Protein 8C7M (pdb70)

Secondary structure (DSSP, 8-state):
---EEEEEPPP-TTS-EEEEEEE---EEEEEEE-S-TT-S--EEEE-TT---EE-SS-EEEEEEE---EEEEEPP---B-SSPP--EEETTEEEEEEE--SSSBEEEEEEEE----EEEEPPPBPPPTTSEEEEEEEGGGTTT-SSSEEEEEEEEES-TTSGGG-EEEEEEEEE-SSHHHHT-----EEEEEETTEEEEE-PPPGGGGSTTTEEEEEEEEEETTT--EEEEEE-TT--EEEE----TT-EEEEEEEEEESS-PPPPPPPEEEE--/---EEEEEPPP-TTS-EEEEEEE---EEEEEEE-SSTTSS--EEEE-TT---EE-SS-EEEEEEE-------EEEEEPP---B-SSPP--EEETTEEEEEEE--SSSBEEEEEEEE------EEEEPPPBPPPTTSEEEEEEEGGGTTT-SSSEEEEEEEEES-TTSGGG-EEEEEEEEE-SSHHHHT---S-EEEEEETTEEEEE-PPPGGGGSTTTEEEEEEEEEETTT--EEEEEE-TT--EEEEESPPTT-EEEEEEEEEESS-PPPPPPPEEEE-/-EEEEE--EEE-TT--EEEEEEEESS-GGGS-EEEEEE-TTS-EEEEEEE-TTS--EEE-GGGTTTEEEEEETTTTEEEEEE-S--GGG-EEEEEEE-SSSSS-S---EE---EEEEE-----BPPEEEEEPPS----EEEEEEEEEEEBSS--EEEEGGGT--TTEEEPPPEE-TTS-EEEEEEEEEEGGGTTT---EEEEEETTTTEEEEEE---/--EEEE-SEEEE-TT--EEEEEEESS--TT-EEEEEE-TTS--EEEEETTTEEPTTS-TTEEEEEETTEEEEEESS--GGG-SEEEEEE-SSSSPEE---EEEEEP---BPPEEEEEPPPHHHHHTTEEEEEEEEEEEBSS--EEEEEETTEEP-SSEEEEEPPPPTTT--EEEEEEEEEEHHHHHH--EEEEEEE--EEEEEEES--/--EEEEE--EEE-TT--EEEEEEEESS-GGGS-EEEEEE-TTS-EEEEEEE-TTS--EEE-GGGTTTEEEEEETTTTEEEEEE-S--GGG-EEEEEEE-SSSSS-S---EE---EEEEE-S---BPPEEEEEPPPSS-SSTTEEEEEEEEEEEBSS--EEEEGGGT--TTEEEPPPEE-TTS-EEEEEEEEEEGGGTTT--EEEEEEEGGGTEEEEEEE---/---EEEE-SEEEE-TT--EEEEEEESS--TT-EEEEEE-TTS--EEEEETTTEEPTT--TTEEEEEETTEEEEEESS--GGG-SEEEEEE-SSSSPEE---EEEEEP---BPPEEEEEPPPHHHHHTTEEEEEEEEEEEBSS--EEEEEETTEEP-SSEEEEEPPPPTTT--EEEEEEEEEEHHHHHT--EEEEEEEETTEEEEEEEETT-

Sequence (1413 aa):
QPQVRFSVEQLGQDGRRRLTLKEQPTYRLQLHMLSCPCKAKATRTLHLGKMPYLSGAAYNVAVISSNNQTWHIPADTHTEPVALNISVGTNGTTMYWPARAQSMTYCIEWQPVGLATCSLTAPQDPDPAGMATYSWSRESGAMGQEKCYYITIFASAHPEKLTLWSTVLSTYHFGGNASAAGTPHHVSVKNHSLDSVSVDWAPSLLSTCPGVLKEYVVRCRDEDSKQVSEHPVQPTETQVTLSGLRAGVAYTVQVRADTAWLRGVWSQPQRFSIEQPQVRFSVEQLGQDGRRRLTLKEQPTYRLQLHMLSCPCKAKATRTLHLGKMPYLSGAAYNVAVISSNGPGLNQTWHIPADTHTEPVALNISVGTNGTTMYWPARAQSMTYCIEWQPVGGGLATCSLTAPQDPDPAGMATYSWSRESGAMGQEKCYYITIFASAHPEKLTLWSTVLSTYHFGGNASAAGTPHHVSVKNHSLDSVSVDWAPSLLSTCPGVLKEYVVRCRDEDSKQVSEHPVQPTETQVTLSGLRAGVAYTVQVRADTAWLRGVWSQPQRFSIVQLVESGGGVVQPGRSLRLSCAASGFTFTSYGMSWVRQAPGKGLEWVAGISYDASDTEYADSVKGRFTISRDNSKNTLYLQMNSLRAEDTAVYYCARSPDYIIDYGFDYWGRGTLVTVSSASTKGPSVFPLAPSSKGGTAALGCLVKDYFPEPVTVSWNSGALTSGVHTFPAVLQSSGLYSLSSVVTVPSSSLGTQTYICNVNHKPSNTKVDKRVEPIQMTQSPSSLSASVGDRVTITCRASQGISSDLAWYQQKPGKAPKLLIYDASSLQSGVPSRFSGSGSGTDFTLTISSLQPEDFATYYCQQYWWYPFTFGQGTKVEIKRTVAAPSVFIFPPSDEQLKSGTASVVCLLNNFYPREAKVQWKVDNALQSGNSQESVTEQDSKDSTYSLSSTLTLSKADYEKHKVYACEVTQTSVTKSFNRGEQVQLVESGGGVVQPGRSLRLSCAASGFTFTSYGMSWVRQAPGKGLEWVAGISYDASDTEYADSVKGRFTISRDNSKNTLYLQMNSLRAEDTAVYYCARSPDYIIDYGFDYWGRGTLVTVSSASTKGPSVFPLAPSSKSTSGGTAALGCLVKDYFPEPVTVSWNSGALTSGVHTFPAVLQSSGLYSLSSVVTVPSSSLGTQTYICNVNHKPSNTKVDKRVEPKAIQMTQSPSSLSASVGDRVTITCRASQGISSDLAWYQQKPGKAPKLLIYDASSLQSGVPSRFSGSGSGTDFTLTISSLQPEDFATYYCQQYWWYPFTFGQGTKVEIKRTVAAPSVFIFPPSDEQLKSGTASVVCLLNNFYPREAKVQWKVDNALQSGNSQESVTEQDSKDSTYSLSSTLTLSKADYEKHKVYACEVTQGTTSVTKSFNRGE

Organism: Homo sapiens (NCBI:txid9606)

Nearest PDB structures (foldseek):
  8c7m-assembly2_B  TM=1.004E+00  e=5.576E-55  Homo sapiens
  8c7m-assembly1_A  TM=9.941E-01  e=1.944E-50  Homo sapiens
  8odx-assembly1_A  TM=9.757E-01  e=2.184E-48  Homo sapiens
  8oe4-assembly1_D  TM=9.159E-01  e=4.570E-41  Homo sapiens
  8oe0-assembly1_C  TM=7.583E-01  e=8.417E-24  Mus musculus

B-factor: mean 104.16, std 42.78, range [29.96, 255.91]

GO terms:
  GO:0035722 interleukin-12-mediated signaling pathway (P, IDA)
  GO:0038155 interleukin-23-mediated signaling pathway (P, IDA)
  GO:0015026 coreceptor activity (F, IDA)
  GO:0005886 plasma membrane (C, IC)
  GO:0005886 plasma membrane (C, TAS)
  GO:0002230 positive regulation of defense response to virus by host (P, IDA)
  GO:0002827 positive regulation of T-helper 1 type immune response (P, IDA)
  GO:0042104 positive regulation of activated T cell proliferation (P, IDA)
  GO:0016517 interleukin-12 receptor activity (F, IDA)
  GO:0042020 interleukin-23 receptor activity (F, IDA)
  GO:0042022 interleukin-12 receptor complex (C, IDA)
  GO:0072536 interleukin-23 receptor complex (C, IDA)
  GO:0032729 positive regulation of type II interferon production (P, IDA)
  GO:0071346 cellular response to typ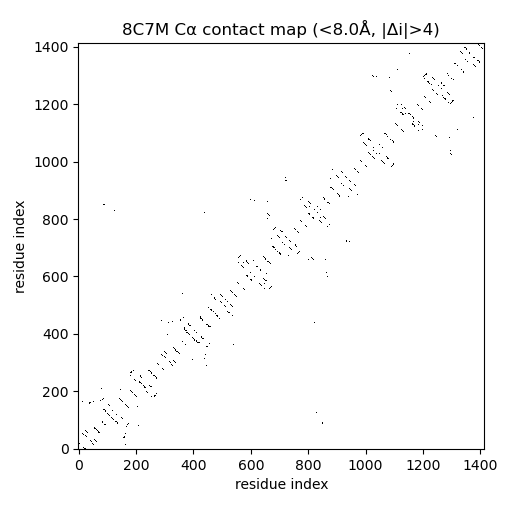e II interferon (P, IDA)
  GO:0019221 cytokine-mediated signaling pathway (P, TAS)
  GO:0007165 signal transduction (P, IC)
  GO:0032729 positive regulation of type II interferon production (P, IMP)
  GO:0005143 interleukin-12 receptor binding (F, IPI)
  GO:0042019 interleukin-23 binding (F, IPI)
  GO:0042102 positive regulation of T cell proliferation (P, IDA)

Solvent-accessible surface area: 64567 Å² total; per-residue (Å²): 138,17,124,12,183,27,66,51,90,153,23,32,202,55,4,19,4,38,2,46,29,156,120,130,126,132,87,88,3,67,0,59,4,58,16,2,86,57,16,107,76,31,66,16,25,0,44,29,32,6,45,0,16,2,0,0,1,17,1,46,0,15,1,43,61,60,188,131,40,90,78,103,0,76,62,47,41,82,84,57,124,106,21,19,45,7,52,40,44,79,47,4,3,5,0,52,0,58,20,94,60,120,54,15,6,0,0,0,37,8,97,24,79,121,151,74,51,28,15,69,6,72,90,39,78,49,41,128,77,32,70,0,40,75,16,19,33,63,168,68,46,5,1,36,98,92,79,21,12,71,0,10,0,5,0,3,54,52,33,79,8,2,2,16,3,9,2,16,2,0,11,67,23,6,0,11,90,5,21,43,19,0,21,3,116,158,17,38,40,129,95,112,52,170,67,7,14,15,0,46,10,30,90,2,89,0,50,99,2,74,65,10,20,102,45,0,7,0,67,11,90,14,33,91,66,115,126,74,45,82,64,97,10,117,43,129,92,42,76,27,54,5,79,60,20,119,86,72,10,23,10,15,0,29,0,17,1,8,15,48,127,76,142,4,74,43,7,148,72,61,163,32,58,48,178,93,18,126,6,189,28,65,52,88,154,25,31,198,60,4,20,4,37,3,44,27,153,107,130,130,134,88,90,4,66,0,60,4,60,16,2,89,59,15,107,75,31,66,18,21,0,43,26,33,6,47,1,14,2,0,0,1,16,2,45,0,15,0,41,12,58,128,58,116,44,136,93,41,89,78,102,0,76,62,51,40,82,85,58,124,106,22,18,44,6,56,45,47,110,126,16,5,37,0,80,0,62,21,94,62,114,55,15,6,0,0,0,39,8,89,12,78,88,98,27,170,71,49,31,14,70,6,70,95,40,79,49,52,154,77,32,70,0,55,70,69,30,66,154,168,69,46,7,2,36,108,95,80,20,11,71,0,7,0,4,0,3,52,53,32,77,7,3,2,17,3,8,2,17,2,0,10,66,24,6,0,14,88,4,22,44,23,0,21,2,116,155,13,40,38,125,103,114,40,148,75,5,1,13,0,36,10,32,91,3,91,0,49,94,1,74,65,9,17,108,49,0,6,0,67,11,91,12,31,89,62,122,127,76,40,79,67,95,10,117,37,128,89,39,73,33,58,13,82,68,21,109,76,72,14,25,6,17,0,33,0,17,1,11,16,36,132,68,140,4,69,46,6,148,71,61,164,28,64,30,77,118,11,84,17,58,36,32,33,80,13,103,62,45,150,60,39,132,0,32,0,56,12,58,62,36,83,2,58,37,51,0,0,0,0,0,11,28,34,83,87,138,28,14,66,4,0,0,0,1,1,40,68,44,76,38,55,56,41,8,114,61,0,146,80,28,6,65,5,45,32,35,52,105,132,49,17,0,24,0,56,0,56,61,3,126,60,121,1,20,1,41,0,13,0,0,13,0,10,3,26,4,2,1,2,2,0,26,88,35,5,146,20,17,84,0,12,6,21,80,25,84,79,87,22,13,44,9,11,29,4,33,7,75,120,101,113,58,89,12,4,1,0,0,6,0,24,32,0,3,21,65,86,15,78,31,40,1,34,103,36,95,38,94,97,37,34,21,64,4,69,27,28,91,25,128,82,19,25,23,16,22,5,0,2,0,36,6,74,29,93,28,26,76,116,88,85,14,44,0,24,2,23,0,136,55,34,130,42,146,48,91,60,125,7,116,100,37,128,14,87,6,61,56,77,51,37,41,5,39,21,41,52,173,6,63,1,50,2,154,6,69,101,42,0,20,31,1,0,0,0,0,19,14,75,101,69,94,18,3,130,15,9,0,11,20,2,64,16,69,34,108,82,22,57,61,30,5,56,11,60,35,78,27,50,83,1,40,1,18,1,53,47,0,6,10,83,1,28,7,27,0,11,0,0,0,0,21,70,35,35,4,32,20,2,87,4,0,67,2,14,20,100,74,105,114,23,80,21,52,9,38,20,4,43,11,13,123,95,2,29,178,75,29,58,1,1,0,0,0,0,0,5,53,1,16,51,118,117,30,149,19,48,6,44,7,65,114,61,108,61,107,80,39,46,80,90,15,30,19,95,40,33,46,166,55,2,5,6,0,7,7,1,27,0,61,22,48,74,69,64,7,73,138,47,105,55,0,9,0,41,5,42,85,117,66,73,68,97,64,26,75,61,77,200,123,40,100,10,80,16,63,39,32,31,58,12,99,70,53,140,40,35,129,0,26,0,56,9,56,51,37,84,3,58,38,50,0,1,0,0,0,11,27,32,91,84,143,23,11,66,2,0,0,0,2,1,38,70,46,76,36,57,49,35,10,98,58,0,139,80,29,6,70,4,48,26,46,45,105,140,52,17,0,31,0,58,0,56,59,2,129,61,126,2,22,1,42,0,12,0,0,14,1,12,4,28,3,3,1,4,2,1,30,89,34,5,205,23,21,52,0,4,5,24,84,23,88,68,86,18,12,44,9,19,26,5,28,8,68,90,79,61,111,35,58,59,60,10,4,0,0,0,4,0,21,32,0,1,9,47,79,15,85,27,42,1,38,104,38,92,33,102,71,33,41,18,58,2,71,26,34,102,22,130,80,21,34,23,9,17,4,0,2,0,34,9,80,24,104,26,19,78,120,89,76,14,45,0,14,1,30,0,156,55,31,144,43,108,38,91,51,128,5,108,50,170,68,12,109,14,81,5,59,56,75,61,38,47,6,44,83,44,54,171,5,67,1,53,2,160,7,64,100,43,0,16,36,1,0,0,0,0,20,15,76,97,76,118,23,3,135,16,10,0,10,22,2,66,14,71,38,108,82,23,58,106,47,6,57,12,58,36,79,26,49,83,1,42,1,19,1,50,46,0,59,85,95,2,37,8,27,0,10,0,0,0,0,21,74,35,18,3,26,20,2,88,5,0,59,2,25,52,104,76,104,111,22,81,22,56,10,18,24,6,56,13,16,86,68,1,17,159,80,30,59,0,3,0,0,0,0,0,5,54,0,18,45,85,127,26,142,23,49,6,51,6,60,121,53,126,41,102,89,38,49,71,87,13,33,14,79,38,44,115,171,56,14,5,6,1,6,7,1,26,0,57,26,47,79,65,64,7,70,150,68,87,56,0,8,0,38,3,40,33,71,152,73,67,60,73,70,60,32,58,58,74,170

Foldseek 3Di:
DFPKDWDWAAQDPFQWIKIAIDGDPVKKKKKAFDPQVPFDDGIDIGHNHDIFIAGQTWMWMFIDDDCTDIDTRHGHFAADLDDWPWDQDDFWIKTKDAADAFQKKKKKWKDFVVPIDIDIDGTGGADPVRIDMDIDGVVVCVLQDQGKMKMWMKIANCSNDNRGIGTRHIAIDGGHPLQAQFFWADWDWADDDQFKIKIFTDQGPLLVHPSFWQWKKKWKAFPPVRDIDIDTGGSVDGMDMDGDHDAPIKMKMWMGTDGPHDTHDIDDIDIDGRD/DFPKDWDWAAQDPFQWIKIAIDTDPVKKKKKAFDPQVPFDDGIDIGHNHDIFIAGLGWMKMWIFDPVPGDDIDIDTRHGHFAADLQAWPWDQDDWWIKTKAAADAFQKKKKKKKFFPPDTDIDIDIDGTGGADPVRIDMDIDGVVVCPLQDQGKMKMWMKMANCSNDNRGIGTRHIAIDGHHPLQEQQEWPPWDWACDDQFKIKIFTDQGPLVVHPSFWQWKKKWKAFPPVRDIDIDTGGNVDRMDMDGRFHAPTKMKMWMGIDGSHDTHDIDDIDIDGD/DAKAKDFADEDEAQAKTKIKIQDDDDQLLFWKKFKWWAAVVGDIDTAKIAFSNRPDIDGDPVCPPFKDWGDDNVRSMTMIIGGRHDQVPFTFMKMFIGPGRDPDDDTPDIHPTHTHGYHPDDFDAWDKDWFAWPPLQFKTKIWIKTDFGDDDDKDKDKPVNPDDVQKDWDDWDQDPVRGIITMIMGMGTSVCLVPDWMWMWIADVVVRDIDIDTHHD/DAKAKPDQEDADAFFDKDKIKIFDPFWLFQQKWKWWDAPPDDIDTADGSQFHGDPPHDPQWGKDDTTTMIMIIRRGHHPVRQGKMKMWGPSDPPIDIYPIYGYAHDDDFDFWDKDKDWADPVVLVVFKTKIKIKTPFGDDPDKDKWKAFVHDTDDDQKDKDKDAQDPPRRGIMMMMIGMDTSVVVVVTFKMKMWMVVPIDIDIGTPPD/DWAKAKDFADEDEAQAKTKIKIAIDDDQQLFWKKFKWWAAVPGDIDTAKIAFSNRPDIDGDPVCPPFKDWDDDNVRRMTMIIGGRDDQVPFTWMKIFIGPGRGPDDDTPDIHPTHTHGHHPDDADAWDKDKQAWALDDPPPFKTKIWIKTDFGDDDDKDKDKPVNPDDPQKDWDDWDQDPVRGIITMIMGMDTSVCLVPDWIWMWIADVVVRDIDIDIHHHD/DKAKAKPDQEDADAFFDKDKIKIFIPWFLFQQKWKWWDAPPDDIDTADGSQFHGPPPHDPLWGKDDGTTMIMIIRRGDDPVRFTKMKMWGPSDPPIDIYPIYGYAYDDDFDFWDKDKDWADPVVLVVFKTKIKIKTHFGDDPDKDKWKAFLHRTDDDQKDKDKDAQDPPRRGIMMMMIGMDTSVVVVVTFKIWMWMDDPPDIDIDIGTPPD

InterPro domains:
  IPR003529 Long hematopoietin receptor, Gp130 family 2, conserved site [PS01353] (315-371)
  IPR003961 Fibronectin type III [PF00041] (448-534)
  IPR003961 Fibronectin type III [PS50853] (448-542)
  IPR003961 Fibronectin type III [SM00060] (446-529)
  IPR003961 Fibronectin type III [cd00063] (447-537)
  IPR013783 Immunoglobulin-like fold [G3DSA:2.60.40.10] (140-235)
  IPR013783 Immunoglobulin-like fold [G3DSA:2.60.40.10] (444-545)
  IPR036116 Fibronectin type III superfamily [SSF49265] (446-537)

Structure (mmCIF, N/CA/C/O backbone):
data_8C7M
#
_entry.id   8C7M
#
_cell.length_a   73.663
_cell.length_b   140.178
_cell.length_c   219.363
_cell.angle_alpha   90.00
_cell.angle_beta   90.00
_cell.angle_gamma   90.00
#
_symmetry.space_group_name_H-M   'P 21 21 21'
#
loop_
_entity.id
_entity.type
_entity.pdbx_description
1 polymer 'Interleukin-12 receptor subunit beta-1'
2 polymer 'FAb4 Heavy chain'
3 polymer 'FAb4 Crystal Kappa Light chain'
4 non-polymer 2-acetamido-2-deoxy-beta-D-glucopyranose
5 non-polymer 'CHLORIDE ION'
6 water water
#
loop_
_atom_site.group_PDB
_atom_site.id
_atom_site.type_symbol
_atom_site.label_atom_id
_atom_site.label_alt_id
_atom_site.label_comp_id
_atom_site.label_asym_id
_atom_site.label_entity_id
_atom_site.label_seq_id
_atom_site.pdbx_PDB_ins_code
_atom_site.Cartn_x
_atom_site.Cartn_y
_atom_site.Cartn_z
_atom_site.occupancy
_atom_site.B_iso_or_equiv
_atom_site.auth_seq_id
_atom_site.auth_comp_id
_atom_site.auth_asym_id
_atom_site.auth_atom_id
_atom_site.pdbx_PDB_model_num
ATOM 1 N N . GLN A 1 7 ? 26.720 98.340 25.320 1.00 156.92 238 GLN A N 1
ATOM 2 C CA . GLN A 1 7 ? 25.724 98.002 26.330 1.00 168.50 238 GLN A CA 1
ATOM 3 C C . GLN A 1 7 ? 24.321 98.125 25.740 1.00 177.49 238 GLN A C 1
ATOM 4 O O . GLN A 1 7 ? 23.964 99.172 25.203 1.00 174.76 238 GLN A O 1
ATOM 10 N N . PRO A 1 8 ? 23.521 97.063 25.852 1.00 198.07 239 PRO A N 1
ATOM 11 C CA . PRO A 1 8 ? 22.154 97.099 25.322 1.00 190.19 239 PRO A CA 1
ATOM 12 C C . PRO A 1 8 ? 21.166 97.604 26.363 1.00 187.09 239 PRO A C 1
ATOM 13 O O . PRO A 1 8 ? 21.231 97.251 27.541 1.00 183.21 239 PRO A O 1
ATOM 17 N N . GLN A 1 9 ? 20.234 98.454 25.925 1.00 169.86 240 GLN A N 1
ATOM 18 C CA . GLN A 1 9 ? 19.209 98.976 26.833 1.00 157.75 240 GLN A CA 1
ATOM 19 C C . GLN A 1 9 ? 18.079 97.954 26.958 1.00 148.25 240 GLN A C 1
ATOM 20 O O . GLN A 1 9 ? 16.961 98.140 26.476 1.00 157.22 240 GLN A O 1
ATOM 26 N N . VAL A 1 10 ? 18.396 96.854 27.613 1.00 133.11 241 VAL A N 1
ATOM 27 C CA . VAL A 1 10 ? 17.410 95.841 27.961 1.00 118.34 241 VAL A CA 1
ATOM 28 C C . VAL A 1 10 ? 17.041 96.023 29.424 1.00 117.27 241 VAL A C 1
ATOM 29 O O . VAL A 1 10 ? 17.885 96.406 30.245 1.00 119.51 241 VAL A O 1
ATOM 33 N N . ARG A 1 11 ? 15.774 95.796 29.754 1.00 104.97 242 ARG A N 1
ATOM 34 C CA . ARG A 1 11 ? 15.331 95.867 31.139 1.00 93.05 242 ARG A CA 1
ATOM 35 C C . ARG A 1 11 ? 14.631 94.577 31.541 1.00 91.67 242 ARG A C 1
ATOM 36 O O . ARG A 1 11 ? 13.869 93.997 30.759 1.00 86.81 242 ARG A O 1
ATOM 44 N N . PHE A 1 12 ? 14.909 94.128 32.760 1.00 92.64 243 PHE A N 1
ATOM 45 C CA . PHE A 1 12 ? 14.403 92.863 33.266 1.00 83.49 243 PHE A CA 1
ATOM 46 C C . PHE A 1 12 ? 13.051 93.042 33.947 1.00 85.37 243 PHE A C 1
ATOM 47 O O . PHE A 1 12 ? 12.684 94.132 34.392 1.00 83.91 243 PHE A O 1
ATOM 55 N N . SER A 1 13 ? 12.314 91.938 34.029 1.00 78.37 244 SER A N 1
ATOM 56 C CA . SER A 1 13 ? 11.135 91.834 34.873 1.00 78.27 244 SER A CA 1
ATOM 57 C C . SER A 1 13 ? 11.187 90.497 35.594 1.00 78.90 244 SER A C 1
ATOM 58 O O . SER A 1 13 ? 11.859 89.561 35.155 1.00 88.03 244 SER A O 1
ATOM 61 N N . VAL A 1 14 ? 10.473 90.412 36.711 1.00 82.51 245 VAL A N 1
ATOM 62 C CA . VAL A 1 14 ? 10.433 89.190 37.504 1.00 85.16 245 VAL A CA 1
ATOM 63 C C . VAL A 1 14 ? 8.996 88.931 37.941 1.00 84.59 245 VAL A C 1
ATOM 64 O O . VAL A 1 14 ? 8.255 89.862 38.274 1.00 77.44 245 VAL A O 1
ATOM 68 N N . GLU A 1 15 ? 8.591 87.665 37.895 1.00 73.67 246 GLU A N 1
ATOM 69 C CA . GLU A 1 15 ? 7.295 87.278 38.426 1.00 83.66 246 GLU A CA 1
ATOM 70 C C . GLU A 1 15 ? 7.337 87.271 39.950 1.00 77.44 246 GLU A C 1
ATOM 71 O O . GLU A 1 15 ? 8.403 87.205 40.568 1.00 84.03 246 GLU A O 1
ATOM 77 N N . GLN A 1 16 ? 6.157 87.346 40.559 1.00 77.72 247 GLN A N 1
ATOM 78 C CA . GLN A 1 16 ? 6.068 87.059 41.980 1.00 81.15 247 GLN A CA 1
ATOM 79 C C . GLN A 1 16 ? 6.292 85.570 42.215 1.00 80.71 247 GLN A C 1
ATOM 80 O O . GLN A 1 16 ? 6.084 84.739 41.327 1.00 82.57 247 GLN A O 1
ATOM 86 N N . LEU A 1 17 ? 6.734 85.237 43.425 1.00 72.94 248 LEU A N 1
ATOM 87 C CA . LEU A 1 17 ? 7.000 83.844 43.760 1.00 74.33 248 LEU A CA 1
ATOM 88 C C . LEU A 1 17 ? 5.725 83.018 43.649 1.00 71.18 248 LEU A C 1
ATOM 89 O O . LEU A 1 17 ? 4.717 83.321 44.294 1.00 80.31 248 LEU A O 1
ATOM 94 N N . GLY A 1 18 ? 5.771 81.973 42.822 1.00 72.30 249 GLY A N 1
ATOM 95 C CA . GLY A 1 18 ? 4.625 81.119 42.609 1.00 74.28 249 GLY A CA 1
ATOM 96 C C . GLY A 1 18 ? 4.529 80.015 43.645 1.00 80.57 249 GLY A C 1
ATOM 97 O O . GLY A 1 18 ? 5.361 79.883 44.541 1.00 84.08 249 GLY A O 1
ATOM 98 N N . GLN A 1 19 ? 3.472 79.207 43.507 1.00 81.34 250 GLN A N 1
ATOM 99 C CA . GLN A 1 19 ? 3.246 78.105 44.436 1.00 86.23 250 GLN A CA 1
ATOM 100 C C . GLN A 1 19 ? 4.374 77.084 44.407 1.00 80.26 250 GLN A C 1
ATOM 101 O O . GLN A 1 19 ? 4.574 76.371 45.396 1.00 94.04 250 GLN A O 1
ATOM 107 N N . ASP A 1 20 ? 5.111 76.995 43.303 1.00 84.27 251 ASP A N 1
ATOM 108 C CA . ASP A 1 20 ? 6.249 76.091 43.208 1.00 85.13 251 ASP A CA 1
ATOM 109 C C . ASP A 1 20 ? 7.517 76.674 43.817 1.00 79.86 251 ASP A C 1
ATOM 110 O O . ASP A 1 20 ? 8.557 76.007 43.802 1.00 80.06 251 ASP A O 1
ATOM 115 N N . GLY A 1 21 ? 7.460 77.893 44.347 1.00 71.39 252 GLY A N 1
ATOM 116 C CA . GLY A 1 21 ? 8.666 78.540 44.817 1.00 76.25 252 GLY A CA 1
ATOM 117 C C . GLY A 1 21 ? 9.573 79.018 43.711 1.00 79.63 252 GLY A C 1
ATOM 118 O O . GLY A 1 21 ? 10.778 79.163 43.929 1.00 87.43 252 GLY A O 1
ATOM 119 N N . ARG A 1 22 ? 9.026 79.265 42.525 1.00 71.32 253 ARG A N 1
ATOM 120 C CA . ARG A 1 22 ? 9.788 79.735 41.381 1.00 69.79 253 ARG A CA 1
ATOM 121 C C . ARG A 1 22 ? 9.210 81.048 40.868 1.00 71.41 253 ARG A C 1
ATOM 122 O O . ARG A 1 22 ? 8.061 81.400 41.149 1.00 80.38 253 ARG A O 1
ATOM 130 N N . ARG A 1 23 ? 10.029 81.768 40.106 1.00 71.68 254 ARG A N 1
ATOM 131 C CA . ARG A 1 23 ? 9.611 82.994 39.440 1.00 71.35 254 ARG A CA 1
ATOM 132 C C . ARG A 1 23 ? 10.499 83.201 38.222 1.00 75.26 254 ARG A C 1
ATOM 133 O O . ARG A 1 23 ? 11.715 83.009 38.297 1.00 70.27 254 ARG A O 1
ATOM 141 N N . ARG A 1 24 ? 9.890 83.581 37.102 1.00 76.06 255 ARG A N 1
ATOM 142 C CA . ARG A 1 24 ? 10.618 83.703 35.845 1.00 80.08 255 ARG A CA 1
ATOM 143 C C . ARG A 1 24 ? 11.197 85.104 35.699 1.00 82.47 255 ARG A C 1
ATOM 144 O O . ARG A 1 24 ? 10.461 86.096 35.736 1.00 80.81 255 ARG A O 1
ATOM 152 N N . LEU A 1 25 ? 12.514 85.175 35.527 1.00 83.52 256 LEU A N 1
ATOM 153 C CA . LEU A 1 25 ? 13.190 86.406 35.131 1.00 75.94 256 LEU A CA 1
ATOM 154 C C . LEU A 1 25 ? 13.072 86.564 33.620 1.00 80.30 256 LEU A C 1
ATOM 155 O O . LEU A 1 25 ? 13.665 85.791 32.863 1.00 80.13 256 LEU A O 1
ATOM 160 N N . THR A 1 26 ? 12.319 87.565 33.178 1.00 81.41 257 THR A N 1
ATOM 161 C CA . THR A 1 26 ? 12.123 87.837 31.762 1.00 73.51 257 THR A CA 1
ATOM 162 C C . THR A 1 26 ? 12.920 89.070 31.351 1.00 84.04 257 THR A C 1
ATOM 163 O O . THR A 1 26 ? 13.460 89.803 32.184 1.00 88.34 257 THR A O 1
ATOM 167 N N . LEU A 1 27 ? 12.992 89.289 30.041 1.00 84.73 258 LEU A N 1
ATOM 168 C CA . LEU A 1 27 ? 13.860 90.311 29.479 1.00 80.71 258 LEU A CA 1
ATOM 169 C C . LEU A 1 27 ? 13.179 90.958 28.283 1.00 89.35 258 LEU A C 1
ATOM 170 O O . LEU A 1 27 ? 12.484 90.285 27.515 1.00 93.02 258 LEU A O 1
ATOM 175 N N . LYS A 1 28 ? 13.384 92.265 28.131 1.00 84.61 259 LYS A N 1
ATOM 176 C CA . LYS A 1 28 ? 12.788 93.033 27.046 1.00 96.82 259 LYS A CA 1
ATOM 177 C C . LYS A 1 28 ? 13.768 94.106 26.593 1.00 111.81 259 LYS A C 1
ATOM 178 O O . LYS A 1 28 ? 14.475 94.697 27.414 1.00 107.79 259 LYS A O 1
ATOM 184 N N . GLU A 1 29 ? 13.805 94.350 25.284 1.00 124.92 260 GLU A N 1
ATOM 185 C CA . GLU A 1 29 ? 14.762 95.257 24.657 1.00 138.33 260 GLU A CA 1
ATOM 186 C C . GLU A 1 29 ? 14.069 96.540 24.216 1.00 151.25 260 GLU A C 1
ATOM 187 O O . GLU A 1 29 ? 13.204 96.509 23.333 1.00 154.61 260 GLU A O 1
ATOM 193 N N . GLN A 1 30 ? 14.450 97.660 24.830 1.00 156.94 261 GLN A N 1
ATOM 194 C CA . GLN A 1 30 ? 13.945 98.979 24.449 1.00 167.73 261 GLN A CA 1
ATOM 195 C C . GLN A 1 30 ? 15.078 99.992 24.535 1.00 175.83 261 GLN A C 1
ATOM 196 O O . GLN A 1 30 ? 15.261 100.660 25.560 1.00 174.66 261 GLN A O 1
ATOM 202 N N . PRO A 1 31 ? 15.862 100.144 23.454 1.00 190.93 262 PRO A N 1
ATOM 203 C CA . PRO A 1 31 ? 16.938 101.137 23.372 1.00 186.17 262 PRO A CA 1
ATOM 204 C C . PRO A 1 31 ? 16.446 102.521 22.957 1.00 180.88 262 PRO A C 1
ATOM 205 O O . PRO A 1 31 ? 17.239 103.463 22.971 1.00 178.58 262 PRO A O 1
ATOM 209 N N . THR A 1 50 ? 28.566 91.023 20.730 1.00 101.05 281 THR A N 1
ATOM 210 C CA . THR A 1 50 ? 27.436 90.258 21.242 1.00 110.08 281 THR A CA 1
ATOM 211 C C . THR A 1 50 ? 27.305 90.418 22.754 1.00 108.56 281 THR A C 1
ATOM 212 O O . THR A 1 50 ? 28.259 90.799 23.431 1.00 113.40 281 THR A O 1
ATOM 216 N N . TYR A 1 51 ? 26.119 90.121 23.279 1.00 102.85 282 TYR A N 1
ATOM 217 C CA . TYR A 1 51 ? 25.818 90.299 24.691 1.00 101.35 282 TYR A CA 1
ATOM 218 C C . TYR A 1 51 ? 25.379 88.980 25.313 1.00 95.48 282 TYR A C 1
ATOM 219 O O . TYR A 1 51 ? 24.729 88.153 24.667 1.00 104.43 282 TYR A O 1
ATOM 228 N N . ARG A 1 52 ? 25.744 88.796 26.579 1.00 94.38 283 ARG A N 1
ATOM 229 C CA . ARG A 1 52 ? 25.406 87.593 27.324 1.00 81.27 283 ARG A CA 1
ATOM 230 C C . ARG A 1 52 ? 24.970 87.994 28.726 1.00 83.74 283 ARG A C 1
ATOM 231 O O . ARG A 1 52 ? 25.207 89.117 29.176 1.00 92.34 283 ARG A O 1
ATOM 239 N N . LEU A 1 53 ? 24.326 87.058 29.413 1.00 81.31 284 LEU A N 1
ATOM 240 C CA . LEU A 1 53 ? 23.761 87.297 30.732 1.00 81.06 284 LEU A CA 1
ATOM 241 C C . LEU A 1 53 ? 24.545 86.502 31.765 1.00 80.04 284 LEU A C 1
ATOM 242 O O . LEU A 1 53 ? 24.753 85.297 31.598 1.00 88.95 284 LEU A O 1
ATOM 247 N N . GLN A 1 54 ? 24.980 87.178 32.823 1.00 82.86 285 GLN A N 1
ATOM 248 C CA . GLN A 1 54 ? 25.648 86.534 33.944 1.00 78.90 285 GLN A CA 1
ATOM 249 C C . GLN A 1 54 ? 24.733 86.588 35.158 1.00 75.82 285 GLN A C 1
ATOM 250 O O . GLN A 1 54 ? 24.272 87.666 35.547 1.00 84.93 285 GLN A O 1
ATOM 256 N N . LEU A 1 55 ? 24.478 85.426 35.752 1.00 79.22 286 LEU A N 1
ATOM 257 C CA . LEU A 1 55 ? 23.506 85.275 36.827 1.00 80.57 286 LEU A CA 1
ATOM 258 C C . LEU A 1 55 ? 24.216 84.749 38.064 1.00 72.06 286 LEU A C 1
ATOM 259 O O . LEU A 1 55 ? 24.846 83.689 38.017 1.00 72.81 286 LEU A O 1
ATOM 264 N N . HIS A 1 56 ? 24.109 85.485 39.168 1.00 76.10 287 HIS A N 1
ATOM 265 C CA . HIS A 1 56 ? 24.781 85.143 40.416 1.00 78.26 287 HIS A CA 1
ATOM 266 C C . HIS A 1 56 ? 23.743 85.053 41.525 1.00 77.00 287 HIS A C 1
ATOM 267 O O . HIS A 1 56 ? 23.097 86.053 41.855 1.00 75.77 287 HIS A O 1
ATOM 274 N N . MET A 1 57 ? 23.587 83.863 42.099 1.00 77.16 288 MET A N 1
ATOM 275 C CA . MET A 1 57 ? 22.659 83.654 43.204 1.00 76.33 288 MET A CA 1
ATOM 276 C C . MET A 1 57 ? 23.378 83.949 44.514 1.00 78.81 288 MET A C 1
ATOM 277 O O . MET A 1 57 ? 24.351 83.270 44.861 1.00 76.68 288 MET A O 1
ATOM 282 N N . LEU A 1 58 ? 22.894 84.958 45.242 1.00 74.73 289 LEU A N 1
ATOM 283 C CA . LEU A 1 58 ? 23.574 85.400 46.455 1.00 81.94 289 LEU A CA 1
ATOM 284 C C . LEU A 1 58 ? 23.213 84.539 47.660 1.00 81.07 289 LEU A C 1
ATOM 285 O O . LEU A 1 58 ? 24.086 84.216 48.474 1.00 86.18 289 LEU A O 1
ATOM 290 N N . SER A 1 59 ? 21.943 84.168 47.797 1.00 79.08 290 SER A N 1
ATOM 291 C CA . SER A 1 59 ? 21.516 83.378 48.942 1.00 87.90 290 SER A CA 1
ATOM 292 C C . SER A 1 59 ? 22.134 81.983 48.900 1.00 87.86 290 SER A C 1
ATOM 293 O O . SER A 1 59 ? 22.517 81.474 47.842 1.00 88.90 290 SER A O 1
ATOM 296 N N . CYS A 1 60 ? 22.224 81.364 50.082 1.00 87.10 291 CYS A N 1
ATOM 297 C CA . CYS A 1 60 ? 22.847 80.057 50.272 1.00 93.23 291 CYS A CA 1
ATOM 298 C C . CYS A 1 60 ? 24.288 80.102 49.777 1.00 92.53 291 CYS A C 1
ATOM 299 O O . CYS A 1 60 ? 24.608 79.519 48.733 1.00 88.31 291 CYS A O 1
ATOM 302 N N . PRO A 1 61 ? 25.183 80.796 50.487 1.00 96.20 292 PRO A N 1
ATOM 303 C CA . PRO A 1 61 ? 26.555 80.951 49.981 1.00 92.27 292 PRO A CA 1
ATOM 304 C C . PRO A 1 61 ? 27.380 79.679 50.036 1.00 97.17 292 PRO A C 1
ATOM 305 O O . PRO A 1 61 ? 28.426 79.620 49.378 1.00 111.75 292 PRO A O 1
ATOM 309 N N . CYS A 1 62 ? 26.955 78.664 50.787 1.00 97.60 293 CYS A N 1
ATOM 310 C CA . CYS A 1 62 ? 27.746 77.448 50.933 1.00 98.37 293 CYS A CA 1
ATOM 311 C C . CYS A 1 62 ? 27.527 76.451 49.800 1.00 98.17 293 CYS A C 1
ATOM 312 O O . CYS A 1 62 ? 28.010 75.318 49.896 1.00 101.87 293 CYS A O 1
ATOM 315 N N . LYS A 1 63 ? 26.816 76.832 48.742 1.00 90.06 294 LYS A N 1
ATOM 316 C CA . LYS A 1 63 ? 26.656 75.956 47.593 1.00 95.45 294 LYS A CA 1
ATOM 317 C C . LYS A 1 63 ? 27.899 76.001 46.705 1.00 88.37 294 LYS A C 1
ATOM 318 O O . LYS A 1 63 ? 28.655 76.976 46.696 1.00 94.91 294 LYS A O 1
ATOM 324 N N . ALA A 1 64 ? 28.102 74.921 45.947 1.00 88.14 295 ALA A N 1
ATOM 325 C CA . ALA A 1 64 ? 29.322 74.786 45.159 1.00 92.25 295 ALA A CA 1
ATOM 326 C C . ALA A 1 64 ? 29.279 75.625 43.885 1.00 88.97 295 ALA A C 1
ATOM 327 O O . ALA A 1 64 ? 30.280 76.252 43.521 1.00 90.49 295 ALA A O 1
ATOM 329 N N . LYS A 1 65 ? 28.138 75.655 43.201 1.00 76.34 296 LYS A N 1
ATOM 330 C CA . LYS A 1 65 ? 27.975 76.411 41.965 1.00 80.04 296 LYS A CA 1
ATOM 331 C C . LYS A 1 65 ? 27.069 77.603 42.244 1.00 84.87 296 LYS A C 1
ATOM 332 O O . LYS A 1 65 ? 25.920 77.427 42.666 1.00 91.56 296 LYS A O 1
ATOM 338 N N . ALA A 1 66 ? 27.583 78.812 42.009 1.00 80.07 297 ALA A N 1
ATOM 339 C CA . ALA A 1 66 ? 26.863 80.029 42.349 1.00 76.51 297 ALA A CA 1
ATOM 340 C C . ALA A 1 66 ? 26.553 80.933 41.165 1.00 79.46 297 ALA A C 1
ATOM 341 O O . ALA A 1 66 ? 25.668 81.788 41.286 1.00 75.22 297 ALA A O 1
ATOM 343 N N . THR A 1 67 ? 27.243 80.781 40.036 1.00 75.67 298 THR A N 1
ATOM 344 C CA . THR A 1 67 ? 27.026 81.635 38.879 1.00 70.93 298 THR A CA 1
ATOM 345 C C . THR A 1 67 ? 26.867 80.792 37.624 1.00 76.01 298 THR A C 1
ATOM 346 O O . THR A 1 67 ? 27.375 79.670 37.535 1.00 75.85 298 THR A O 1
ATOM 350 N N . ARG A 1 68 ? 26.145 81.349 36.654 1.00 72.07 299 ARG A N 1
ATOM 351 C CA . ARG A 1 68 ? 26.014 80.753 35.334 1.00 72.70 299 ARG A CA 1
ATOM 352 C C . ARG A 1 68 ? 25.896 81.867 34.306 1.00 77.94 299 ARG A C 1
ATOM 353 O O . ARG A 1 68 ? 25.229 82.877 34.548 1.00 74.85 299 ARG A O 1
ATOM 361 N N . THR A 1 69 ? 26.550 81.682 33.165 1.00 77.88 300 THR A N 1
ATOM 362 C CA . THR A 1 69 ? 26.428 82.598 32.042 1.00 78.87 300 THR A CA 1
ATOM 363 C C . THR A 1 69 ? 25.436 82.018 31.044 1.00 74.32 300 THR A C 1
ATOM 364 O O . THR A 1 69 ? 25.574 80.865 30.623 1.00 79.27 300 THR A O 1
ATOM 368 N N . LEU A 1 70 ? 24.443 82.819 30.666 1.00 73.86 301 LEU A N 1
ATOM 369 C CA . LEU A 1 70 ? 23.350 82.356 29.828 1.00 71.41 301 LEU A CA 1
ATOM 370 C C . LEU A 1 70 ? 23.195 83.267 28.621 1.00 77.26 301 LEU A C 1
ATOM 371 O O . LEU A 1 70 ? 23.627 84.422 28.624 1.00 82.62 301 LEU A O 1
ATOM 376 N N . HIS A 1 71 ? 22.563 82.726 27.585 1.00 74.24 302 HIS A N 1
ATOM 377 C CA . HIS A 1 71 ? 22.109 83.549 26.477 1.00 79.48 302 HIS A CA 1
ATOM 378 C C . HIS A 1 71 ? 20.974 84.449 26.950 1.00 83.53 302 HIS A C 1
ATOM 379 O O . HIS A 1 71 ? 20.167 84.059 27.798 1.00 78.88 302 HIS A O 1
ATOM 386 N N . LEU A 1 72 ? 20.931 85.673 26.413 1.00 83.01 303 LEU A N 1
ATOM 387 C CA . LEU A 1 72 ? 19.924 86.640 26.843 1.00 89.58 303 LEU A CA 1
ATOM 388 C C . LEU A 1 72 ? 18.509 86.137 26.592 1.00 92.39 303 LEU A C 1
ATOM 389 O O . LEU A 1 72 ? 17.596 86.431 27.375 1.00 92.28 303 LEU A O 1
ATOM 394 N N . GLY A 1 73 ? 18.309 85.373 25.516 1.00 93.36 304 GLY A N 1
ATOM 395 C CA . GLY A 1 73 ? 16.961 85.041 25.094 1.00 99.30 304 GLY A CA 1
ATOM 396 C C . GLY A 1 73 ? 16.274 83.995 25.945 1.00 87.61 304 GLY A C 1
ATOM 397 O O . GLY A 1 73 ? 15.041 83.970 26.016 1.00 101.71 304 GLY A O 1
ATOM 398 N N . LYS A 1 74 ? 17.036 83.123 26.602 1.00 76.46 305 LYS A N 1
ATOM 399 C CA . LYS A 1 74 ? 16.441 82.133 27.489 1.00 82.54 305 LYS A CA 1
ATOM 400 C C . LYS A 1 74 ? 16.270 82.745 28.872 1.00 93.03 305 LYS A C 1
ATOM 401 O O . LYS A 1 74 ? 17.196 83.358 29.414 1.00 104.53 305 LYS A O 1
ATOM 407 N N . MET A 1 75 ? 15.072 82.593 29.425 1.00 85.30 306 MET A N 1
ATOM 408 C CA . MET A 1 75 ? 14.646 83.344 30.604 1.00 73.62 306 MET A CA 1
ATOM 409 C C . MET A 1 75 ? 14.343 82.383 31.743 1.00 77.09 306 MET A C 1
ATOM 410 O O . MET A 1 75 ? 13.237 81.816 31.809 1.00 71.42 306 MET A O 1
ATOM 415 N N . PRO A 1 76 ? 15.283 82.178 32.662 1.00 69.50 307 PRO A N 1
ATOM 416 C CA . PRO A 1 76 ? 15.158 81.081 33.624 1.00 70.95 307 PRO A CA 1
ATOM 417 C C . PRO A 1 76 ? 14.130 81.368 34.706 1.00 77.15 307 PRO A C 1
ATOM 418 O O . PRO A 1 76 ? 13.719 82.506 34.939 1.00 71.95 307 PRO A O 1
ATOM 422 N N . TYR A 1 77 ? 13.722 80.294 35.376 1.00 71.63 308 TYR A N 1
ATOM 423 C CA . TYR A 1 77 ? 12.841 80.378 36.538 1.00 73.28 308 TYR A CA 1
ATOM 424 C C . TYR A 1 77 ? 13.711 80.387 37.790 1.00 69.96 308 TYR A C 1
ATOM 425 O O . TYR A 1 77 ? 14.197 79.343 38.232 1.00 71.45 308 TYR A O 1
ATOM 434 N N . LEU A 1 78 ? 13.911 81.571 38.360 1.00 74.37 309 LEU A N 1
ATOM 435 C CA . LEU A 1 78 ? 14.702 81.706 39.571 1.00 71.09 309 LEU A CA 1
ATOM 436 C C . LEU A 1 78 ? 13.895 81.260 40.787 1.00 72.93 309 LEU A C 1
ATOM 437 O O . LEU A 1 78 ? 12.705 80.948 40.703 1.00 77.99 309 LEU A O 1
ATOM 442 N N . SER A 1 79 ? 14.567 81.223 41.932 1.00 79.08 310 SER A N 1
ATOM 443 C CA . SER A 1 79 ? 13.906 80.998 43.206 1.00 71.47 310 SER A CA 1
ATOM 444 C C . SER A 1 79 ? 13.606 82.351 43.849 1.00 67.10 310 SER A C 1
ATOM 445 O O . SER A 1 79 ? 13.788 83.407 43.238 1.00 73.19 310 SER A O 1
ATOM 448 N N . GLY A 1 80 ? 13.146 82.334 45.094 1.00 73.90 311 GLY A N 1
ATOM 449 C CA . GLY A 1 80 ? 12.965 83.566 45.828 1.00 76.26 311 GLY A CA 1
ATOM 450 C C . GLY A 1 80 ? 14.230 84.137 46.421 1.00 75.25 311 GLY A C 1
ATOM 451 O O . GLY A 1 80 ? 14.171 85.113 47.174 1.00 78.74 311 GLY A O 1
ATOM 452 N N . ALA A 1 81 ? 15.379 83.544 46.108 1.00 70.32 312 ALA A N 1
ATOM 453 C CA . ALA A 1 81 ? 16.657 84.012 46.616 1.00 74.85 312 ALA A CA 1
ATOM 454 C C . ALA A 1 81 ? 17.013 85.370 46.016 1.00 75.70 312 ALA A C 1
ATOM 455 O O . ALA A 1 81 ? 16.393 85.846 45.062 1.00 76.36 312 ALA A O 1
ATOM 457 N N . ALA A 1 82 ? 18.023 86.005 46.606 1.00 82.84 313 ALA A N 1
ATOM 458 C CA . ALA A 1 82 ? 18.574 87.231 46.050 1.00 77.24 313 ALA A CA 1
ATOM 459 C C . ALA A 1 82 ? 19.558 86.903 44.937 1.00 76.22 313 ALA A C 1
ATOM 460 O O . ALA A 1 82 ? 20.371 85.984 45.060 1.00 76.08 313 ALA A O 1
ATOM 462 N N . TYR A 1 83 ? 19.486 87.665 43.848 1.00 84.76 314 TYR A N 1
ATOM 463 C CA . TYR A 1 83 ? 20.340 87.443 42.692 1.00 77.60 314 TYR A CA 1
ATOM 464 C C . TYR A 1 83 ? 20.992 88.744 42.252 1.00 80.22 314 TYR A C 1
ATOM 465 O O . TYR A 1 83 ? 20.434 89.831 42.422 1.00 86.09 314 TYR A O 1
ATOM 474 N N . ASN A 1 84 ? 22.184 88.613 41.678 1.00 80.74 315 ASN A N 1
ATOM 475 C CA . ASN A 1 84 ? 22.793 89.651 40.859 1.00 71.98 315 ASN A CA 1
ATOM 476 C C . ASN A 1 84 ? 22.746 89.186 39.411 1.00 85.03 315 ASN A C 1
ATOM 477 O O . ASN A 1 84 ? 23.308 88.138 39.075 1.00 81.38 315 ASN A O 1
ATOM 482 N N . VAL A 1 85 ? 22.077 89.956 38.560 1.00 85.10 316 VAL A N 1
ATOM 483 C CA . VAL A 1 85 ? 22.006 89.674 37.133 1.00 84.06 316 VAL A CA 1
ATOM 484 C C . VAL A 1 85 ? 22.676 90.825 36.395 1.00 78.61 316 VAL A C 1
ATOM 485 O O . VAL A 1 85 ? 22.458 91.996 36.728 1.00 82.69 316 VAL A O 1
ATOM 489 N N . ALA A 1 86 ? 23.524 90.491 35.425 1.00 80.08 317 ALA A N 1
ATOM 490 C CA . ALA A 1 86 ? 24.263 91.492 34.674 1.00 84.52 317 ALA A CA 1
ATOM 491 C C . ALA A 1 86 ? 24.326 91.100 33.207 1.00 92.58 317 ALA A C 1
ATOM 492 O O . ALA A 1 86 ? 24.514 89.925 32.875 1.00 85.72 317 ALA A O 1
ATOM 494 N N . VAL A 1 87 ? 24.171 92.090 32.335 1.00 93.87 318 VAL A N 1
ATOM 495 C CA . VAL A 1 87 ? 24.366 91.906 30.902 1.00 94.75 318 VAL A CA 1
ATOM 496 C C . VAL A 1 87 ? 25.806 92.276 30.571 1.00 98.91 318 VAL A C 1
ATOM 497 O O . VAL A 1 87 ? 26.207 93.435 30.715 1.00 97.98 318 VAL A O 1
ATOM 501 N N . ILE A 1 88 ? 26.583 91.294 30.121 1.00 90.42 319 ILE A N 1
ATOM 502 C CA . ILE A 1 88 ? 28.001 91.468 29.831 1.00 96.91 319 ILE A CA 1
ATOM 503 C C . ILE A 1 88 ? 28.185 91.491 28.320 1.00 104.20 319 ILE A C 1
ATOM 504 O O . ILE A 1 88 ? 27.560 90.708 27.594 1.00 100.15 319 ILE A O 1
ATOM 509 N N . SER A 1 89 ? 29.034 92.399 27.848 1.00 103.58 320 SER A N 1
ATOM 510 C CA . SER A 1 89 ? 29.253 92.599 26.424 1.00 109.59 320 SER A CA 1
ATOM 511 C C . SER A 1 89 ? 30.497 91.861 25.941 1.00 119.31 320 SER A C 1
ATOM 512 O O . SER A 1 89 ? 31.502 91.750 26.650 1.00 129.22 320 SER A O 1
ATOM 515 N N . SER A 1 90 ? 30.416 91.363 24.708 1.00 130.22 321 SER A N 1
ATOM 516 C CA . SER A 1 90 ? 31.528 90.710 24.024 1.00 137.79 321 SER A CA 1
ATOM 517 C C . SER A 1 90 ? 31.798 91.472 22.732 1.00 145.37 321 SER A C 1
ATOM 518 O O . SER A 1 90 ? 30.997 91.413 21.791 1.00 132.34 321 SER A O 1
ATOM 521 N N . ASN A 1 91 ? 32.911 92.199 22.693 1.00 162.95 322 ASN A N 1
ATOM 522 C CA . ASN A 1 91 ? 33.256 92.993 21.518 1.00 179.28 322 ASN A CA 1
ATOM 523 C C . ASN A 1 91 ? 34.402 92.354 20.735 1.00 187.15 322 ASN A C 1
ATOM 524 O O . ASN A 1 91 ? 34.656 91.156 20.849 1.00 189.96 322 ASN A O 1
ATOM 529 N N . ASN A 1 98 ? 28.692 97.075 31.607 1.00 143.12 329 ASN A N 1
ATOM 530 C CA . ASN A 1 98 ? 27.762 96.081 32.133 1.00 137.76 329 ASN A CA 1
ATOM 531 C C . ASN A 1 98 ? 26.652 96.702 32.982 1.00 138.72 329 ASN A C 1
ATOM 532 O O . ASN A 1 98 ? 26.919 97.375 33.977 1.00 144.47 329 ASN A O 1
ATOM 537 N N . GLN A 1 99 ? 25.404 96.468 32.584 1.00 134.12 330 GLN A N 1
ATOM 538 C CA . GLN A 1 99 ? 24.253 96.865 33.384 1.00 130.82 330 GLN A CA 1
ATOM 539 C C . GLN A 1 99 ? 23.918 95.753 34.367 1.00 112.33 330 GLN A C 1
ATOM 540 O O . GLN A 1 99 ? 23.872 94.577 33.994 1.00 107.08 330 GLN A O 1
ATOM 546 N N . THR A 1 100 ? 23.681 96.127 35.620 1.00 104.91 331 THR A N 1
ATOM 547 C CA . THR A 1 100 ? 23.465 95.164 36.686 1.00 107.91 331 THR A CA 1
ATOM 548 C C . THR A 1 100 ? 22.159 95.473 37.399 1.00 94.32 331 THR A C 1
ATOM 549 O O . THR A 1 100 ? 21.811 96.641 37.599 1.00 95.26 331 THR A O 1
ATOM 553 N N . TRP A 1 101 ? 21.440 94.421 37.776 1.00 87.13 332 TRP A N 1
ATOM 554 C CA . TRP A 1 101 ? 20.234 94.540 38.581 1.00 86.75 332 TRP A CA 1
ATOM 555 C C . TRP A 1 101 ? 20.357 93.608 39.774 1.00 81.18 332 TRP A C 1
ATOM 556 O O . TRP A 1 101 ? 20.647 92.419 39.610 1.00 85.85 332 TRP A O 1
ATOM 567 N N . HIS A 1 102 ? 20.147 94.152 40.968 1.00 81.24 333 HIS A N 1
ATOM 568 C CA . HIS A 1 102 ? 20.097 93.350 42.185 1.00 87.41 333 HIS A CA 1
ATOM 569 C C . HIS A 1 102 ? 18.657 92.889 42.364 1.00 81.72 333 HIS A C 1
ATOM 570 O O . HIS A 1 102 ? 17.792 93.663 42.780 1.00 87.29 333 HIS A O 1
ATOM 577 N N . ILE A 1 103 ? 18.400 91.623 42.053 1.00 86.32 334 ILE A N 1
ATOM 578 C CA . ILE A 1 103 ? 17.052 91.069 42.135 1.00 81.16 334 ILE A CA 1
ATOM 579 C C . ILE A 1 103 ? 16.694 90.869 43.602 1.00 79.25 334 ILE A C 1
ATOM 580 O O . ILE A 1 103 ? 17.364 90.097 44.303 1.00 78.44 334 ILE A O 1
ATOM 585 N N . PRO A 1 104 ? 15.665 91.545 44.109 1.00 84.42 335 PRO A N 1
ATOM 586 C CA . PRO A 1 104 ? 15.313 91.399 45.525 1.00 80.81 335 PRO A CA 1
ATOM 587 C C . PRO A 1 104 ? 14.780 90.010 45.832 1.00 73.09 335 PRO A C 1
ATOM 588 O O . PRO A 1 104 ? 14.187 89.341 44.982 1.00 78.76 335 PRO A O 1
ATOM 592 N N . ALA A 1 105 ? 15.012 89.575 47.068 1.00 82.44 336 ALA A N 1
ATOM 593 C CA . ALA A 1 105 ? 14.433 88.326 47.542 1.00 78.28 336 ALA A CA 1
ATOM 594 C C . ALA A 1 105 ? 12.912 88.420 47.576 1.00 78.25 336 ALA A C 1
ATOM 595 O O . ALA A 1 105 ? 12.337 89.481 47.827 1.00 73.68 336 ALA A O 1
ATOM 597 N N . ASP A 1 106 ? 12.257 87.287 47.315 1.00 72.81 337 ASP A N 1
ATOM 598 C CA . ASP A 1 106 ? 10.793 87.212 47.321 1.00 79.21 337 ASP A CA 1
ATOM 599 C C . ASP A 1 106 ? 10.423 85.817 47.830 1.00 76.52 337 ASP A C 1
ATOM 600 O O . ASP A 1 106 ? 10.271 84.878 47.048 1.00 92.13 337 ASP A O 1
ATOM 605 N N . THR A 1 107 ? 10.279 85.702 49.146 1.00 72.22 338 THR A N 1
ATOM 606 C CA . THR A 1 107 ? 10.118 84.410 49.793 1.00 84.11 338 THR A CA 1
ATOM 607 C C . THR A 1 107 ? 8.645 84.067 50.004 1.00 85.97 338 THR A C 1
ATOM 608 O O . THR A 1 107 ? 7.742 84.879 49.785 1.00 78.53 338 THR A O 1
ATOM 612 N N . HIS A 1 108 ? 8.416 82.828 50.426 1.00 92.46 339 HIS A N 1
ATOM 613 C CA . HIS A 1 108 ? 7.112 82.351 50.864 1.00 90.85 339 HIS A CA 1
ATOM 614 C C . HIS A 1 108 ? 7.172 82.087 52.363 1.00 101.11 339 HIS A C 1
ATOM 615 O O . HIS A 1 108 ? 8.035 81.335 52.828 1.00 100.53 339 HIS A O 1
ATOM 622 N N . THR A 1 109 ? 6.265 82.705 53.115 1.00 102.59 340 THR A N 1
ATOM 623 C CA . THR A 1 109 ? 6.267 82.608 54.569 1.00 104.21 340 THR A CA 1
ATOM 624 C C . THR A 1 109 ? 5.222 81.601 55.032 1.00 112.54 340 THR A C 1
ATOM 625 O O . THR A 1 109 ? 4.073 81.635 54.578 1.00 118.14 340 THR A O 1
ATOM 629 N N . GLU A 1 110 ? 5.629 80.705 55.935 1.00 121.40 341 GLU A N 1
ATOM 630 C CA . GLU A 1 110 ? 4.746 79.683 56.488 1.00 121.78 341 GLU A CA 1
ATOM 631 C C . GLU A 1 110 ? 4.103 80.183 57.774 1.00 123.83 341 GLU A C 1
ATOM 632 O O . GLU A 1 110 ? 4.815 80.631 58.680 1.00 125.34 341 GLU A O 1
ATOM 638 N N . PRO A 1 111 ? 2.774 80.123 57.890 1.00 118.94 342 PRO A N 1
ATOM 639 C CA . PRO A 1 111 ? 2.141 80.468 59.172 1.00 108.95 342 PRO A CA 1
ATOM 640 C C . PRO A 1 111 ? 2.401 79.443 60.262 1.00 109.56 342 PRO A C 1
ATOM 641 O O . PRO A 1 111 ? 2.409 79.802 61.446 1.00 105.52 342 PRO A O 1
ATOM 645 N N . VAL A 1 112 ? 2.613 78.181 59.901 1.00 101.46 343 VAL A N 1
ATOM 646 C CA . VAL A 1 112 ? 2.871 77.128 60.878 1.00 99.90 343 VAL A CA 1
ATOM 647 C C . VAL A 1 112 ? 4.353 77.128 61.229 1.00 96.81 343 VAL A C 1
ATOM 648 O O . VAL A 1 112 ? 5.212 77.033 60.346 1.00 102.33 343 VAL A O 1
ATOM 652 N N . ALA A 1 113 ? 4.655 77.236 62.521 1.00 89.08 344 ALA A N 1
ATOM 653 C CA . ALA A 1 113 ? 6.039 77.232 62.970 1.00 86.30 344 ALA A CA 1
ATOM 654 C C . ALA A 1 113 ? 6.647 75.839 62.855 1.00 87.72 344 ALA A C 1
ATOM 655 O O . ALA A 1 113 ? 5.968 74.820 63.015 1.00 82.49 344 ALA A O 1
ATOM 657 N N . LEU A 1 114 ? 7.945 75.805 62.572 1.00 80.29 345 LEU A N 1
ATOM 658 C CA . LEU A 1 114 ? 8.667 74.552 62.421 1.00 74.58 345 LEU A CA 1
ATOM 659 C C . LEU A 1 114 ? 9.085 73.997 63.778 1.00 75.28 345 LEU A C 1
ATOM 660 O O . LEU A 1 114 ? 9.347 74.745 64.725 1.00 81.10 345 LEU A O 1
ATOM 665 N N . ASN A 1 115 ? 9.155 72.670 63.865 1.00 73.92 346 ASN A N 1
ATOM 666 C CA . ASN A 1 115 ? 9.659 72.012 65.070 1.00 78.40 346 ASN A CA 1
ATOM 667 C C . ASN A 1 115 ? 11.177 72.119 65.071 1.00 78.79 346 ASN A C 1
ATOM 668 O O . ASN A 1 115 ? 11.889 71.232 64.596 1.00 81.52 346 ASN A O 1
ATOM 673 N N . ILE A 1 116 ? 11.679 73.223 65.612 1.00 75.92 347 ILE A N 1
ATOM 674 C CA . ILE A 1 116 ? 13.109 73.442 65.791 1.00 78.33 347 ILE A CA 1
ATOM 675 C C . ILE A 1 116 ? 13.404 73.318 67.278 1.00 72.42 347 ILE A C 1
ATOM 676 O O . ILE A 1 116 ? 12.871 74.086 68.089 1.00 79.69 347 ILE A O 1
ATOM 681 N N . SER A 1 117 ? 14.256 72.360 67.637 1.00 72.81 348 SER A N 1
ATOM 682 C CA . SER A 1 117 ? 14.582 72.077 69.031 1.00 80.15 348 SER A CA 1
ATOM 683 C C . SER A 1 117 ? 16.075 72.297 69.240 1.00 89.15 348 SER A C 1
ATOM 684 O O . SER A 1 117 ? 16.903 71.576 68.671 1.00 70.33 348 SER A O 1
ATOM 687 N N . VAL A 1 118 ? 16.412 73.293 70.056 1.00 87.86 349 VAL A N 1
ATOM 688 C CA . VAL A 1 118 ? 17.790 73.584 70.431 1.00 79.36 349 VAL A CA 1
ATOM 689 C C . VAL A 1 118 ? 18.018 73.042 71.833 1.00 83.07 349 VAL A C 1
ATOM 690 O O . VAL A 1 118 ? 17.269 73.369 72.763 1.00 88.94 349 VAL A O 1
ATOM 694 N N . GLY A 1 119 ? 19.052 72.221 71.992 1.00 75.42 350 GLY A N 1
ATOM 695 C CA . GLY A 1 119 ? 19.266 71.556 73.261 1.00 93.10 350 GLY A CA 1
ATOM 696 C C . GLY A 1 119 ? 20.719 71.384 73.645 1.00 91.07 350 GLY A C 1
ATOM 697 O O . GLY A 1 119 ? 21.617 71.919 72.988 1.00 95.59 350 GLY A O 1
ATOM 698 N N . THR A 1 120 ? 20.952 70.630 74.722 1.00 92.88 351 THR A N 1
ATOM 699 C CA . THR A 1 120 ? 22.299 70.473 75.261 1.00 93.59 351 THR A CA 1
ATOM 700 C C . THR A 1 120 ? 23.233 69.785 74.274 1.00 102.42 351 THR A C 1
ATOM 701 O O . THR A 1 120 ? 24.439 70.057 74.266 1.00 98.33 351 THR A O 1
ATOM 705 N N . ASN A 1 121 ? 22.701 68.910 73.426 1.00 98.07 352 ASN A N 1
ATOM 706 C CA . ASN A 1 121 ? 23.522 68.083 72.557 1.00 99.94 352 ASN A CA 1
ATOM 707 C C . ASN A 1 121 ? 23.504 68.531 71.103 1.00 98.68 352 ASN A C 1
ATOM 708 O O . ASN A 1 121 ? 24.229 67.954 70.285 1.00 100.08 352 ASN A O 1
ATOM 713 N N . GLY A 1 122 ? 22.707 69.529 70.754 1.00 97.10 353 GLY A N 1
ATOM 714 C CA . GLY A 1 122 ? 22.676 70.029 69.397 1.00 85.68 353 GLY A CA 1
ATOM 715 C C . GLY A 1 122 ? 21.327 70.636 69.068 1.00 78.65 353 GLY A C 1
ATOM 716 O O . GLY A 1 122 ? 20.521 70.927 69.947 1.00 87.90 353 GLY A O 1
ATOM 717 N N . THR A 1 123 ? 21.107 70.825 67.767 1.00 71.96 354 THR A N 1
ATOM 718 C CA . THR A 1 123 ? 19.903 71.450 67.237 1.00 76.99 354 THR A CA 1
ATOM 719 C C . THR A 1 123 ? 19.357 70.597 66.101 1.00 82.46 354 THR A C 1
ATOM 720 O O . THR A 1 123 ? 20.126 70.039 65.313 1.00 85.81 354 THR A O 1
ATOM 724 N N . THR A 1 124 ? 18.028 70.498 66.017 1.00 82.61 355 THR A N 1
ATOM 725 C CA . THR A 1 124 ? 17.360 69.675 65.017 1.00 78.45 355 THR A CA 1
ATOM 726 C C . THR A 1 124 ? 16.217 70.461 64.387 1.00 86.42 355 THR A C 1
ATOM 727 O O . THR A 1 124 ? 15.523 71.219 65.071 1.00 84.11 355 THR A O 1
ATOM 731 N N . MET A 1 125 ? 16.026 70.275 63.080 1.00 80.69 356 MET A N 1
ATOM 732 C CA . MET A 1 125 ? 14.961 70.925 62.330 1.00 68.73 356 MET A CA 1
ATOM 733 C C . MET A 1 125 ? 14.092 69.900 61.614 1.00 80.11 356 MET A C 1
ATOM 734 O O . MET A 1 125 ? 14.541 68.799 61.278 1.00 77.84 356 MET A O 1
ATOM 739 N N . TYR A 1 126 ? 12.843 70.287 61.370 1.00 75.06 357 TYR A N 1
ATOM 740 C CA . TYR A 1 126 ? 11.924 69.542 60.519 1.00 75.30 357 TYR A CA 1
ATOM 741 C C . TYR A 1 126 ? 11.149 70.534 59.666 1.00 80.44 357 TYR A C 1
ATOM 742 O O . TYR A 1 126 ? 10.657 71.542 60.182 1.00 76.10 357 TYR A O 1
ATOM 751 N N . TRP A 1 127 ? 11.036 70.249 58.374 1.00 75.44 358 TRP A N 1
ATOM 752 C CA . TRP A 1 127 ? 10.324 71.122 57.451 1.00 73.21 358 TRP A CA 1
ATOM 753 C C . TRP A 1 127 ? 9.626 70.257 56.410 1.00 79.24 358 TRP A C 1
ATOM 754 O O . TRP A 1 127 ? 10.051 69.126 56.154 1.00 78.77 358 TRP A O 1
ATOM 765 N N . PRO A 1 128 ? 8.551 70.762 55.802 1.00 82.83 359 PRO A N 1
ATOM 766 C CA . PRO A 1 128 ? 7.790 69.944 54.840 1.00 83.87 359 PRO A CA 1
ATOM 767 C C . PRO A 1 128 ? 8.620 69.638 53.604 1.00 85.20 359 PRO A C 1
ATOM 768 O O . PRO A 1 128 ? 9.067 70.545 52.899 1.00 91.11 359 PRO A O 1
ATOM 772 N N . ALA A 1 129 ? 8.822 68.352 53.343 1.00 83.75 360 ALA A N 1
ATOM 773 C CA . ALA A 1 129 ? 9.570 67.910 52.178 1.00 82.74 360 ALA A CA 1
ATOM 774 C C . ALA A 1 129 ? 8.657 67.807 50.961 1.00 96.26 360 ALA A C 1
ATOM 775 O O . ALA A 1 129 ? 7.429 67.794 51.073 1.00 98.29 360 ALA A O 1
ATOM 777 N N . ARG A 1 130 ? 9.278 67.729 49.786 1.00 94.32 361 ARG A N 1
ATOM 778 C CA . ARG A 1 130 ? 8.530 67.601 48.541 1.00 106.30 361 ARG A CA 1
ATOM 779 C C . ARG A 1 130 ? 8.772 66.244 47.888 1.00 111.51 361 ARG A C 1
ATOM 780 O O . ARG A 1 130 ? 8.397 65.209 48.446 1.00 112.76 361 ARG A O 1
ATOM 788 N N . ALA A 1 131 ? 9.376 66.236 46.703 1.00 150.87 362 ALA A N 1
ATOM 789 C CA . ALA A 1 131 ? 9.685 64.993 46.016 1.00 131.15 362 ALA A CA 1
ATOM 790 C C . ALA A 1 131 ? 10.926 64.340 46.623 1.00 128.01 362 ALA A C 1
ATOM 791 O O . ALA A 1 131 ? 11.622 64.917 47.463 1.00 133.80 362 ALA A O 1
ATOM 793 N N . GLN A 1 132 ? 11.202 63.116 46.183 1.00 126.60 363 GLN A N 1
ATOM 794 C CA . GLN A 1 132 ? 12.314 62.356 46.731 1.00 135.72 363 GLN A CA 1
ATOM 795 C C . GLN A 1 132 ? 13.649 62.905 46.229 1.00 129.30 363 GLN A C 1
ATOM 796 O O . GLN A 1 132 ? 13.715 63.726 45.309 1.00 135.02 363 GLN A O 1
ATOM 802 N N . SER A 1 133 ? 14.723 62.415 46.850 1.00 132.41 364 SER A N 1
ATOM 803 C CA . SER A 1 133 ? 16.102 62.754 46.491 1.00 121.65 364 SER A CA 1
ATOM 804 C C . SER A 1 133 ? 16.277 64.254 46.279 1.00 117.36 364 SER A C 1
ATOM 805 O O . SER A 1 133 ? 16.822 64.712 45.273 1.00 128.43 364 SER A O 1
ATOM 808 N N . MET A 1 134 ? 15.808 65.028 47.249 1.00 109.00 365 MET A N 1
ATOM 809 C CA . MET A 1 134 ? 15.890 66.478 47.190 1.00 93.18 365 MET A CA 1
ATOM 810 C C . MET A 1 134 ? 17.023 66.972 48.077 1.00 75.38 365 MET A C 1
ATOM 811 O O . MET A 1 134 ? 17.219 66.475 49.190 1.00 84.92 365 MET A O 1
ATOM 816 N N . THR A 1 135 ? 17.771 67.948 47.573 1.00 76.78 366 THR A N 1
ATOM 817 C CA . THR A 1 135 ? 18.836 68.592 48.326 1.00 72.90 366 THR A CA 1
ATOM 818 C C . THR A 1 135 ? 18.324 69.926 48.853 1.00 76.22 366 THR A C 1
ATOM 819 O O . THR A 1 135 ? 17.761 70.723 48.096 1.00 81.84 366 THR A O 1
ATOM 823 N N . TYR A 1 136 ? 18.515 70.162 50.147 1.00 69.68 367 TYR A N 1
ATOM 824 C CA . TYR A 1 136 ? 18.003 71.351 50.810 1.00 70.94 367 TYR A CA 1
ATOM 825 C C . TYR A 1 136 ? 19.155 72.197 51.327 1.00 76.05 367 TYR A C 1
ATOM 826 O O . TYR A 1 136 ? 20.175 71.667 51.779 1.00 75.06 367 TYR A O 1
ATOM 835 N N . CYS A 1 137 ? 18.989 73.515 51.246 1.00 70.84 368 CYS A N 1
ATOM 836 C CA . CYS A 1 137 ? 19.922 74.467 51.832 1.00 73.16 368 CYS A CA 1
ATOM 837 C C . CYS A 1 137 ? 19.179 75.272 52.887 1.00 73.34 368 CYS A C 1
ATOM 838 O O . CYS A 1 137 ? 18.179 75.929 52.578 1.00 72.68 368 CYS A O 1
ATOM 841 N N . ILE A 1 138 ? 19.664 75.218 54.126 1.00 81.41 369 ILE A N 1
ATOM 842 C CA . ILE A 1 138 ? 19.077 75.958 55.238 1.00 76.57 369 ILE A CA 1
ATOM 843 C C . ILE A 1 138 ? 19.967 77.151 55.548 1.00 75.41 369 ILE A C 1
ATOM 844 O O . ILE A 1 138 ? 21.178 77.000 55.761 1.00 76.92 369 ILE A O 1
ATOM 849 N N . GLU A 1 139 ? 19.364 78.334 55.586 1.00 72.31 370 GLU A N 1
ATOM 850 C CA . GLU A 1 139 ? 20.077 79.589 55.775 1.00 70.80 370 GLU A CA 1
ATOM 851 C C . GLU A 1 139 ? 19.372 80.386 56.859 1.00 75.93 370 GLU A C 1
ATOM 852 O O . GLU A 1 139 ? 18.145 80.531 56.827 1.00 77.53 370 GLU A O 1
ATOM 858 N N . TRP A 1 140 ? 20.136 80.898 57.820 1.00 75.06 371 TRP A N 1
ATOM 859 C CA . TRP A 1 140 ? 19.534 81.698 58.874 1.00 79.99 371 TRP A CA 1
ATOM 860 C C . TRP A 1 140 ? 20.496 82.791 59.312 1.00 80.01 371 TRP A C 1
ATOM 861 O O . TRP A 1 140 ? 21.710 82.705 59.110 1.00 89.70 371 TRP A O 1
ATOM 872 N N . GLN A 1 141 ? 19.920 83.826 59.923 1.00 79.21 372 GLN A N 1
ATOM 873 C CA . GLN A 1 141 ? 20.627 84.992 60.401 1.00 84.38 372 GLN A CA 1
ATOM 874 C C . GLN A 1 141 ? 19.822 85.561 61.559 1.00 94.37 372 GLN A C 1
ATOM 875 O O . GLN A 1 141 ? 18.584 85.586 61.486 1.00 80.73 372 GLN A O 1
ATOM 881 N N . PRO A 1 142 ? 20.473 86.015 62.629 1.00 90.35 373 PRO A N 1
ATOM 882 C CA . PRO A 1 142 ? 19.730 86.686 63.705 1.00 85.35 373 PRO A CA 1
ATOM 883 C C . PRO A 1 142 ? 19.136 87.998 63.213 1.00 91.69 373 PRO A C 1
ATOM 884 O O . PRO A 1 142 ? 19.820 88.807 62.582 1.00 101.99 373 PRO A O 1
ATOM 888 N N . VAL A 1 143 ? 17.849 88.199 63.501 1.00 87.53 374 VAL A N 1
ATOM 889 C CA . VAL A 1 143 ? 17.148 89.383 63.019 1.00 91.60 374 VAL A CA 1
ATOM 890 C C . VAL A 1 143 ? 17.736 90.626 63.671 1.00 100.51 374 VAL A C 1
ATOM 891 O O . VAL A 1 143 ? 18.058 90.632 64.867 1.00 105.29 374 VAL A O 1
ATOM 895 N N . GLY A 1 144 ? 17.880 91.689 62.885 1.00 109.73 375 GLY A N 1
ATOM 896 C CA . GLY A 1 144 ? 18.405 92.943 63.391 1.00 130.54 375 GLY A CA 1
ATOM 897 C C . GLY A 1 144 ? 19.877 92.873 63.750 1.00 131.44 375 GLY A C 1
ATOM 898 O O . GLY A 1 144 ? 20.659 93.744 63.373 1.00 148.09 375 GLY A O 1
ATOM 899 N N . LEU A 1 149 ? 26.069 87.490 61.095 1.00 152.15 380 LEU A N 1
ATOM 900 C CA . LEU A 1 149 ? 26.358 86.068 61.238 1.00 152.10 380 LEU A CA 1
ATOM 901 C C . LEU A 1 149 ? 25.445 85.232 60.346 1.00 150.69 380 LEU A C 1
ATOM 902 O O . LEU A 1 149 ? 24.488 84.615 60.816 1.00 143.20 380 LEU A O 1
ATOM 907 N N . ALA A 1 150 ? 25.760 85.219 59.053 1.00 141.76 381 ALA A N 1
ATOM 908 C CA . ALA A 1 150 ? 24.995 84.473 58.058 1.00 127.08 381 ALA A CA 1
ATOM 909 C C . ALA A 1 150 ? 25.446 83.017 58.064 1.00 126.09 381 ALA A C 1
ATOM 910 O O . ALA A 1 150 ? 26.565 82.708 57.644 1.00 130.34 381 ALA A O 1
ATOM 912 N N . THR A 1 151 ? 24.582 82.121 58.532 1.00 104.07 382 THR A N 1
ATOM 913 C CA . THR A 1 151 ? 24.909 80.704 58.614 1.00 99.96 382 THR A CA 1
ATOM 914 C C . THR A 1 151 ? 24.279 79.968 57.437 1.00 88.80 382 THR A C 1
ATOM 915 O O . THR A 1 151 ? 23.152 80.270 57.032 1.00 85.99 382 THR A O 1
ATOM 919 N N . CYS A 1 152 ? 25.014 78.998 56.894 1.00 84.22 383 CYS A N 1
ATOM 920 C CA . CYS A 1 152 ? 24.587 78.247 55.723 1.00 82.49 383 CYS A CA 1
ATOM 921 C C . CYS A 1 152 ? 24.863 76.768 55.941 1.00 82.65 383 CYS A C 1
ATOM 922 O O . CYS A 1 152 ? 25.933 76.394 56.431 1.00 93.66 383 CYS A O 1
ATOM 925 N N . SER A 1 153 ? 23.899 75.932 55.566 1.00 83.35 384 SER A N 1
ATOM 926 C CA . SER A 1 153 ? 24.032 74.490 55.701 1.00 64.78 384 SER A CA 1
ATOM 927 C C . SER A 1 153 ? 23.410 73.811 54.493 1.00 88.35 384 SER A C 1
ATOM 928 O O . SER A 1 153 ? 22.310 74.171 54.066 1.00 79.88 384 SER A O 1
ATOM 931 N N . LEU A 1 154 ? 24.114 72.818 53.957 1.00 86.97 385 LEU A N 1
ATOM 932 C CA . LEU A 1 154 ? 23.681 72.086 52.774 1.00 71.64 385 LEU A CA 1
ATOM 933 C C . LEU A 1 154 ? 23.493 70.626 53.156 1.00 79.17 385 LEU A C 1
ATOM 934 O O . LEU A 1 154 ? 24.413 69.997 53.691 1.00 92.48 385 LEU A O 1
ATOM 939 N N . THR A 1 155 ? 22.305 70.094 52.894 1.00 68.91 386 THR A N 1
ATOM 940 C CA . THR A 1 155 ? 21.982 68.726 53.264 1.00 71.26 386 THR A CA 1
ATOM 941 C C . THR A 1 155 ? 22.295 67.768 52.122 1.00 80.65 386 THR A C 1
ATOM 942 O O . THR A 1 155 ? 22.360 68.151 50.952 1.00 87.91 386 THR A O 1
ATOM 946 N N . ALA A 1 156 ? 22.482 66.502 52.481 1.00 80.58 387 ALA A N 1
ATOM 947 C CA . ALA A 1 156 ? 22.543 65.451 51.487 1.00 72.81 387 ALA A CA 1
ATOM 948 C C . ALA A 1 156 ? 21.145 65.200 50.929 1.00 78.53 387 ALA A C 1
ATOM 949 O O . ALA A 1 156 ? 20.145 65.550 51.563 1.00 83.61 387 ALA A O 1
ATOM 951 N N . PRO A 1 157 ? 21.047 64.621 49.733 1.00 87.04 388 PRO A N 1
ATOM 952 C CA . PRO A 1 157 ? 19.725 64.285 49.189 1.00 79.78 388 PRO A CA 1
ATOM 953 C C . PRO A 1 157 ? 18.962 63.368 50.134 1.00 76.22 388 PRO A C 1
ATOM 954 O O . PRO A 1 157 ? 19.507 62.394 50.658 1.00 84.93 388 PRO A O 1
ATOM 958 N N . GLN A 1 158 ? 17.690 63.692 50.355 1.00 76.91 389 GLN A N 1
ATOM 959 C CA . GLN A 1 158 ? 16.876 62.933 51.292 1.00 92.38 389 GLN A CA 1
ATOM 960 C C . GLN A 1 158 ? 15.426 62.950 50.833 1.00 91.62 389 GLN A C 1
ATOM 961 O O . GLN A 1 158 ? 14.975 63.891 50.174 1.00 86.60 389 GLN A O 1
ATOM 967 N N . ASP A 1 159 ? 14.705 61.897 51.196 1.00 87.49 390 ASP A N 1
ATOM 968 C CA . ASP A 1 159 ? 13.299 61.712 50.885 1.00 95.05 390 ASP A CA 1
ATOM 969 C C . ASP A 1 159 ? 12.434 62.153 52.055 1.00 97.75 390 ASP A C 1
ATOM 970 O O . ASP A 1 159 ? 12.921 62.304 53.179 1.00 100.34 390 ASP A O 1
ATOM 975 N N . PRO A 1 160 ? 11.140 62.379 51.829 1.00 92.53 391 PRO A N 1
ATOM 976 C CA . PRO A 1 160 ? 10.244 62.669 52.955 1.00 98.04 391 PRO A CA 1
ATOM 977 C C . PRO A 1 160 ? 10.106 61.469 53.878 1.00 96.38 391 PRO A C 1
ATOM 978 O O . PRO A 1 160 ? 10.100 60.317 53.437 1.00 91.64 391 PRO A O 1
ATOM 982 N N . ASP A 1 161 ? 10.005 61.752 55.172 1.00 91.98 392 ASP A N 1
ATOM 983 C CA . ASP A 1 161 ? 9.704 60.730 56.163 1.00 90.08 392 ASP A CA 1
ATOM 984 C C . ASP A 1 161 ? 8.225 60.364 56.075 1.00 98.18 392 ASP A C 1
ATOM 985 O O . ASP A 1 161 ? 7.463 61.004 55.346 1.00 96.62 392 ASP A O 1
ATOM 990 N N . PRO A 1 162 ? 7.779 59.316 56.801 1.00 105.02 393 PRO A N 1
ATOM 991 C CA . PRO A 1 162 ? 6.356 58.944 56.747 1.00 97.73 393 PRO A CA 1
ATOM 992 C C . PRO A 1 162 ? 5.397 60.081 57.072 1.00 96.70 393 PRO A C 1
ATOM 993 O O . PRO A 1 162 ? 4.217 60.024 56.712 1.00 107.38 393 PRO A O 1
ATOM 997 N N . ALA A 1 163 ? 5.887 61.109 57.759 1.00 98.43 394 ALA A N 1
ATOM 998 C CA . ALA A 1 163 ? 5.088 62.286 58.069 1.00 99.20 394 ALA A CA 1
ATOM 999 C C . ALA A 1 163 ? 5.194 63.376 57.009 1.00 102.16 394 ALA A C 1
ATOM 1000 O O . ALA A 1 163 ? 4.563 64.427 57.160 1.00 103.82 394 ALA A O 1
ATOM 1002 N N . GLY A 1 164 ? 5.969 63.158 55.948 1.00 96.52 395 GLY A N 1
ATOM 1003 C CA . GLY A 1 164 ? 6.119 64.172 54.923 1.00 95.94 395 GLY A CA 1
ATOM 1004 C C . GLY A 1 164 ? 7.098 65.269 55.268 1.00 92.01 395 GLY A C 1
ATOM 1005 O O . GLY A 1 164 ? 6.948 66.397 54.789 1.00 88.87 395 GLY A O 1
ATOM 1006 N N . MET A 1 165 ? 8.097 64.974 56.096 1.00 91.59 396 MET A N 1
ATOM 1007 C CA . MET A 1 165 ? 9.037 65.967 56.589 1.00 79.87 396 MET A CA 1
ATOM 1008 C C . MET A 1 165 ? 10.459 65.591 56.197 1.00 84.31 396 MET A C 1
ATOM 1009 O O . MET A 1 165 ? 10.812 64.409 56.121 1.00 84.91 396 MET A O 1
ATOM 1014 N N . ALA A 1 166 ? 11.269 66.609 55.940 1.00 78.14 397 ALA A N 1
ATOM 1015 C CA . ALA A 1 166 ? 12.713 66.461 55.857 1.00 77.49 397 ALA A CA 1
ATOM 1016 C C . ALA A 1 166 ? 13.338 66.971 57.148 1.00 81.55 397 ALA A C 1
ATOM 1017 O O . ALA A 1 166 ? 12.722 67.725 57.905 1.00 78.38 397 ALA A O 1
ATOM 1019 N N . THR A 1 167 ? 14.579 66.560 57.395 1.00 76.29 398 THR A N 1
ATOM 1020 C CA . THR A 1 167 ? 15.205 66.877 58.669 1.00 81.08 398 THR A CA 1
ATOM 1021 C C . THR A 1 167 ? 16.693 67.120 58.479 1.00 73.34 398 THR A C 1
ATOM 1022 O O . THR A 1 167 ? 17.301 66.681 57.500 1.00 78.30 398 THR A O 1
ATOM 1026 N N . TYR A 1 168 ? 17.265 67.846 59.436 1.00 80.98 399 TYR A N 1
ATOM 1027 C CA . TYR A 1 168 ? 18.705 68.024 59.540 1.00 73.22 399 TYR A CA 1
ATOM 1028 C C . TYR A 1 168 ? 19.028 68.406 60.975 1.00 85.62 399 TYR A C 1
ATOM 1029 O O . TYR A 1 168 ? 18.195 68.983 61.679 1.00 83.37 399 TYR A O 1
ATOM 1038 N N . SER A 1 169 ? 20.247 68.086 61.399 1.00 78.76 400 SER A N 1
ATOM 1039 C CA . SER A 1 169 ? 20.657 68.317 62.775 1.00 80.34 400 SER A CA 1
ATOM 1040 C C . SER A 1 169 ? 22.083 68.845 62.805 1.00 81.75 400 SER A C 1
ATOM 1041 O O . SER A 1 169 ? 22.878 68.589 61.898 1.00 80.80 400 SER A O 1
ATOM 1044 N N . TRP A 1 170 ? 22.396 69.588 63.863 1.00 83.17 401 TRP A N 1
ATOM 1045 C CA . TRP A 1 170 ? 23.723 70.148 64.066 1.00 82.91 401 TRP A CA 1
ATOM 1046 C C . TRP A 1 170 ? 24.233 69.752 65.442 1.00 85.52 401 TRP A C 1
ATOM 1047 O O . TRP A 1 170 ? 23.454 69.575 66.382 1.00 86.74 401 TRP A O 1
ATOM 1058 N N . SER A 1 171 ? 25.550 69.614 65.551 1.00 87.87 402 SER A N 1
ATOM 1059 C CA . SER A 1 171 ? 26.161 69.340 66.840 1.00 91.29 402 SER A CA 1
ATOM 1060 C C . SER A 1 171 ? 26.115 70.584 67.722 1.00 92.43 402 SER A C 1
ATOM 1061 O O . SER A 1 171 ? 25.852 71.698 67.260 1.00 93.67 402 SER A O 1
ATOM 1064 N N . ARG A 1 172 ? 26.360 70.378 69.019 1.00 98.80 403 ARG A N 1
ATOM 1065 C CA . ARG A 1 172 ? 26.429 71.506 69.944 1.00 102.17 403 ARG A CA 1
ATOM 1066 C C . ARG A 1 172 ? 27.539 72.472 69.548 1.00 100.76 403 ARG A C 1
ATOM 1067 O O . ARG A 1 172 ? 27.380 73.693 69.662 1.00 101.93 403 ARG A O 1
ATOM 1075 N N . GLU A 1 173 ? 28.673 71.937 69.083 1.00 100.39 404 GLU A N 1
ATOM 1076 C CA . GLU A 1 173 ? 29.800 72.776 68.687 1.00 104.65 404 GLU A CA 1
ATOM 1077 C C . GLU A 1 173 ? 29.402 73.813 67.643 1.00 109.18 404 GLU A C 1
ATOM 1078 O O . GLU A 1 173 ? 29.955 74.919 67.626 1.00 116.18 404 GLU A O 1
ATOM 1084 N N . SER A 1 174 ? 28.442 73.483 66.776 1.00 103.13 405 SER A N 1
ATOM 1085 C CA . SER A 1 174 ? 28.024 74.408 65.730 1.00 93.31 405 SER A CA 1
ATOM 1086 C C . SER A 1 174 ? 27.311 75.634 66.284 1.00 88.83 405 SER A C 1
ATOM 1087 O O . SER A 1 174 ? 27.259 76.664 65.602 1.00 90.94 405 SER A O 1
ATOM 1090 N N . GLY A 1 175 ? 26.761 75.549 67.494 1.00 86.59 406 GLY A N 1
ATOM 1091 C CA . GLY A 1 175 ? 25.987 76.651 68.039 1.00 79.96 406 GLY A CA 1
ATOM 1092 C C . GLY A 1 175 ? 24.807 77.049 67.181 1.00 93.34 406 GLY A C 1
ATOM 1093 O O . GLY A 1 175 ? 24.456 78.233 67.131 1.00 92.29 406 GLY A O 1
ATOM 1094 N N . ALA A 1 176 ? 24.188 76.088 66.494 1.00 89.96 407 ALA A N 1
ATOM 1095 C CA . ALA A 1 176 ? 23.102 76.369 65.562 1.00 71.83 407 ALA A CA 1
ATOM 1096 C C . ALA A 1 176 ? 21.899 76.973 66.274 1.00 82.61 407 ALA A C 1
ATOM 1097 O O . ALA A 1 176 ? 21.164 76.266 66.972 1.00 79.99 407 ALA A O 1
ATOM 1099 N N . MET A 1 177 ? 21.691 78.278 66.088 1.00 90.28 408 MET A N 1
ATOM 1100 C CA . MET A 1 177 ? 20.612 79.014 66.747 1.00 88.49 408 MET A CA 1
ATOM 1101 C C . MET A 1 177 ? 20.632 78.791 68.258 1.00 84.98 408 MET A C 1
ATOM 1102 O O . MET A 1 177 ? 19.592 78.652 68.905 1.00 81.98 408 MET A O 1
ATOM 1107 N N . GLY A 1 178 ? 21.837 78.752 68.826 1.00 83.53 409 GLY A N 1
ATOM 1108 C CA . GLY A 1 178 ? 21.984 78.538 70.252 1.00 81.46 409 GLY A CA 1
ATOM 1109 C C . GLY A 1 178 ? 21.838 79.771 71.111 1.00 81.96 409 GLY A C 1
ATOM 1110 O O . GLY A 1 178 ? 21.719 79.646 72.334 1.00 91.07 409 GLY A O 1
ATOM 1111 N N . GLN A 1 179 ? 21.838 80.956 70.508 1.00 85.01 410 GLN A N 1
ATOM 1112 C CA . GLN A 1 179 ? 21.727 82.199 71.257 1.00 90.77 410 GLN A CA 1
ATOM 1113 C C . GLN A 1 179 ? 20.265 82.610 71.371 1.00 81.05 410 GLN A C 1
ATOM 1114 O O . GLN A 1 179 ? 19.492 82.475 70.419 1.00 91.47 410 GLN A O 1
ATOM 1120 N N . GLU A 1 180 ? 19.892 83.109 72.549 1.00 92.72 411 GLU A N 1
ATOM 1121 C CA . GLU A 1 180 ? 18.506 83.472 72.822 1.00 89.09 411 GLU A CA 1
ATOM 1122 C C . GLU A 1 180 ? 18.110 84.716 72.038 1.00 88.82 411 GLU A C 1
ATOM 1123 O O . GLU A 1 180 ? 17.984 85.807 72.605 1.00 88.98 411 GLU A O 1
ATOM 1129 N N . LYS A 1 181 ? 17.917 84.559 70.731 1.00 86.81 412 LYS A N 1
ATOM 1130 C CA . LYS A 1 181 ? 17.554 85.661 69.856 1.00 87.07 412 LYS A CA 1
ATOM 1131 C C . LYS A 1 181 ? 16.542 85.167 68.834 1.00 81.00 412 LYS A C 1
ATOM 1132 O O . LYS A 1 181 ? 16.322 83.964 68.675 1.00 76.08 412 LYS A O 1
ATOM 1138 N N . CYS A 1 182 ? 15.923 86.114 68.137 1.00 79.23 413 CYS A N 1
ATOM 1139 C CA . CYS A 1 182 ? 14.992 85.804 67.060 1.00 81.88 413 CYS A CA 1
ATOM 1140 C C . CYS A 1 182 ? 15.783 85.608 65.772 1.00 85.00 413 CYS A C 1
ATOM 1141 O O . CYS A 1 182 ? 16.535 86.498 65.359 1.00 88.00 413 CYS A O 1
ATOM 1144 N N . TYR A 1 183 ? 15.616 84.447 65.141 1.00 78.64 414 TYR A N 1
ATOM 1145 C CA . TYR A 1 183 ? 16.324 84.101 63.916 1.00 83.68 414 TYR A CA 1
ATOM 1146 C C . TYR A 1 183 ? 15.367 84.100 62.733 1.00 85.07 414 TYR A C 1
ATOM 1147 O O . TYR A 1 183 ? 14.213 83.676 62.855 1.00 78.19 414 TYR A O 1
ATOM 1156 N N . TYR A 1 184 ? 15.856 84.566 61.587 1.00 82.18 415 TYR A N 1
ATOM 1157 C CA . TYR A 1 184 ? 15.121 84.492 60.332 1.00 77.08 415 TYR A CA 1
ATOM 1158 C C . TYR A 1 184 ? 15.726 83.388 59.478 1.00 74.09 415 TYR A C 1
ATOM 1159 O O . TYR A 1 184 ? 16.933 83.390 59.220 1.00 79.32 415 TYR A O 1
ATOM 1168 N N . ILE A 1 185 ? 14.886 82.458 59.033 1.00 68.28 416 ILE A N 1
ATOM 1169 C CA . ILE A 1 185 ? 15.327 81.240 58.366 1.00 72.66 416 ILE A CA 1
ATOM 1170 C C . ILE A 1 185 ? 14.704 81.183 56.979 1.00 72.43 416 ILE A C 1
ATOM 1171 O O . ILE A 1 185 ? 13.536 81.543 56.800 1.00 74.69 416 ILE A O 1
ATOM 1176 N N . THR A 1 186 ? 15.491 80.749 55.997 1.00 69.33 417 THR A N 1
ATOM 1177 C CA . THR A 1 186 ? 15.001 80.481 54.652 1.00 66.94 417 THR A CA 1
ATOM 1178 C C . THR A 1 186 ? 15.558 79.143 54.190 1.00 73.83 417 THR A C 1
ATOM 1179 O O . THR A 1 186 ? 16.749 78.868 54.370 1.00 67.78 417 THR A O 1
ATOM 1183 N N . ILE A 1 187 ? 14.696 78.311 53.609 1.00 69.08 418 ILE A N 1
ATOM 1184 C CA . ILE A 1 187 ? 15.066 76.984 53.132 1.00 70.17 418 ILE A CA 1
ATOM 1185 C C . ILE A 1 187 ? 14.860 76.931 51.625 1.00 72.08 418 ILE A C 1
ATOM 1186 O O . ILE A 1 187 ? 13.822 77.375 51.119 1.00 73.37 418 ILE A O 1
ATOM 1191 N N . PHE A 1 188 ? 15.846 76.388 50.914 1.00 71.22 419 PHE A N 1
ATOM 1192 C CA . PHE A 1 188 ? 15.787 76.197 49.473 1.00 62.49 419 PHE A CA 1
ATOM 1193 C C . PHE A 1 188 ? 15.876 74.710 49.148 1.00 72.10 419 PHE A C 1
ATOM 1194 O O . PHE A 1 188 ? 16.367 73.909 49.948 1.00 71.93 419 PHE A O 1
ATOM 1202 N N . ALA A 1 189 ? 15.391 74.344 47.961 1.00 74.91 420 ALA A N 1
ATOM 1203 C CA . ALA A 1 189 ? 15.396 72.956 47.520 1.00 63.35 420 ALA A CA 1
ATOM 1204 C C . ALA A 1 189 ? 15.817 72.878 46.062 1.00 76.41 420 ALA A C 1
ATOM 1205 O O . ALA A 1 189 ? 15.542 73.784 45.271 1.00 80.17 420 ALA A O 1
ATOM 1207 N N . SER A 1 190 ? 16.490 71.782 45.715 1.00 77.76 421 SER A N 1
ATOM 1208 C CA . SER A 1 190 ? 16.857 71.514 44.332 1.00 83.18 421 SER A CA 1
ATOM 1209 C C . SER A 1 190 ? 17.084 70.021 44.152 1.00 75.57 421 SER A C 1
ATOM 1210 O O . SER A 1 190 ? 17.715 69.378 44.995 1.00 78.41 421 SER A O 1
ATOM 1213 N N . ALA A 1 191 ? 16.568 69.479 43.050 1.00 71.11 422 ALA A N 1
ATOM 1214 C CA . ALA A 1 191 ? 16.882 68.108 42.674 1.00 85.10 422 ALA A CA 1
ATOM 1215 C C . ALA A 1 191 ? 18.219 67.993 41.956 1.00 89.28 422 ALA A C 1
ATOM 1216 O O . ALA A 1 191 ? 18.732 66.879 41.809 1.00 95.01 422 ALA A O 1
ATOM 1218 N N . HIS A 1 192 ? 18.785 69.111 41.504 1.00 85.14 423 HIS A N 1
ATOM 1219 C CA . HIS A 1 192 ? 20.088 69.136 40.837 1.00 74.33 423 HIS A CA 1
ATOM 1220 C C . HIS A 1 192 ? 20.841 70.360 41.333 1.00 74.58 423 HIS A C 1
ATOM 1221 O O . HIS A 1 192 ? 20.894 71.395 40.657 1.00 75.23 423 HIS A O 1
ATOM 1228 N N . PRO A 1 193 ? 21.439 70.279 42.524 1.00 78.31 424 PRO A N 1
ATOM 1229 C CA . PRO A 1 193 ? 22.082 71.470 43.106 1.00 76.61 424 PRO A CA 1
ATOM 1230 C C . PRO A 1 193 ? 23.243 72.008 42.288 1.00 79.45 424 PRO A C 1
ATOM 1231 O O . PRO A 1 193 ? 23.639 73.163 42.489 1.00 83.86 424 PRO A O 1
ATOM 1235 N N . GLU A 1 194 ? 23.799 71.217 41.372 1.00 80.92 425 GLU A N 1
ATOM 1236 C CA . GLU A 1 194 ? 24.867 71.696 40.506 1.00 75.06 425 GLU A CA 1
ATOM 1237 C C . GLU A 1 194 ? 24.351 72.542 39.349 1.00 73.11 425 GLU A C 1
ATOM 1238 O O . GLU A 1 194 ? 25.157 73.170 38.655 1.00 71.99 425 GLU A O 1
ATOM 1244 N N . LYS A 1 195 ? 23.035 72.584 39.138 1.00 81.05 426 LYS A N 1
ATOM 1245 C CA . LYS A 1 195 ? 22.417 73.424 38.118 1.00 74.13 426 LYS A CA 1
ATOM 1246 C C . LYS A 1 195 ? 21.824 74.646 38.812 1.00 70.65 426 LYS A C 1
ATOM 1247 O O . LYS A 1 195 ? 20.861 74.529 39.578 1.00 82.91 426 LYS A O 1
ATOM 1253 N N . LEU A 1 196 ? 22.413 75.815 38.549 1.00 75.05 427 LEU A N 1
ATOM 1254 C CA . LEU A 1 196 ? 22.081 77.013 39.313 1.00 80.24 427 LEU A CA 1
ATOM 1255 C C . LEU A 1 196 ? 20.627 77.428 39.114 1.00 75.76 427 LEU A C 1
ATOM 1256 O O . LEU A 1 196 ? 19.963 77.864 40.063 1.00 78.74 427 LEU A O 1
ATOM 1261 N N . THR A 1 197 ? 20.115 77.303 37.892 1.00 71.61 428 THR A N 1
ATOM 1262 C CA . THR A 1 197 ? 18.785 77.788 37.549 1.00 73.16 428 THR A CA 1
ATOM 1263 C C . THR A 1 197 ? 17.672 76.810 37.917 1.00 75.07 428 THR A C 1
ATOM 1264 O O . THR A 1 197 ? 16.567 76.922 37.374 1.00 73.85 428 THR A O 1
ATOM 1268 N N . LEU A 1 198 ? 17.929 75.851 38.807 1.00 71.96 429 LEU A N 1
ATOM 1269 C CA . LEU A 1 198 ? 16.922 74.875 39.204 1.00 76.98 429 LEU A CA 1
ATOM 1270 C C . LEU A 1 198 ? 16.557 74.963 40.681 1.00 73.91 429 LEU A C 1
ATOM 1271 O O . LEU A 1 198 ? 15.810 74.109 41.174 1.00 81.64 429 LEU A O 1
ATOM 1276 N N . TRP A 1 199 ? 17.063 75.961 41.400 1.00 68.03 430 TRP A N 1
ATOM 1277 C CA . TRP A 1 199 ? 16.707 76.126 42.802 1.00 75.10 430 TRP A CA 1
ATOM 1278 C C . TRP A 1 199 ? 15.281 76.646 42.948 1.00 77.65 430 TRP A C 1
ATOM 1279 O O . TRP A 1 199 ? 14.794 77.432 42.133 1.00 81.96 430 TRP A O 1
ATOM 1290 N N . SER A 1 200 ? 14.615 76.198 44.010 1.00 73.85 431 SER A N 1
ATOM 1291 C CA . SER A 1 200 ? 13.279 76.662 44.352 1.00 82.72 431 SER A CA 1
ATOM 1292 C C . SER A 1 200 ? 13.237 77.055 45.821 1.00 78.39 431 SER A C 1
ATOM 1293 O O . SER A 1 200 ? 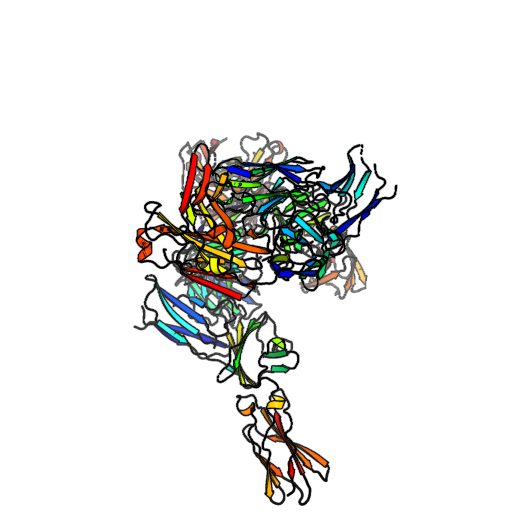13.993 76.532 46.644 1.00 71.93 431 SER A O 1
ATOM 1296 N N . THR A 1 201 ? 12.341 77.986 46.142 1.00 77.36 432 THR A N 1
ATOM 1297 C CA . THR A 1 201 ? 12.129 78.391 47.525 1.00 77.78 432 THR A CA 1
ATOM 1298 C C . THR A 1 201 ? 11.150 77.440 48.200 1.00 70.22 432 THR A C 1
ATOM 1299 O O . THR A 1 201 ? 10.109 77.098 47.629 1.00 78.20 432 THR A O 1
ATOM 1303 N N . VAL A 1 202 ? 11.485 77.012 49.416 1.00 75.70 433 VAL A N 1
ATOM 1304 C CA . VAL A 1 202 ? 10.597 76.164 50.201 1.00 71.75 433 VAL A CA 1
ATOM 1305 C C . VAL A 1 202 ? 9.763 77.037 51.127 1.00 77.80 433 VAL A C 1
ATOM 1306 O O . VAL A 1 202 ? 8.540 77.127 50.977 1.00 81.54 433 VAL A O 1
ATOM 1310 N N . LEU A 1 203 ? 10.417 77.689 52.084 1.00 76.67 434 LEU A N 1
ATOM 1311 C CA . LEU A 1 203 ? 9.704 78.538 53.027 1.00 77.75 434 LEU A CA 1
ATOM 1312 C C . LEU A 1 203 ? 10.686 79.476 53.710 1.00 83.79 434 LEU A C 1
ATOM 1313 O O . LEU A 1 203 ? 11.903 79.281 53.662 1.00 78.97 434 LEU A O 1
ATOM 1318 N N . SER A 1 204 ? 10.132 80.501 54.346 1.00 87.81 435 SER A N 1
ATOM 1319 C CA . SER A 1 204 ? 10.859 81.325 55.295 1.00 73.95 435 SER A CA 1
ATOM 1320 C C . SER A 1 204 ? 10.064 81.385 56.590 1.00 79.19 435 SER A C 1
ATOM 1321 O O . SER A 1 204 ? 8.833 81.315 56.580 1.00 89.53 435 SER A O 1
ATOM 1324 N N . THR A 1 205 ? 10.776 81.508 57.708 1.00 72.12 436 THR A N 1
ATOM 1325 C CA . THR A 1 205 ? 10.133 81.439 59.013 1.00 70.41 436 THR A CA 1
ATOM 1326 C C . THR A 1 205 ? 11.031 82.090 60.055 1.00 81.77 436 THR A C 1
ATOM 1327 O O . THR A 1 205 ? 12.211 82.356 59.815 1.00 76.11 436 THR A O 1
ATOM 1331 N N . TYR A 1 206 ? 10.447 82.343 61.223 1.00 80.12 437 TYR A N 1
ATOM 1332 C CA . TYR A 1 206 ? 11.151 82.901 62.365 1.00 74.90 437 TYR A CA 1
ATOM 1333 C C . TYR A 1 206 ? 11.224 81.878 63.492 1.00 75.43 437 TYR A C 1
ATOM 1334 O O . TYR A 1 206 ? 10.319 81.058 63.671 1.00 73.41 437 TYR A O 1
ATOM 1343 N N . HIS A 1 207 ? 12.312 81.941 64.255 1.00 69.79 438 HIS A N 1
ATOM 1344 C CA . HIS A 1 207 ? 12.510 81.047 65.385 1.00 71.69 438 HIS A CA 1
ATOM 1345 C C . HIS A 1 207 ? 13.347 81.750 66.442 1.00 83.70 438 HIS A C 1
ATOM 1346 O O . HIS A 1 207 ? 14.311 82.448 66.115 1.00 84.68 438 HIS A O 1
ATOM 1353 N N . PHE A 1 208 ? 12.974 81.561 67.706 1.00 82.84 439 PHE A N 1
ATOM 1354 C CA . PHE A 1 208 ? 13.720 82.105 68.833 1.00 72.92 439 PHE A CA 1
ATOM 1355 C C . PHE A 1 208 ? 14.658 81.027 69.359 1.00 74.20 439 PHE A C 1
ATOM 1356 O O . PHE A 1 208 ? 14.205 79.975 69.825 1.00 73.05 439 PHE A O 1
ATOM 1364 N N . GLY A 1 209 ? 15.960 81.292 69.285 1.00 73.21 440 GLY A N 1
ATOM 1365 C CA . GLY A 1 209 ? 16.956 80.293 69.599 1.00 82.12 440 GLY A CA 1
ATOM 1366 C C . GLY A 1 209 ? 17.235 80.167 71.083 1.00 84.88 440 GLY A C 1
ATOM 1367 O O . GLY A 1 209 ? 16.624 80.818 71.931 1.00 79.04 440 GLY A O 1
ATOM 1368 N N . GLY A 1 210 ? 18.199 79.300 71.392 1.00 80.12 441 GLY A N 1
ATOM 1369 C CA . GLY A 1 210 ? 18.574 79.045 72.767 1.00 86.68 441 GLY A CA 1
ATOM 1370 C C . GLY A 1 210 ? 17.455 78.384 73.554 1.00 77.86 441 GLY A C 1
ATOM 1371 O O . GLY A 1 210 ? 16.595 77.685 73.009 1.00 77.29 441 GLY A O 1
ATOM 1372 N N . ASN A 1 211 ? 17.470 78.617 74.866 1.00 85.13 442 ASN A N 1
ATOM 1373 C CA . ASN A 1 211 ? 16.450 78.084 75.768 1.00 79.36 442 ASN A CA 1
ATOM 1374 C C . ASN A 1 211 ? 15.243 79.017 75.709 1.00 79.37 442 ASN A C 1
ATOM 1375 O O . ASN A 1 211 ? 15.017 79.862 76.580 1.00 81.44 442 ASN A O 1
ATOM 1380 N N . ALA A 1 212 ? 14.456 78.857 74.642 1.00 74.64 443 ALA A N 1
ATOM 1381 C CA . ALA A 1 212 ? 13.296 79.720 74.438 1.00 76.74 443 ALA A CA 1
ATOM 1382 C C . ALA A 1 212 ? 12.256 79.539 75.535 1.00 83.15 443 ALA A C 1
ATOM 1383 O O . ALA A 1 212 ? 11.578 80.503 75.907 1.00 81.19 443 ALA A O 1
ATOM 1385 N N . SER A 1 213 ? 12.112 78.318 76.058 1.00 70.61 444 SER A N 1
ATOM 1386 C CA . SER A 1 213 ? 11.143 78.076 77.122 1.00 80.38 444 SER A CA 1
ATOM 1387 C C . SER A 1 213 ? 11.441 78.930 78.349 1.00 84.14 444 SER A C 1
ATOM 1388 O O . SER A 1 213 ? 10.531 79.526 78.938 1.00 78.62 444 SER A O 1
ATOM 1391 N N . ALA A 1 214 ? 12.712 79.007 78.746 1.00 82.08 445 ALA A N 1
ATOM 1392 C CA . ALA A 1 214 ? 13.081 79.814 79.904 1.00 81.32 445 ALA A CA 1
ATOM 1393 C C . ALA A 1 214 ? 13.068 81.303 79.577 1.00 82.02 445 ALA A C 1
ATOM 1394 O O . ALA A 1 214 ? 12.557 82.113 80.359 1.00 80.94 445 ALA A O 1
ATOM 1396 N N . ALA A 1 215 ? 13.633 81.682 78.427 1.00 80.49 446 ALA A N 1
ATOM 1397 C CA . ALA A 1 215 ? 13.740 83.095 78.073 1.00 76.77 446 ALA A CA 1
ATOM 1398 C C . ALA A 1 215 ? 12.377 83.742 77.850 1.00 75.96 446 ALA A C 1
ATOM 1399 O O . ALA A 1 215 ? 12.237 84.958 78.026 1.00 80.15 446 ALA A O 1
ATOM 1401 N N . GLY A 1 216 ? 11.374 82.963 77.454 1.00 76.65 447 GLY A N 1
ATOM 1402 C CA . GLY A 1 216 ? 10.056 83.495 77.184 1.00 65.22 447 GLY A CA 1
ATOM 1403 C C . GLY A 1 216 ? 9.198 83.790 78.391 1.00 76.51 447 GLY A C 1
ATOM 1404 O O . GLY A 1 216 ? 8.067 84.255 78.222 1.00 70.26 447 GLY A O 1
ATOM 1405 N N . THR A 1 217 ? 9.689 83.519 79.599 1.00 69.35 448 THR A N 1
ATOM 1406 C CA . THR A 1 217 ? 8.884 83.698 80.801 1.00 73.34 448 THR A CA 1
ATOM 1407 C C . THR A 1 217 ? 8.429 85.149 80.932 1.00 77.02 448 THR A C 1
ATOM 1408 O O . THR A 1 217 ? 9.265 86.063 80.882 1.00 81.13 448 THR A O 1
ATOM 1412 N N . PRO A 1 218 ? 7.133 85.403 81.106 1.00 77.74 449 PRO A N 1
ATOM 1413 C CA . PRO A 1 218 ? 6.666 86.783 81.272 1.00 73.73 449 PRO A CA 1
ATOM 1414 C C . PRO A 1 218 ? 7.202 87.403 82.553 1.00 79.97 449 PRO A C 1
ATOM 1415 O O . PRO A 1 218 ? 7.386 86.729 83.569 1.00 80.42 449 PRO A O 1
ATOM 1419 N N . HIS A 1 219 ? 7.439 88.708 82.497 1.00 75.55 450 HIS A N 1
ATOM 1420 C CA . HIS A 1 219 ? 7.953 89.459 83.629 1.00 80.16 450 HIS A CA 1
ATOM 1421 C C . HIS A 1 219 ? 6.889 90.424 84.130 1.00 82.54 450 HIS A C 1
ATOM 1422 O O . HIS A 1 219 ? 5.901 90.706 83.447 1.00 71.02 450 HIS A O 1
ATOM 1429 N N . HIS A 1 220 ? 7.108 90.922 85.348 1.00 79.46 451 HIS A N 1
ATOM 1430 C CA . HIS A 1 220 ? 6.233 91.922 85.957 1.00 75.64 451 HIS A CA 1
ATOM 1431 C C . HIS A 1 220 ? 4.793 91.423 86.066 1.00 69.70 451 HIS A C 1
ATOM 1432 O O . HIS A 1 220 ? 3.843 92.135 85.733 1.00 64.45 451 HIS A O 1
ATOM 1439 N N . VAL A 1 221 ? 4.629 90.175 86.506 1.00 65.30 452 VAL A N 1
ATOM 1440 C CA . VAL A 1 221 ? 3.298 89.651 86.788 1.00 67.46 452 VAL A CA 1
ATOM 1441 C C . VAL A 1 221 ? 2.741 90.343 88.024 1.00 70.75 452 VAL A C 1
ATOM 1442 O O . VAL A 1 221 ? 3.415 90.439 89.059 1.00 78.58 452 VAL A O 1
ATOM 1446 N N . SER A 1 222 ? 1.500 90.817 87.929 1.00 58.19 453 SER A N 1
ATOM 1447 C CA . SER A 1 222 ? 0.883 91.581 89.002 1.00 68.73 453 SER A CA 1
ATOM 1448 C C . SER A 1 222 ? -0.572 91.163 89.167 1.00 65.63 453 SER A C 1
ATOM 1449 O O . SER A 1 222 ? -1.241 90.788 88.199 1.00 61.74 453 SER A O 1
ATOM 1452 N N . VAL A 1 223 ? -1.054 91.235 90.407 1.00 57.54 454 VAL A N 1
ATOM 1453 C CA . VAL A 1 223 ? -2.428 90.893 90.761 1.00 58.51 454 VAL A CA 1
ATOM 1454 C C . VAL A 1 223 ? -3.076 92.128 91.372 1.00 58.79 454 VAL A C 1
ATOM 1455 O O . VAL A 1 223 ? -2.542 92.704 92.327 1.00 59.05 454 VAL A O 1
ATOM 1459 N N . LYS A 1 224 ? -4.231 92.521 90.835 1.00 62.46 455 LYS A N 1
ATOM 1460 C CA . LYS A 1 224 ? -4.922 93.733 91.261 1.00 61.64 455 LYS A CA 1
ATOM 1461 C C . LYS A 1 224 ? -6.379 93.445 91.594 1.00 67.09 455 LYS A C 1
ATOM 1462 O O . LYS A 1 224 ? -7.031 92.630 90.935 1.00 57.35 455 LYS A O 1
ATOM 1468 N N . ASN A 1 225 ? -6.877 94.127 92.624 1.00 66.90 456 ASN A N 1
ATOM 1469 C CA . ASN A 1 225 ? -8.262 93.982 93.055 1.00 71.06 456 ASN A CA 1
ATOM 1470 C C . ASN A 1 225 ? -9.212 94.529 91.995 1.00 67.97 456 ASN A C 1
ATOM 1471 O O . ASN A 1 225 ? -9.199 95.728 91.693 1.00 79.03 456 ASN A O 1
ATOM 1476 N N . HIS A 1 226 ? -10.028 93.642 91.427 1.00 66.06 457 HIS A N 1
ATOM 1477 C CA . HIS A 1 226 ? -10.957 93.997 90.362 1.00 75.10 457 HIS A CA 1
ATOM 1478 C C . HIS A 1 226 ? -12.402 94.105 90.833 1.00 83.53 457 HIS A C 1
ATOM 1479 O O . HIS A 1 226 ? -13.133 94.968 90.339 1.00 89.37 457 HIS A O 1
ATOM 1486 N N . SER A 1 227 ? -12.825 93.267 91.778 1.00 80.36 458 SER A N 1
ATOM 1487 C CA . SER A 1 227 ? -14.169 93.319 92.352 1.00 80.65 458 SER A CA 1
ATOM 1488 C C . SER A 1 227 ? -14.132 92.620 93.709 1.00 91.97 458 SER A C 1
ATOM 1489 O O . SER A 1 227 ? -13.065 92.237 94.199 1.00 87.02 458 SER A O 1
ATOM 1492 N N . LEU A 1 228 ? -15.306 92.469 94.331 1.00 94.11 459 LEU A N 1
ATOM 1493 C CA . LEU A 1 228 ? -15.374 91.817 95.634 1.00 91.95 459 LEU A CA 1
ATOM 1494 C C . LEU A 1 228 ? -15.005 90.342 95.575 1.00 90.82 459 LEU A C 1
ATOM 1495 O O . LEU A 1 228 ? -14.693 89.755 96.616 1.00 91.17 459 LEU A O 1
ATOM 1500 N N . ASP A 1 229 ? -15.019 89.732 94.389 1.00 91.38 460 ASP A N 1
ATOM 1501 C CA . ASP A 1 229 ? -14.728 88.311 94.253 1.00 96.18 460 ASP A CA 1
ATOM 1502 C C . ASP A 1 229 ? -13.783 88.006 93.097 1.00 91.63 460 ASP A C 1
ATOM 1503 O O . ASP A 1 229 ? -13.679 86.841 92.691 1.00 91.10 460 ASP A O 1
ATOM 1508 N N . SER A 1 230 ? -13.100 89.006 92.550 1.00 76.15 461 SER A N 1
ATOM 1509 C CA . SER A 1 230 ? -12.297 88.793 91.358 1.00 87.92 461 SER A CA 1
ATOM 1510 C C . SER A 1 230 ? -11.054 89.665 91.404 1.00 83.56 461 SER A C 1
ATOM 1511 O O . SER A 1 230 ? -11.026 90.707 92.063 1.00 79.67 461 SER A O 1
ATOM 1514 N N . VAL A 1 231 ? -10.020 89.214 90.699 1.00 72.40 462 VAL A N 1
ATOM 1515 C CA . VAL A 1 231 ? -8.769 89.943 90.571 1.00 69.41 462 VAL A CA 1
ATOM 1516 C C . VAL A 1 231 ? -8.386 89.991 89.100 1.00 78.52 462 VAL A C 1
ATOM 1517 O O . VAL A 1 231 ? -8.750 89.110 88.314 1.00 73.21 462 VAL A O 1
ATOM 1521 N N . SER A 1 232 ? -7.661 91.040 88.728 1.00 70.61 463 SER A N 1
ATOM 1522 C CA . SER A 1 232 ? -7.081 91.161 87.399 1.00 67.89 463 SER A CA 1
ATOM 1523 C C . SER A 1 232 ? -5.611 90.774 87.457 1.00 71.16 463 SER A C 1
ATOM 1524 O O . SER A 1 232 ? -4.871 91.261 88.318 1.00 70.00 463 SER A O 1
ATOM 1527 N N . VAL A 1 233 ? -5.193 89.905 86.541 1.00 70.81 464 VAL A N 1
ATOM 1528 C CA . VAL A 1 233 ? -3.801 89.491 86.421 1.00 73.73 464 VAL A CA 1
ATOM 1529 C C . VAL A 1 233 ? -3.224 90.106 85.155 1.00 69.16 464 VAL A C 1
ATOM 1530 O O . VAL A 1 233 ? -3.785 89.941 84.066 1.00 70.29 464 VAL A O 1
ATOM 1534 N N . ASP A 1 234 ? -2.109 90.816 85.302 1.00 71.27 465 ASP A N 1
ATOM 1535 C CA . ASP A 1 234 ? -1.433 91.471 84.193 1.00 64.19 465 ASP A CA 1
ATOM 1536 C C . ASP A 1 234 ? 0.034 91.077 84.192 1.00 72.23 465 ASP A C 1
ATOM 1537 O O . ASP A 1 234 ? 0.624 90.820 85.245 1.00 73.05 465 ASP A O 1
ATOM 1542 N N . TRP A 1 235 ? 0.615 91.018 82.997 1.00 67.94 466 TRP A N 1
ATOM 1543 C CA . TRP A 1 235 ? 2.032 90.720 82.857 1.00 67.52 466 TRP A CA 1
ATOM 1544 C C . TRP A 1 235 ? 2.585 91.473 81.658 1.00 69.73 466 TRP A C 1
ATOM 1545 O O . TRP A 1 235 ? 1.843 91.897 80.768 1.00 70.65 466 TRP A O 1
ATOM 1556 N N . ALA A 1 236 ? 3.904 91.629 81.644 1.00 67.33 467 ALA A N 1
ATOM 1557 C CA . ALA A 1 236 ? 4.562 92.222 80.496 1.00 71.98 467 ALA A CA 1
ATOM 1558 C C . ALA A 1 236 ? 4.587 91.219 79.346 1.00 67.58 467 ALA A C 1
ATOM 1559 O O . ALA A 1 236 ? 4.624 90.006 79.575 1.00 65.96 467 ALA A O 1
ATOM 1561 N N . PRO A 1 237 ? 4.548 91.697 78.102 1.00 65.61 468 PRO A N 1
ATOM 1562 C CA . PRO A 1 237 ? 4.592 90.774 76.962 1.00 70.57 468 PRO A CA 1
ATOM 1563 C C . PRO A 1 237 ? 5.841 89.910 77.013 1.00 65.34 468 PRO A C 1
ATOM 1564 O O . PRO A 1 237 ? 6.928 90.378 77.360 1.00 75.40 468 PRO A O 1
ATOM 1568 N N . SER A 1 238 ? 5.670 88.634 76.682 1.00 65.08 469 SER A N 1
ATOM 1569 C CA . SER A 1 238 ? 6.803 87.725 76.630 1.00 74.84 469 SER A CA 1
ATOM 1570 C C . SER A 1 238 ? 7.806 88.180 75.579 1.00 72.60 469 SER A C 1
ATOM 1571 O O . SER A 1 238 ? 7.449 88.798 74.572 1.00 76.47 469 SER A O 1
ATOM 1574 N N . LEU A 1 239 ? 9.083 87.885 75.834 1.00 69.68 470 LEU A N 1
ATOM 1575 C CA . LEU A 1 239 ? 10.118 88.168 74.846 1.00 75.72 470 LEU A CA 1
ATOM 1576 C C . LEU A 1 239 ? 9.847 87.435 73.536 1.00 73.38 470 LEU A C 1
ATOM 1577 O O . LEU A 1 239 ? 10.267 87.894 72.468 1.00 77.44 470 LEU A O 1
ATOM 1582 N N . LEU A 1 240 ? 9.141 86.302 73.601 1.00 73.52 471 LEU A N 1
ATOM 1583 C CA . LEU A 1 240 ? 8.782 85.566 72.393 1.00 66.20 471 LEU A CA 1
ATOM 1584 C C . LEU A 1 240 ? 7.840 86.361 71.499 1.00 78.75 471 LEU A C 1
ATOM 1585 O O . LEU A 1 240 ? 7.803 86.135 70.284 1.00 92.15 471 LEU A O 1
ATOM 1590 N N . SER A 1 241 ? 7.066 87.284 72.075 1.00 73.31 472 SER A N 1
ATOM 1591 C CA . SER A 1 241 ? 6.096 88.038 71.290 1.00 75.98 472 SER A CA 1
ATOM 1592 C C . SER A 1 241 ? 6.754 88.945 70.259 1.00 68.62 472 SER A C 1
ATOM 1593 O O . SER A 1 241 ? 6.097 89.328 69.285 1.00 80.81 472 SER A O 1
ATOM 1596 N N . THR A 1 242 ? 8.024 89.305 70.450 1.00 82.14 473 THR A N 1
ATOM 1597 C CA . THR A 1 242 ? 8.739 90.122 69.475 1.00 90.88 473 THR A CA 1
ATOM 1598 C C . THR A 1 242 ? 9.186 89.332 68.252 1.00 92.94 473 THR A C 1
ATOM 1599 O O . THR A 1 242 ? 9.585 89.942 67.253 1.00 102.81 473 THR A O 1
ATOM 1603 N N . CYS A 1 243 ? 9.132 88.000 68.305 1.00 78.06 474 CYS A N 1
ATOM 1604 C CA . CYS A 1 243 ? 9.564 87.154 67.204 1.00 80.63 474 CYS A CA 1
ATOM 1605 C C . CYS A 1 243 ? 8.327 86.645 66.479 1.00 82.52 474 CYS A C 1
ATOM 1606 O O . CYS A 1 243 ? 7.542 85.889 67.072 1.00 86.03 474 CYS A O 1
ATOM 1609 N N . PRO A 1 244 ? 8.107 87.025 65.220 1.00 83.41 475 PRO A N 1
ATOM 1610 C CA . PRO A 1 244 ? 6.798 86.803 64.586 1.00 74.77 475 PRO A CA 1
ATOM 1611 C C . PRO A 1 244 ? 6.430 85.328 64.510 1.00 73.33 475 PRO A C 1
ATOM 1612 O O . PRO A 1 244 ? 7.215 84.496 64.051 1.00 79.50 475 PRO A O 1
ATOM 1616 N N . GLY A 1 245 ? 5.215 85.014 64.961 1.00 77.06 476 GLY A N 1
ATOM 1617 C CA . GLY A 1 245 ? 4.654 83.681 64.868 1.00 77.32 476 GLY A CA 1
ATOM 1618 C C . GLY A 1 245 ? 5.123 82.688 65.909 1.00 73.81 476 GLY A C 1
ATOM 1619 O O . GLY A 1 245 ? 4.605 81.564 65.943 1.00 87.53 476 GLY A O 1
ATOM 1620 N N . VAL A 1 246 ? 6.066 83.062 66.771 1.00 78.14 477 VAL A N 1
ATOM 1621 C CA . VAL A 1 246 ? 6.606 82.117 67.743 1.00 79.96 477 VAL A CA 1
ATOM 1622 C C . VAL A 1 246 ? 5.636 81.905 68.899 1.00 74.36 477 VAL A C 1
ATOM 1623 O O . VAL A 1 246 ? 5.320 80.766 69.262 1.00 77.67 477 VAL A O 1
ATOM 1627 N N . LEU A 1 247 ? 5.153 82.990 69.497 1.00 73.12 478 LEU A N 1
ATOM 1628 C CA . LEU A 1 247 ? 4.295 82.888 70.672 1.00 75.48 478 LEU A CA 1
ATOM 1629 C C . LEU A 1 247 ? 2.919 82.349 70.293 1.00 74.20 478 LEU A C 1
ATOM 1630 O O . LEU A 1 247 ? 2.189 82.976 69.518 1.00 81.60 478 LEU A O 1
ATOM 1635 N N . LYS A 1 248 ? 2.566 81.186 70.845 1.00 76.53 479 LYS A N 1
ATOM 1636 C CA . LYS A 1 248 ? 1.255 80.600 70.587 1.00 75.54 479 LYS A CA 1
ATOM 1637 C C . LYS A 1 248 ? 0.188 81.188 71.504 1.00 88.49 479 LYS A C 1
ATOM 1638 O O . LYS A 1 248 ? -0.845 81.676 71.034 1.00 84.95 479 LYS A O 1
ATOM 1644 N N . GLU A 1 249 ? 0.427 81.164 72.813 1.00 87.46 480 GLU A N 1
ATOM 1645 C CA . GLU A 1 249 ? -0.561 81.614 73.785 1.00 86.39 480 GLU A CA 1
ATOM 1646 C C . GLU A 1 249 ? 0.116 81.781 75.136 1.00 81.54 480 GLU A C 1
ATOM 1647 O O . GLU A 1 249 ? 1.213 81.264 75.368 1.00 78.71 480 GLU A O 1
ATOM 1653 N N . TYR A 1 250 ? -0.548 82.514 76.023 1.00 77.91 481 TYR A N 1
ATOM 1654 C CA . TYR A 1 250 ? -0.215 82.499 77.439 1.00 75.84 481 TYR A CA 1
ATOM 1655 C C . TYR A 1 250 ? -1.134 81.534 78.176 1.00 77.56 481 TYR A C 1
ATOM 1656 O O . TYR A 1 250 ? -2.255 81.258 77.741 1.00 75.21 481 TYR A O 1
ATOM 1665 N N . VAL A 1 251 ? -0.645 81.017 79.300 1.00 79.15 482 VAL A N 1
ATOM 1666 C CA . VAL A 1 251 ? -1.438 80.179 80.191 1.00 75.85 482 VAL A CA 1
ATOM 1667 C C . VAL A 1 251 ? -1.279 80.710 81.607 1.00 80.20 482 VAL A C 1
ATOM 1668 O O . VAL A 1 251 ? -0.154 80.880 82.090 1.00 78.74 482 VAL A O 1
ATOM 1672 N N . VAL A 1 252 ? -2.403 80.967 82.269 1.00 85.51 483 VAL A N 1
ATOM 1673 C CA . VAL A 1 252 ? -2.425 81.460 83.640 1.00 79.36 483 VAL A CA 1
ATOM 1674 C C . VAL A 1 252 ? -2.910 80.331 84.534 1.00 85.89 483 VAL A C 1
ATOM 1675 O O . VAL A 1 252 ? -4.019 79.814 84.349 1.00 86.82 483 VAL A O 1
ATOM 1679 N N . ARG A 1 253 ? -2.082 79.947 85.499 1.00 84.96 484 ARG A N 1
ATOM 1680 C CA . ARG A 1 253 ? -2.414 78.896 86.450 1.00 84.80 484 ARG A CA 1
ATOM 1681 C C . ARG A 1 253 ? -2.732 79.527 87.796 1.00 87.24 484 ARG A C 1
ATOM 1682 O O . ARG A 1 253 ? -1.916 80.277 88.342 1.00 90.84 484 ARG A O 1
ATOM 1690 N N . CYS A 1 254 ? -3.913 79.224 88.324 1.00 92.77 485 CYS A N 1
ATOM 1691 C CA . CYS A 1 254 ? -4.345 79.704 89.628 1.00 85.09 485 CYS A CA 1
ATOM 1692 C C . CYS A 1 254 ? -4.538 78.497 90.530 1.00 88.51 485 CYS A C 1
ATOM 1693 O O . CYS A 1 254 ? -5.203 77.530 90.142 1.00 96.28 485 CYS A O 1
ATOM 1696 N N . ARG A 1 255 ? -3.965 78.553 91.729 1.00 90.54 486 ARG A N 1
ATOM 1697 C CA . ARG A 1 255 ? -4.018 77.443 92.672 1.00 99.41 486 ARG A CA 1
ATOM 1698 C C . ARG A 1 255 ? -4.759 77.877 93.927 1.00 97.76 486 ARG A C 1
ATOM 1699 O O . ARG A 1 255 ? -4.390 78.873 94.559 1.00 88.68 486 ARG A O 1
ATOM 1707 N N . ASP A 1 256 ? -5.805 77.132 94.279 1.00 107.32 487 ASP A N 1
ATOM 1708 C CA . ASP A 1 256 ? -6.504 77.314 95.547 1.00 107.18 487 ASP A CA 1
ATOM 1709 C C . ASP A 1 256 ? -5.701 76.606 96.631 1.00 115.92 487 ASP A C 1
ATOM 1710 O O . ASP A 1 256 ? -5.613 75.377 96.640 1.00 120.52 487 ASP A O 1
ATOM 1715 N N . GLU A 1 257 ? -5.114 77.373 97.548 1.00 116.87 488 GLU A N 1
ATOM 1716 C CA . GLU A 1 257 ? -4.210 76.807 98.543 1.00 125.74 488 GLU A CA 1
ATOM 1717 C C . GLU A 1 257 ? -4.926 76.048 99.655 1.00 138.62 488 GLU A C 1
ATOM 1718 O O . GLU A 1 257 ? -4.253 75.459 100.508 1.00 143.70 488 GLU A O 1
ATOM 1724 N N . ASP A 1 258 ? -6.259 76.040 99.674 1.00 151.07 489 ASP A N 1
ATOM 1725 C CA . ASP A 1 258 ? -7.006 75.295 100.680 1.00 156.62 489 ASP A CA 1
ATOM 1726 C C . ASP A 1 258 ? -7.523 73.964 100.150 1.00 154.06 489 ASP A C 1
ATOM 1727 O O . ASP A 1 258 ? -7.319 72.924 100.782 1.00 163.77 489 ASP A O 1
ATOM 1732 N N . SER A 1 259 ? -8.187 73.976 98.998 1.00 137.58 490 SER A N 1
ATOM 1733 C CA . SER A 1 259 ? -8.633 72.749 98.354 1.00 139.27 490 SER A CA 1
ATOM 1734 C C . SER A 1 259 ? -7.558 72.117 97.481 1.00 141.30 490 SER A C 1
ATOM 1735 O O . SER A 1 259 ? -7.749 70.990 97.011 1.00 136.46 490 SER A O 1
ATOM 1738 N N . LYS A 1 260 ? -6.451 72.822 97.243 1.00 138.11 491 LYS A N 1
ATOM 1739 C CA . LYS A 1 260 ? -5.317 72.372 96.439 1.00 135.83 491 LYS A CA 1
ATOM 1740 C C . LYS A 1 260 ? -5.705 72.177 94.980 1.00 128.28 491 LYS A C 1
ATOM 1741 O O . LYS A 1 260 ? -4.942 71.578 94.212 1.00 126.36 491 LYS A O 1
ATOM 1747 N N . GLN A 1 261 ? -6.876 72.667 94.581 1.00 131.22 492 GLN A N 1
ATOM 1748 C CA . GLN A 1 261 ? -7.332 72.567 93.204 1.00 126.71 492 GLN A CA 1
ATOM 1749 C C . GLN A 1 261 ? -6.571 73.552 92.321 1.00 123.59 492 GLN A C 1
ATOM 1750 O O . GLN A 1 261 ? -6.154 74.625 92.763 1.00 116.20 492 GLN A O 1
ATOM 1756 N N . VAL A 1 262 ? -6.393 73.172 91.059 1.00 120.83 493 VAL A N 1
ATOM 1757 C CA . VAL A 1 262 ? -5.613 73.940 90.098 1.00 106.46 493 VAL A CA 1
ATOM 1758 C C . VAL A 1 262 ? -6.449 74.158 88.845 1.00 107.95 493 VAL A C 1
ATOM 1759 O O . VAL A 1 262 ? -7.137 73.243 88.380 1.00 116.09 493 VAL A O 1
ATOM 1763 N N . SER A 1 263 ? -6.389 75.373 88.300 1.00 99.81 494 SER A N 1
ATOM 1764 C CA . SER A 1 263 ? -7.097 75.700 87.071 1.00 103.10 494 SER A CA 1
ATOM 1765 C C . SER A 1 263 ? -6.171 76.492 86.160 1.00 98.17 494 SER A C 1
ATOM 1766 O O . SER A 1 263 ? -5.445 77.381 86.615 1.00 90.62 494 SER A O 1
ATOM 1769 N N . GLU A 1 264 ? -6.210 76.164 84.872 1.00 93.14 495 GLU A N 1
ATOM 1770 C CA . GLU A 1 264 ? -5.421 76.835 83.849 1.00 95.22 495 GLU A CA 1
ATOM 1771 C C . GLU A 1 264 ? -6.332 77.587 82.888 1.00 93.20 495 GLU A C 1
ATOM 1772 O O . GLU A 1 264 ? -7.357 77.058 82.444 1.00 99.72 495 GLU A O 1
ATOM 1778 N N . HIS A 1 265 ? -5.954 78.818 82.571 1.00 100.45 496 HIS A N 1
ATOM 1779 C CA . HIS A 1 265 ? -6.734 79.663 81.669 1.00 94.70 496 HIS A CA 1
ATOM 1780 C C . HIS A 1 265 ? -5.861 80.068 80.492 1.00 88.42 496 HIS A C 1
ATOM 1781 O O . HIS A 1 265 ? -4.903 80.845 80.674 1.00 85.98 496 HIS A O 1
ATOM 1788 N N . PRO A 1 266 ? -6.143 79.594 79.282 1.00 89.52 497 PRO A N 1
ATOM 1789 C CA . PRO A 1 266 ? -5.369 80.043 78.122 1.00 86.62 497 PRO A CA 1
ATOM 1790 C C . PRO A 1 266 ? -5.743 81.464 77.742 1.00 84.26 497 PRO A C 1
ATOM 1791 O O . PRO A 1 266 ? -6.886 81.897 77.904 1.00 89.73 497 PRO A O 1
ATOM 1795 N N . VAL A 1 267 ? -4.758 82.196 77.230 1.00 86.33 498 VAL A N 1
ATOM 1796 C CA . VAL A 1 267 ? -4.928 83.598 76.879 1.00 78.33 498 VAL A CA 1
ATOM 1797 C C . VAL A 1 267 ? -4.354 83.816 75.488 1.00 82.22 498 VAL A C 1
ATOM 1798 O O . VAL A 1 267 ? -3.303 83.261 75.145 1.00 83.17 498 VAL A O 1
ATOM 1802 N N . GLN A 1 268 ? -5.057 84.605 74.683 1.00 87.27 499 GLN A N 1
ATOM 1803 C CA . GLN A 1 268 ? -4.586 84.920 73.345 1.00 89.27 499 GLN A CA 1
ATOM 1804 C C . GLN A 1 268 ? -3.228 85.615 73.429 1.00 83.72 499 GLN A C 1
ATOM 1805 O O . GLN A 1 268 ? -2.983 86.385 74.364 1.00 81.95 499 GLN A O 1
ATOM 1811 N N . PRO A 1 269 ? -2.325 85.370 72.476 1.00 80.88 500 PRO A N 1
ATOM 1812 C CA . PRO A 1 269 ? -0.996 85.996 72.556 1.00 84.03 500 PRO A CA 1
ATOM 1813 C C . PRO A 1 269 ? -1.025 87.506 72.399 1.00 83.51 500 PRO A C 1
ATOM 1814 O O . PRO A 1 269 ? -0.046 88.166 72.769 1.00 82.28 500 PRO A O 1
ATOM 1818 N N . THR A 1 270 ? -2.106 88.073 71.867 1.00 78.25 501 THR A N 1
ATOM 1819 C CA . THR A 1 270 ? -2.250 89.520 71.772 1.00 78.16 501 THR A CA 1
ATOM 1820 C C . THR A 1 270 ? -2.766 90.146 73.061 1.00 90.08 501 THR A C 1
ATOM 1821 O O . THR A 1 270 ? -2.856 91.376 73.143 1.00 92.40 501 THR A O 1
ATOM 1825 N N . GLU A 1 271 ? -3.108 89.335 74.059 1.00 82.71 502 GLU A N 1
ATOM 1826 C CA . GLU A 1 271 ? -3.636 89.810 75.328 1.00 85.93 502 GLU A CA 1
ATOM 1827 C C . GLU A 1 271 ? -2.658 89.482 76.446 1.00 77.38 502 GLU A C 1
ATOM 1828 O O . GLU A 1 271 ? -2.109 88.376 76.501 1.00 74.75 502 GLU A O 1
ATOM 1834 N N . THR A 1 272 ? -2.434 90.453 77.330 1.00 73.98 503 THR A N 1
ATOM 1835 C CA . THR A 1 272 ? -1.590 90.282 78.506 1.00 73.98 503 THR A CA 1
ATOM 1836 C C . THR A 1 272 ? -2.368 90.555 79.790 1.00 73.75 503 THR A C 1
ATOM 1837 O O . THR A 1 272 ? -1.813 91.067 80.765 1.00 70.76 503 THR A O 1
ATOM 1841 N N . GLN A 1 273 ? -3.659 90.228 79.798 1.00 79.17 504 GLN A N 1
ATOM 1842 C CA . GLN A 1 273 ? -4.507 90.459 80.960 1.00 72.70 504 GLN A CA 1
ATOM 1843 C C . GLN A 1 273 ? -5.602 89.404 81.007 1.00 77.18 504 GLN A C 1
ATOM 1844 O O . GLN A 1 273 ? -6.136 89.006 79.969 1.00 76.58 504 GLN A O 1
ATOM 1850 N N . VAL A 1 274 ? -5.940 88.965 82.219 1.00 79.27 505 VAL A N 1
ATOM 1851 C CA . VAL A 1 274 ? -7.034 88.025 82.428 1.00 74.18 505 VAL A CA 1
ATOM 1852 C C . VAL A 1 274 ? -7.660 88.323 83.784 1.00 76.64 505 VAL A C 1
ATOM 1853 O O . VAL A 1 274 ? -7.001 88.830 84.696 1.00 79.93 505 VAL A O 1
ATOM 1857 N N . THR A 1 275 ? -8.953 88.033 83.904 1.00 77.88 506 THR A N 1
ATOM 1858 C CA . THR A 1 275 ? -9.693 88.226 85.144 1.00 77.32 506 THR A CA 1
ATOM 1859 C C . THR A 1 275 ? -10.033 86.872 85.747 1.00 69.39 506 THR A C 1
ATOM 1860 O O . THR A 1 275 ? -10.649 86.030 85.085 1.00 89.44 506 THR A O 1
ATOM 1864 N N . LEU A 1 276 ? -9.641 86.668 87.001 1.00 71.81 507 LEU A N 1
ATOM 1865 C CA . LEU A 1 276 ? -9.969 85.453 87.734 1.00 81.07 507 LEU A CA 1
ATOM 1866 C C . LEU A 1 276 ? -11.139 85.739 88.663 1.00 93.25 507 LEU A C 1
ATOM 1867 O O . LEU A 1 276 ? -11.073 86.660 89.482 1.00 87.20 507 LEU A O 1
ATOM 1872 N N . SER A 1 277 ? -12.194 84.936 88.551 1.00 104.77 508 SER A N 1
ATOM 1873 C CA . SER A 1 277 ? -13.436 85.173 89.269 1.00 98.31 508 SER A CA 1
ATOM 1874 C C . SER A 1 277 ? -13.796 83.943 90.091 1.00 95.26 508 SER A C 1
ATOM 1875 O O . SER A 1 277 ? -13.190 82.875 89.959 1.00 99.91 508 SER A O 1
ATOM 1878 N N . GLY A 1 278 ? -14.795 84.106 90.955 1.00 95.95 509 GLY A N 1
ATOM 1879 C CA . GLY A 1 278 ? -15.236 83.007 91.789 1.00 94.90 509 GLY A CA 1
ATOM 1880 C C . GLY A 1 278 ? -14.357 82.709 92.979 1.00 100.85 509 GLY A C 1
ATOM 1881 O O . GLY A 1 278 ? -14.348 81.571 93.461 1.00 110.81 509 GLY A O 1
ATOM 1882 N N . LEU A 1 279 ? -13.618 83.696 93.474 1.00 95.37 510 LEU A N 1
ATOM 1883 C CA . LEU A 1 279 ? -12.728 83.466 94.599 1.00 93.53 510 LEU A CA 1
ATOM 1884 C C . LEU A 1 279 ? -13.508 83.505 95.906 1.00 100.02 510 LEU A C 1
ATOM 1885 O O . LEU A 1 279 ? -14.522 84.198 96.030 1.00 101.64 510 LEU A O 1
ATOM 1890 N N . ARG A 1 280 ? -13.016 82.757 96.890 1.00 101.75 511 ARG A N 1
ATOM 1891 C CA . ARG A 1 280 ? -13.650 82.655 98.196 1.00 101.51 511 ARG A CA 1
ATOM 1892 C C . ARG A 1 280 ? -12.876 83.470 99.223 1.00 105.16 511 ARG A C 1
ATOM 1893 O O . ARG A 1 280 ? -11.644 83.541 99.171 1.00 110.16 511 ARG A O 1
ATOM 1901 N N . ALA A 1 281 ? -13.604 84.083 100.154 1.00 104.70 512 ALA A N 1
ATOM 1902 C CA . ALA A 1 281 ? -12.973 84.900 101.181 1.00 103.80 512 ALA A CA 1
ATOM 1903 C C . ALA A 1 281 ? -12.146 84.039 102.129 1.00 111.75 512 ALA A C 1
ATOM 1904 O O . ALA A 1 281 ? -12.482 82.887 102.415 1.00 99.47 512 ALA A O 1
ATOM 1906 N N . GLY A 1 282 ? -11.053 84.620 102.629 1.00 111.77 513 GLY A N 1
ATOM 1907 C CA . GLY A 1 282 ? -10.154 83.928 103.525 1.00 109.10 513 GLY A CA 1
ATOM 1908 C C . GLY A 1 282 ? -9.236 82.920 102.871 1.00 115.73 513 GLY A C 1
ATOM 1909 O O . GLY A 1 282 ? -8.242 82.518 103.487 1.00 113.14 513 GLY A O 1
ATOM 1910 N N . VAL A 1 283 ? -9.536 82.491 101.652 1.00 120.29 514 VAL A N 1
ATOM 1911 C CA . VAL A 1 283 ? -8.718 81.505 100.958 1.00 114.54 514 VAL A CA 1
ATOM 1912 C C . VAL A 1 283 ? -7.496 82.181 100.353 1.00 100.08 514 VAL A C 1
ATOM 1913 O O . VAL A 1 283 ? -7.593 83.257 99.752 1.00 100.14 514 VAL A O 1
ATOM 1917 N N . ALA A 1 284 ? -6.337 81.549 100.519 1.00 98.89 515 ALA A N 1
ATOM 1918 C CA . ALA A 1 284 ? -5.116 82.002 99.870 1.00 97.71 515 ALA A CA 1
ATOM 1919 C C . ALA A 1 284 ? -5.042 81.446 98.454 1.00 98.54 515 ALA A C 1
ATOM 1920 O O . ALA A 1 284 ? -5.463 80.316 98.195 1.00 98.04 515 ALA A O 1
ATOM 1922 N N . TYR A 1 285 ? -4.504 82.244 97.534 1.00 82.37 516 TYR A N 1
ATOM 1923 C CA . TYR A 1 285 ? -4.401 81.843 96.139 1.00 87.65 516 TYR A CA 1
ATOM 1924 C C . TYR A 1 285 ? -2.991 82.092 95.621 1.00 86.75 516 TYR A C 1
ATOM 1925 O O . TYR A 1 285 ? -2.264 82.949 96.131 1.00 88.90 516 TYR A O 1
ATOM 1934 N N . THR A 1 286 ? -2.614 81.322 94.604 1.00 80.18 517 THR A N 1
ATOM 1935 C CA . THR A 1 286 ? -1.330 81.457 93.932 1.00 87.52 517 THR A CA 1
ATOM 1936 C C . THR A 1 286 ? -1.561 81.551 92.430 1.00 87.70 517 THR A C 1
ATOM 1937 O O . THR A 1 286 ? -2.358 80.793 91.871 1.00 78.93 517 THR A O 1
ATOM 1941 N N . VAL A 1 287 ? -0.855 82.472 91.775 1.00 84.92 518 VAL A N 1
ATOM 1942 C CA . VAL A 1 287 ? -1.004 82.696 90.342 1.00 81.81 518 VAL A CA 1
ATOM 1943 C C . VAL A 1 287 ? 0.368 82.631 89.688 1.00 86.37 518 VAL A C 1
ATOM 1944 O O . VAL A 1 287 ? 1.343 83.187 90.206 1.00 73.59 518 VAL A O 1
ATOM 1948 N N . GLN A 1 288 ? 0.444 81.930 88.556 1.00 83.04 519 GLN A N 1
ATOM 1949 C CA . GLN A 1 288 ? 1.641 81.876 87.731 1.00 75.04 519 GLN A CA 1
ATOM 1950 C C . GLN A 1 288 ? 1.245 82.028 86.269 1.00 82.62 519 GLN A C 1
ATOM 1951 O O . GLN A 1 288 ? 0.131 81.672 85.873 1.00 76.38 519 GLN A O 1
ATOM 1957 N N . VAL A 1 289 ? 2.164 82.566 85.470 1.00 77.29 520 VAL A N 1
ATOM 1958 C CA . VAL A 1 289 ? 1.953 82.762 84.041 1.00 85.10 520 VAL A CA 1
ATOM 1959 C C . VAL A 1 289 ? 3.101 82.109 83.284 1.00 83.60 520 VAL A C 1
ATOM 1960 O O . VAL A 1 289 ? 4.255 82.164 83.722 1.00 86.77 520 VAL A O 1
ATOM 1964 N N . ARG A 1 290 ? 2.786 81.492 82.145 1.00 78.17 521 ARG A N 1
ATOM 1965 C CA . ARG A 1 290 ? 3.805 80.948 81.261 1.00 74.16 521 ARG A CA 1
ATOM 1966 C C . ARG A 1 290 ? 3.468 81.326 79.826 1.00 81.29 521 ARG A C 1
ATOM 1967 O O . ARG A 1 290 ? 2.321 81.638 79.496 1.00 76.00 521 ARG A O 1
ATOM 1975 N N . ALA A 1 291 ? 4.487 81.292 78.971 1.00 76.72 522 ALA A N 1
ATOM 1976 C CA . ALA A 1 291 ? 4.339 81.603 77.554 1.00 72.78 522 ALA A CA 1
ATOM 1977 C C . ALA A 1 291 ? 4.739 80.379 76.747 1.00 77.22 522 ALA A C 1
ATOM 1978 O O . ALA A 1 291 ? 5.860 79.879 76.886 1.00 79.11 522 ALA A O 1
ATOM 1980 N N . ASP A 1 292 ? 3.825 79.900 75.909 1.00 80.41 523 ASP A N 1
ATOM 1981 C CA . ASP A 1 292 ? 4.012 78.673 75.148 1.00 77.19 523 ASP A CA 1
ATOM 1982 C C . ASP A 1 292 ? 4.205 78.978 73.670 1.00 82.54 523 ASP A C 1
ATOM 1983 O O . ASP A 1 292 ? 3.576 79.890 73.123 1.00 80.41 523 ASP A O 1
ATOM 1988 N N . THR A 1 293 ? 5.080 78.210 73.030 1.00 77.95 524 THR A N 1
ATOM 1989 C CA . THR A 1 293 ? 5.200 78.200 71.583 1.00 80.10 524 THR A CA 1
ATOM 1990 C C . THR A 1 293 ? 4.376 77.044 71.025 1.00 89.48 524 THR A C 1
ATOM 1991 O O . THR A 1 293 ? 3.701 76.315 71.756 1.00 88.62 524 THR A O 1
ATOM 1995 N N . ALA A 1 294 ? 4.433 76.877 69.705 1.00 84.07 525 ALA A N 1
ATOM 1996 C CA . ALA A 1 294 ? 3.745 75.758 69.077 1.00 77.53 525 ALA A CA 1
ATOM 1997 C C . ALA A 1 294 ? 4.339 74.412 69.474 1.00 77.81 525 ALA A C 1
ATOM 1998 O O . ALA A 1 294 ? 3.677 73.384 69.296 1.00 75.20 525 ALA A O 1
ATOM 2000 N N . TRP A 1 295 ? 5.558 74.392 70.022 1.00 74.65 526 TRP A N 1
ATOM 2001 C CA . TRP A 1 295 ? 6.260 73.144 70.273 1.00 81.07 526 TRP A CA 1
ATOM 2002 C C . TRP A 1 295 ? 6.870 73.024 71.664 1.00 88.31 526 TRP A C 1
ATOM 2003 O O . TRP A 1 295 ? 7.416 71.963 71.984 1.00 95.42 526 TRP A O 1
ATOM 2014 N N . LEU A 1 296 ? 6.807 74.064 72.496 1.00 85.92 527 LEU A N 1
ATOM 2015 C CA . LEU A 1 296 ? 7.455 74.032 73.803 1.00 78.90 527 LEU A CA 1
ATOM 2016 C C . LEU A 1 296 ? 6.556 74.639 74.867 1.00 81.83 527 LEU A C 1
ATOM 2017 O O . LEU A 1 296 ? 5.991 75.716 74.661 1.00 81.63 527 LEU A O 1
ATOM 2022 N N . ARG A 1 297 ? 6.434 73.950 76.002 1.00 84.96 528 ARG A N 1
ATOM 2023 C CA . ARG A 1 297 ? 5.831 74.538 77.193 1.00 80.50 528 ARG A CA 1
ATOM 2024 C C . ARG A 1 297 ? 6.808 75.504 77.851 1.00 80.53 528 ARG A C 1
ATOM 2025 O O . ARG A 1 297 ? 7.969 75.157 78.086 1.00 86.87 528 ARG A O 1
ATOM 2033 N N . GLY A 1 298 ? 6.332 76.714 78.155 1.00 75.64 529 GLY A N 1
ATOM 2034 C CA . GLY A 1 298 ? 7.176 77.702 78.790 1.00 78.06 529 GLY A CA 1
ATOM 2035 C C . GLY A 1 298 ? 7.338 77.486 80.286 1.00 84.24 529 GLY A C 1
ATOM 2036 O O . GLY A 1 298 ? 6.551 76.808 80.946 1.00 85.31 529 GLY A O 1
ATOM 2037 N N . VAL A 1 299 ? 8.398 78.083 80.828 1.00 79.86 530 VAL A N 1
ATOM 2038 C CA . VAL A 1 299 ? 8.654 78.040 82.263 1.00 81.68 530 VAL A CA 1
ATOM 2039 C C . VAL A 1 299 ? 7.712 79.005 82.971 1.00 76.39 530 VAL A C 1
ATOM 2040 O O . VAL A 1 299 ? 7.470 80.122 82.497 1.00 77.44 530 VAL A O 1
ATOM 2044 N N . TRP A 1 300 ? 7.181 78.579 84.116 1.00 77.40 531 TRP A N 1
ATOM 2045 C CA . TRP A 1 300 ? 6.275 79.421 84.883 1.00 80.64 531 TRP A CA 1
ATOM 2046 C C . TRP A 1 300 ? 7.015 80.606 85.494 1.00 78.81 531 TRP A C 1
ATOM 2047 O O . TRP A 1 300 ? 8.193 80.518 85.850 1.00 78.11 531 TRP A O 1
ATOM 2058 N N . SER A 1 301 ? 6.304 81.724 85.609 1.00 78.30 532 SER A N 1
ATOM 2059 C CA . SER A 1 301 ? 6.811 82.879 86.332 1.00 75.05 532 SER A CA 1
ATOM 2060 C C . SER A 1 301 ? 6.859 82.593 87.831 1.00 85.64 532 SER A C 1
ATOM 2061 O O . SER A 1 301 ? 6.316 81.599 88.322 1.00 79.70 532 SER A O 1
ATOM 2064 N N . GLN A 1 302 ? 7.531 83.482 88.558 1.00 83.74 533 GLN A N 1
ATOM 2065 C CA . GLN A 1 302 ? 7.535 83.391 90.009 1.00 93.83 533 GLN A CA 1
ATOM 2066 C C . GLN A 1 302 ? 6.105 83.484 90.535 1.00 99.25 533 GLN A C 1
ATOM 2067 O O . GLN A 1 302 ? 5.316 84.306 90.053 1.00 90.11 533 GLN A O 1
ATOM 2073 N N . PRO A 1 303 ? 5.736 82.660 91.513 1.00 99.07 534 PRO A N 1
ATOM 2074 C CA . PRO A 1 303 ? 4.341 82.634 91.965 1.00 100.82 534 PRO A CA 1
ATOM 2075 C C . PRO A 1 303 ? 3.972 83.891 92.738 1.00 90.42 534 PRO A C 1
ATOM 2076 O O . PRO A 1 303 ? 4.779 84.443 93.489 1.00 85.46 534 PRO A O 1
ATOM 2080 N N . GLN A 1 304 ? 2.738 84.341 92.535 1.00 87.28 535 GLN A N 1
ATOM 2081 C CA . GLN A 1 304 ? 2.167 85.471 93.255 1.00 76.49 535 GLN A CA 1
ATOM 2082 C C . GLN A 1 304 ? 1.166 84.941 94.271 1.00 89.70 535 GLN A C 1
ATOM 2083 O O . GLN A 1 304 ? 0.222 84.235 93.904 1.00 79.65 535 GLN A O 1
ATOM 2089 N N . ARG A 1 305 ? 1.367 85.292 95.537 1.00 87.90 536 ARG A N 1
ATOM 2090 C CA . ARG A 1 305 ? 0.465 84.915 96.615 1.00 77.80 536 ARG A CA 1
ATOM 2091 C C . ARG A 1 305 ? -0.480 86.069 96.927 1.00 82.15 536 ARG A C 1
ATOM 2092 O O . ARG A 1 305 ? -0.053 87.225 97.014 1.00 86.33 536 ARG A O 1
ATOM 2100 N N . PHE A 1 306 ? -1.764 85.758 97.088 1.00 77.53 537 PHE A N 1
ATOM 2101 C CA . PHE A 1 306 ? -2.743 86.783 97.427 1.00 79.95 537 PHE A CA 1
ATOM 2102 C C . PHE A 1 306 ? -3.961 86.115 98.047 1.00 82.57 537 PHE A C 1
ATOM 2103 O O . PHE A 1 306 ? -4.131 84.895 97.983 1.00 84.81 537 PHE A O 1
ATOM 2111 N N . SER A 1 307 ? -4.806 86.940 98.663 1.00 84.65 538 SER A N 1
ATOM 2112 C CA . SER A 1 307 ? -6.081 86.497 99.205 1.00 96.82 538 SER A CA 1
ATOM 2113 C C . SER A 1 307 ? -7.060 87.659 99.137 1.00 108.03 538 SER A C 1
ATOM 2114 O O . SER A 1 307 ? -6.662 88.821 99.019 1.00 105.98 538 SER A O 1
ATOM 2117 N N . ILE A 1 308 ? -8.354 87.333 99.195 1.00 118.82 539 ILE A N 1
ATOM 2118 C CA . ILE A 1 308 ? -9.377 88.372 99.163 1.00 121.04 539 ILE A CA 1
ATOM 2119 C C . ILE A 1 308 ? -9.238 89.258 100.392 1.00 132.60 539 ILE A C 1
ATOM 2120 O O . ILE A 1 308 ? -9.116 88.769 101.523 1.00 129.12 539 ILE A O 1
ATOM 2125 N N . GLU A 1 309 ? -9.251 90.569 100.172 1.00 125.85 540 GLU A N 1
ATOM 2126 C CA . GLU A 1 309 ? -9.085 91.544 101.245 1.00 120.24 540 GLU A CA 1
ATOM 2127 C C . GLU A 1 309 ? -10.246 91.489 102.233 1.00 120.98 540 GLU A C 1
ATOM 2128 O O . GLU A 1 309 ? -10.072 91.741 103.426 1.00 111.43 540 GLU A O 1
ATOM 2134 N N . GLN B 1 7 ? 12.654 13.512 66.521 1.00 159.43 238 GLN B N 1
ATOM 2135 C CA . GLN B 1 7 ? 11.358 14.175 66.577 1.00 169.99 238 GLN B CA 1
ATOM 2136 C C . GLN B 1 7 ? 10.517 13.675 67.744 1.00 180.73 238 GLN B C 1
ATOM 2137 O O . GLN B 1 7 ? 10.339 12.467 67.918 1.00 174.82 238 GLN B O 1
ATOM 2143 N N . PRO B 1 8 ? 10.000 14.603 68.546 1.00 205.23 239 PRO B N 1
ATOM 2144 C CA . PRO B 1 8 ? 9.116 14.213 69.645 1.00 200.01 239 PRO B CA 1
ATOM 2145 C C . PRO B 1 8 ? 7.656 14.139 69.226 1.00 196.14 239 PRO B C 1
ATOM 2146 O O . PRO B 1 8 ? 7.131 14.991 68.505 1.00 191.14 239 PRO B O 1
ATOM 2150 N N . GLN B 1 9 ? 6.996 13.084 69.695 1.00 188.17 240 GLN B N 1
ATOM 2151 C CA . GLN B 1 9 ? 5.586 12.847 69.403 1.00 174.18 240 GLN B CA 1
ATOM 2152 C C . GLN B 1 9 ? 4.744 13.673 70.376 1.00 166.70 240 GLN B C 1
ATOM 2153 O O . GLN B 1 9 ? 4.182 13.177 71.357 1.00 175.39 240 GLN B O 1
ATOM 2159 N N . VAL B 1 10 ? 4.680 14.980 70.094 1.00 143.93 241 VAL B N 1
ATOM 2160 C CA . VAL B 1 10 ? 3.838 15.911 70.840 1.00 132.39 241 VAL B CA 1
ATOM 2161 C C . VAL B 1 10 ? 2.515 16.056 70.104 1.00 118.19 241 VAL B C 1
ATOM 2162 O O . VAL B 1 10 ? 2.466 16.050 68.868 1.00 120.86 241 VAL B O 1
ATOM 2166 N N . ARG B 1 11 ? 1.429 16.160 70.865 1.00 110.24 242 ARG B N 1
ATOM 2167 C CA . ARG B 1 11 ? 0.107 16.360 70.294 1.00 103.75 242 ARG B CA 1
ATOM 2168 C C . ARG B 1 11 ? -0.522 17.611 70.884 1.00 91.93 242 ARG B C 1
ATOM 2169 O O . ARG B 1 11 ? -0.386 17.891 72.081 1.00 82.62 242 ARG B O 1
ATOM 2177 N N . PHE B 1 12 ? -1.189 18.367 70.023 1.00 92.51 243 PHE B N 1
ATOM 2178 C CA . PHE B 1 12 ? -1.771 19.647 70.379 1.00 83.66 243 PHE B CA 1
ATOM 2179 C C . PHE B 1 12 ? -3.193 19.478 70.898 1.00 79.32 243 PHE B C 1
ATOM 2180 O O . PHE B 1 12 ? -3.867 18.476 70.645 1.00 79.47 243 PHE B O 1
ATOM 2188 N N . SER B 1 13 ? -3.642 20.486 71.637 1.00 82.96 244 SER B N 1
ATOM 2189 C CA . SER B 1 13 ? -5.042 20.651 71.984 1.00 84.29 244 SER B CA 1
ATOM 2190 C C . SER B 1 13 ? -5.415 22.109 71.768 1.00 81.03 244 SER B C 1
ATOM 2191 O O . SER B 1 13 ? -4.557 22.995 71.777 1.00 85.07 244 SER B O 1
ATOM 2194 N N . VAL B 1 14 ? -6.706 22.355 71.575 1.00 84.14 245 VAL B N 1
ATOM 2195 C CA . VAL B 1 14 ? -7.203 23.705 71.343 1.00 88.27 245 VAL B CA 1
ATOM 2196 C C . VAL B 1 14 ? -8.478 23.909 72.151 1.00 82.67 245 VAL B C 1
ATOM 2197 O O . VAL B 1 14 ? -9.306 22.998 72.273 1.00 84.02 245 VAL B O 1
ATOM 2201 N N . GLU B 1 15 ? -8.613 25.096 72.738 1.00 76.18 246 GLU B N 1
ATOM 2202 C CA . GLU B 1 15 ? -9.838 25.468 73.426 1.00 82.36 246 GLU B CA 1
ATOM 2203 C C . GLU B 1 15 ? -10.937 25.785 72.419 1.00 85.31 246 GLU B C 1
ATOM 2204 O O . GLU B 1 15 ? -10.682 26.060 71.243 1.00 80.84 246 GLU B O 1
ATOM 2210 N N . GLN B 1 16 ? -12.178 25.739 72.893 1.00 76.79 247 GLN B N 1
ATOM 2211 C CA . GLN B 1 16 ? -13.259 26.312 72.113 1.00 80.08 247 GLN B CA 1
ATOM 2212 C C . GLN B 1 16 ? -13.124 27.830 72.099 1.00 87.64 247 GLN B C 1
ATOM 2213 O O . GLN B 1 16 ? -12.518 28.435 72.990 1.00 89.94 247 GLN B O 1
ATOM 2219 N N . LEU B 1 17 ? -13.683 28.448 71.063 1.00 83.08 248 LEU B N 1
ATOM 2220 C CA . LEU B 1 17 ? -13.621 29.898 70.950 1.00 79.94 248 LEU B CA 1
ATOM 2221 C C . LEU B 1 17 ? -14.322 30.541 72.137 1.00 78.28 248 LEU B C 1
ATOM 2222 O O . LEU B 1 17 ? -15.499 30.270 72.395 1.00 84.15 248 LEU B O 1
ATOM 2227 N N . GLY B 1 18 ? -13.591 31.382 72.869 1.00 83.80 249 GLY B N 1
ATOM 2228 C CA . GLY B 1 18 ? -14.131 32.039 74.037 1.00 81.66 249 GLY B CA 1
ATOM 2229 C C . GLY B 1 18 ? -14.854 33.327 73.694 1.00 90.77 249 GLY B C 1
ATOM 2230 O O . GLY B 1 18 ? -14.921 33.756 72.543 1.00 92.64 249 GLY B O 1
ATOM 2231 N N . GLN B 1 19 ? -15.408 33.950 74.736 1.00 101.05 250 GLN B N 1
ATOM 2232 C CA . GLN B 1 19 ? -16.139 35.198 74.556 1.00 104.08 250 GLN B CA 1
ATOM 2233 C C . GLN B 1 19 ? -15.250 36.319 74.034 1.00 102.41 250 GLN B C 1
ATOM 2234 O O . GLN B 1 19 ? -15.759 37.256 73.409 1.00 109.90 250 GLN B O 1
ATOM 2240 N N . ASP B 1 20 ? -13.940 36.241 74.265 1.00 98.48 251 ASP B N 1
ATOM 2241 C CA . ASP B 1 20 ? -13.001 37.236 73.763 1.00 89.25 251 ASP B CA 1
ATOM 2242 C C . ASP B 1 20 ? -12.594 36.996 72.315 1.00 87.46 251 ASP B C 1
ATOM 2243 O O . ASP B 1 20 ? -11.792 37.769 71.778 1.00 88.78 251 ASP B O 1
ATOM 2248 N N . GLY B 1 21 ? -13.115 35.951 71.675 1.00 83.54 252 GLY B N 1
ATOM 2249 C CA . GLY B 1 21 ? -12.675 35.601 70.340 1.00 81.45 252 GLY B CA 1
ATOM 2250 C C . GLY B 1 21 ? -11.300 34.983 70.283 1.00 86.41 252 GLY B C 1
ATOM 2251 O O . GLY B 1 21 ? -10.647 35.040 69.239 1.00 82.96 252 GLY B O 1
ATOM 2252 N N . ARG B 1 22 ? -10.844 34.388 71.381 1.00 89.01 253 ARG B N 1
ATOM 2253 C CA . ARG B 1 22 ? -9.541 33.750 71.458 1.00 81.35 253 ARG B CA 1
ATOM 2254 C C . ARG B 1 22 ? -9.703 32.296 71.882 1.00 85.08 253 ARG B C 1
ATOM 2255 O O . ARG B 1 22 ? -10.735 31.894 72.424 1.00 84.46 253 ARG B O 1
ATOM 2263 N N . ARG B 1 23 ? -8.664 31.507 71.618 1.00 83.15 254 ARG B N 1
ATOM 2264 C CA . ARG B 1 23 ? -8.602 30.125 72.070 1.00 80.25 254 ARG B CA 1
ATOM 2265 C C . ARG B 1 23 ? -7.137 29.732 72.175 1.00 84.19 254 ARG B C 1
ATOM 2266 O O . ARG B 1 23 ? -6.340 30.046 71.288 1.00 79.72 254 ARG B O 1
ATOM 2274 N N . ARG B 1 24 ? -6.786 29.046 73.258 1.00 91.02 255 ARG B N 1
ATOM 2275 C CA . ARG B 1 24 ? -5.393 28.710 73.524 1.00 90.34 255 ARG B CA 1
ATOM 2276 C C . ARG B 1 24 ? -5.037 27.386 72.862 1.00 90.83 255 ARG B C 1
ATOM 2277 O O . ARG B 1 24 ? -5.668 26.358 73.134 1.00 84.65 255 ARG B O 1
ATOM 2285 N N . LEU B 1 25 ? -4.023 27.417 72.001 1.00 79.86 256 LEU B N 1
ATOM 2286 C CA . LEU B 1 25 ? -3.401 26.205 71.480 1.00 86.26 256 LEU B CA 1
ATOM 2287 C C . LEU B 1 25 ? -2.414 25.689 72.518 1.00 83.53 256 LEU B C 1
ATOM 2288 O O . LEU B 1 25 ? -1.385 26.322 72.771 1.00 90.47 256 LEU B O 1
ATOM 2293 N N . THR B 1 26 ? -2.712 24.541 73.114 1.00 78.85 257 THR B N 1
ATOM 2294 C CA . THR B 1 26 ? -1.851 23.952 74.128 1.00 85.32 257 THR B CA 1
ATOM 2295 C C . THR B 1 26 ? -1.097 22.763 73.547 1.00 91.44 257 THR B C 1
ATOM 2296 O O . THR B 1 26 ? -1.395 22.270 72.456 1.00 87.27 257 THR B O 1
ATOM 2300 N N . LEU B 1 27 ? -0.106 22.300 74.303 1.00 100.05 258 LEU B N 1
ATOM 2301 C CA . LEU B 1 27 ? 0.822 21.294 73.816 1.00 93.58 258 LEU B CA 1
ATOM 2302 C C . LEU B 1 27 ? 1.196 20.354 74.949 1.00 104.79 258 LEU B C 1
ATOM 2303 O O . LEU B 1 27 ? 1.332 20.775 76.101 1.00 99.45 258 LEU B O 1
ATOM 2308 N N . LYS B 1 28 ? 1.345 19.076 74.613 1.00 105.50 259 LYS B N 1
ATOM 2309 C CA . LYS B 1 28 ? 1.720 18.055 75.576 1.00 98.75 259 LYS B CA 1
ATOM 2310 C C . LYS B 1 28 ? 2.604 17.038 74.873 1.00 106.87 259 LYS B C 1
ATOM 2311 O O . LYS B 1 28 ? 2.330 16.651 73.734 1.00 113.50 259 LYS B O 1
ATOM 2317 N N . GLU B 1 29 ? 3.660 16.607 75.558 1.00 125.89 260 GLU B N 1
ATOM 2318 C CA . GLU B 1 29 ? 4.651 15.699 74.992 1.00 144.60 260 GLU B CA 1
ATOM 2319 C C . GLU B 1 29 ? 4.483 14.346 75.671 1.00 150.94 260 GLU B C 1
ATOM 2320 O O . GLU B 1 29 ? 4.791 14.199 76.859 1.00 153.05 260 GLU B O 1
ATOM 2326 N N . GLN B 1 30 ? 3.997 13.361 74.916 1.00 160.37 261 GLN B N 1
ATOM 2327 C CA . GLN B 1 30 ? 3.799 12.006 75.428 1.00 181.92 261 GLN B CA 1
ATOM 2328 C C . GLN B 1 30 ? 4.107 10.990 74.336 1.00 189.27 261 GLN B C 1
ATOM 2329 O O . GLN B 1 30 ? 3.224 10.605 73.558 1.00 186.40 261 GLN B O 1
ATOM 2335 N N . PRO B 1 31 ? 5.362 10.526 74.247 1.00 198.30 262 PRO B N 1
ATOM 2336 C CA . PRO B 1 31 ? 5.719 9.497 73.264 1.00 196.17 262 PRO B CA 1
ATOM 2337 C C . PRO B 1 31 ? 5.372 8.088 73.737 1.00 186.83 262 PRO B C 1
ATOM 2338 O O . PRO B 1 31 ? 4.371 7.919 74.435 1.00 175.31 262 PRO B O 1
ATOM 2342 N N . THR B 1 50 ? 17.463 20.528 68.352 1.00 118.83 281 THR B N 1
ATOM 2343 C CA . THR B 1 50 ? 16.388 21.216 69.058 1.00 136.59 281 THR B CA 1
ATOM 2344 C C . THR B 1 50 ? 15.125 21.277 68.203 1.00 128.11 281 THR B C 1
ATOM 2345 O O . THR B 1 50 ? 15.185 21.124 66.983 1.00 128.41 281 THR B O 1
ATOM 2349 N N . TYR B 1 51 ? 13.982 21.502 68.847 1.00 115.93 282 TYR B N 1
ATOM 2350 C CA . TYR B 1 51 ? 12.691 21.511 68.175 1.00 120.27 282 TYR B CA 1
ATOM 2351 C C . TYR B 1 51 ? 12.003 22.851 68.400 1.00 111.33 282 TYR B C 1
ATOM 2352 O O . TYR B 1 51 ? 12.113 23.444 69.478 1.00 113.48 282 TYR B O 1
ATOM 2361 N N . ARG B 1 52 ? 11.296 23.324 67.375 1.00 101.33 283 ARG B N 1
ATOM 2362 C CA . ARG B 1 52 ? 10.600 24.600 67.435 1.00 98.29 283 ARG B CA 1
ATOM 2363 C C . ARG B 1 52 ? 9.244 24.475 66.754 1.00 96.00 283 ARG B C 1
ATOM 2364 O O . ARG B 1 52 ? 8.978 23.521 66.017 1.00 91.04 283 ARG B O 1
ATOM 2372 N N . LEU B 1 53 ? 8.384 25.457 67.010 1.00 89.65 284 LEU B N 1
ATOM 2373 C CA . LEU B 1 53 ? 7.014 25.467 66.517 1.00 80.69 284 LEU B CA 1
ATOM 2374 C C . LEU B 1 53 ? 6.855 26.567 65.478 1.00 89.54 284 LEU B C 1
ATOM 2375 O O . LEU B 1 53 ? 7.209 27.723 65.732 1.00 89.64 284 LEU B O 1
ATOM 2380 N N . GLN B 1 54 ? 6.316 26.205 64.318 1.00 90.15 285 GLN B N 1
ATOM 2381 C CA . GLN B 1 54 ? 6.003 27.154 63.259 1.00 88.31 285 GLN B CA 1
ATOM 2382 C C . GLN B 1 54 ? 4.492 27.271 63.121 1.00 84.33 285 GLN B C 1
ATOM 2383 O O . GLN B 1 54 ? 3.798 26.261 62.963 1.00 85.72 285 GLN B O 1
ATOM 2389 N N . LEU B 1 55 ? 3.991 28.502 63.177 1.00 83.75 286 LEU B N 1
ATOM 2390 C CA . LEU B 1 55 ? 2.561 28.781 63.200 1.00 85.40 286 LEU B CA 1
ATOM 2391 C C . LEU B 1 55 ? 2.203 29.634 61.992 1.00 78.65 286 LEU B C 1
ATOM 2392 O O . LEU B 1 55 ? 2.769 30.715 61.803 1.00 80.55 286 LEU B O 1
ATOM 2397 N N . HIS B 1 56 ? 1.262 29.151 61.183 1.00 84.51 287 HIS B N 1
ATOM 2398 C CA . HIS B 1 56 ? 0.853 29.814 59.950 1.00 77.08 287 HIS B CA 1
ATOM 2399 C C . HIS B 1 56 ? -0.649 30.063 59.995 1.00 84.97 287 HIS B C 1
ATOM 2400 O O . HIS B 1 56 ? -1.436 29.112 60.036 1.00 81.00 287 HIS B O 1
ATOM 2407 N N . MET B 1 57 ? -1.041 31.337 59.991 1.00 82.36 288 MET B N 1
ATOM 2408 C CA . MET B 1 57 ? -2.449 31.719 59.990 1.00 78.21 288 MET B CA 1
ATOM 2409 C C . MET B 1 57 ? -2.943 31.819 58.551 1.00 81.32 288 MET B C 1
ATOM 2410 O O . MET B 1 57 ? -2.452 32.648 57.778 1.00 80.95 288 MET B O 1
ATOM 2415 N N . LEU B 1 58 ? -3.915 30.978 58.196 1.00 81.92 289 LEU B N 1
ATOM 2416 C CA . LEU B 1 58 ? -4.388 30.930 56.816 1.00 84.85 289 LEU B CA 1
ATOM 2417 C C . LEU B 1 58 ? -5.416 32.019 56.528 1.00 90.72 289 LEU B C 1
ATOM 2418 O O . LEU B 1 58 ? -5.381 32.640 55.460 1.00 89.56 289 LEU B O 1
ATOM 2423 N N . SER B 1 59 ? -6.336 32.261 57.458 1.00 85.38 290 SER B N 1
ATOM 2424 C CA . SER B 1 59 ? -7.378 33.253 57.241 1.00 96.74 290 SER B CA 1
ATOM 2425 C C . SER B 1 59 ? -6.789 34.661 57.185 1.00 95.92 290 SER B C 1
ATOM 2426 O O . SER B 1 59 ? -5.703 34.934 57.705 1.00 97.80 290 SER B O 1
ATOM 2429 N N . CYS B 1 60 ? -7.531 35.563 56.530 1.00 98.62 291 CYS B N 1
ATOM 2430 C CA . CYS B 1 60 ? -7.120 36.943 56.290 1.00 112.86 291 CYS B CA 1
ATOM 2431 C C . CYS B 1 60 ? -5.790 36.946 55.544 1.00 110.08 291 CYS B C 1
ATOM 2432 O O . CYS B 1 60 ? -4.752 37.295 56.121 1.00 104.90 291 CYS B O 1
ATOM 2435 N N . PRO B 1 61 ? -5.775 36.547 54.267 1.00 109.33 292 PRO B N 1
ATOM 2436 C CA . PRO B 1 61 ? -4.493 36.426 53.553 1.00 112.16 292 PRO B CA 1
ATOM 2437 C C . PRO B 1 61 ? -3.842 37.754 53.212 1.00 107.44 292 PRO B C 1
ATOM 2438 O O . PRO B 1 61 ? -2.650 37.764 52.879 1.00 116.13 292 PRO B O 1
ATOM 2442 N N . CYS B 1 62 ? -4.571 38.867 53.271 1.00 104.31 293 CYS B N 1
ATOM 2443 C CA . CYS B 1 62 ? -4.013 40.159 52.892 1.00 105.91 293 CYS B CA 1
ATOM 2444 C C . CYS B 1 62 ? -3.246 40.833 54.024 1.00 104.57 293 CYS B C 1
ATOM 2445 O O . CYS B 1 62 ? -2.870 42.002 53.883 1.00 121.41 293 CYS B O 1
ATOM 2448 N N . LYS B 1 63 ? -3.009 40.138 55.133 1.00 107.96 294 LYS B N 1
ATOM 2449 C CA . LYS B 1 63 ? -2.201 40.697 56.204 1.00 110.70 294 LYS B CA 1
ATOM 2450 C C . LYS B 1 63 ? -0.718 40.588 55.861 1.00 115.62 294 LYS B C 1
ATOM 2451 O O . LYS B 1 63 ? -0.295 39.741 55.069 1.00 120.01 294 LYS B O 1
ATOM 2457 N N . ALA B 1 64 ? 0.078 41.466 56.474 1.00 119.71 295 ALA B N 1
ATOM 2458 C CA . ALA B 1 64 ? 1.494 41.544 56.131 1.00 120.10 295 ALA B CA 1
ATOM 2459 C C . ALA B 1 64 ? 2.291 40.410 56.763 1.00 114.17 295 ALA B C 1
ATOM 2460 O O . ALA B 1 64 ? 3.183 39.843 56.121 1.00 126.04 295 ALA B O 1
ATOM 2462 N N . LYS B 1 65 ? 1.989 40.065 58.011 1.00 90.42 296 LYS B N 1
ATOM 2463 C CA . LYS B 1 65 ? 2.684 39.006 58.731 1.00 97.68 296 LYS B CA 1
ATOM 2464 C C . LYS B 1 65 ? 1.743 37.818 58.877 1.00 107.30 296 LYS B C 1
ATOM 2465 O O . LYS B 1 65 ? 0.663 37.945 59.466 1.00 106.04 296 LYS B O 1
ATOM 2471 N N . ALA B 1 66 ? 2.153 36.666 58.345 1.00 97.02 297 ALA B N 1
ATOM 2472 C CA . ALA B 1 66 ? 1.302 35.487 58.320 1.00 82.88 297 ALA B CA 1
ATOM 2473 C C . ALA B 1 66 ? 1.862 34.297 59.085 1.00 90.82 297 ALA B C 1
ATOM 2474 O O . ALA B 1 66 ? 1.089 33.399 59.437 1.00 88.74 297 ALA B O 1
ATOM 2476 N N . THR B 1 67 ? 3.164 34.263 59.362 1.00 91.43 298 THR B N 1
ATOM 2477 C CA . THR B 1 67 ? 3.783 33.147 60.061 1.00 83.27 298 THR B CA 1
ATOM 2478 C C . THR B 1 67 ? 4.657 33.658 61.196 1.00 77.45 298 THR B C 1
ATOM 2479 O O . THR B 1 67 ? 5.168 34.781 61.154 1.00 88.67 298 THR B O 1
ATOM 2483 N N . ARG B 1 68 ? 4.815 32.819 62.218 1.00 77.78 299 ARG B N 1
ATOM 2484 C CA . ARG B 1 68 ? 5.737 33.091 63.310 1.00 77.11 299 ARG B CA 1
ATOM 2485 C C . ARG B 1 68 ? 6.306 31.775 63.820 1.00 79.74 299 ARG B C 1
ATOM 2486 O O . ARG B 1 68 ? 5.584 30.780 63.933 1.00 81.05 299 ARG B O 1
ATOM 2494 N N . THR B 1 69 ? 7.598 31.779 64.132 1.00 84.38 300 THR B N 1
ATOM 2495 C CA . THR B 1 69 ? 8.261 30.640 64.748 1.00 79.12 300 THR B CA 1
ATOM 2496 C C . THR B 1 69 ? 8.367 30.879 66.249 1.00 84.00 300 THR B C 1
ATOM 2497 O O . THR B 1 69 ? 8.854 31.930 66.681 1.00 81.77 300 THR B O 1
ATOM 2501 N N . LEU B 1 70 ? 7.903 29.911 67.036 1.00 85.13 301 LEU B N 1
ATOM 2502 C CA . LEU B 1 70 ? 7.826 30.050 68.482 1.00 84.42 301 LEU B CA 1
ATOM 2503 C C . LEU B 1 70 ? 8.499 28.866 69.160 1.00 86.76 301 LEU B C 1
ATOM 2504 O O . LEU B 1 70 ? 8.663 27.793 68.573 1.00 90.77 301 LEU B O 1
ATOM 2509 N N . HIS B 1 71 ? 8.885 29.078 70.414 1.00 90.91 302 HIS B N 1
ATOM 2510 C CA . HIS B 1 71 ? 9.303 27.975 71.266 1.00 92.59 302 HIS B CA 1
ATOM 2511 C C . HIS B 1 71 ? 8.102 27.096 71.600 1.00 104.39 302 HIS B C 1
ATOM 2512 O O . HIS B 1 71 ? 6.979 27.586 71.751 1.00 100.77 302 HIS B O 1
ATOM 2519 N N . LEU B 1 72 ? 8.344 25.786 71.699 1.00 106.15 303 LEU B N 1
ATOM 2520 C CA . LEU B 1 72 ? 7.258 24.842 71.953 1.00 110.58 303 LEU B CA 1
ATOM 2521 C C . LEU B 1 72 ? 6.540 25.129 73.266 1.00 113.63 303 LEU B C 1
ATOM 2522 O O . LEU B 1 72 ? 5.324 24.923 73.365 1.00 108.19 303 LEU B O 1
ATOM 2527 N N . GLY B 1 73 ? 7.266 25.611 74.277 1.00 118.36 304 GLY B N 1
ATOM 2528 C CA . GLY B 1 73 ? 6.704 25.681 75.614 1.00 129.27 304 GLY B CA 1
ATOM 2529 C C . GLY B 1 73 ? 5.700 26.791 75.830 1.00 113.47 304 GLY B C 1
ATOM 2530 O O . GLY B 1 73 ? 4.824 26.669 76.693 1.00 113.72 304 GLY B O 1
ATOM 2531 N N . LYS B 1 74 ? 5.794 27.877 75.067 1.00 104.18 305 LYS B N 1
ATOM 2532 C CA . LYS B 1 74 ? 4.819 28.954 75.168 1.00 107.92 305 LYS B CA 1
ATOM 2533 C C . LYS B 1 74 ? 3.650 28.655 74.240 1.00 110.16 305 LYS B C 1
ATOM 2534 O O . LYS B 1 74 ? 3.844 28.291 73.075 1.00 109.09 305 LYS B O 1
ATOM 2540 N N . MET B 1 75 ? 2.441 28.785 74.773 1.00 99.30 306 MET B N 1
ATOM 2541 C CA . MET B 1 75 ? 1.232 28.286 74.120 1.00 88.88 306 MET B CA 1
ATOM 2542 C C . MET B 1 75 ? 0.304 29.455 73.829 1.00 91.54 306 MET B C 1
ATOM 2543 O O . MET B 1 75 ? -0.434 29.908 74.723 1.00 94.41 306 MET B O 1
ATOM 2548 N N . PRO B 1 76 ? 0.307 29.977 72.605 1.00 91.88 307 PRO B N 1
ATOM 2549 C CA . PRO B 1 76 ? -0.375 31.245 72.336 1.00 77.01 307 PRO B CA 1
ATOM 2550 C C . PRO B 1 76 ? -1.887 31.090 72.308 1.00 77.71 307 PRO B C 1
ATOM 2551 O O . PRO B 1 76 ? -2.436 29.993 72.186 1.00 82.21 307 PRO B O 1
ATOM 2555 N N . TYR B 1 77 ? -2.562 32.230 72.425 1.00 72.56 308 TYR B N 1
ATOM 2556 C CA . TYR B 1 77 ? -4.015 32.300 72.292 1.00 83.24 308 TYR B CA 1
ATOM 2557 C C . TYR B 1 77 ? -4.341 32.672 70.852 1.00 80.04 308 TYR B C 1
ATOM 2558 O O . TYR B 1 77 ? -4.251 33.838 70.462 1.00 87.48 308 TYR B O 1
ATOM 2567 N N . LEU B 1 78 ? -4.720 31.676 70.058 1.00 77.30 309 LEU B N 1
ATOM 2568 C CA . LEU B 1 78 ? -5.070 31.900 68.666 1.00 72.11 309 LEU B CA 1
ATOM 2569 C C . LEU B 1 78 ? -6.462 32.516 68.557 1.00 78.79 309 LEU B C 1
ATOM 2570 O O . LEU B 1 78 ? -7.187 32.669 69.543 1.00 83.93 309 LEU B O 1
ATOM 2575 N N . SER B 1 79 ? -6.832 32.878 67.332 1.00 80.36 310 SER B N 1
ATOM 2576 C CA . SER B 1 79 ? -8.186 33.318 67.039 1.00 79.78 310 SER B CA 1
ATOM 2577 C C . SER B 1 79 ? -9.000 32.126 66.538 1.00 81.42 310 SER B C 1
ATOM 2578 O O . SER B 1 79 ? -8.539 30.981 66.553 1.00 70.96 310 SER B O 1
ATOM 2581 N N . GLY B 1 80 ? -10.221 32.383 66.077 1.00 74.27 311 GLY B N 1
ATOM 2582 C CA . GLY B 1 80 ? -11.006 31.335 65.467 1.00 76.37 311 GLY B CA 1
ATOM 2583 C C . GLY B 1 80 ? -10.645 31.029 64.034 1.00 83.21 311 GLY B C 1
ATOM 2584 O O . GLY B 1 80 ? -11.325 30.229 63.386 1.00 84.21 311 GLY B O 1
ATOM 2585 N N . ALA B 1 81 ? -9.587 31.652 63.519 1.00 83.05 312 ALA B N 1
ATOM 2586 C CA . ALA B 1 81 ? -9.137 31.427 62.157 1.00 83.99 312 ALA B CA 1
ATOM 2587 C C . ALA B 1 81 ? -8.561 30.021 62.003 1.00 73.44 312 ALA B C 1
ATOM 2588 O O . ALA B 1 81 ? -8.285 29.317 62.977 1.00 78.55 312 ALA B O 1
ATOM 2590 N N . ALA B 1 82 ? -8.381 29.616 60.750 1.00 75.59 313 ALA B N 1
ATOM 2591 C CA . ALA B 1 82 ? -7.700 28.367 60.449 1.00 77.00 313 ALA B CA 1
ATOM 2592 C C . ALA B 1 82 ? -6.193 28.569 60.498 1.00 77.16 313 ALA B C 1
ATOM 2593 O O . ALA B 1 82 ? -5.671 29.576 60.013 1.00 75.06 313 ALA B O 1
ATOM 2595 N N . TYR B 1 83 ? -5.494 27.603 61.087 1.00 70.50 314 TYR B N 1
ATOM 2596 C CA . TYR B 1 83 ? -4.049 27.666 61.238 1.00 76.71 314 TYR B CA 1
ATOM 2597 C C . TYR B 1 83 ? -3.417 26.369 60.758 1.00 76.90 314 TYR B C 1
ATOM 2598 O O . TYR B 1 83 ? -4.023 25.296 60.830 1.00 82.27 314 TYR B O 1
ATOM 2607 N N . ASN B 1 84 ? -2.189 26.482 60.261 1.00 81.91 315 ASN B N 1
ATOM 2608 C CA . ASN B 1 84 ? -1.292 25.346 60.096 1.00 80.49 315 ASN B CA 1
ATOM 2609 C C . ASN B 1 84 ? -0.183 25.462 61.131 1.00 80.72 315 ASN B C 1
ATOM 2610 O O . ASN B 1 84 ? 0.551 26.456 61.150 1.00 85.43 315 ASN B O 1
ATOM 2615 N N . VAL B 1 85 ? -0.069 24.457 61.992 1.00 72.96 316 VAL B N 1
ATOM 2616 C CA . VAL B 1 85 ? 0.980 24.393 63.001 1.00 81.32 316 VAL B CA 1
ATOM 2617 C C . VAL B 1 85 ? 1.843 23.171 62.717 1.00 88.41 316 VAL B C 1
ATOM 2618 O O . VAL B 1 85 ? 1.329 22.091 62.405 1.00 97.17 316 VAL B O 1
ATOM 2622 N N . ALA B 1 86 ? 3.159 23.351 62.788 1.00 91.39 317 ALA B N 1
ATOM 2623 C CA . ALA B 1 86 ? 4.100 22.279 62.499 1.00 99.13 317 ALA B CA 1
ATOM 2624 C C . ALA B 1 86 ? 5.242 22.324 63.501 1.00 93.61 317 ALA B C 1
ATOM 2625 O O . ALA B 1 86 ? 5.711 23.404 63.869 1.00 96.02 317 ALA B O 1
ATOM 2627 N N . VAL B 1 87 ? 5.681 21.150 63.942 1.00 96.53 318 VAL B N 1
ATOM 2628 C CA . VAL B 1 87 ? 6.859 21.031 64.792 1.00 100.79 318 VAL B CA 1
ATOM 2629 C C . VAL B 1 87 ? 8.053 20.788 63.877 1.00 100.11 3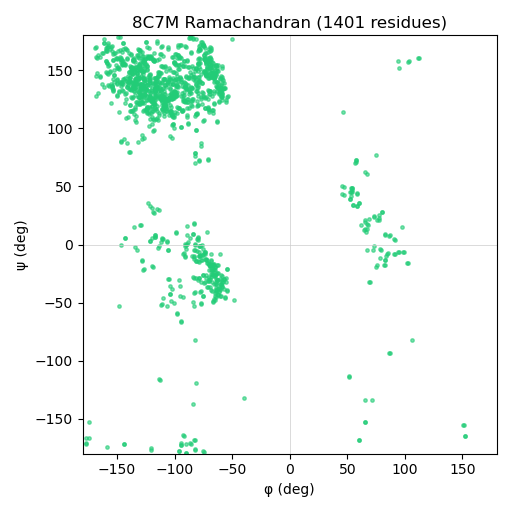18 VAL B C 1
ATOM 2630 O O . VAL B 1 87 ? 8.127 19.763 63.194 1.00 111.60 318 VAL B O 1
ATOM 2634 N N . ILE B 1 88 ? 8.988 21.732 63.862 1.00 97.21 319 ILE B N 1
ATOM 2635 C CA . ILE B 1 88 ? 10.148 21.679 62.983 1.00 105.03 319 ILE B CA 1
ATOM 2636 C C . ILE B 1 88 ? 11.387 21.362 63.806 1.00 111.17 319 ILE B C 1
ATOM 2637 O O . ILE B 1 88 ? 11.606 21.941 64.877 1.00 114.08 319 ILE B O 1
ATOM 2642 N N . SER B 1 89 ? 12.203 20.453 63.291 1.00 122.86 320 SER B N 1
ATOM 2643 C CA . SER B 1 89 ? 13.422 20.019 63.949 1.00 135.22 320 SER B CA 1
ATOM 2644 C C . SER B 1 89 ? 14.621 20.742 63.348 1.00 138.85 320 SER B C 1
ATOM 2645 O O . SER B 1 89 ? 14.630 21.088 62.164 1.00 140.48 320 SER B O 1
ATOM 2648 N N . SER B 1 90 ? 15.621 20.998 64.186 1.00 145.30 321 SER B N 1
ATOM 2649 C CA . SER B 1 90 ? 16.885 21.594 63.761 1.00 154.35 321 SER B CA 1
ATOM 2650 C C . SER B 1 90 ? 18.017 20.646 64.149 1.00 165.54 321 SER B C 1
ATOM 2651 O O . SER B 1 90 ? 18.425 20.603 65.314 1.00 158.96 321 SER B O 1
ATOM 2654 N N . ASN B 1 91 ? 18.524 19.893 63.177 1.00 188.63 322 ASN B N 1
ATOM 2655 C CA . ASN B 1 91 ? 19.607 18.942 63.414 1.00 196.43 322 ASN B CA 1
ATOM 2656 C C . ASN B 1 91 ? 20.893 19.415 62.755 1.00 200.33 322 ASN B C 1
ATOM 2657 O O . ASN B 1 91 ? 20.944 20.523 62.228 1.00 199.60 322 ASN B O 1
ATOM 2662 N N . GLY B 1 94 ? 20.136 20.470 59.510 1.00 190.11 325 GLY B N 1
ATOM 2663 C CA . GLY B 1 94 ? 19.141 21.524 59.444 1.00 186.80 325 GLY B CA 1
ATOM 2664 C C . GLY B 1 94 ? 17.712 21.019 59.517 1.00 192.54 325 GLY B C 1
ATOM 2665 O O . GLY B 1 94 ? 17.094 21.044 60.582 1.00 182.85 325 GLY B O 1
ATOM 2666 N N . PRO B 1 95 ? 17.181 20.563 58.390 1.00 207.97 326 PRO B N 1
ATOM 2667 C CA . PRO B 1 95 ? 15.796 20.085 58.344 1.00 205.90 326 PRO B CA 1
ATOM 2668 C C . PRO B 1 95 ? 15.687 18.654 58.861 1.00 205.13 326 PRO B C 1
ATOM 2669 O O . PRO B 1 95 ? 16.674 18.002 59.194 1.00 214.96 326 PRO B O 1
ATOM 2673 N N . GLY B 1 96 ? 14.450 18.168 58.915 1.00 190.08 327 GLY B N 1
ATOM 2674 C CA . GLY B 1 96 ? 14.189 16.826 59.395 1.00 179.99 327 GLY B CA 1
ATOM 2675 C C . GLY B 1 96 ? 12.735 16.432 59.250 1.00 175.47 327 GLY B C 1
ATOM 2676 O O . GLY B 1 96 ? 12.033 16.935 58.368 1.00 179.02 327 GLY B O 1
ATOM 2677 N N . LEU B 1 97 ? 12.270 15.531 60.110 1.00 171.30 328 LEU B N 1
ATOM 2678 C CA . LEU B 1 97 ? 10.880 15.100 60.072 1.00 172.44 328 LEU B CA 1
ATOM 2679 C C . LEU B 1 97 ? 10.005 16.133 60.773 1.00 166.67 328 LEU B C 1
ATOM 2680 O O . LEU B 1 97 ? 10.352 16.619 61.854 1.00 163.65 328 LEU B O 1
ATOM 2685 N N . ASN B 1 98 ? 8.873 16.476 60.157 1.00 159.83 329 ASN B N 1
ATOM 2686 C CA . ASN B 1 98 ? 7.996 17.516 60.685 1.00 155.01 329 ASN B CA 1
ATOM 2687 C C . ASN B 1 98 ? 6.583 16.962 60.780 1.00 151.46 329 ASN B C 1
ATOM 2688 O O . ASN B 1 98 ? 6.026 16.500 59.779 1.00 155.93 329 ASN B O 1
ATOM 2693 N N . GLN B 1 99 ? 6.019 16.982 61.983 1.00 146.21 330 GLN B N 1
ATOM 2694 C CA . GLN B 1 99 ? 4.612 16.666 62.184 1.00 142.80 330 GLN B CA 1
ATOM 2695 C C . GLN B 1 99 ? 3.781 17.939 62.070 1.00 126.63 330 GLN B C 1
ATOM 2696 O O . GLN B 1 99 ? 4.142 18.982 62.623 1.00 112.83 330 GLN B O 1
ATOM 2702 N N . THR B 1 100 ? 2.668 17.851 61.343 1.00 118.69 331 THR B N 1
ATOM 2703 C CA . THR B 1 100 ? 1.839 19.010 61.041 1.00 103.28 331 THR B CA 1
ATOM 2704 C C . THR B 1 100 ? 0.397 18.749 61.453 1.00 100.11 331 THR B C 1
ATOM 2705 O O . THR B 1 100 ? -0.106 17.631 61.310 1.00 109.24 331 THR B O 1
ATOM 2709 N N . TRP B 1 101 ? -0.260 19.787 61.971 1.00 87.88 332 TRP B N 1
ATOM 2710 C CA . TRP B 1 101 ? -1.681 19.748 62.292 1.00 83.09 332 TRP B CA 1
ATOM 2711 C C . TRP B 1 101 ? -2.371 20.946 61.660 1.00 85.28 332 TRP B C 1
ATOM 2712 O O . TRP B 1 101 ? -1.936 22.087 61.847 1.00 73.55 332 TRP B O 1
ATOM 2723 N N . HIS B 1 102 ? -3.443 20.689 60.917 1.00 79.47 333 HIS B N 1
ATOM 2724 C CA . HIS B 1 102 ? -4.282 21.752 60.370 1.00 80.81 333 HIS B CA 1
ATOM 2725 C C . HIS B 1 102 ? -5.344 22.091 61.409 1.00 80.31 333 HIS B C 1
ATOM 2726 O O . HIS B 1 102 ? -6.305 21.341 61.596 1.00 78.20 333 HIS B O 1
ATOM 2733 N N . ILE B 1 103 ? -5.174 23.221 62.088 1.00 73.16 334 ILE B N 1
ATOM 2734 C CA . ILE B 1 103 ? -6.110 23.637 63.131 1.00 86.18 334 ILE B CA 1
ATOM 2735 C C . ILE B 1 103 ? -7.393 24.126 62.469 1.00 81.39 334 ILE B C 1
ATOM 2736 O O . ILE B 1 103 ? -7.366 25.116 61.724 1.00 79.95 334 ILE B O 1
ATOM 2741 N N . PRO B 1 104 ? -8.529 23.475 62.711 1.00 86.25 335 PRO B N 1
ATOM 2742 C CA . PRO B 1 104 ? -9.773 23.897 62.058 1.00 91.27 335 PRO B CA 1
ATOM 2743 C C . PRO B 1 104 ? -10.241 25.253 62.559 1.00 86.66 335 PRO B C 1
ATOM 2744 O O . PRO B 1 104 ? -10.002 25.637 63.707 1.00 84.21 335 PRO B O 1
ATOM 2748 N N . ALA B 1 105 ? -10.916 25.982 61.674 1.00 74.17 336 ALA B N 1
ATOM 2749 C CA . ALA B 1 105 ? -11.544 27.232 62.072 1.00 81.65 336 ALA B CA 1
ATOM 2750 C C . ALA B 1 105 ? -12.644 26.971 63.095 1.00 90.37 336 ALA B C 1
ATOM 2751 O O . ALA B 1 105 ? -13.333 25.950 63.052 1.00 84.28 336 ALA B O 1
ATOM 2753 N N . ASP B 1 106 ? -12.808 27.915 64.022 1.00 91.04 337 ASP B N 1
ATOM 2754 C CA . ASP B 1 106 ? -13.832 27.804 65.064 1.00 92.13 337 ASP B CA 1
ATOM 2755 C C . ASP B 1 106 ? -14.320 29.224 65.357 1.00 92.30 337 ASP B C 1
ATOM 2756 O O . ASP B 1 106 ? -13.799 29.903 66.244 1.00 95.46 337 ASP B O 1
ATOM 2761 N N . THR B 1 107 ? -15.328 29.653 64.606 1.00 105.95 338 THR B N 1
ATOM 2762 C CA . THR B 1 107 ? -15.787 31.033 64.621 1.00 108.89 338 THR B CA 1
ATOM 2763 C C . THR B 1 107 ? -16.957 31.212 65.582 1.00 107.88 338 THR B C 1
ATOM 2764 O O . THR B 1 107 ? -17.513 30.254 66.124 1.00 106.91 338 THR B O 1
ATOM 2768 N N . HIS B 1 108 ? -17.321 32.474 65.788 1.00 101.92 339 HIS B N 1
ATOM 2769 C CA . HIS B 1 108 ? -18.510 32.854 66.539 1.00 95.50 339 HIS B CA 1
ATOM 2770 C C . HIS B 1 108 ? -19.521 33.447 65.568 1.00 104.94 339 HIS B C 1
ATOM 2771 O O . HIS B 1 108 ? -19.210 34.402 64.848 1.00 106.47 339 HIS B O 1
ATOM 2778 N N . THR B 1 109 ? -20.725 32.884 65.548 1.00 116.28 340 THR B N 1
ATOM 2779 C CA . THR B 1 109 ? -21.768 33.300 64.619 1.00 125.98 340 THR B CA 1
ATOM 2780 C C . THR B 1 109 ? -22.759 34.208 65.335 1.00 135.05 340 THR B C 1
ATOM 2781 O O . THR B 1 109 ? -23.217 33.893 66.439 1.00 127.40 340 THR B O 1
ATOM 2785 N N . GLU B 1 110 ? -23.082 35.328 64.706 1.00 162.81 341 GLU B N 1
ATOM 2786 C CA . GLU B 1 110 ? -24.019 36.291 65.273 1.00 165.04 341 GLU B CA 1
ATOM 2787 C C . GLU B 1 110 ? -25.434 35.995 64.792 1.00 169.06 341 GLU B C 1
ATOM 2788 O O . GLU B 1 110 ? -25.653 35.859 63.583 1.00 170.96 341 GLU B O 1
ATOM 2794 N N . PRO B 1 111 ? -26.411 35.888 65.697 1.00 169.27 342 PRO B N 1
ATOM 2795 C CA . PRO B 1 111 ? -27.801 35.745 65.241 1.00 157.89 342 PRO B CA 1
ATOM 2796 C C . PRO B 1 111 ? -28.330 37.002 64.578 1.00 159.53 342 PRO B C 1
ATOM 2797 O O . PRO B 1 111 ? -29.213 36.913 63.716 1.00 150.20 342 PRO B O 1
ATOM 2801 N N . VAL B 1 112 ? -27.819 38.169 64.957 1.00 165.17 343 VAL B N 1
ATOM 2802 C CA . VAL B 1 112 ? -28.233 39.428 64.349 1.00 157.62 343 VAL B CA 1
ATOM 2803 C C . VAL B 1 112 ? -27.411 39.647 63.085 1.00 150.20 343 VAL B C 1
ATOM 2804 O O . VAL B 1 112 ? -26.176 39.625 63.124 1.00 142.93 343 VAL B O 1
ATOM 2808 N N . ALA B 1 113 ? -28.094 39.852 61.962 1.00 140.81 344 ALA B N 1
ATOM 2809 C CA . ALA B 1 113 ? -27.407 40.093 60.703 1.00 131.81 344 ALA B CA 1
ATOM 2810 C C . ALA B 1 113 ? -26.770 41.478 60.699 1.00 125.08 344 ALA B C 1
ATOM 2811 O O . ALA B 1 113 ? -27.276 42.422 61.312 1.00 125.43 344 ALA B O 1
ATOM 2813 N N . LEU B 1 114 ? -25.648 41.595 59.994 1.00 117.06 345 LEU B N 1
ATOM 2814 C CA . LEU B 1 114 ? -24.930 42.858 59.939 1.00 116.38 345 LEU B CA 1
ATOM 2815 C C . LEU B 1 114 ? -25.578 43.807 58.941 1.00 116.27 345 LEU B C 1
ATOM 2816 O O . LEU B 1 114 ? -26.164 43.391 57.937 1.00 116.56 345 LEU B O 1
ATOM 2821 N N . ASN B 1 115 ? -25.464 45.102 59.232 1.00 117.49 346 ASN B N 1
ATOM 2822 C CA . ASN B 1 115 ? -25.969 46.154 58.354 1.00 120.22 346 ASN B CA 1
ATOM 2823 C C . ASN B 1 115 ? -24.988 46.315 57.196 1.00 116.27 346 ASN B C 1
ATOM 2824 O O . ASN B 1 115 ? -24.083 47.153 57.206 1.00 108.71 346 ASN B O 1
ATOM 2829 N N . ILE B 1 116 ? -25.175 45.477 56.181 1.00 121.41 347 ILE B N 1
ATOM 2830 C CA . ILE B 1 116 ? -24.399 45.527 54.947 1.00 125.24 347 ILE B CA 1
ATOM 2831 C C . ILE B 1 116 ? -25.313 46.039 53.843 1.00 131.93 347 ILE B C 1
ATOM 2832 O O . ILE B 1 116 ? -26.333 45.411 53.532 1.00 129.41 347 ILE B O 1
ATOM 2837 N N . SER B 1 117 ? -24.946 47.170 53.246 1.00 136.19 348 SER B N 1
ATOM 2838 C CA . SER B 1 117 ? -25.746 47.814 52.211 1.00 139.37 348 SER B CA 1
ATOM 2839 C C . SER B 1 117 ? -24.928 47.891 50.930 1.00 139.68 348 SER B C 1
ATOM 2840 O O . SER B 1 117 ? -23.904 48.581 50.883 1.00 136.05 348 SER B O 1
ATOM 2843 N N . VAL B 1 118 ? -25.380 47.184 49.898 1.00 141.74 349 VAL B N 1
ATOM 2844 C CA . VAL B 1 118 ? -24.759 47.218 48.579 1.00 147.33 349 VAL B CA 1
ATOM 2845 C C . VAL B 1 118 ? -25.608 48.107 47.683 1.00 146.68 349 VAL B C 1
ATOM 2846 O O . VAL B 1 118 ? -26.824 47.902 47.566 1.00 153.77 349 VAL B O 1
ATOM 2850 N N . GLY B 1 119 ? -24.976 49.093 47.052 1.00 143.38 350 GLY B N 1
ATOM 2851 C CA . GLY B 1 119 ? -25.722 50.073 46.287 1.00 143.81 350 GLY B CA 1
ATOM 2852 C C . GLY B 1 119 ? -25.031 50.559 45.031 1.00 142.04 350 GLY B C 1
ATOM 2853 O O . GLY B 1 119 ? -24.000 50.015 44.624 1.00 148.02 350 GLY B O 1
ATOM 2854 N N . THR B 1 120 ? -25.610 51.585 44.403 1.00 145.34 351 THR B N 1
ATOM 2855 C CA . THR B 1 120 ? -25.096 52.074 43.128 1.00 163.44 351 THR B CA 1
ATOM 2856 C C . THR B 1 120 ? -23.685 52.635 43.259 1.00 176.95 3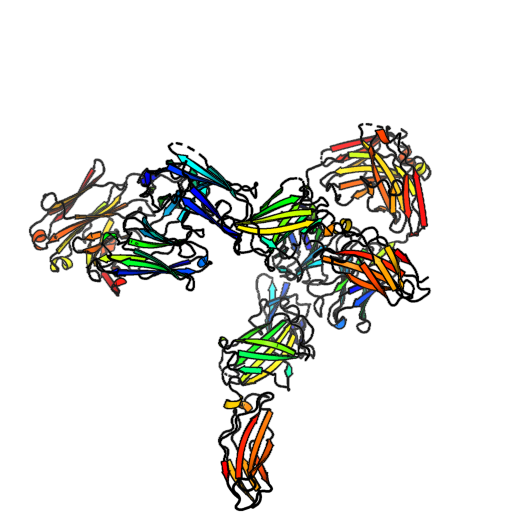51 THR B C 1
ATOM 2857 O O . THR B 1 120 ? -22.899 52.562 42.308 1.00 178.33 351 THR B O 1
ATOM 2861 N N . ASN B 1 121 ? -23.336 53.181 44.422 1.00 187.01 352 ASN B N 1
ATOM 2862 C CA . ASN B 1 121 ? -22.070 53.879 44.593 1.00 185.24 352 ASN B CA 1
ATOM 2863 C C . ASN B 1 121 ? -21.040 53.090 45.392 1.00 177.10 352 ASN B C 1
ATOM 2864 O O . ASN B 1 121 ? -19.901 53.551 45.524 1.00 181.08 352 ASN B O 1
ATOM 2869 N N . GLY B 1 122 ? -21.394 51.929 45.921 1.00 148.11 353 GLY B N 1
ATOM 2870 C CA . GLY B 1 122 ? -20.441 51.124 46.657 1.00 147.00 353 GLY B CA 1
ATOM 2871 C C . GLY B 1 122 ? -21.140 50.262 47.690 1.00 134.10 353 GLY B C 1
ATOM 2872 O O . GLY B 1 122 ? -22.351 50.072 47.645 1.00 141.52 353 GLY B O 1
ATOM 2873 N N . THR B 1 123 ? -20.336 49.745 48.618 1.00 128.85 354 THR B N 1
ATOM 2874 C CA . THR B 1 123 ? -20.801 48.847 49.665 1.00 130.64 354 THR B CA 1
ATOM 2875 C C . THR B 1 123 ? -20.265 49.329 51.007 1.00 122.56 354 THR B C 1
ATOM 2876 O O . THR B 1 123 ? -19.123 49.789 51.097 1.00 124.05 354 THR B O 1
ATOM 2880 N N . THR B 1 124 ? -21.092 49.222 52.047 1.00 121.74 355 THR B N 1
ATOM 2881 C CA . THR B 1 124 ? -20.748 49.698 53.380 1.00 118.61 355 THR B CA 1
ATOM 2882 C C . THR B 1 124 ? -21.116 48.637 54.408 1.00 122.85 355 THR B C 1
ATOM 2883 O O . THR B 1 124 ? -22.142 47.962 54.275 1.00 124.38 355 THR B O 1
ATOM 2887 N N . MET B 1 125 ? -20.275 48.489 55.433 1.00 119.40 356 MET B N 1
ATOM 2888 C CA . MET B 1 125 ? -20.504 47.539 56.510 1.00 110.07 356 MET B CA 1
ATOM 2889 C C . MET B 1 125 ? -20.495 48.241 57.861 1.00 111.90 356 MET B C 1
ATOM 2890 O O . MET B 1 125 ? -19.857 49.284 58.037 1.00 112.40 356 MET B O 1
ATOM 2895 N N . TYR B 1 126 ? -21.208 47.649 58.817 1.00 109.42 357 TYR B N 1
ATOM 2896 C CA . TYR B 1 126 ? -21.160 48.064 60.213 1.00 106.84 357 TYR B CA 1
ATOM 2897 C C . TYR B 1 126 ? -21.162 46.822 61.090 1.00 109.43 357 TYR B C 1
ATOM 2898 O O . TYR B 1 126 ? -21.971 45.914 60.878 1.00 114.11 357 TYR B O 1
ATOM 2907 N N . TRP B 1 127 ? -20.273 46.786 62.075 1.00 110.42 358 TRP B N 1
ATOM 2908 C CA . TRP B 1 127 ? -20.179 45.650 62.979 1.00 106.18 358 TRP B CA 1
ATOM 2909 C C . TRP B 1 127 ? -19.799 46.165 64.359 1.00 113.42 358 TRP B C 1
ATOM 2910 O O . TRP B 1 127 ? -19.194 47.235 64.479 1.00 112.15 358 TRP B O 1
ATOM 2921 N N . PRO B 1 128 ? -20.143 45.428 65.418 1.00 112.14 359 PRO B N 1
ATOM 2922 C CA . PRO B 1 128 ? -19.862 45.909 66.783 1.00 114.64 359 PRO B CA 1
ATOM 2923 C C . PRO B 1 128 ? -18.366 45.989 67.048 1.00 116.89 359 PRO B C 1
ATOM 2924 O O . PRO B 1 128 ? -17.647 44.994 66.944 1.00 119.66 359 PRO B O 1
ATOM 2928 N N . ALA B 1 129 ? -17.901 47.185 67.387 1.00 119.28 360 ALA B N 1
ATOM 2929 C CA . ALA B 1 129 ? -16.501 47.412 67.702 1.00 122.96 360 ALA B CA 1
ATOM 2930 C C . ALA B 1 129 ? -16.223 47.113 69.172 1.00 133.37 360 ALA B C 1
ATOM 2931 O O . ALA B 1 129 ? -17.137 46.991 69.992 1.00 135.38 360 ALA B O 1
ATOM 2933 N N . ARG B 1 130 ? -14.935 46.993 69.496 1.00 136.64 361 ARG B N 1
ATOM 2934 C CA . ARG B 1 130 ? -14.506 46.730 70.865 1.00 144.02 361 ARG B CA 1
ATOM 2935 C C . ARG B 1 130 ? -13.762 47.930 71.439 1.00 142.75 361 ARG B C 1
ATOM 2936 O O . ARG B 1 130 ? -14.345 49.008 71.595 1.00 127.09 361 ARG B O 1
ATOM 2944 N N . ALA B 1 131 ? -12.484 47.759 71.765 1.00 150.87 362 ALA B N 1
ATOM 2945 C CA . ALA B 1 131 ? -11.689 48.861 72.279 1.00 148.40 362 ALA B CA 1
ATOM 2946 C C . ALA B 1 131 ? -11.243 49.775 71.139 1.00 144.21 362 ALA B C 1
ATOM 2947 O O . ALA B 1 131 ? -11.412 49.473 69.955 1.00 135.80 362 ALA B O 1
ATOM 2949 N N . GLN B 1 132 ? -10.666 50.914 71.512 1.00 148.26 363 GLN B N 1
ATOM 2950 C CA . GLN B 1 132 ? -10.243 51.896 70.528 1.00 151.72 363 GLN B CA 1
ATOM 2951 C C . GLN B 1 132 ? -8.972 51.431 69.818 1.00 142.38 363 GLN B C 1
ATOM 2952 O O . GLN B 1 132 ? -8.318 50.460 70.215 1.00 136.69 363 GLN B O 1
ATOM 2958 N N . SER B 1 133 ? -8.616 52.166 68.763 1.00 149.49 364 SER B N 1
ATOM 2959 C CA . SER B 1 133 ? -7.422 51.908 67.956 1.00 144.75 364 SER B CA 1
ATOM 2960 C C . SER B 1 133 ? -7.304 50.432 67.581 1.00 133.40 364 SER B C 1
ATOM 2961 O O . SER B 1 133 ? -6.261 49.797 67.754 1.00 132.27 364 SER B O 1
ATOM 2964 N N . MET B 1 134 ? -8.396 49.885 67.060 1.00 126.88 365 MET B N 1
ATOM 2965 C CA . MET B 1 134 ? -8.453 48.490 66.650 1.00 108.55 365 MET B CA 1
ATOM 2966 C C . MET B 1 134 ? -8.367 48.378 65.133 1.00 110.24 365 MET B C 1
ATOM 2967 O O . MET B 1 134 ? -8.986 49.161 64.407 1.00 113.37 365 MET B O 1
ATOM 2972 N N . THR B 1 135 ? -7.593 47.403 64.663 1.00 101.74 366 THR B N 1
ATOM 2973 C CA . THR B 1 135 ? -7.480 47.096 63.242 1.00 99.24 366 THR B CA 1
ATOM 2974 C C . THR B 1 135 ? -8.325 45.867 62.927 1.00 101.42 366 THR B C 1
ATOM 2975 O O . THR B 1 135 ? -8.236 44.852 63.627 1.00 95.96 366 THR B O 1
ATOM 2979 N N . TYR B 1 136 ? -9.146 45.962 61.883 1.00 94.63 367 TYR B N 1
ATOM 2980 C CA . TYR B 1 136 ? -10.075 44.903 61.518 1.00 90.37 367 TYR B CA 1
ATOM 2981 C C . TYR B 1 136 ? -9.731 44.345 60.144 1.00 92.57 367 TYR B C 1
ATOM 2982 O O . TYR B 1 136 ? -9.311 45.086 59.249 1.00 96.60 367 TYR B O 1
ATOM 2991 N N . CYS B 1 137 ? -9.904 43.033 59.987 1.00 91.49 368 CYS B N 1
ATOM 2992 C CA . CYS B 1 137 ? -9.757 42.356 58.704 1.00 89.84 368 CYS B CA 1
ATOM 2993 C C . CYS B 1 137 ? -11.091 41.726 58.327 1.00 88.60 368 CYS B C 1
ATOM 2994 O O . CYS B 1 137 ? -11.622 40.900 59.076 1.00 86.85 368 CYS B O 1
ATOM 2997 N N . ILE B 1 138 ? -11.626 42.112 57.170 1.00 88.76 369 ILE B N 1
ATOM 2998 C CA . ILE B 1 138 ? -12.886 41.581 56.658 1.00 90.77 369 ILE B CA 1
ATOM 2999 C C . ILE B 1 138 ? -12.580 40.605 55.530 1.00 90.97 369 ILE B C 1
ATOM 3000 O O . ILE B 1 138 ? -11.842 40.936 54.594 1.00 99.07 369 ILE B O 1
ATOM 3005 N N . GLU B 1 139 ? -13.146 39.405 55.627 1.00 90.30 370 GLU B N 1
ATOM 3006 C CA . GLU B 1 139 ? -12.899 38.320 54.688 1.00 91.48 370 GLU B CA 1
ATOM 3007 C C . GLU B 1 139 ? -14.232 37.726 54.257 1.00 100.69 370 GLU B C 1
ATOM 3008 O O . GLU B 1 139 ? -15.076 37.422 55.106 1.00 94.17 370 GLU B O 1
ATOM 3014 N N . TRP B 1 140 ? -14.424 37.556 52.949 1.00 99.49 371 TRP B N 1
ATOM 3015 C CA . TRP B 1 140 ? -15.655 36.946 52.467 1.00 102.33 371 TRP B CA 1
ATOM 3016 C C . TRP B 1 140 ? -15.380 36.132 51.210 1.00 110.44 371 TRP B C 1
ATOM 3017 O O . TRP B 1 140 ? -14.392 36.349 50.503 1.00 95.88 371 TRP B O 1
ATOM 3028 N N . GLN B 1 141 ? -16.266 35.167 50.952 1.00 106.65 372 GLN B N 1
ATOM 3029 C CA . GLN B 1 141 ? -16.143 34.302 49.754 1.00 99.62 372 GLN B CA 1
ATOM 3030 C C . GLN B 1 141 ? -17.546 33.811 49.399 1.00 109.84 372 GLN B C 1
ATOM 3031 O O . GLN B 1 141 ? -18.324 33.542 50.328 1.00 100.40 372 GLN B O 1
ATOM 3037 N N . PRO B 1 142 ? -17.912 33.686 48.108 1.00 114.13 373 PRO B N 1
ATOM 3038 C CA . PRO B 1 142 ? -19.218 33.160 47.753 1.00 100.66 373 PRO B CA 1
ATOM 3039 C C . PRO B 1 142 ? -19.331 31.719 48.253 1.00 106.83 373 PRO B C 1
ATOM 3040 O O . PRO B 1 142 ? -18.403 30.961 48.069 1.00 114.86 373 PRO B O 1
ATOM 3044 N N . VAL B 1 143 ? -20.466 31.387 48.864 1.00 105.63 374 VAL B N 1
ATOM 3045 C CA . VAL B 1 143 ? -20.675 30.013 49.397 1.00 106.02 374 VAL B CA 1
ATOM 3046 C C . VAL B 1 143 ? -20.811 29.058 48.213 1.00 111.47 374 VAL B C 1
ATOM 3047 O O . VAL B 1 143 ? -21.392 29.467 47.193 1.00 121.00 374 VAL B O 1
ATOM 3051 N N . GLY B 1 144 ? -20.295 27.836 48.351 1.00 112.75 375 GLY B N 1
ATOM 3052 C CA . GLY B 1 144 ? -20.401 26.836 47.273 1.00 125.26 375 GLY B CA 1
ATOM 3053 C C . GLY B 1 144 ? -20.045 27.430 45.923 1.00 129.56 375 GLY B C 1
ATOM 3054 O O . GLY B 1 144 ? -19.508 26.668 45.097 1.00 133.62 375 GLY B O 1
ATOM 3055 N N . GLY B 1 147 ? -18.839 28.239 43.209 1.00 130.02 378 GLY B N 1
ATOM 3056 C CA . GLY B 1 147 ? -17.377 28.440 43.216 1.00 133.50 378 GLY B CA 1
ATOM 3057 C C . GLY B 1 147 ? -17.009 29.882 42.918 1.00 142.38 378 GLY B C 1
ATOM 3058 O O . GLY B 1 147 ? -17.368 30.366 41.828 1.00 150.81 378 GLY B O 1
ATOM 3059 N N . GLY B 1 148 ? -16.333 30.551 43.856 1.00 143.34 379 GLY B N 1
ATOM 3060 C CA . GLY B 1 148 ? -15.933 31.958 43.665 1.00 134.42 379 GLY B CA 1
ATOM 3061 C C . GLY B 1 148 ? -14.587 32.266 44.294 1.00 140.81 379 GLY B C 1
ATOM 3062 O O . GLY B 1 148 ? -14.198 31.547 45.232 1.00 152.77 379 GLY B O 1
ATOM 3063 N N . LEU B 1 149 ? -13.901 33.297 43.799 1.00 142.44 380 LEU B N 1
ATOM 3064 C CA . LEU B 1 149 ? -12.591 33.714 44.365 1.00 136.88 380 LEU B CA 1
ATOM 3065 C C . LEU B 1 149 ? -12.824 34.414 45.705 1.00 135.56 380 LEU B C 1
ATOM 3066 O O . LEU B 1 149 ? -13.950 34.894 45.928 1.00 126.11 380 LEU B O 1
ATOM 3071 N N . ALA B 1 150 ? -11.798 34.475 46.554 1.00 139.61 381 ALA B N 1
ATOM 3072 C CA . ALA B 1 150 ? -11.961 35.057 47.905 1.00 120.77 381 ALA B CA 1
ATOM 3073 C C . ALA B 1 150 ? -11.583 36.536 47.934 1.00 116.45 381 ALA B C 1
ATOM 3074 O O . ALA B 1 150 ? -10.793 36.962 47.076 1.00 133.08 381 ALA B O 1
ATOM 3076 N N . THR B 1 151 ? -12.130 37.282 48.892 1.00 109.28 382 THR B N 1
ATOM 3077 C CA . THR B 1 151 ? -11.797 38.687 49.073 1.00 111.31 382 THR B CA 1
ATOM 3078 C C . THR B 1 151 ? -11.251 38.924 50.475 1.00 104.92 382 THR B C 1
ATOM 3079 O O . THR B 1 151 ? -11.702 38.302 51.442 1.00 104.56 382 THR B O 1
ATOM 3083 N N . CYS B 1 152 ? -10.276 39.824 50.579 1.00 107.31 383 CYS B N 1
ATOM 3084 C CA . CYS B 1 152 ? -9.658 40.168 51.849 1.00 100.33 383 CYS B CA 1
ATOM 3085 C C . CYS B 1 152 ? -9.522 41.682 51.917 1.00 98.71 383 CYS B C 1
ATOM 3086 O O . CYS B 1 152 ? -9.129 42.320 50.936 1.00 107.74 383 CYS B O 1
ATOM 3089 N N . SER B 1 153 ? -9.851 42.251 53.074 1.00 97.26 384 SER B N 1
ATOM 3090 C CA . SER B 1 153 ? -9.772 43.690 53.274 1.00 91.44 384 SER B CA 1
ATOM 3091 C C . SER B 1 153 ? -9.268 43.987 54.677 1.00 95.98 384 SER B C 1
ATOM 3092 O O . SER B 1 153 ? -9.714 43.371 55.649 1.00 96.56 384 SER B O 1
ATOM 3095 N N . LEU B 1 154 ? -8.343 44.938 54.773 1.00 103.28 385 LEU B N 1
ATOM 3096 C CA . LEU B 1 154 ? -7.724 45.329 56.032 1.00 98.40 385 LEU B CA 1
ATOM 3097 C C . LEU B 1 154 ? -8.023 46.797 56.297 1.00 103.00 385 LEU B C 1
ATOM 3098 O O . LEU B 1 154 ? -7.750 47.653 55.449 1.00 107.74 385 LEU B O 1
ATOM 3103 N N . THR B 1 155 ? -8.587 47.086 57.466 1.00 104.86 386 THR B N 1
ATOM 3104 C CA . THR B 1 155 ? -8.973 48.446 57.809 1.00 105.86 386 THR B CA 1
ATOM 3105 C C . THR B 1 155 ? -7.844 49.169 58.536 1.00 100.37 386 THR B C 1
ATOM 3106 O O . THR B 1 155 ? -6.951 48.556 59.124 1.00 108.61 386 THR B O 1
ATOM 3110 N N . ALA B 1 156 ? -7.899 50.497 58.485 1.00 107.57 387 ALA B N 1
ATOM 3111 C CA . ALA B 1 156 ? -7.042 51.317 59.319 1.00 109.58 387 ALA B CA 1
ATOM 3112 C C . ALA B 1 156 ? -7.527 51.263 60.766 1.00 117.24 387 ALA B C 1
ATOM 3113 O O . ALA B 1 156 ? -8.685 50.928 61.027 1.00 116.81 387 ALA B O 1
ATOM 3115 N N . PRO B 1 157 ? -6.653 51.567 61.727 1.00 122.12 388 PRO B N 1
ATOM 3116 C CA . PRO B 1 157 ? -7.092 51.612 63.129 1.00 123.20 388 PRO B CA 1
ATOM 3117 C C . PRO B 1 157 ? -8.231 52.603 63.316 1.00 132.85 388 PRO B C 1
ATOM 3118 O O . PRO B 1 157 ? -8.187 53.729 62.814 1.00 140.54 388 PRO B O 1
ATOM 3122 N N . GLN B 1 158 ? -9.260 52.174 64.043 1.00 126.64 389 GLN B N 1
ATOM 3123 C CA . GLN B 1 158 ? -10.446 52.995 64.224 1.00 124.94 389 GLN B CA 1
ATOM 3124 C C . GLN B 1 158 ? -11.075 52.700 65.576 1.00 126.18 389 GLN B C 1
ATOM 3125 O O . GLN B 1 158 ? -10.927 51.603 66.123 1.00 127.29 389 GLN B O 1
ATOM 3131 N N . ASP B 1 159 ? -11.769 53.697 66.109 1.00 128.50 390 ASP B N 1
ATOM 3132 C CA . ASP B 1 159 ? -12.485 53.629 67.370 1.00 125.37 390 ASP B CA 1
ATOM 3133 C C . ASP B 1 159 ? -13.956 53.331 67.127 1.00 123.10 390 ASP B C 1
ATOM 3134 O O . ASP B 1 159 ? -14.454 53.482 66.007 1.00 126.62 390 ASP B O 1
ATOM 3139 N N . PRO B 1 160 ? -14.689 52.895 68.152 1.00 121.83 391 PRO B N 1
ATOM 3140 C CA . PRO B 1 160 ? -16.139 52.737 67.992 1.00 122.19 391 PRO B CA 1
ATOM 3141 C C . PRO B 1 160 ? -16.820 54.080 67.781 1.00 122.87 391 PRO B C 1
ATOM 3142 O O . PRO B 1 160 ? -16.434 55.093 68.369 1.00 116.59 391 PRO B O 1
ATOM 3146 N N . ASP B 1 161 ? -17.840 54.079 66.930 1.00 128.11 392 ASP B N 1
ATOM 3147 C CA . ASP B 1 161 ? -18.687 55.246 66.745 1.00 129.02 392 ASP B CA 1
ATOM 3148 C C . ASP B 1 161 ? -19.625 55.384 67.941 1.00 132.20 392 ASP B C 1
ATOM 3149 O O . ASP B 1 161 ? -19.673 54.507 68.807 1.00 126.35 392 ASP B O 1
ATOM 3154 N N . PRO B 1 162 ? -20.380 56.497 68.038 1.00 135.32 393 PRO B N 1
ATOM 3155 C CA . PRO B 1 162 ? -21.301 56.658 69.174 1.00 138.00 393 PRO B CA 1
ATOM 3156 C C . PRO B 1 162 ? -22.283 55.509 69.357 1.00 133.68 393 PRO B C 1
ATOM 3157 O O . PRO B 1 162 ? -22.809 55.318 70.458 1.00 130.79 393 PRO B O 1
ATOM 3161 N N . ALA B 1 163 ? -22.528 54.730 68.306 1.00 137.89 394 ALA B N 1
ATOM 3162 C CA . ALA B 1 163 ? -23.395 53.562 68.393 1.00 131.80 394 ALA B CA 1
ATOM 3163 C C . ALA B 1 163 ? -22.645 52.285 68.755 1.00 134.50 394 ALA B C 1
ATOM 3164 O O . ALA B 1 163 ? -23.272 51.225 68.856 1.00 127.86 394 ALA B O 1
ATOM 3166 N N . GLY B 1 164 ? -21.330 52.355 68.948 1.00 135.05 395 GLY B N 1
ATOM 3167 C CA . GLY B 1 164 ? -20.563 51.167 69.272 1.00 128.75 395 GLY B CA 1
ATOM 3168 C C . GLY B 1 164 ? -20.224 50.300 68.083 1.00 120.97 395 GLY B C 1
ATOM 3169 O O . GLY B 1 164 ? -20.062 49.085 68.237 1.00 122.22 395 GLY B O 1
ATOM 3170 N N . MET B 1 165 ? -20.116 50.889 66.896 1.00 131.35 396 MET B N 1
ATOM 3171 C CA . MET B 1 165 ? -19.912 50.148 65.662 1.00 131.13 396 MET B CA 1
ATOM 3172 C C . MET B 1 165 ? -18.627 50.597 64.977 1.00 128.60 396 MET B C 1
ATOM 3173 O O . MET B 1 165 ? -18.228 51.762 65.063 1.00 127.15 396 MET B O 1
ATOM 3178 N N . ALA B 1 166 ? -17.978 49.654 64.304 1.00 119.23 397 ALA B N 1
ATOM 3179 C CA . ALA B 1 166 ? -16.914 49.954 63.358 1.00 115.91 397 ALA B CA 1
ATOM 3180 C C . ALA B 1 166 ? -17.458 49.859 61.937 1.00 114.95 397 ALA B C 1
ATOM 3181 O O . ALA B 1 166 ? -18.503 49.253 61.689 1.00 114.49 397 ALA B O 1
ATOM 3183 N N . THR B 1 167 ? -16.736 50.466 60.998 1.00 118.94 398 THR B N 1
ATOM 3184 C CA . THR B 1 167 ? -17.242 50.567 59.637 1.00 117.97 398 THR B CA 1
ATOM 3185 C C . THR B 1 167 ? -16.099 50.479 58.636 1.00 114.56 398 THR B C 1
ATOM 3186 O O . THR B 1 167 ? -14.934 50.725 58.961 1.00 114.66 398 THR B O 1
ATOM 3190 N N . TYR B 1 168 ? -16.461 50.117 57.407 1.00 117.98 399 TYR B N 1
ATOM 3191 C CA . TYR B 1 168 ? -15.558 50.140 56.265 1.00 120.39 399 TYR B CA 1
ATOM 3192 C C . TYR B 1 168 ? -16.404 50.228 55.003 1.00 120.15 399 TYR B C 1
ATOM 3193 O O . TYR B 1 168 ? -17.568 49.819 54.995 1.00 115.41 399 TYR B O 1
ATOM 3202 N N . SER B 1 169 ? -15.814 50.770 53.938 1.00 120.13 400 SER B N 1
ATOM 3203 C CA . SER B 1 169 ? -16.552 51.005 52.706 1.00 121.06 400 SER B CA 1
ATOM 3204 C C . SER B 1 169 ? -15.709 50.625 51.498 1.00 120.08 400 SER B C 1
ATOM 3205 O O . SER B 1 169 ? -14.476 50.667 51.540 1.00 126.31 400 SER B O 1
ATOM 3208 N N . TRP B 1 170 ? -16.396 50.251 50.419 1.00 120.92 401 TRP B N 1
ATOM 3209 C CA . TRP B 1 170 ? -15.773 49.909 49.150 1.00 125.54 401 TRP B CA 1
ATOM 3210 C C . TRP B 1 170 ? -16.435 50.699 48.031 1.00 135.68 401 TRP B C 1
ATOM 3211 O O . TRP B 1 170 ? -17.623 51.027 48.102 1.00 135.51 401 TRP B O 1
ATOM 3222 N N . SER B 1 171 ? -15.656 51.007 46.997 1.00 124.84 402 SER B N 1
ATOM 3223 C CA . SER B 1 171 ? -16.199 51.671 45.821 1.00 129.44 402 SER B CA 1
ATOM 3224 C C . SER B 1 171 ? -17.033 50.700 44.986 1.00 143.14 402 SER B C 1
ATOM 3225 O O . SER B 1 171 ? -16.979 49.480 45.163 1.00 138.77 402 SER B O 1
ATOM 3228 N N . ARG B 1 172 ? -17.826 51.266 44.068 1.00 145.40 403 ARG B N 1
ATOM 3229 C CA . ARG B 1 172 ? -18.606 50.437 43.151 1.00 150.06 403 ARG B CA 1
ATOM 3230 C C . ARG B 1 172 ? -17.706 49.570 42.281 1.00 156.40 403 ARG B C 1
ATOM 3231 O O . ARG B 1 172 ? -18.015 48.399 42.027 1.00 158.26 403 ARG B O 1
ATOM 3239 N N . GLU B 1 173 ? -16.592 50.135 41.807 1.00 152.50 404 GLU B N 1
ATOM 3240 C CA . GLU B 1 173 ? -15.678 49.395 40.943 1.00 149.12 404 GLU B CA 1
ATOM 3241 C C . GLU B 1 173 ? -15.189 48.109 41.599 1.00 158.89 404 GLU B C 1
ATOM 3242 O O . GLU B 1 173 ? -14.902 47.128 40.903 1.00 161.13 404 GLU B O 1
ATOM 3248 N N . SER B 1 174 ? -15.098 48.089 42.931 1.00 156.16 405 SER B N 1
ATOM 3249 C CA . SER B 1 174 ? -14.607 46.907 43.628 1.00 151.09 405 SER B CA 1
ATOM 3250 C C . SER B 1 174 ? -15.545 45.716 43.486 1.00 142.37 405 SER B C 1
ATOM 3251 O O . SER B 1 174 ? -15.101 44.573 43.649 1.00 152.40 405 SER B O 1
ATOM 3254 N N . GLY B 1 175 ? -16.818 45.951 43.176 1.00 129.38 406 GLY B N 1
ATOM 3255 C CA . GLY B 1 175 ? -17.783 44.867 43.114 1.00 125.83 406 GLY B CA 1
ATOM 3256 C C . GLY B 1 175 ? -17.914 44.094 44.405 1.00 120.57 406 GLY B C 1
ATOM 3257 O O . GLY B 1 175 ? -18.164 42.884 44.375 1.00 119.74 406 GLY B O 1
ATOM 3258 N N . ALA B 1 176 ? -17.745 44.765 45.545 1.00 118.87 407 ALA B N 1
ATOM 3259 C CA . ALA B 1 176 ? -17.759 44.105 46.844 1.00 114.15 407 ALA B CA 1
ATOM 3260 C C . ALA B 1 176 ? -19.116 43.474 47.120 1.00 121.91 407 ALA B C 1
ATOM 3261 O O . ALA B 1 176 ? -20.084 44.179 47.426 1.00 122.41 407 ALA B O 1
ATOM 3263 N N . MET B 1 177 ? -19.187 42.145 47.021 1.00 126.51 408 MET B N 1
ATOM 3264 C CA . MET B 1 177 ? -20.434 41.400 47.203 1.00 127.96 408 MET B CA 1
ATOM 3265 C C . MET B 1 177 ? -21.551 41.960 46.325 1.00 123.78 408 MET B C 1
ATOM 3266 O O . MET B 1 177 ? -22.708 42.056 46.735 1.00 135.82 408 MET B O 1
ATOM 3271 N N . GLY B 1 178 ? -21.194 42.343 45.099 1.00 122.26 409 GLY B N 1
ATOM 3272 C CA . GLY B 1 178 ? -22.159 42.882 44.159 1.00 125.54 409 GLY B CA 1
ATOM 3273 C C . GLY B 1 178 ? -22.950 41.847 43.394 1.00 125.04 409 GLY B C 1
ATOM 3274 O O . GLY B 1 178 ? -23.924 42.197 42.720 1.00 138.64 409 GLY B O 1
ATOM 3275 N N . GLN B 1 179 ? -22.550 40.583 43.480 1.00 119.66 410 GLN B N 1
ATOM 3276 C CA . GLN B 1 179 ? -23.211 39.508 42.758 1.00 121.57 410 GLN B CA 1
ATOM 3277 C C . GLN B 1 179 ? -24.308 38.898 43.620 1.00 135.31 410 GLN B C 1
ATOM 3278 O O . GLN B 1 179 ? -24.131 38.700 44.826 1.00 127.90 410 GLN B O 1
ATOM 3284 N N . GLU B 1 180 ? -25.444 38.600 42.990 1.00 139.86 411 GLU B N 1
ATOM 3285 C CA . GLU B 1 180 ? -26.606 38.091 43.708 1.00 132.43 411 GLU B CA 1
ATOM 3286 C C . GLU B 1 180 ? -26.374 36.660 44.177 1.00 122.78 411 GLU B C 1
ATOM 3287 O O . GLU B 1 180 ? -26.950 35.714 43.628 1.00 123.74 411 GLU B O 1
ATOM 3293 N N . LYS B 1 181 ? -25.536 36.495 45.196 1.00 116.36 412 LYS B N 1
ATOM 3294 C CA . LYS B 1 181 ? -25.206 35.183 45.728 1.00 120.90 412 LYS B CA 1
ATOM 3295 C C . LYS B 1 181 ? -25.090 35.279 47.242 1.00 118.54 412 LYS B C 1
ATOM 3296 O O . LYS B 1 181 ? -25.046 36.370 47.817 1.00 118.76 412 LYS B O 1
ATOM 3302 N N . CYS B 1 182 ? -25.041 34.119 47.890 1.00 112.08 413 CYS B N 1
ATOM 3303 C CA . CYS B 1 182 ? -24.847 34.041 49.333 1.00 117.15 413 CYS B CA 1
ATOM 3304 C C . CYS B 1 182 ? -23.355 34.089 49.641 1.00 116.47 413 CYS B C 1
ATOM 3305 O O . CYS B 1 182 ? -22.584 33.269 49.129 1.00 113.31 413 CYS B O 1
ATOM 3308 N N . TYR B 1 183 ? -22.949 35.051 50.465 1.00 110.44 414 TYR B N 1
ATOM 3309 C CA . TYR B 1 183 ? -21.557 35.235 50.851 1.00 106.65 414 TYR B CA 1
ATOM 3310 C C . TYR B 1 183 ? -21.369 34.861 52.315 1.00 112.38 414 TYR B C 1
ATOM 3311 O O . TYR B 1 183 ? -22.234 35.135 53.152 1.00 111.84 414 TYR B O 1
ATOM 3320 N N . TYR B 1 184 ? -20.234 34.238 52.621 1.00 105.48 415 TYR B N 1
ATOM 3321 C CA . TYR B 1 184 ? -19.844 33.953 53.996 1.00 98.30 415 TYR B CA 1
ATOM 3322 C C . TYR B 1 184 ? -18.745 34.921 54.408 1.00 97.94 415 TYR B C 1
ATOM 3323 O O . TYR B 1 184 ? -17.722 35.029 53.725 1.00 100.72 415 TYR B O 1
ATOM 3332 N N . ILE B 1 185 ? -18.954 35.614 55.525 1.00 96.99 416 ILE B N 1
ATOM 3333 C CA . ILE B 1 185 ? -18.090 36.706 55.957 1.00 85.32 416 ILE B CA 1
ATOM 3334 C C . ILE B 1 185 ? -17.533 36.382 57.335 1.00 87.93 416 ILE B C 1
ATOM 3335 O O . ILE B 1 185 ? -18.252 35.867 58.198 1.00 92.64 416 ILE B O 1
ATOM 3340 N N . THR B 1 186 ? -16.250 36.683 57.536 1.00 94.71 417 THR B N 1
ATOM 3341 C CA . THR B 1 186 ? -15.598 36.574 58.836 1.00 87.34 417 THR B CA 1
ATOM 3342 C C . THR B 1 186 ? -14.777 37.831 59.084 1.00 90.77 417 THR B C 1
ATOM 3343 O O . THR B 1 186 ? -14.053 38.286 58.194 1.00 91.48 417 THR B O 1
ATOM 3347 N N . ILE B 1 187 ? -14.887 38.385 60.289 1.00 96.04 418 ILE B N 1
ATOM 3348 C CA . ILE B 1 187 ? -14.178 39.601 60.672 1.00 88.41 418 ILE B CA 1
ATOM 3349 C C . ILE B 1 187 ? -13.222 39.270 61.810 1.00 93.07 418 ILE B C 1
ATOM 3350 O O . ILE B 1 187 ? -13.602 38.586 62.767 1.00 93.55 418 ILE B O 1
ATOM 3355 N N . PHE B 1 188 ? -11.986 39.750 61.700 1.00 88.38 419 PHE B N 1
ATOM 3356 C CA . PHE B 1 188 ? -10.977 39.593 62.736 1.00 87.57 419 PHE B CA 1
ATOM 3357 C C . PHE B 1 188 ? -10.554 40.966 63.243 1.00 88.64 419 PHE B C 1
ATOM 3358 O O . PHE B 1 188 ? -10.710 41.978 62.555 1.00 90.99 419 PHE B O 1
ATOM 3366 N N . ALA B 1 189 ? -10.015 40.998 64.461 1.00 82.88 420 ALA B N 1
ATOM 3367 C CA . ALA B 1 189 ? -9.584 42.248 65.069 1.00 90.86 420 ALA B CA 1
ATOM 3368 C C . ALA B 1 189 ? -8.243 42.055 65.760 1.00 92.05 420 ALA B C 1
ATOM 3369 O O . ALA B 1 189 ? -7.946 40.980 66.287 1.00 89.73 420 ALA B O 1
ATOM 3371 N N . SER B 1 190 ? -7.435 43.115 65.748 1.00 90.97 421 SER B N 1
ATOM 3372 C CA . SER B 1 190 ? -6.166 43.127 66.463 1.00 93.55 421 SER B CA 1
ATOM 3373 C C . SER B 1 190 ? -5.754 44.568 66.727 1.00 95.89 421 SER B C 1
ATOM 3374 O O . SER B 1 190 ? -5.867 45.423 65.846 1.00 97.80 421 SER B O 1
ATOM 3377 N N . ALA B 1 191 ? -5.271 44.825 67.943 1.00 103.12 422 ALA B N 1
ATOM 3378 C CA . ALA B 1 191 ? -4.669 46.112 68.265 1.00 103.09 422 ALA B CA 1
ATOM 3379 C C . ALA B 1 191 ? -3.223 46.208 67.800 1.00 104.63 422 ALA B C 1
ATOM 3380 O O . ALA B 1 191 ? -2.672 47.314 67.759 1.00 99.47 422 ALA B O 1
ATOM 3382 N N . HIS B 1 192 ? -2.607 45.083 67.449 1.00 96.55 423 HIS B N 1
ATOM 3383 C CA . HIS B 1 192 ? -1.235 45.046 66.944 1.00 97.25 423 HIS B CA 1
ATOM 3384 C C . HIS B 1 192 ? -1.195 44.046 65.801 1.00 100.38 423 HIS B C 1
ATOM 3385 O O . HIS B 1 192 ? -0.772 42.895 65.972 1.00 106.00 423 HIS B O 1
ATOM 3392 N N . PRO B 1 193 ? -1.645 44.449 64.610 1.00 93.62 424 PRO B N 1
ATOM 3393 C CA . PRO B 1 193 ? -1.724 43.493 63.494 1.00 93.11 424 PRO B CA 1
ATOM 3394 C C . PRO B 1 193 ? -0.377 42.937 63.068 1.00 92.46 424 PRO B C 1
ATOM 3395 O O . PRO B 1 193 ? -0.339 41.906 62.387 1.00 102.29 424 PRO B O 1
ATOM 3399 N N . GLU B 1 194 ? 0.728 43.577 63.452 1.00 86.91 425 GLU B N 1
ATOM 3400 C CA . GLU B 1 194 ? 2.051 43.059 63.133 1.00 82.59 425 GLU B CA 1
ATOM 3401 C C . GLU B 1 194 ? 2.469 41.920 64.050 1.00 92.13 425 GLU B C 1
ATOM 3402 O O . GLU B 1 194 ? 3.483 41.269 63.777 1.00 97.55 425 GLU B O 1
ATOM 3408 N N . LYS B 1 195 ? 1.714 41.666 65.118 1.00 96.69 426 LYS B N 1
ATOM 3409 C CA . LYS B 1 195 ? 1.968 40.559 66.032 1.00 85.59 426 LYS B CA 1
ATOM 3410 C C . LYS B 1 195 ? 0.969 39.452 65.712 1.00 87.97 426 LYS B C 1
ATOM 3411 O O . LYS B 1 195 ? -0.235 39.608 65.941 1.00 93.96 426 LYS B O 1
ATOM 3417 N N . LEU B 1 196 ? 1.473 38.338 65.175 1.00 76.38 427 LEU B N 1
ATOM 3418 C CA . LEU B 1 196 ? 0.596 37.311 64.621 1.00 87.36 427 LEU B CA 1
ATOM 3419 C C . LEU B 1 196 ? -0.294 36.685 65.690 1.00 86.33 427 LEU B C 1
ATOM 3420 O O . LEU B 1 196 ? -1.470 36.397 65.436 1.00 87.40 427 LEU B O 1
ATOM 3425 N N . THR B 1 197 ? 0.244 36.466 66.889 1.00 82.90 428 THR B N 1
ATOM 3426 C CA . THR B 1 197 ? -0.464 35.748 67.942 1.00 79.30 428 THR B CA 1
ATOM 3427 C C . THR B 1 197 ? -1.431 36.629 68.735 1.00 84.37 428 THR B C 1
ATOM 3428 O O . THR B 1 197 ? -1.835 36.240 69.837 1.00 93.51 428 THR B O 1
ATOM 3432 N N . LEU B 1 198 ? -1.815 37.795 68.213 1.00 89.40 429 LEU B N 1
ATOM 3433 C CA . LEU B 1 198 ? -2.717 38.701 68.916 1.00 83.98 429 LEU B CA 1
ATOM 3434 C C . LEU B 1 198 ? -4.034 38.917 68.181 1.00 84.86 429 LEU B C 1
ATOM 3435 O O . LEU B 1 198 ? -4.835 39.759 68.604 1.00 85.19 429 LEU B O 1
ATOM 3440 N N . TRP B 1 199 ? -4.282 38.189 67.096 1.00 83.10 430 TRP B N 1
ATOM 3441 C CA . TRP B 1 199 ? -5.547 38.320 66.391 1.00 87.30 430 TRP B CA 1
ATOM 3442 C C . TRP B 1 199 ? -6.677 37.683 67.192 1.00 78.82 430 TRP B C 1
ATOM 3443 O O . TRP B 1 199 ? -6.493 36.679 67.884 1.00 81.88 430 TRP B O 1
ATOM 3454 N N . SER B 1 200 ? -7.859 38.284 67.092 1.00 79.67 431 SER B N 1
ATOM 3455 C CA . SER B 1 200 ? -9.059 37.760 67.723 1.00 77.69 431 SER B CA 1
ATOM 3456 C C . SER B 1 200 ? -10.189 37.707 66.707 1.00 79.84 431 SER B C 1
ATOM 3457 O O . SER B 1 200 ? -10.224 38.486 65.750 1.00 82.06 431 SER B O 1
ATOM 3460 N N . THR B 1 201 ? -11.112 36.774 66.923 1.00 88.13 432 THR B N 1
ATOM 3461 C CA . THR B 1 201 ? -12.296 36.663 66.082 1.00 84.96 432 THR B CA 1
ATOM 3462 C C . THR B 1 201 ? -13.375 37.617 66.579 1.00 85.04 432 THR B C 1
ATOM 3463 O O . THR B 1 201 ? -13.630 37.707 67.784 1.00 85.56 432 THR B O 1
ATOM 3467 N N . VAL B 1 202 ? -14.000 38.337 65.649 1.00 91.73 433 VAL B N 1
ATOM 3468 C CA . VAL B 1 202 ? -15.112 39.219 65.983 1.00 87.70 433 VAL B CA 1
ATOM 3469 C C . VAL B 1 202 ? -16.414 38.459 65.778 1.00 91.32 433 VAL B C 1
ATOM 3470 O O . VAL B 1 202 ? -17.137 38.175 66.740 1.00 90.87 433 VAL B O 1
ATOM 3474 N N . LEU B 1 203 ? -16.716 38.118 64.528 1.00 89.88 434 LEU B N 1
ATOM 3475 C CA . LEU B 1 203 ? -17.937 37.390 64.218 1.00 92.79 434 LEU B CA 1
ATOM 3476 C C . LEU B 1 203 ? -17.816 36.779 62.831 1.00 96.23 434 LEU B C 1
ATOM 3477 O O . LEU B 1 203 ? -16.941 37.145 62.042 1.00 92.68 434 LEU B O 1
ATOM 3482 N N . SER B 1 204 ? -18.713 35.838 62.550 1.00 106.00 435 SER B N 1
ATOM 3483 C CA . SER B 1 204 ? -18.951 35.347 61.202 1.00 95.25 435 SER B CA 1
ATOM 3484 C C . SER B 1 204 ? -20.440 35.435 60.905 1.00 98.69 435 SER B C 1
ATOM 3485 O O . SER B 1 204 ? -21.274 35.317 61.807 1.00 114.41 435 SER B O 1
ATOM 3488 N N . THR B 1 205 ? -20.770 35.643 59.633 1.00 90.43 436 THR B N 1
ATOM 3489 C CA . THR B 1 205 ? -22.156 35.874 59.246 1.00 98.56 436 THR B CA 1
ATOM 3490 C C . THR B 1 205 ? -22.322 35.582 57.762 1.00 97.83 436 THR B C 1
ATOM 3491 O O . THR B 1 205 ? -21.348 35.447 57.017 1.00 95.83 436 THR B O 1
ATOM 3495 N N . TYR B 1 206 ? -23.581 35.492 57.344 1.00 98.96 437 TYR B N 1
ATOM 3496 C CA . TYR B 1 206 ? -23.948 35.293 55.952 1.00 100.02 437 TYR B CA 1
ATOM 3497 C C . TYR B 1 206 ? -24.644 36.540 55.424 1.00 102.41 437 TYR B C 1
ATOM 3498 O O . TYR B 1 206 ? -25.333 37.248 56.163 1.00 100.66 437 TYR B O 1
ATOM 3507 N N . HIS B 1 207 ? -24.455 36.806 54.134 1.00 98.38 438 HIS B N 1
ATOM 3508 C CA . HIS B 1 207 ? -25.077 37.957 53.499 1.00 108.89 438 HIS B CA 1
ATOM 3509 C C . HIS B 1 207 ? -25.336 37.640 52.036 1.00 110.08 438 HIS B C 1
ATOM 3510 O O . HIS B 1 207 ? -24.490 37.047 51.362 1.00 113.77 438 HIS B O 1
ATOM 3517 N N . PHE B 1 208 ? -26.506 38.045 51.551 1.00 103.74 439 PHE B N 1
ATOM 3518 C CA . PHE B 1 208 ? -26.878 37.871 50.154 1.00 108.68 439 PHE B CA 1
ATOM 3519 C C . PHE B 1 208 ? -26.577 39.169 49.414 1.00 114.33 439 PHE B C 1
ATOM 3520 O O . PHE B 1 208 ? -27.166 40.213 49.716 1.00 114.89 439 PHE B O 1
ATOM 3528 N N . GLY B 1 209 ? -25.662 39.099 48.449 1.00 114.14 440 GLY B N 1
ATOM 3529 C CA . GLY B 1 209 ? -25.171 40.282 47.779 1.00 117.14 440 GLY B CA 1
ATOM 3530 C C . GLY B 1 209 ? -26.079 40.757 46.661 1.00 131.99 440 GLY B C 1
ATOM 3531 O O . GLY B 1 209 ? -27.157 40.220 46.409 1.00 127.19 440 GLY B O 1
ATOM 3532 N N . GLY B 1 210 ? -25.611 41.800 45.973 1.00 149.65 441 GLY B N 1
ATOM 3533 C CA . GLY B 1 210 ? -26.360 42.396 44.884 1.00 150.56 441 GLY B CA 1
ATOM 3534 C C . GLY B 1 210 ? -27.648 43.047 45.362 1.00 155.21 441 GLY B C 1
ATOM 3535 O O . GLY B 1 210 ? -27.772 43.485 46.510 1.00 158.67 441 GLY B O 1
ATOM 3536 N N . ASN B 1 211 ? -28.626 43.109 44.458 1.00 138.60 442 ASN B N 1
ATOM 3537 C CA . ASN B 1 211 ? -29.939 43.672 44.768 1.00 137.21 442 ASN B CA 1
ATOM 3538 C C . ASN B 1 211 ? -30.765 42.586 45.453 1.00 135.40 442 ASN B C 1
ATOM 3539 O O . ASN B 1 211 ? -31.615 41.923 44.852 1.00 125.95 442 ASN B O 1
ATOM 3544 N N . ALA B 1 212 ? -30.487 42.396 46.746 1.00 139.62 443 ALA B N 1
ATOM 3545 C CA . ALA B 1 212 ? -31.167 41.355 47.510 1.00 140.61 443 ALA B CA 1
ATOM 3546 C C . ALA B 1 212 ? -32.662 41.624 47.628 1.00 145.88 443 ALA B C 1
ATOM 3547 O O . ALA B 1 212 ? -33.459 40.680 47.658 1.00 148.84 443 ALA B O 1
ATOM 3549 N N . SER B 1 213 ? -33.060 42.897 47.712 1.00 129.00 444 SER B N 1
ATOM 3550 C CA . SER B 1 213 ? -34.478 43.228 47.800 1.00 133.94 444 SER B CA 1
ATOM 3551 C C . SER B 1 213 ? -35.235 42.738 46.570 1.00 136.27 444 SER B C 1
ATOM 3552 O O . SER B 1 213 ? -36.325 42.164 46.686 1.00 140.88 444 SER B O 1
ATOM 3555 N N . ALA B 1 214 ? -34.669 42.955 45.380 1.00 132.76 445 ALA B N 1
ATOM 3556 C CA . ALA B 1 214 ? -35.312 42.513 44.147 1.00 131.66 445 ALA B CA 1
ATOM 3557 C C . ALA B 1 214 ? -35.183 41.007 43.948 1.00 128.88 445 ALA B C 1
ATOM 3558 O O . ALA B 1 214 ? -36.156 40.343 43.574 1.00 123.68 445 ALA B O 1
ATOM 3560 N N . ALA B 1 215 ? -33.988 40.454 44.181 1.00 128.26 446 ALA B N 1
ATOM 3561 C CA . ALA B 1 215 ? -33.775 39.029 43.948 1.00 128.26 446 ALA B CA 1
ATOM 3562 C C . ALA B 1 215 ? -34.607 38.169 44.892 1.00 129.91 446 ALA B C 1
ATOM 3563 O O . ALA B 1 215 ? -34.952 37.031 44.553 1.00 128.24 446 ALA B O 1
ATOM 3565 N N . GLY B 1 216 ? -34.934 38.687 46.073 1.00 130.52 447 GLY B N 1
ATOM 3566 C CA . GLY B 1 216 ? -35.699 37.964 47.066 1.00 128.46 447 GLY B CA 1
ATOM 3567 C C . GLY B 1 216 ? -37.189 37.892 46.828 1.00 126.90 447 GLY B C 1
ATOM 3568 O O . GLY B 1 216 ? -37.899 37.289 47.637 1.00 134.09 447 GLY B O 1
ATOM 3569 N N . THR B 1 217 ? -37.683 38.501 45.754 1.00 134.25 448 THR B N 1
ATOM 3570 C CA . THR B 1 217 ? -39.118 38.554 45.502 1.00 141.04 448 THR B CA 1
ATOM 3571 C C . THR B 1 217 ? -39.698 37.145 45.405 1.00 143.65 448 THR B C 1
ATOM 3572 O O . THR B 1 217 ? -39.192 36.325 44.626 1.00 146.78 448 THR B O 1
ATOM 3576 N N . PRO B 1 218 ? -40.739 36.822 46.172 1.00 142.71 449 PRO B N 1
ATOM 3577 C CA . PRO B 1 218 ? -41.339 35.486 46.070 1.00 146.93 449 PRO B CA 1
ATOM 3578 C C . PRO B 1 218 ? -42.003 35.276 44.717 1.00 152.66 449 PRO B C 1
ATOM 3579 O O . PRO B 1 218 ? -42.600 36.192 44.147 1.00 149.98 449 PRO B O 1
ATOM 3583 N N . HIS B 1 219 ? -41.892 34.052 44.208 1.00 160.13 450 HIS B N 1
ATOM 3584 C CA . HIS B 1 219 ? -42.489 33.664 42.940 1.00 164.65 450 HIS B CA 1
ATOM 3585 C C . HIS B 1 219 ? -43.518 32.562 43.159 1.00 160.94 450 HIS B C 1
ATOM 3586 O O . HIS B 1 219 ? -43.566 31.929 44.218 1.00 157.67 450 HIS B O 1
ATOM 3593 N N . HIS B 1 220 ? -44.346 32.346 42.134 1.00 165.34 451 HIS B N 1
ATOM 3594 C CA . HIS B 1 220 ? -45.385 31.313 42.152 1.00 165.54 451 HIS B CA 1
ATOM 3595 C C . HIS B 1 220 ? -46.350 31.518 43.318 1.00 163.10 451 HIS B C 1
ATOM 3596 O O . HIS B 1 220 ? -46.731 30.570 44.009 1.00 160.13 451 HIS B O 1
ATOM 3603 N N . VAL B 1 221 ? -46.746 32.771 43.542 1.00 163.48 452 VAL B N 1
ATOM 3604 C CA . VAL B 1 221 ? -47.771 33.066 44.535 1.00 174.06 452 VAL B CA 1
ATOM 3605 C C . VAL B 1 221 ? -49.108 32.539 44.037 1.00 177.69 452 VAL B C 1
ATOM 3606 O O . VAL B 1 221 ? -49.496 32.775 42.885 1.00 176.49 452 VAL B O 1
ATOM 3610 N N . SER B 1 222 ? -49.820 31.822 44.902 1.00 187.88 453 SER B N 1
ATOM 3611 C CA . SER B 1 222 ? -51.068 31.186 44.516 1.00 183.80 453 SER B CA 1
ATOM 3612 C C . SER B 1 222 ? -52.085 31.336 45.636 1.00 181.23 453 SER B C 1
ATOM 3613 O O . SER B 1 222 ? -51.736 31.364 46.819 1.00 186.77 453 SER B O 1
ATOM 3616 N N . VAL B 1 223 ? -53.351 31.427 45.244 1.00 174.51 454 VAL B N 1
ATOM 3617 C CA . VAL B 1 223 ? -54.466 31.572 46.168 1.00 179.67 454 VAL B CA 1
ATOM 3618 C C . VAL B 1 223 ? -55.408 30.399 45.953 1.00 184.86 454 VAL B C 1
ATOM 3619 O O . VAL B 1 223 ? -55.792 30.104 44.815 1.00 176.14 454 VAL B O 1
ATOM 3623 N N . LYS B 1 224 ? -55.779 29.735 47.041 1.00 188.67 455 LYS B N 1
ATOM 3624 C CA . LYS B 1 224 ? -56.621 28.555 46.970 1.00 186.45 455 LYS B CA 1
ATOM 3625 C C . LYS B 1 224 ? -57.834 28.773 47.859 1.00 193.60 455 LYS B C 1
ATOM 3626 O O . LYS B 1 224 ? -57.712 29.284 48.976 1.00 194.50 455 LYS B O 1
ATOM 3632 N N . ASN B 1 225 ? -59.001 28.380 47.356 1.00 199.41 456 ASN B N 1
ATOM 3633 C CA . ASN B 1 225 ? -60.244 28.543 48.100 1.00 206.31 456 ASN B CA 1
ATOM 3634 C C . ASN B 1 225 ? -60.225 27.576 49.279 1.00 212.48 456 ASN B C 1
ATOM 3635 O O . ASN B 1 225 ? -60.238 26.356 49.089 1.00 211.22 456 ASN B O 1
ATOM 3640 N N . HIS B 1 226 ? -60.188 28.114 50.500 1.00 224.67 457 HIS B N 1
ATOM 3641 C CA . HIS B 1 226 ? -60.053 27.289 51.697 1.00 231.43 457 HIS B CA 1
ATOM 3642 C C . HIS B 1 226 ? -61.369 27.094 52.433 1.00 242.77 457 HIS B C 1
ATOM 3643 O O . HIS B 1 226 ? -61.627 26.003 52.952 1.00 244.57 457 HIS B O 1
ATOM 3650 N N . SER B 1 227 ? -62.206 28.126 52.490 1.00 242.23 458 SER B N 1
ATOM 3651 C CA . SER B 1 227 ? -63.549 28.021 53.043 1.00 244.62 458 SER B CA 1
ATOM 3652 C C . SER B 1 227 ? -64.362 29.204 52.530 1.00 243.48 458 SER B C 1
ATOM 3653 O O . SER B 1 227 ? -63.846 30.083 51.834 1.00 240.68 458 SER B O 1
ATOM 3656 N N . LEU B 1 228 ? -65.640 29.227 52.898 1.00 242.21 459 LEU B N 1
ATOM 3657 C CA . LEU B 1 228 ? -66.553 30.305 52.529 1.00 238.45 459 LEU B CA 1
ATOM 3658 C C . LEU B 1 228 ? -66.259 31.603 53.280 1.00 237.24 459 LEU B C 1
ATOM 3659 O O . LEU B 1 228 ? -67.128 32.482 53.364 1.00 234.13 459 LEU B O 1
ATOM 3664 N N . ASP B 1 229 ? -65.120 31.654 53.979 1.00 246.16 460 ASP B N 1
ATOM 3665 C CA . ASP B 1 229 ? -64.724 32.857 54.699 1.00 240.98 460 ASP B CA 1
ATOM 3666 C C . ASP B 1 229 ? -63.211 33.065 54.731 1.00 232.45 460 ASP B C 1
ATOM 3667 O O . ASP B 1 229 ? -62.727 34.047 55.306 1.00 218.57 460 ASP B O 1
ATOM 3672 N N . SER B 1 230 ? -62.456 32.154 54.119 1.00 228.89 461 SER B N 1
ATOM 3673 C CA . SER B 1 230 ? -61.004 32.190 54.219 1.00 220.08 461 SER B CA 1
ATOM 3674 C C . SER B 1 230 ? -60.377 31.600 52.965 1.00 223.19 461 SER B C 1
ATOM 3675 O O . SER B 1 230 ? -60.983 30.772 52.281 1.00 225.62 461 SER B O 1
ATOM 3678 N N . VAL B 1 231 ? -59.149 32.030 52.676 1.00 218.80 462 VAL B N 1
ATOM 3679 C CA . VAL B 1 231 ? -58.367 31.501 51.566 1.00 212.40 462 VAL B CA 1
ATOM 3680 C C . VAL B 1 231 ? -56.962 31.192 52.064 1.00 200.42 462 VAL B C 1
ATOM 3681 O O . VAL B 1 231 ? -56.471 31.808 53.016 1.00 198.39 462 VAL B O 1
ATOM 3685 N N . SER B 1 232 ? -56.315 30.227 51.419 1.00 197.88 463 SER B N 1
ATOM 3686 C CA . SER B 1 232 ? -54.915 29.918 51.679 1.00 189.58 463 SER B CA 1
ATOM 3687 C C . SER B 1 232 ? -54.049 30.562 50.604 1.00 186.15 463 SER B C 1
ATOM 3688 O O . SER B 1 232 ? -54.337 30.431 49.410 1.00 190.00 463 SER B O 1
ATOM 3691 N N . VAL B 1 233 ? -52.998 31.259 51.030 1.00 179.49 464 VAL B N 1
ATOM 3692 C CA . VAL B 1 233 ? -52.026 31.868 50.129 1.00 179.25 464 VAL B CA 1
ATOM 3693 C C . VAL B 1 233 ? -50.730 31.078 50.228 1.00 178.81 464 VAL B C 1
ATOM 3694 O O . VAL B 1 233 ? -50.193 30.892 51.326 1.00 169.91 464 VAL B O 1
ATOM 3698 N N . ASP B 1 234 ? -50.225 30.619 49.083 1.00 197.98 465 ASP B N 1
ATOM 3699 C CA . ASP B 1 234 ? -49.004 29.829 49.028 1.00 186.24 465 ASP B CA 1
ATOM 3700 C C . ASP B 1 234 ? -48.039 30.445 48.025 1.00 185.74 465 ASP B C 1
ATOM 3701 O O . ASP B 1 234 ? -48.454 31.009 47.009 1.00 186.94 465 ASP B O 1
ATOM 3706 N N . TRP B 1 235 ? -46.745 30.328 48.317 1.00 160.93 466 TRP B N 1
ATOM 3707 C CA . TRP B 1 235 ? -45.711 30.827 47.420 1.00 155.37 466 TRP B CA 1
ATOM 3708 C C . TRP B 1 235 ? -44.482 29.937 47.530 1.00 149.31 466 TRP B C 1
ATOM 3709 O O . TRP B 1 235 ? -44.324 29.180 48.491 1.00 144.14 466 TRP B O 1
ATOM 3720 N N . ALA B 1 236 ? -43.615 30.024 46.519 1.00 147.28 467 ALA B N 1
ATOM 3721 C CA . ALA B 1 236 ? -42.343 29.322 46.562 1.00 131.51 467 ALA B CA 1
ATOM 3722 C C . ALA B 1 236 ? -41.379 30.029 47.515 1.00 135.28 467 ALA B C 1
ATOM 3723 O O . ALA B 1 236 ? -41.449 31.249 47.681 1.00 134.37 467 ALA B O 1
ATOM 3725 N N . PRO B 1 237 ? -40.487 29.281 48.167 1.00 138.30 468 PRO B N 1
ATOM 3726 C CA . PRO B 1 237 ? -39.522 29.912 49.077 1.00 127.12 468 PRO B CA 1
ATOM 3727 C C . PRO B 1 237 ? -38.656 30.942 48.364 1.00 131.00 468 PRO B C 1
ATOM 3728 O O . PRO B 1 237 ? -38.217 30.735 47.231 1.00 133.87 468 PRO B O 1
ATOM 3732 N N . SER B 1 238 ? -38.423 32.064 49.040 1.00 134.34 469 SER B N 1
ATOM 3733 C CA . SER B 1 238 ? -37.540 33.093 48.507 1.00 132.63 469 SER B CA 1
ATOM 3734 C C . SER B 1 238 ? -36.117 32.564 48.365 1.00 134.48 469 SER B C 1
ATOM 3735 O O . SER B 1 238 ? -35.673 31.700 49.125 1.00 137.67 469 SER B O 1
ATOM 3738 N N . LEU B 1 239 ? -35.400 33.090 47.366 1.00 121.00 470 LEU B N 1
ATOM 3739 C CA . LEU B 1 239 ? -33.991 32.744 47.202 1.00 124.04 470 LEU B CA 1
ATOM 3740 C C . LEU B 1 239 ? -33.171 33.123 48.430 1.00 121.58 470 LEU B C 1
ATOM 3741 O O . LEU B 1 239 ? -32.136 32.502 48.702 1.00 123.37 470 LEU B O 1
ATOM 3746 N N . LEU B 1 240 ? -33.618 34.130 49.187 1.00 121.60 471 LEU B N 1
ATOM 3747 C CA . LEU B 1 240 ? -32.916 34.524 50.406 1.00 125.52 471 LEU B CA 1
ATOM 3748 C C . LEU B 1 240 ? -32.926 33.417 51.454 1.00 122.24 471 LEU B C 1
ATOM 3749 O O . LEU B 1 240 ? -32.043 33.376 52.318 1.00 128.49 471 LEU B O 1
ATOM 3754 N N . SER B 1 241 ? -33.915 32.521 51.403 1.00 122.67 472 SER B N 1
ATOM 3755 C CA . SER B 1 241 ? -34.017 31.455 52.394 1.00 120.13 472 SER B CA 1
ATOM 3756 C C . SER B 1 241 ? -32.851 30.477 52.325 1.00 120.74 472 SER B C 1
ATOM 3757 O O . SER B 1 241 ? -32.581 29.785 53.312 1.00 119.46 472 SER B O 1
ATOM 3760 N N . THR B 1 242 ? -32.157 30.403 51.188 1.00 125.53 473 THR B N 1
ATOM 3761 C CA . THR B 1 242 ? -30.997 29.530 51.055 1.00 122.06 473 THR B CA 1
ATOM 3762 C C . THR B 1 242 ? -29.758 30.078 51.750 1.00 130.39 473 THR B C 1
ATOM 3763 O O . THR B 1 242 ? -28.785 29.335 51.923 1.00 130.26 473 THR B O 1
ATOM 3767 N N . CYS B 1 243 ? -29.768 31.349 52.147 1.00 131.49 474 CYS B N 1
ATOM 3768 C CA . CYS B 1 243 ? -28.621 31.965 52.794 1.00 124.21 474 CYS B CA 1
ATOM 3769 C C . CYS B 1 243 ? -28.914 32.067 54.284 1.00 118.33 474 CYS B C 1
ATOM 3770 O O . CYS B 1 243 ? -29.843 32.793 54.673 1.00 117.50 474 CYS B O 1
ATOM 3773 N N . PRO B 1 244 ? -28.182 31.358 55.143 1.00 120.87 475 PRO B N 1
ATOM 3774 C CA . PRO B 1 244 ? -28.601 31.215 56.546 1.00 110.61 475 PRO B CA 1
ATOM 3775 C C . PRO B 1 244 ? -28.681 32.547 57.280 1.00 109.61 475 PRO B C 1
ATOM 3776 O O . PRO B 1 244 ? -27.746 33.350 57.257 1.00 112.35 475 PRO B O 1
ATOM 3780 N N . GLY B 1 245 ? -29.817 32.770 57.939 1.00 108.78 476 GLY B N 1
ATOM 3781 C CA . GLY B 1 245 ? -30.012 33.933 58.777 1.00 103.05 476 GLY B CA 1
ATOM 3782 C C . GLY B 1 245 ? -30.330 35.219 58.048 1.00 107.70 476 GLY B C 1
ATOM 3783 O O . GLY B 1 245 ? -30.583 36.235 58.708 1.00 93.66 476 GLY B O 1
ATOM 3784 N N . VAL B 1 246 ? -30.324 35.218 56.716 1.00 113.73 477 VAL B N 1
ATOM 3785 C CA . VAL B 1 246 ? -30.572 36.450 55.975 1.00 112.26 477 VAL B CA 1
ATOM 3786 C C . VAL B 1 246 ? -32.057 36.788 55.971 1.00 114.59 477 VAL B C 1
ATOM 3787 O O . VAL B 1 246 ? -32.455 37.907 56.314 1.00 102.02 477 VAL B O 1
ATOM 3791 N N . LEU B 1 247 ? -32.898 35.828 55.595 1.00 108.06 478 LEU B N 1
ATOM 3792 C CA . LEU B 1 247 ? -34.331 36.077 55.504 1.00 109.80 478 LEU B CA 1
ATOM 3793 C C . LEU B 1 247 ? -34.921 36.222 56.901 1.00 118.95 478 LEU B C 1
ATOM 3794 O O . LEU B 1 247 ? -34.904 35.273 57.691 1.00 117.06 478 LEU B O 1
ATOM 3799 N N . LYS B 1 248 ? -35.449 37.409 57.206 1.00 123.27 479 LYS B N 1
ATOM 3800 C CA . LYS B 1 248 ? -36.047 37.631 58.518 1.00 127.85 479 LYS B CA 1
ATOM 3801 C C . LYS B 1 248 ? -37.495 37.157 58.551 1.00 135.97 479 LYS B C 1
ATOM 3802 O O . LYS B 1 248 ? -37.893 36.421 59.461 1.00 134.11 479 LYS B O 1
ATOM 3808 N N . GLU B 1 249 ? -38.295 37.562 57.567 1.00 135.78 480 GLU B N 1
ATOM 3809 C CA . GLU B 1 249 ? -39.710 37.221 57.560 1.00 137.42 480 GLU B CA 1
ATOM 3810 C C . GLU B 1 249 ? -40.288 37.465 56.175 1.00 140.41 480 GLU B C 1
ATOM 3811 O O . GLU B 1 249 ? -39.715 38.190 55.357 1.00 139.57 480 GLU B O 1
ATOM 3817 N N . TYR B 1 250 ? -41.438 36.844 55.928 1.00 139.88 481 TYR B N 1
ATOM 3818 C CA . TYR B 1 250 ? -42.306 37.189 54.813 1.00 135.85 481 TYR B CA 1
ATOM 3819 C C . TYR B 1 250 ? -43.397 38.138 55.294 1.00 133.95 481 TYR B C 1
ATOM 3820 O O . TYR B 1 250 ? -43.767 38.141 56.471 1.00 133.84 481 TYR B O 1
ATOM 3829 N N . VAL B 1 251 ? -43.916 38.943 54.370 1.00 136.88 482 VAL B N 1
ATOM 3830 C CA . VAL B 1 251 ? -45.043 39.828 54.641 1.00 138.29 482 VAL B CA 1
ATOM 3831 C C . VAL B 1 251 ? -46.080 39.642 53.542 1.00 134.98 482 VAL B C 1
ATOM 3832 O O . VAL B 1 251 ? -45.755 39.742 52.354 1.00 135.27 482 VAL B O 1
ATOM 3836 N N . VAL B 1 252 ? -47.321 39.371 53.939 1.00 132.24 483 VAL B N 1
ATOM 3837 C CA . VAL B 1 252 ? -48.435 39.202 53.011 1.00 147.85 483 VAL B CA 1
ATOM 3838 C C . VAL B 1 252 ? -49.354 40.406 53.156 1.00 143.66 483 VAL B C 1
ATOM 3839 O O . VAL B 1 252 ? -49.882 40.666 54.245 1.00 143.14 483 VAL B O 1
ATOM 3843 N N . ARG B 1 253 ? -49.549 41.137 52.063 1.00 150.26 484 ARG B N 1
ATOM 3844 C CA . ARG B 1 253 ? -50.433 42.295 52.035 1.00 149.14 484 ARG B CA 1
ATOM 3845 C C . ARG B 1 253 ? -51.702 41.928 51.280 1.00 157.45 484 ARG B C 1
ATOM 3846 O O . ARG B 1 253 ? -51.637 41.481 50.131 1.00 163.69 484 ARG B O 1
ATOM 3854 N N . CYS B 1 254 ? -52.851 42.121 51.924 1.00 150.68 485 CYS B N 1
ATOM 3855 C CA . CYS B 1 254 ? -54.146 41.810 51.335 1.00 165.07 485 CYS B CA 1
ATOM 3856 C C . CYS B 1 254 ? -54.972 43.081 51.198 1.00 170.38 485 CYS B C 1
ATOM 3857 O O . CYS B 1 254 ? -55.073 43.865 52.147 1.00 166.28 485 CYS B O 1
ATOM 3860 N N . ARG B 1 255 ? -55.553 43.281 50.016 1.00 197.22 486 ARG B N 1
ATOM 3861 C CA . ARG B 1 255 ? -56.382 44.444 49.720 1.00 205.70 486 ARG B CA 1
ATOM 3862 C C . ARG B 1 255 ? -57.795 43.978 49.402 1.00 214.23 486 ARG B C 1
ATOM 3863 O O . ARG B 1 255 ? -57.992 43.150 48.506 1.00 211.19 486 ARG B O 1
ATOM 3871 N N . ASP B 1 256 ? -58.773 44.511 50.131 1.00 217.64 487 ASP B N 1
ATOM 3872 C CA . ASP B 1 256 ? -60.180 44.287 49.818 1.00 224.34 487 ASP B CA 1
ATOM 3873 C C . ASP B 1 256 ? -60.565 45.235 48.689 1.00 228.10 487 ASP B C 1
ATOM 3874 O O . ASP B 1 256 ? -60.590 46.454 48.878 1.00 222.09 487 ASP B O 1
ATOM 3879 N N . GLU B 1 257 ? -60.864 44.685 47.510 1.00 240.29 488 GLU B N 1
ATOM 3880 C CA . GLU B 1 257 ? -61.084 45.535 46.346 1.00 243.47 488 GLU B CA 1
ATOM 3881 C C . GLU B 1 257 ? -62.428 46.255 46.372 1.00 245.05 488 GLU B C 1
ATOM 3882 O O . GLU B 1 257 ? -62.665 47.109 45.511 1.00 243.73 488 GLU B O 1
ATOM 3888 N N . ASP B 1 258 ? -63.303 45.946 47.328 1.00 237.61 489 ASP B N 1
ATOM 3889 C CA . ASP B 1 258 ? -64.585 46.630 47.465 1.00 241.96 489 ASP B CA 1
ATOM 3890 C C . ASP B 1 258 ? -64.591 47.644 48.606 1.00 235.69 489 ASP B C 1
ATOM 3891 O O . ASP B 1 258 ? -65.018 48.787 48.414 1.00 232.08 489 ASP B O 1
ATOM 3896 N N . SER B 1 259 ? -64.122 47.252 49.794 1.00 229.68 490 SER B N 1
ATOM 3897 C CA . SER B 1 259 ? -64.018 48.172 50.922 1.00 222.99 490 SER B CA 1
ATOM 3898 C C . SER B 1 259 ? -62.744 49.007 50.895 1.00 219.98 490 SER B C 1
ATOM 3899 O O . SER B 1 259 ? -62.619 49.941 51.696 1.00 207.47 490 SER B O 1
ATOM 3902 N N . LYS B 1 260 ? -61.805 48.688 50.003 1.00 231.78 491 LYS B N 1
ATOM 3903 C CA . LYS B 1 260 ? -60.551 49.405 49.770 1.00 220.18 491 LYS B CA 1
ATOM 3904 C C . LYS B 1 260 ? -59.589 49.349 50.954 1.00 214.45 491 LYS B C 1
ATOM 3905 O O . LYS B 1 260 ? -58.585 50.073 50.957 1.00 213.20 491 LYS B O 1
ATOM 3911 N N . GLN B 1 261 ? -59.855 48.513 51.954 1.00 212.73 492 GLN B N 1
ATOM 3912 C CA . GLN B 1 261 ? -58.961 48.382 53.097 1.00 213.38 492 GLN B CA 1
ATOM 3913 C C . GLN B 1 261 ? -57.736 47.540 52.742 1.00 202.09 492 GLN B C 1
ATOM 3914 O O . GLN B 1 261 ? -57.808 46.610 51.934 1.00 204.43 492 GLN B O 1
ATOM 3920 N N . VAL B 1 262 ? -56.602 47.877 53.360 1.00 184.78 493 VAL B N 1
ATOM 3921 C CA . VAL B 1 262 ? -55.326 47.212 53.115 1.00 182.93 493 VAL B CA 1
ATOM 3922 C C . VAL B 1 262 ? -54.711 46.831 54.457 1.00 175.65 493 VAL B C 1
ATOM 3923 O O . VAL B 1 262 ? -54.722 47.628 55.402 1.00 181.01 493 VAL B O 1
ATOM 3927 N N . SER B 1 263 ? -54.176 45.611 54.542 1.00 172.74 494 SER B N 1
ATOM 3928 C CA . SER B 1 263 ? -53.541 45.109 55.755 1.00 163.62 494 SER B CA 1
ATOM 3929 C C . SER B 1 263 ? -52.280 44.325 55.415 1.00 156.83 494 SER B C 1
ATOM 3930 O O . SER B 1 263 ? -52.241 43.609 54.411 1.00 156.97 494 SER B O 1
ATOM 3933 N N . GLU B 1 264 ? -51.254 44.459 56.255 1.00 153.85 495 GLU B N 1
ATOM 3934 C CA . GLU B 1 264 ? -49.999 43.731 56.099 1.00 157.34 495 GLU B CA 1
ATOM 3935 C C . GLU B 1 264 ? -49.859 42.722 57.235 1.00 152.01 495 GLU B C 1
ATOM 3936 O O . GLU B 1 264 ? -50.055 43.068 58.404 1.00 145.30 495 GLU B O 1
ATOM 3942 N N . HIS B 1 265 ? -49.514 41.481 56.891 1.00 159.81 496 HIS B N 1
ATOM 3943 C CA . HIS B 1 265 ? -49.416 40.393 57.864 1.00 151.70 496 HIS B CA 1
ATOM 3944 C C . HIS B 1 265 ? -48.040 39.741 57.793 1.00 154.99 496 HIS B C 1
ATOM 3945 O O . HIS B 1 265 ? -47.682 39.169 56.742 1.00 147.47 496 HIS B O 1
ATOM 3952 N N . PRO B 1 266 ? -47.233 39.810 58.852 1.00 165.58 497 PRO B N 1
ATOM 3953 C CA . PRO B 1 266 ? -45.936 39.123 58.838 1.00 161.49 497 PRO B CA 1
ATOM 3954 C C . PRO B 1 266 ? -46.089 37.614 58.980 1.00 160.75 497 PRO B C 1
ATOM 3955 O O . PRO B 1 266 ? -47.012 37.115 59.629 1.00 167.89 497 PRO B O 1
ATOM 3959 N N . VAL B 1 267 ? -45.164 36.887 58.351 1.00 146.65 498 VAL B N 1
ATOM 3960 C CA . VAL B 1 267 ? -45.168 35.427 58.312 1.00 145.12 498 VAL B CA 1
ATOM 3961 C C . VAL B 1 267 ? -43.760 34.926 58.620 1.00 145.59 498 VAL B C 1
ATOM 3962 O O . VAL B 1 267 ? -42.771 35.529 58.189 1.00 140.56 498 VAL B O 1
ATOM 3966 N N . GLN B 1 268 ? -43.674 33.830 59.374 1.00 141.97 499 GLN B N 1
ATOM 3967 C CA . GLN B 1 268 ? -42.383 33.243 59.709 1.00 146.24 499 GLN B CA 1
ATOM 3968 C C . GLN B 1 268 ? -41.613 32.866 58.443 1.00 151.00 499 GLN B C 1
ATOM 3969 O O . GLN B 1 268 ? -42.215 32.429 57.454 1.00 161.52 499 GLN B O 1
ATOM 3975 N N . PRO B 1 269 ? -40.285 33.022 58.439 1.00 139.77 500 PRO B N 1
ATOM 3976 C CA . PRO B 1 269 ? -39.507 32.700 57.230 1.00 137.06 500 PRO B CA 1
ATOM 3977 C C . PRO B 1 269 ? -39.453 31.217 56.901 1.00 139.62 500 PRO B C 1
ATOM 3978 O O . PRO B 1 269 ? -39.137 30.870 55.756 1.00 136.70 500 PRO B O 1
ATOM 3982 N N . THR B 1 270 ? -39.748 30.335 57.854 1.00 144.98 501 THR B N 1
ATOM 3983 C CA . THR B 1 270 ? -39.779 28.901 57.588 1.00 145.18 501 THR B CA 1
ATOM 3984 C C . THR B 1 270 ? -41.092 28.444 56.970 1.00 143.55 501 THR B C 1
ATOM 3985 O O . THR B 1 270 ? -41.217 27.266 56.617 1.00 135.24 501 THR B O 1
ATOM 3989 N N . GLU B 1 271 ? -42.066 29.339 56.835 1.00 160.16 502 GLU B N 1
ATOM 3990 C CA . GLU B 1 271 ? -43.373 29.013 56.286 1.00 156.79 502 GLU B CA 1
ATOM 3991 C C . GLU B 1 271 ? -43.586 29.767 54.982 1.00 158.33 502 GLU B C 1
ATOM 3992 O O . GLU B 1 271 ? -43.292 30.964 54.888 1.00 160.59 502 GLU B O 1
ATOM 3998 N N . THR B 1 272 ? -44.108 29.064 53.980 1.00 150.78 503 THR B N 1
ATOM 3999 C CA . THR B 1 272 ? -44.450 29.666 52.698 1.00 148.30 503 THR B CA 1
ATOM 4000 C C . THR B 1 272 ? -45.937 29.500 52.404 1.00 153.27 503 THR B C 1
ATOM 4001 O O . THR B 1 272 ? -46.349 29.395 51.246 1.00 156.99 503 THR B O 1
ATOM 4005 N N . GLN B 1 273 ? -46.750 29.488 53.458 1.00 154.20 504 GLN B N 1
ATOM 4006 C CA . GLN B 1 273 ? -48.193 29.351 53.348 1.00 161.87 504 GLN B CA 1
ATOM 4007 C C . GLN B 1 273 ? -48.827 30.089 54.517 1.00 156.62 504 GLN B C 1
ATOM 4008 O O . GLN B 1 273 ? -48.311 30.047 55.637 1.00 148.84 504 GLN B O 1
ATOM 4014 N N . VAL B 1 274 ? -49.947 30.763 54.253 1.00 158.38 505 VAL B N 1
ATOM 4015 C CA . VAL B 1 274 ? -50.690 31.470 55.290 1.00 162.34 505 VAL B CA 1
ATOM 4016 C C . VAL B 1 274 ? -52.166 31.467 54.915 1.00 163.64 505 VAL B C 1
ATOM 4017 O O . VAL B 1 274 ? -52.527 31.394 53.737 1.00 168.52 505 VAL B O 1
ATOM 4021 N N . THR B 1 275 ? -53.022 31.530 55.932 1.00 162.68 506 THR B N 1
ATOM 4022 C CA . THR B 1 275 ? -54.467 31.574 55.750 1.00 172.82 506 THR B CA 1
ATOM 4023 C C . THR B 1 275 ? -54.981 32.963 56.102 1.00 168.89 506 THR B C 1
ATOM 4024 O O . THR B 1 275 ? -54.726 33.465 57.202 1.00 169.46 506 THR B O 1
ATOM 4028 N N . LEU B 1 276 ? -55.698 33.579 55.166 1.00 168.03 507 LEU B N 1
ATOM 4029 C CA . LEU B 1 276 ? -56.336 34.871 55.379 1.00 168.56 507 LEU B CA 1
ATOM 4030 C C . LEU B 1 276 ? -57.814 34.648 55.666 1.00 180.50 507 LEU B C 1
ATOM 4031 O O . LEU B 1 276 ? -58.502 33.971 54.896 1.00 186.77 507 LEU B O 1
ATOM 4036 N N . SER B 1 277 ? -58.301 35.222 56.763 1.00 194.41 508 SER B N 1
ATOM 4037 C CA . SER B 1 277 ? -59.654 34.975 57.237 1.00 196.83 508 SER B CA 1
ATOM 4038 C C . SER B 1 277 ? -60.422 36.287 57.342 1.00 191.22 508 SER B C 1
ATOM 4039 O O . SER B 1 277 ? -59.860 37.381 57.228 1.00 190.53 508 SER B O 1
ATOM 4042 N N . GLY B 1 278 ? -61.730 36.159 57.555 1.00 190.78 509 GLY B N 1
ATOM 4043 C CA . GLY B 1 278 ? -62.616 37.304 57.624 1.00 187.73 509 GLY B CA 1
ATOM 4044 C C . GLY B 1 278 ? -62.973 37.893 56.281 1.00 188.80 509 GLY B C 1
ATOM 4045 O O . GLY B 1 278 ? -63.355 39.066 56.210 1.00 190.59 509 GLY B O 1
ATOM 4046 N N . LEU B 1 279 ? -62.862 37.111 55.211 1.00 196.35 510 LEU B N 1
ATOM 4047 C CA . LEU B 1 279 ? -63.165 37.580 53.867 1.00 205.49 510 LEU B CA 1
ATOM 4048 C C . LEU B 1 279 ? -64.655 37.456 53.566 1.00 210.18 510 LEU B C 1
ATOM 4049 O O . LEU B 1 279 ? -65.359 36.621 54.139 1.00 210.27 510 LEU B O 1
ATOM 4054 N N . ARG B 1 280 ? -65.133 38.299 52.654 1.00 235.76 511 ARG B N 1
ATOM 4055 C CA . ARG B 1 280 ? -66.539 38.321 52.277 1.00 248.48 511 ARG B CA 1
ATOM 4056 C C . ARG B 1 280 ? -66.740 37.633 50.931 1.00 245.34 511 ARG B C 1
ATOM 4057 O O . ARG B 1 280 ? -65.920 37.772 50.018 1.00 237.61 511 ARG B O 1
ATOM 4065 N N . ALA B 1 281 ? -67.839 36.891 50.817 1.00 241.48 512 ALA B N 1
ATOM 4066 C CA . ALA B 1 281 ? -68.154 36.184 49.586 1.00 235.52 512 ALA B CA 1
ATOM 4067 C C . ALA B 1 281 ? -68.506 37.164 48.471 1.00 237.15 512 ALA B C 1
ATOM 4068 O O . ALA B 1 281 ? -69.063 38.240 48.711 1.00 237.93 512 ALA B O 1
ATOM 4070 N N . GLY B 1 282 ? -68.161 36.783 47.237 1.00 235.08 513 GLY B N 1
ATOM 4071 C CA . GLY B 1 282 ? -68.410 37.610 46.076 1.00 234.62 513 GLY B CA 1
ATOM 4072 C C . GLY B 1 282 ? -67.488 38.802 45.913 1.00 236.14 513 GLY B C 1
ATOM 4073 O O . GLY B 1 282 ? -67.390 39.341 44.802 1.00 237.09 513 GLY B O 1
ATOM 4074 N N . VAL B 1 283 ? -66.814 39.237 46.981 1.00 240.59 514 VAL B N 1
ATOM 4075 C CA . VAL B 1 283 ? -65.908 40.379 46.931 1.00 236.56 514 VAL B CA 1
ATOM 4076 C C . VAL B 1 283 ? -64.575 39.939 46.345 1.00 221.86 514 VAL B C 1
ATOM 4077 O O . VAL B 1 283 ? -64.041 38.885 46.707 1.00 213.66 514 VAL B O 1
ATOM 4081 N N . ALA B 1 284 ? -64.017 40.756 45.456 1.00 218.09 515 ALA B N 1
ATOM 4082 C CA . ALA B 1 284 ? -62.689 40.489 44.923 1.00 213.04 515 ALA B CA 1
ATOM 4083 C C . ALA B 1 284 ? -61.613 40.987 45.879 1.00 218.41 515 ALA B C 1
ATOM 4084 O O . ALA B 1 284 ? -61.778 42.008 46.551 1.00 225.57 515 ALA B O 1
ATOM 4086 N N . TYR B 1 285 ? -60.510 40.245 45.948 1.00 212.86 516 TYR B N 1
ATOM 4087 C CA . TYR B 1 285 ? -59.392 40.576 46.818 1.00 213.86 516 TYR B CA 1
ATOM 4088 C C . TYR B 1 285 ? -58.087 40.528 46.033 1.00 209.27 516 TYR B C 1
ATOM 4089 O O . TYR B 1 285 ? -57.972 39.841 45.015 1.00 206.81 516 TYR B O 1
ATOM 4098 N N . THR B 1 286 ? -57.099 41.275 46.523 1.00 204.90 517 THR B N 1
ATOM 4099 C CA . THR B 1 286 ? -55.763 41.306 45.942 1.00 202.18 517 THR B CA 1
ATOM 4100 C C . THR B 1 286 ? -54.735 41.024 47.030 1.00 192.75 517 THR B C 1
ATOM 4101 O O . THR B 1 286 ? -54.828 41.562 48.137 1.00 188.27 517 THR B O 1
ATOM 4105 N N . VAL B 1 287 ? -53.758 40.174 46.713 1.00 188.25 518 VAL B N 1
ATOM 4106 C CA . VAL B 1 287 ? -52.728 39.760 47.658 1.00 179.24 518 VAL B CA 1
ATOM 4107 C C . VAL B 1 287 ? -51.355 39.942 47.025 1.00 178.52 518 VAL B C 1
ATOM 4108 O O . VAL B 1 287 ? -51.154 39.616 45.850 1.00 182.41 518 VAL B O 1
ATOM 4112 N N . GLN B 1 288 ? -50.408 40.456 47.811 1.00 172.08 519 GLN B N 1
ATOM 4113 C CA . GLN B 1 288 ? -49.010 40.537 47.416 1.00 159.66 519 GLN B CA 1
ATOM 4114 C C . GLN B 1 288 ? -48.148 40.017 48.557 1.00 150.50 519 GLN B C 1
ATOM 4115 O O . GLN B 1 288 ? -48.511 40.132 49.730 1.00 152.21 519 GLN B O 1
ATOM 4121 N N . VAL B 1 289 ? -46.996 39.449 48.205 1.00 149.75 520 VAL B N 1
ATOM 4122 C CA . VAL B 1 289 ? -46.062 38.892 49.177 1.00 140.86 520 VAL B CA 1
ATOM 4123 C C . VAL B 1 289 ? -44.687 39.506 48.955 1.00 138.63 520 VAL B C 1
ATOM 4124 O O . VAL B 1 289 ? -44.272 39.724 47.811 1.00 143.31 520 VAL B O 1
ATOM 4128 N N . ARG B 1 290 ? -43.978 39.778 50.050 1.00 134.34 521 ARG B N 1
ATOM 4129 C CA . ARG B 1 290 ? -42.598 40.238 49.988 1.00 134.74 521 ARG B CA 1
ATOM 4130 C C . ARG B 1 290 ? -41.775 39.491 51.028 1.00 125.75 521 ARG B C 1
ATOM 4131 O O . ARG B 1 290 ? -42.307 38.937 51.993 1.00 120.69 521 ARG B O 1
ATOM 4139 N N . ALA B 1 291 ? -40.460 39.478 50.814 1.00 128.22 522 ALA B N 1
ATOM 4140 C CA . ALA B 1 291 ? -39.511 38.835 51.716 1.00 116.60 522 ALA B CA 1
ATOM 4141 C C . ALA B 1 291 ? -38.543 39.889 52.232 1.00 121.75 522 ALA B C 1
ATOM 4142 O O . ALA B 1 291 ? -37.858 40.544 51.440 1.00 129.76 522 ALA B O 1
ATOM 4144 N N . ASP B 1 292 ? -38.468 40.032 53.552 1.00 130.64 523 ASP B N 1
ATOM 4145 C CA . ASP B 1 292 ? -37.680 41.081 54.183 1.00 128.17 523 ASP B CA 1
ATOM 4146 C C . ASP B 1 292 ? -36.441 40.500 54.850 1.00 120.64 523 ASP B C 1
ATOM 4147 O O . ASP B 1 292 ? -36.485 39.410 55.431 1.00 117.70 523 ASP B O 1
ATOM 4152 N N . THR B 1 293 ? -35.338 41.239 54.761 1.00 124.46 524 THR B N 1
ATOM 4153 C CA . THR B 1 293 ? -34.132 40.964 55.523 1.00 127.80 524 THR B CA 1
ATOM 4154 C C . THR B 1 293 ? -34.124 41.829 56.782 1.00 134.22 524 THR B C 1
ATOM 4155 O O . THR B 1 293 ? -35.068 42.572 57.063 1.00 130.52 524 THR B O 1
ATOM 4159 N N . ALA B 1 294 ? -33.044 41.723 57.558 1.00 129.21 525 ALA B N 1
ATOM 4160 C CA . ALA B 1 294 ? -32.911 42.550 58.752 1.00 122.84 525 ALA B CA 1
ATOM 4161 C C . ALA B 1 294 ? -32.766 44.033 58.430 1.00 121.96 525 ALA B C 1
ATOM 4162 O O . ALA B 1 294 ? -32.977 44.867 59.316 1.00 116.81 525 ALA B O 1
ATOM 4164 N N . TRP B 1 295 ? -32.408 44.382 57.192 1.00 126.98 526 TRP B N 1
ATOM 4165 C CA . TRP B 1 295 ? -32.119 45.764 56.836 1.00 124.53 526 TRP B CA 1
ATOM 4166 C C . TRP B 1 295 ? -32.764 46.223 55.534 1.00 134.52 526 TRP B C 1
ATOM 4167 O O . TRP B 1 295 ? -32.604 47.393 55.169 1.00 131.38 526 TRP B O 1
ATOM 4178 N N . LEU B 1 296 ? -33.478 45.352 54.824 1.00 140.48 527 LEU B N 1
ATOM 4179 C CA . LEU B 1 296 ? -34.046 45.712 53.531 1.00 136.72 527 LEU B CA 1
ATOM 4180 C C . LEU B 1 296 ? -35.483 45.227 53.435 1.00 138.05 527 LEU B C 1
ATOM 4181 O O . LEU B 1 296 ? -35.773 44.070 53.752 1.00 131.03 527 LEU B O 1
ATOM 4186 N N . ARG B 1 297 ? -36.375 46.117 53.003 1.00 149.39 528 ARG B N 1
ATOM 4187 C CA . ARG B 1 297 ? -37.720 45.722 52.609 1.00 145.18 528 ARG B CA 1
ATOM 4188 C C . ARG B 1 297 ? -37.676 45.073 51.233 1.00 143.58 528 ARG B C 1
ATOM 4189 O O . ARG B 1 297 ? -37.083 45.622 50.300 1.00 139.86 528 ARG B O 1
ATOM 4197 N N . GLY B 1 298 ? -38.311 43.906 51.106 1.00 144.85 529 GLY B N 1
ATOM 4198 C CA . GLY B 1 298 ? -38.314 43.204 49.843 1.00 143.63 529 GLY B CA 1
ATOM 4199 C C . GLY B 1 298 ? -39.297 43.775 48.837 1.00 145.27 529 GLY B C 1
ATOM 4200 O O . GLY B 1 298 ? -40.250 44.478 49.170 1.00 152.43 529 GLY B O 1
ATOM 4201 N N . VAL B 1 299 ? -39.047 43.457 47.570 1.00 150.22 530 VAL B N 1
ATOM 4202 C CA . VAL B 1 299 ? -39.927 43.873 46.484 1.00 157.78 530 VAL B CA 1
ATOM 4203 C C . VAL B 1 299 ? -41.179 43.006 46.487 1.00 151.58 530 VAL B C 1
ATOM 4204 O O . VAL B 1 299 ? -41.111 41.788 46.694 1.00 157.10 530 VAL B O 1
ATOM 4208 N N . TRP B 1 300 ? -42.330 43.634 46.259 1.00 144.08 531 TRP B N 1
ATOM 4209 C CA . TRP B 1 300 ? -43.590 42.906 46.234 1.00 151.88 531 TRP B CA 1
ATOM 4210 C C . TRP B 1 300 ? -43.686 42.008 45.005 1.00 154.35 531 TRP B C 1
ATOM 4211 O O . TRP B 1 300 ? -43.186 42.334 43.926 1.00 147.93 531 TRP B O 1
ATOM 4222 N N . SER B 1 301 ? -44.340 40.862 45.183 1.00 161.27 532 SER B N 1
ATOM 4223 C CA . SER B 1 301 ? -44.691 40.014 44.056 1.00 166.52 532 SER B CA 1
ATOM 4224 C C . SER B 1 301 ? -45.807 40.660 43.235 1.00 170.90 532 SER B C 1
ATOM 4225 O O . SER B 1 301 ? -46.459 41.617 43.660 1.00 169.27 532 SER B O 1
ATOM 4228 N N . GLN B 1 302 ? -46.011 40.129 42.035 1.00 170.16 533 GLN B N 1
ATOM 4229 C CA . GLN B 1 302 ? -47.143 40.551 41.225 1.00 176.09 533 GLN B CA 1
ATOM 4230 C C . GLN B 1 302 ? -48.450 40.223 41.945 1.00 177.84 533 GLN B C 1
ATOM 4231 O O . GLN B 1 302 ? -48.573 39.153 42.552 1.00 175.93 533 GLN B O 1
ATOM 4237 N N . PRO B 1 303 ? -49.439 41.116 41.906 1.00 182.69 534 PRO B N 1
ATOM 4238 C CA . PRO B 1 303 ? -50.664 40.890 42.684 1.00 189.34 534 PRO B CA 1
ATOM 4239 C C . PRO B 1 303 ? -51.499 39.751 42.115 1.00 194.88 534 PRO B C 1
ATOM 4240 O O . PRO B 1 303 ? -51.590 39.567 40.899 1.00 203.00 534 PRO B O 1
ATOM 4244 N N . GLN B 1 304 ? -52.108 38.984 43.016 1.00 189.45 535 GLN B N 1
ATOM 4245 C CA . GLN B 1 304 ? -53.016 37.899 42.665 1.00 189.22 535 GLN B CA 1
ATOM 4246 C C . GLN B 1 304 ? -54.449 38.323 42.954 1.00 184.32 535 GLN B C 1
ATOM 4247 O O . GLN B 1 304 ? -54.764 38.739 44.074 1.00 190.89 535 GLN B O 1
ATOM 4253 N N . ARG B 1 305 ? -55.312 38.211 41.948 1.00 185.50 536 ARG B N 1
ATOM 4254 C CA . ARG B 1 305 ? -56.727 38.532 42.081 1.00 192.42 536 ARG B CA 1
ATOM 4255 C C . ARG B 1 305 ? -57.515 37.256 42.349 1.00 190.47 536 ARG B C 1
ATOM 4256 O O . ARG B 1 305 ? -57.292 36.231 41.698 1.00 192.14 536 ARG B O 1
ATOM 4264 N N . PHE B 1 306 ? -58.438 37.321 43.308 1.00 202.78 537 PHE B N 1
ATOM 4265 C CA . PHE B 1 306 ? -59.223 36.146 43.666 1.00 207.80 537 PHE B CA 1
ATOM 4266 C C . PHE B 1 306 ? -60.503 36.571 44.374 1.00 206.34 537 PHE B C 1
ATOM 4267 O O . PHE B 1 306 ? -60.680 37.731 44.753 1.00 206.07 537 PHE B O 1
ATOM 4275 N N . SER B 1 307 ? -61.396 35.597 44.542 1.00 204.57 538 SER B N 1
ATOM 4276 C CA . SER B 1 307 ? -62.618 35.753 45.317 1.00 206.43 538 SER B CA 1
ATOM 4277 C C . SER B 1 307 ? -62.938 34.414 45.964 1.00 209.93 538 SER B C 1
ATOM 4278 O O . SER B 1 307 ? -62.449 33.366 45.534 1.00 210.84 538 SER B O 1
ATOM 4281 N N . ILE B 1 308 ? -63.750 34.457 47.016 1.00 211.97 539 ILE B N 1
ATOM 4282 C CA . ILE B 1 308 ? -64.125 33.243 47.735 1.00 217.67 539 ILE B CA 1
ATOM 4283 C C . ILE B 1 308 ? -64.910 32.297 46.830 1.00 215.78 539 ILE B C 1
ATOM 4284 O O . ILE B 1 308 ? -66.126 32.428 46.680 1.00 207.99 539 ILE B O 1
ATOM 4289 N N . VAL C 2 2 ? -2.028 55.620 80.266 1.00 107.19 2 VAL C N 1
ATOM 4290 C CA . VAL C 2 2 ? -1.474 54.430 80.901 1.00 109.95 2 VAL C CA 1
ATOM 4291 C C . VAL C 2 2 ? -0.383 54.821 81.888 1.00 114.79 2 VAL C C 1
ATOM 4292 O O . VAL C 2 2 ? 0.531 55.572 81.547 1.00 116.03 2 VAL C O 1
ATOM 4296 N N . GLN C 2 3 ? -0.472 54.300 83.111 1.00 119.92 3 GLN C N 1
ATOM 4297 C CA . GLN C 2 3 ? 0.501 54.597 84.150 1.00 118.30 3 GLN C CA 1
ATOM 4298 C C . GLN C 2 3 ? 0.795 53.345 84.963 1.00 108.46 3 GLN C C 1
ATOM 4299 O O . GLN C 2 3 ? -0.086 52.513 85.196 1.00 108.07 3 GLN C O 1
ATOM 4305 N N . LEU C 2 4 ? 2.050 53.223 85.393 1.00 105.24 4 LEU C N 1
ATOM 4306 C CA . LEU C 2 4 ? 2.485 52.165 86.297 1.00 108.37 4 LEU C CA 1
ATOM 4307 C C . LEU C 2 4 ? 3.283 52.809 87.419 1.00 115.16 4 LEU C C 1
ATOM 4308 O O . LEU C 2 4 ? 4.303 53.457 87.163 1.00 117.93 4 LEU C O 1
ATOM 4313 N N . VAL C 2 5 ? 2.827 52.630 88.656 1.00 112.13 5 VAL C N 1
ATOM 4314 C CA . VAL C 2 5 ? 3.431 53.271 89.820 1.00 123.75 5 VAL C CA 1
ATOM 4315 C C . VAL C 2 5 ? 3.871 52.187 90.794 1.00 121.92 5 VAL C C 1
ATOM 4316 O O . VAL C 2 5 ? 3.037 51.434 91.313 1.00 121.49 5 VAL C O 1
ATOM 4320 N N . GLU C 2 6 ? 5.176 52.112 91.042 1.00 120.28 6 GLU C N 1
ATOM 4321 C CA . GLU C 2 6 ? 5.738 51.162 91.989 1.00 126.46 6 GLU C CA 1
ATOM 4322 C C . GLU C 2 6 ? 5.875 51.792 93.371 1.00 128.54 6 GLU C C 1
ATOM 4323 O O . GLU C 2 6 ? 6.006 53.011 93.510 1.00 127.47 6 GLU C O 1
ATOM 4329 N N . SER C 2 7 ? 5.845 50.942 94.394 1.00 126.36 7 SER C N 1
ATOM 4330 C CA . SER C 2 7 ? 6.066 51.379 95.767 1.00 130.11 7 SER C CA 1
ATOM 4331 C C . SER C 2 7 ? 6.512 50.179 96.590 1.00 132.40 7 SER C C 1
ATOM 4332 O O . SER C 2 7 ? 6.520 49.041 96.113 1.00 135.04 7 SER C O 1
ATOM 4335 N N . GLY C 2 8 ? 6.887 50.450 97.839 1.00 125.69 8 GLY C N 1
ATOM 4336 C CA . GLY C 2 8 ? 7.388 49.432 98.736 1.00 136.70 8 GLY C CA 1
ATOM 4337 C C . GLY C 2 8 ? 8.896 49.377 98.867 1.00 137.02 8 GLY C C 1
ATOM 4338 O O . GLY C 2 8 ? 9.399 48.605 99.692 1.00 140.54 8 GLY C O 1
ATOM 4339 N N . GLY C 2 9 ? 9.627 50.159 98.078 1.00 139.08 9 GLY C N 1
ATOM 4340 C CA . GLY C 2 9 ? 11.072 50.175 98.174 1.00 141.64 9 GLY C CA 1
ATOM 4341 C C . GLY C 2 9 ? 11.565 50.801 99.466 1.00 148.35 9 GLY C C 1
ATOM 4342 O O . GLY C 2 9 ? 10.820 51.403 100.240 1.00 142.44 9 GLY C O 1
ATOM 4343 N N . GLY C 2 10 ? 12.861 50.651 99.696 1.00 147.04 10 GLY C N 1
ATOM 4344 C CA . GLY C 2 10 ? 13.503 51.206 100.869 1.00 137.65 10 GLY C CA 1
ATOM 4345 C C . GLY C 2 10 ? 14.704 50.367 101.261 1.00 149.44 10 GLY C C 1
ATOM 4346 O O . GLY C 2 10 ? 15.287 49.674 100.433 1.00 147.53 10 GLY C O 1
ATOM 4347 N N . VAL C 2 11 ? 15.058 50.450 102.542 1.00 142.74 11 VAL C N 1
ATOM 4348 C CA . VAL C 2 11 ? 16.201 49.733 103.095 1.00 146.10 11 VAL C CA 1
ATOM 4349 C C . VAL C 2 11 ? 15.700 48.463 103.767 1.00 149.63 11 VAL C C 1
ATOM 4350 O O . VAL C 2 11 ? 14.693 48.482 104.486 1.00 142.02 11 VAL C O 1
ATOM 4354 N N . VAL C 2 12 ? 16.405 47.359 103.538 1.00 153.63 12 VAL C N 1
ATOM 4355 C CA . VAL C 2 12 ? 16.046 46.069 104.118 1.00 152.57 12 VAL C CA 1
ATOM 4356 C C . VAL C 2 12 ? 17.328 45.304 104.418 1.00 158.79 12 VAL C C 1
ATOM 4357 O O . VAL C 2 12 ? 18.285 45.340 103.639 1.00 162.14 12 VAL C O 1
ATOM 4361 N N . GLN C 2 13 ? 17.348 44.621 105.561 1.00 159.67 13 GLN C N 1
ATOM 4362 C CA . GLN C 2 13 ? 18.533 43.891 105.974 1.00 158.41 13 GLN C CA 1
ATOM 4363 C C . GLN C 2 13 ? 18.643 42.570 105.212 1.00 155.76 13 GLN C C 1
ATOM 4364 O O . GLN C 2 13 ? 17.631 42.005 104.788 1.00 155.34 13 GLN C O 1
ATOM 4370 N N . PRO C 2 14 ? 19.864 42.073 105.010 1.00 158.66 14 PRO C N 1
ATOM 4371 C CA . PRO C 2 14 ? 20.033 40.791 104.315 1.00 163.71 14 PRO C CA 1
ATOM 4372 C C . PRO C 2 14 ? 19.313 39.661 105.037 1.00 162.00 14 PRO C C 1
ATOM 4373 O O . PRO C 2 14 ? 19.271 39.610 106.268 1.00 150.46 14 PRO C O 1
ATOM 4377 N N . GLY C 2 15 ? 18.741 38.748 104.253 1.00 172.74 15 GLY C N 1
ATOM 4378 C CA . GLY C 2 15 ? 17.980 37.643 104.795 1.00 167.11 15 GLY C CA 1
ATOM 4379 C C . GLY C 2 15 ? 16.540 37.952 105.138 1.00 162.56 15 GLY C C 1
ATOM 4380 O O . GLY C 2 15 ? 15.763 37.016 105.369 1.00 161.26 15 GLY C O 1
ATOM 4381 N N . ARG C 2 16 ? 16.153 39.223 105.178 1.00 155.13 16 ARG C N 1
ATOM 4382 C CA . ARG C 2 16 ? 14.788 39.604 105.503 1.00 149.09 16 ARG C CA 1
ATOM 4383 C C . ARG C 2 16 ? 13.932 39.576 104.237 1.00 162.74 16 ARG C C 1
ATOM 4384 O O . ARG C 2 16 ? 14.367 39.122 103.175 1.00 163.64 16 ARG C O 1
ATOM 4392 N N . SER C 2 17 ? 12.699 40.068 104.337 1.00 157.09 17 SER C N 1
ATOM 4393 C CA . SER C 2 17 ? 11.754 40.022 103.234 1.00 156.43 17 SER C CA 1
ATOM 4394 C C . SER C 2 17 ? 11.212 41.417 102.958 1.00 161.15 17 SER C C 1
ATOM 4395 O O . SER C 2 17 ? 11.217 42.294 103.826 1.00 156.10 17 SER C O 1
ATOM 4398 N N . LEU C 2 18 ? 10.743 41.611 101.728 1.00 163.11 18 LEU C N 1
ATOM 4399 C CA . LEU C 2 18 ? 10.152 42.872 101.310 1.00 156.26 18 LEU C CA 1
ATOM 4400 C C . LEU C 2 18 ? 9.162 42.590 100.190 1.00 151.93 18 LEU C C 1
ATOM 4401 O O . LEU C 2 18 ? 9.367 41.686 99.376 1.00 153.24 18 LEU C O 1
ATOM 4406 N N . ARG C 2 19 ? 8.083 43.369 100.158 1.00 138.50 19 ARG C N 1
ATOM 4407 C CA . ARG C 2 19 ? 6.988 43.157 99.219 1.00 136.55 19 ARG C CA 1
ATOM 4408 C C . ARG C 2 19 ? 6.758 44.432 98.422 1.00 135.84 19 ARG C C 1
ATOM 4409 O O . ARG C 2 19 ? 6.427 45.476 98.995 1.00 126.97 19 ARG C O 1
ATOM 4417 N N . LEU C 2 20 ? 6.935 44.344 97.108 1.00 129.71 20 LEU C N 1
ATOM 4418 C CA . LEU C 2 20 ? 6.737 45.463 96.201 1.00 127.16 20 LEU C CA 1
ATOM 4419 C C . LEU C 2 20 ? 5.347 45.405 95.579 1.00 124.81 20 LEU C C 1
ATOM 4420 O O . LEU C 2 20 ? 4.764 44.331 95.413 1.00 117.22 20 LEU C O 1
ATOM 4425 N N . SER C 2 21 ? 4.820 46.579 95.235 1.00 114.27 21 SER C N 1
ATOM 4426 C CA . SER C 2 21 ? 3.501 46.698 94.634 1.00 119.42 21 SER C CA 1
ATOM 4427 C C . SER C 2 21 ? 3.566 47.616 93.422 1.00 126.82 21 SER C C 1
ATOM 4428 O O . SER C 2 21 ? 4.359 48.561 93.379 1.00 121.56 21 SER C O 1
ATOM 4431 N N . CYS C 2 22 ? 2.718 47.325 92.436 1.00 128.29 22 CYS C N 1
ATOM 4432 C CA . CYS C 2 22 ? 2.600 48.129 91.225 1.00 124.51 22 CYS C CA 1
ATOM 4433 C C . CYS C 2 22 ? 1.130 48.449 91.004 1.00 117.92 22 CYS C C 1
ATOM 4434 O O . CYS C 2 22 ? 0.299 47.539 90.928 1.00 114.37 22 CYS C O 1
ATOM 4437 N N . ALA C 2 23 ? 0.813 49.737 90.897 1.00 111.46 23 ALA C N 1
ATOM 4438 C CA . ALA C 2 23 ? -0.558 50.200 90.711 1.00 113.01 23 ALA C CA 1
ATOM 4439 C C . ALA C 2 23 ? -0.746 50.599 89.252 1.00 117.07 23 ALA C C 1
ATOM 4440 O O . ALA C 2 23 ? -0.125 51.555 88.776 1.00 116.29 23 ALA C O 1
ATOM 4442 N N . ALA C 2 24 ? -1.603 49.867 88.546 1.00 112.72 24 ALA C N 1
ATOM 4443 C CA . ALA C 2 24 ? -1.842 50.088 87.128 1.00 111.40 24 ALA C CA 1
ATOM 4444 C C . ALA C 2 24 ? -3.113 50.900 86.921 1.00 109.16 24 ALA C C 1
ATOM 4445 O O . ALA C 2 24 ? -4.103 50.718 87.636 1.00 112.28 24 ALA C O 1
ATOM 4447 N N . SER C 2 25 ? -3.076 51.798 85.939 1.00 107.32 25 SER C N 1
ATOM 4448 C CA . SER C 2 25 ? -4.240 52.590 85.573 1.00 116.04 25 SER C CA 1
ATOM 4449 C C . SER C 2 25 ? -4.126 52.988 84.109 1.00 119.65 25 SER C C 1
ATOM 4450 O O . SER C 2 25 ? -3.036 52.999 83.531 1.00 117.90 25 SER C O 1
ATOM 4453 N N . GLY C 2 26 ? -5.271 53.311 83.512 1.00 116.66 26 GLY C N 1
ATOM 4454 C CA . GLY C 2 26 ? -5.315 53.749 82.134 1.00 111.05 26 GLY C CA 1
ATOM 4455 C C . GLY C 2 26 ? -5.507 52.655 81.108 1.00 109.44 26 GLY C C 1
ATOM 4456 O O . GLY C 2 26 ? -5.476 52.948 79.905 1.00 124.91 26 GLY C O 1
ATOM 4457 N N . PHE C 2 27 ? -5.708 51.410 81.534 1.00 105.01 27 PHE C N 1
ATOM 4458 C CA . PHE C 2 27 ? -5.921 50.305 80.608 1.00 106.61 27 PHE C CA 1
ATOM 4459 C C . PHE C 2 27 ? -6.568 49.153 81.363 1.00 102.63 27 PHE C C 1
ATOM 4460 O O . PHE C 2 27 ? -6.713 49.188 82.587 1.00 116.43 27 PHE C O 1
ATOM 4468 N N . THR C 2 28 ? -6.953 48.124 80.611 1.00 104.86 28 THR C N 1
ATOM 4469 C CA . THR C 2 28 ? -7.587 46.934 81.178 1.00 99.26 28 THR C CA 1
ATOM 4470 C C . THR C 2 28 ? -6.498 46.025 81.732 1.00 103.16 28 THR C C 1
ATOM 4471 O O . THR C 2 28 ? -5.858 45.278 80.990 1.00 104.25 28 THR C O 1
ATOM 4475 N N . PHE C 2 29 ? -6.281 46.096 83.049 1.00 105.30 29 PHE C N 1
ATOM 4476 C CA . PHE C 2 29 ? -5.208 45.333 83.680 1.00 107.08 29 PHE C CA 1
ATOM 4477 C C . PHE C 2 29 ? -5.378 43.830 83.486 1.00 103.09 29 PHE C C 1
ATOM 4478 O O . PHE C 2 29 ? -4.385 43.095 83.444 1.00 98.10 29 PHE C O 1
ATOM 4486 N N . THR C 2 30 ? -6.619 43.353 83.376 1.00 111.56 30 THR C N 1
ATOM 4487 C CA . THR C 2 30 ? -6.885 41.920 83.312 1.00 111.29 30 THR C CA 1
ATOM 4488 C C . THR C 2 30 ? -6.512 41.292 81.973 1.00 104.57 30 THR C C 1
ATOM 4489 O O . THR C 2 30 ? -6.583 40.065 81.849 1.00 108.89 30 THR C O 1
ATOM 4493 N N . SER C 2 31 ? -6.125 42.087 80.976 1.00 98.92 31 SER C N 1
ATOM 4494 C CA . SER C 2 31 ? -5.893 41.582 79.628 1.00 102.20 31 SER C CA 1
ATOM 4495 C C . SER C 2 31 ? -4.423 41.507 79.238 1.00 102.27 31 SER C C 1
ATOM 4496 O O . SER C 2 31 ? -4.124 41.130 78.099 1.00 97.80 31 SER C O 1
ATOM 4499 N N . TYR C 2 32 ? -3.498 41.849 80.131 1.00 91.88 32 TYR C N 1
ATOM 4500 C CA . TYR C 2 32 ? -2.087 41.922 79.778 1.00 95.04 32 TYR C CA 1
ATOM 4501 C C . TYR C 2 32 ? -1.241 41.169 80.793 1.00 94.01 32 TYR C C 1
ATOM 4502 O O . TYR C 2 32 ? -1.537 41.177 81.990 1.00 98.71 32 TYR C O 1
ATOM 4511 N N . GLY C 2 33 ? -0.189 40.517 80.304 1.00 91.60 33 GLY C N 1
ATOM 4512 C CA . GLY C 2 33 ? 0.821 39.982 81.191 1.00 97.30 33 GLY C CA 1
ATOM 4513 C C . GLY C 2 33 ? 1.686 41.075 81.789 1.00 96.77 33 GLY C C 1
ATOM 4514 O O . GLY C 2 33 ? 1.831 42.169 81.243 1.00 97.50 33 GLY C O 1
ATOM 4515 N N . MET C 2 34 ? 2.275 40.768 82.942 1.00 101.85 34 MET C N 1
ATOM 4516 C CA . MET C 2 34 ? 3.072 41.732 83.684 1.00 101.19 34 MET C CA 1
ATOM 4517 C C . MET C 2 34 ? 4.387 41.096 84.108 1.00 90.78 34 MET C C 1
ATOM 4518 O O . MET C 2 34 ? 4.465 39.885 84.331 1.00 87.59 34 MET C O 1
ATOM 4523 N N . SER C 2 35 ? 5.422 41.927 84.218 1.00 99.37 35 SER C N 1
ATOM 4524 C CA . SER C 2 35 ? 6.751 41.457 84.580 1.00 97.40 35 SER C CA 1
ATOM 4525 C C . SER C 2 35 ? 7.428 42.459 85.505 1.00 102.35 35 SER C C 1
ATOM 4526 O O . SER C 2 35 ? 7.062 43.635 85.561 1.00 101.95 35 SER C O 1
ATOM 4529 N N . TRP C 2 36 ? 8.433 41.972 86.230 1.00 102.96 36 TRP C N 1
ATOM 4530 C CA . TRP C 2 36 ? 9.327 42.807 87.020 1.00 100.80 36 TRP C CA 1
ATOM 4531 C C . TRP C 2 36 ? 10.721 42.747 86.411 1.00 103.69 36 TRP C C 1
ATOM 4532 O O . TRP C 2 36 ? 11.216 41.661 86.090 1.00 102.85 36 TRP C O 1
ATOM 4543 N N . VAL C 2 37 ? 11.346 43.910 86.245 1.00 106.21 37 VAL C N 1
ATOM 4544 C CA . VAL C 2 37 ? 12.713 44.013 85.748 1.00 108.16 37 VAL C CA 1
ATOM 4545 C C . VAL C 2 37 ? 13.487 44.923 86.690 1.00 100.15 37 VAL C C 1
ATOM 4546 O O . VAL C 2 37 ? 12.997 45.993 87.066 1.00 99.07 37 VAL C O 1
ATOM 4550 N N . ARG C 2 38 ? 14.688 44.499 87.075 1.00 100.92 38 ARG C N 1
ATOM 4551 C CA . ARG C 2 38 ? 15.514 45.262 87.996 1.00 113.31 38 ARG C CA 1
ATOM 4552 C C . ARG C 2 38 ? 16.814 45.675 87.320 1.00 111.68 38 ARG C C 1
ATOM 4553 O O . ARG C 2 38 ? 17.248 45.077 86.332 1.00 111.04 38 ARG C O 1
ATOM 4561 N N . GLN C 2 39 ? 17.434 46.715 87.876 1.00 111.19 39 GLN C N 1
ATOM 4562 C CA . GLN C 2 39 ? 18.682 47.266 87.355 1.00 114.84 39 GLN C CA 1
ATOM 4563 C C . GLN C 2 39 ? 19.565 47.642 88.535 1.00 119.93 39 GLN C C 1
ATOM 4564 O O . GLN C 2 39 ? 19.270 48.605 89.249 1.00 113.73 39 GLN C O 1
ATOM 4570 N N . ALA C 2 40 ? 20.641 46.885 88.739 1.00 122.75 40 ALA C N 1
ATOM 4571 C CA . ALA C 2 40 ? 21.585 47.202 89.798 1.00 121.31 40 ALA C CA 1
ATOM 4572 C C . ALA C 2 40 ? 22.211 48.572 89.541 1.00 123.75 40 ALA C C 1
ATOM 4573 O O . ALA C 2 40 ? 22.266 49.030 88.396 1.00 122.73 40 ALA C O 1
ATOM 4575 N N . PRO C 2 41 ? 22.675 49.264 90.598 1.00 127.55 41 PRO C N 1
ATOM 4576 C CA . PRO C 2 41 ? 23.260 50.600 90.404 1.00 127.66 41 PRO C CA 1
ATOM 4577 C C . PRO C 2 41 ? 24.397 50.608 89.395 1.00 125.86 41 PRO C C 1
ATOM 4578 O O . PRO C 2 41 ? 25.389 49.890 89.553 1.00 120.94 41 PRO C O 1
ATOM 4582 N N . GLY C 2 42 ? 24.256 51.425 88.354 1.00 130.29 42 GLY C N 1
ATOM 4583 C CA . GLY C 2 42 ? 25.275 51.511 87.328 1.00 132.61 42 GLY C CA 1
ATOM 4584 C C . GLY C 2 42 ? 25.443 50.260 86.499 1.00 129.71 42 GLY C C 1
ATOM 4585 O O . GLY C 2 42 ? 26.473 50.101 85.839 1.00 129.97 42 GLY C O 1
ATOM 4586 N N . LYS C 2 43 ? 24.463 49.363 86.510 1.00 127.96 43 LYS C N 1
ATOM 4587 C CA . LYS C 2 43 ? 24.543 48.096 85.796 1.00 127.47 43 LYS C CA 1
ATOM 4588 C C . LYS C 2 43 ? 23.413 48.002 84.772 1.00 117.73 43 LYS C C 1
ATOM 4589 O O . LYS C 2 43 ? 22.649 48.948 84.566 1.00 110.95 43 LYS C O 1
ATOM 4595 N N . GLY C 2 44 ? 23.321 46.838 84.122 1.00 109.61 44 GLY C N 1
ATOM 4596 C CA . GLY C 2 44 ? 22.342 46.617 83.078 1.00 102.37 44 GLY C CA 1
ATOM 4597 C C . GLY C 2 44 ? 21.023 46.067 83.598 1.00 107.40 44 GLY C C 1
ATOM 4598 O O . GLY C 2 44 ? 20.823 45.850 84.792 1.00 112.89 44 GLY C O 1
ATOM 4599 N N . LEU C 2 45 ? 20.105 45.846 82.661 1.00 105.71 45 LEU C N 1
ATOM 4600 C CA . LEU C 2 45 ? 18.773 45.360 82.995 1.00 106.53 45 LEU C CA 1
ATOM 4601 C C . LEU C 2 45 ? 18.781 43.855 83.234 1.00 102.02 45 LEU C C 1
ATOM 4602 O O . LEU C 2 45 ? 19.517 43.110 82.581 1.00 100.82 45 LEU C O 1
ATOM 4607 N N . GLU C 2 46 ? 17.956 43.414 84.184 1.00 106.73 46 GLU C N 1
ATOM 4608 C CA . GLU C 2 46 ? 17.810 41.997 84.498 1.00 107.23 46 GLU C CA 1
ATOM 4609 C C . GLU C 2 46 ? 16.336 41.687 84.700 1.00 109.22 46 GLU C C 1
ATOM 4610 O O . GLU C 2 46 ? 15.720 42.190 85.645 1.00 110.95 46 GLU C O 1
ATOM 4616 N N . TRP C 2 47 ? 15.775 40.860 83.821 1.00 102.36 47 TRP C N 1
ATOM 4617 C CA . TRP C 2 47 ? 14.386 40.443 83.964 1.00 109.22 47 TRP C CA 1
ATOM 4618 C C . TRP C 2 47 ? 14.249 39.514 85.165 1.00 110.22 47 TRP C C 1
ATOM 4619 O O . TRP C 2 47 ? 15.000 38.543 85.301 1.00 110.79 47 TRP C O 1
ATOM 4630 N N . VAL C 2 48 ? 13.292 39.816 86.043 1.00 102.63 48 VAL C N 1
ATOM 4631 C CA . VAL C 2 48 ? 13.166 39.109 87.313 1.00 107.60 48 VAL C CA 1
ATOM 4632 C C . VAL C 2 48 ? 12.100 38.024 87.218 1.00 113.97 48 VAL C C 1
ATOM 4633 O O . VAL C 2 48 ? 12.389 36.837 87.410 1.00 112.04 48 VAL C O 1
ATOM 4637 N N . ALA C 2 49 ? 10.864 38.419 86.916 1.00 114.56 49 ALA C N 1
ATOM 4638 C CA . ALA C 2 49 ? 9.752 37.479 86.910 1.00 107.84 49 ALA C CA 1
ATOM 4639 C C . ALA C 2 49 ? 8.618 38.049 86.074 1.00 103.02 49 ALA C C 1
ATOM 4640 O O . ALA C 2 49 ? 8.530 39.260 85.857 1.00 105.79 49 ALA C O 1
ATOM 4642 N N . GLY C 2 50 ? 7.748 37.153 85.607 1.00 112.66 50 GLY C N 1
ATOM 4643 C CA . GLY C 2 50 ? 6.598 37.550 84.822 1.00 110.60 50 GLY C CA 1
ATOM 4644 C C . GLY C 2 50 ? 5.392 36.696 85.158 1.00 110.97 50 GLY C C 1
ATOM 4645 O O . GLY C 2 50 ? 5.517 35.562 85.629 1.00 114.88 50 GLY C O 1
ATOM 4646 N N . ILE C 2 51 ? 4.213 37.262 84.906 1.00 98.24 51 ILE C N 1
ATOM 4647 C CA . ILE C 2 51 ? 2.946 36.603 85.211 1.00 105.00 51 ILE C CA 1
ATOM 4648 C C . ILE C 2 51 ? 1.958 36.898 84.089 1.00 97.80 51 ILE C C 1
ATOM 4649 O O . ILE C 2 51 ? 1.918 38.012 83.555 1.00 100.73 51 ILE C O 1
ATOM 4654 N N . SER C 2 52 ? 1.168 35.889 83.724 1.00 99.07 52 SER C N 1
ATOM 4655 C CA . SER C 2 52 ? 0.209 36.018 82.635 1.00 104.78 52 SER C CA 1
ATOM 4656 C C . SER C 2 52 ? -0.999 36.844 83.077 1.00 103.56 52 SER C C 1
ATOM 4657 O O . SER C 2 52 ? -1.070 37.354 84.199 1.00 103.88 52 SER C O 1
ATOM 4660 N N . TYR C 2 53 ? -1.966 36.978 82.165 1.00 100.69 53 TYR C N 1
ATOM 4661 C CA . TYR C 2 53 ? -3.119 37.839 82.418 1.00 103.52 53 TYR C CA 1
ATOM 4662 C C . TYR C 2 53 ? -4.046 37.242 83.472 1.00 106.75 53 TYR C C 1
ATOM 4663 O O . TYR C 2 53 ? -4.622 37.976 84.284 1.00 101.20 53 TYR C O 1
ATOM 4672 N N . ASP C 2 54 ? -4.206 35.920 83.476 1.00 105.50 54 ASP C N 1
ATOM 4673 C CA . ASP C 2 54 ? -5.071 35.237 84.428 1.00 106.02 54 ASP C CA 1
ATOM 4674 C C . ASP C 2 54 ? -4.301 34.641 85.599 1.00 112.59 54 ASP C C 1
ATOM 4675 O O . ASP C 2 54 ? -4.874 33.865 86.372 1.00 116.25 54 ASP C O 1
ATOM 4680 N N . ALA C 2 55 ? -3.014 34.969 85.731 1.00 109.08 55 ALA C N 1
ATOM 4681 C CA . ALA C 2 55 ? -2.135 34.542 86.817 1.00 108.44 55 ALA C CA 1
ATOM 4682 C C . ALA C 2 55 ? -1.880 33.041 86.822 1.00 114.92 55 ALA C C 1
ATOM 4683 O O . ALA C 2 55 ? -1.357 32.513 87.812 1.00 120.88 55 ALA C O 1
ATOM 4685 N N . SER C 2 56 ? -2.230 32.334 85.746 1.00 114.12 56 SER C N 1
ATOM 4686 C CA . SER C 2 56 ? -1.989 30.898 85.690 1.00 115.73 56 SER C CA 1
ATOM 4687 C C . SER C 2 56 ? -0.539 30.571 85.357 1.00 117.35 56 SER C C 1
ATOM 4688 O O . SER C 2 56 ? -0.038 29.518 85.766 1.00 109.69 56 SER C O 1
ATOM 4691 N N . ASP C 2 57 ? 0.144 31.445 84.625 1.00 116.97 57 ASP C N 1
ATOM 4692 C CA . ASP C 2 57 ? 1.529 31.232 84.228 1.00 116.67 57 ASP C CA 1
ATOM 4693 C C . ASP C 2 57 ? 2.431 32.182 85.002 1.00 115.50 57 ASP C C 1
ATOM 4694 O O . ASP C 2 57 ? 2.181 33.391 85.039 1.00 108.90 57 ASP C O 1
ATOM 4699 N N . THR C 2 58 ? 3.477 31.633 85.616 1.00 112.10 58 THR C N 1
ATOM 4700 C CA . THR C 2 58 ? 4.502 32.418 86.289 1.00 111.91 58 THR C CA 1
ATOM 4701 C C . THR C 2 58 ? 5.876 31.895 85.900 1.00 109.67 58 THR C C 1
ATOM 4702 O O . THR C 2 58 ? 6.084 30.682 85.803 1.00 117.54 58 THR C O 1
ATOM 4706 N N . GLU C 2 59 ? 6.809 32.816 85.670 1.00 105.97 59 GLU C N 1
ATOM 4707 C CA . GLU C 2 59 ? 8.179 32.472 85.318 1.00 112.27 59 GLU C CA 1
ATOM 4708 C C . GLU C 2 59 ? 9.122 33.347 86.129 1.00 110.72 59 GLU C C 1
ATOM 4709 O O . GLU C 2 59 ? 8.794 34.485 86.472 1.00 107.28 59 GLU C O 1
ATOM 4715 N N . TYR C 2 60 ? 10.298 32.804 86.435 1.00 113.18 60 TYR C N 1
ATOM 4716 C CA . TYR C 2 60 ? 11.254 33.478 87.299 1.00 111.94 60 TYR C CA 1
ATOM 4717 C C . TYR C 2 60 ? 12.657 33.327 86.733 1.00 112.61 60 TYR C C 1
ATOM 4718 O O . TYR C 2 60 ? 12.979 32.329 86.084 1.00 119.99 60 TYR C O 1
ATOM 4727 N N . ALA C 2 61 ? 13.489 34.333 86.987 1.00 115.34 61 ALA C N 1
ATOM 4728 C CA . ALA C 2 61 ? 14.903 34.230 86.669 1.00 120.16 61 ALA C CA 1
ATOM 4729 C C . ALA C 2 61 ? 15.580 33.217 87.589 1.00 127.80 61 ALA C C 1
ATOM 4730 O O . ALA C 2 61 ? 15.069 32.864 88.655 1.00 134.02 61 ALA C O 1
ATOM 4732 N N . ASP C 2 62 ? 16.748 32.741 87.152 1.00 134.30 62 ASP C N 1
ATOM 4733 C CA . ASP C 2 62 ? 17.445 31.695 87.894 1.00 140.94 62 ASP C CA 1
ATOM 4734 C C . ASP C 2 62 ? 17.894 32.183 89.267 1.00 133.10 62 ASP C C 1
ATOM 4735 O O . ASP C 2 62 ? 17.778 31.456 90.260 1.00 131.24 62 ASP C O 1
ATOM 4740 N N . SER C 2 63 ? 18.405 33.415 89.345 1.00 135.87 63 SER C N 1
ATOM 4741 C CA . SER C 2 63 ? 18.957 33.920 90.598 1.00 135.17 63 SER C CA 1
ATOM 4742 C C . SER C 2 63 ? 17.888 34.170 91.654 1.00 134.68 63 SER C C 1
ATOM 4743 O O . SER C 2 63 ? 18.222 34.288 92.839 1.00 134.03 63 SER C O 1
ATOM 4746 N N . VAL C 2 64 ? 16.620 34.253 91.257 1.00 135.93 64 VAL C N 1
ATOM 4747 C CA . VAL C 2 64 ? 15.518 34.521 92.174 1.00 135.48 64 VAL C CA 1
ATOM 4748 C C . VAL C 2 64 ? 14.575 33.340 92.304 1.00 133.34 64 VAL C C 1
ATOM 4749 O O . VAL C 2 64 ? 13.596 33.423 93.062 1.00 135.60 64 VAL C O 1
ATOM 4753 N N . LYS C 2 65 ? 14.823 32.253 91.577 1.00 136.90 65 LYS C N 1
ATOM 4754 C CA . LYS C 2 65 ? 13.958 31.082 91.635 1.00 138.58 65 LYS C CA 1
ATOM 4755 C C . LYS C 2 65 ? 13.886 30.539 93.057 1.00 139.96 65 LYS C C 1
ATOM 4756 O O . LYS C 2 65 ? 14.913 30.336 93.710 1.00 130.98 65 LYS C O 1
ATOM 4762 N N . GLY C 2 66 ? 12.663 30.305 93.535 1.00 142.52 66 GLY C N 1
ATOM 4763 C CA . GLY C 2 66 ? 12.439 29.811 94.876 1.00 144.06 66 GLY C CA 1
ATOM 4764 C C . GLY C 2 66 ? 12.468 30.857 95.969 1.00 142.77 66 GLY C C 1
ATOM 4765 O O . GLY C 2 66 ? 11.978 30.589 97.073 1.00 131.18 66 GLY C O 1
ATOM 4766 N N . ARG C 2 67 ? 13.024 32.039 95.705 1.00 141.77 67 ARG C N 1
ATOM 4767 C CA . ARG C 2 67 ? 13.088 33.104 96.698 1.00 141.42 67 ARG C CA 1
ATOM 4768 C C . ARG C 2 67 ? 12.086 34.222 96.451 1.00 141.70 67 ARG C C 1
ATOM 4769 O O . ARG C 2 67 ? 11.631 34.851 97.411 1.00 137.77 67 ARG C O 1
ATOM 4777 N N . PHE C 2 68 ? 11.728 34.480 95.197 1.00 139.32 68 PHE C N 1
ATOM 4778 C CA . PHE C 2 68 ? 10.789 35.536 94.850 1.00 135.59 68 PHE C CA 1
ATOM 4779 C C . PHE C 2 68 ? 9.463 34.927 94.412 1.00 133.73 68 PHE C C 1
ATOM 4780 O O . PHE C 2 68 ? 9.414 33.802 93.907 1.00 132.15 68 PHE C O 1
ATOM 4788 N N . THR C 2 69 ? 8.386 35.685 94.608 1.00 129.48 69 THR C N 1
ATOM 4789 C CA . THR C 2 69 ? 7.051 35.254 94.206 1.00 123.57 69 THR C CA 1
ATOM 4790 C C . THR C 2 69 ? 6.306 36.431 93.599 1.00 129.09 69 THR C C 1
ATOM 4791 O O . THR C 2 69 ? 6.106 37.451 94.265 1.00 132.98 69 THR C O 1
ATOM 4795 N N . ILE C 2 70 ? 5.898 36.287 92.343 1.00 116.90 70 ILE C N 1
ATOM 4796 C CA . ILE C 2 70 ? 5.065 37.271 91.661 1.00 115.33 70 ILE C CA 1
ATOM 4797 C C . ILE C 2 70 ? 3.617 36.814 91.761 1.00 113.19 70 ILE C C 1
ATOM 4798 O O . ILE C 2 70 ? 3.325 35.613 91.700 1.00 123.34 70 ILE C O 1
ATOM 4803 N N . SER C 2 71 ? 2.706 37.769 91.928 1.00 107.92 71 SER C N 1
ATOM 4804 C CA . SER C 2 71 ? 1.296 37.456 92.108 1.00 114.91 71 SER C CA 1
ATOM 4805 C C . SER C 2 71 ? 0.464 38.592 91.533 1.00 118.99 71 SER C C 1
ATOM 4806 O O . SER C 2 71 ? 0.971 39.679 91.245 1.00 115.84 71 SER C O 1
ATOM 4809 N N . ARG C 2 72 ? -0.832 38.331 91.376 1.00 115.77 72 ARG C N 1
ATOM 4810 C CA . ARG C 2 72 ? -1.732 39.267 90.724 1.00 121.02 72 ARG C CA 1
ATOM 4811 C C . ARG C 2 72 ? -3.003 39.452 91.537 1.00 124.67 72 ARG C C 1
ATOM 4812 O O . ARG C 2 72 ? -3.490 38.523 92.187 1.00 129.13 72 ARG C O 1
ATOM 4820 N N . ASP C 2 73 ? -3.537 40.672 91.484 1.00 126.15 73 ASP C N 1
ATOM 4821 C CA . ASP C 2 73 ? -4.820 41.021 92.091 1.00 132.11 73 ASP C CA 1
ATOM 4822 C C . ASP C 2 73 ? -5.606 41.781 91.027 1.00 127.47 73 ASP C C 1
ATOM 4823 O O . ASP C 2 73 ? -5.537 43.012 90.957 1.00 131.59 73 ASP C O 1
ATOM 4828 N N . ASN C 2 74 ? -6.353 41.047 90.199 1.00 125.29 74 ASN C N 1
ATOM 4829 C CA . ASN C 2 74 ? -7.046 41.675 89.079 1.00 129.62 74 ASN C CA 1
ATOM 4830 C C . ASN C 2 74 ? -8.209 42.550 89.527 1.00 132.76 74 ASN C C 1
ATOM 4831 O O . ASN C 2 74 ? -8.625 43.436 88.773 1.00 129.18 74 ASN C O 1
ATOM 4836 N N . SER C 2 75 ? -8.743 42.323 90.731 1.00 135.87 75 SER C N 1
ATOM 4837 C CA . S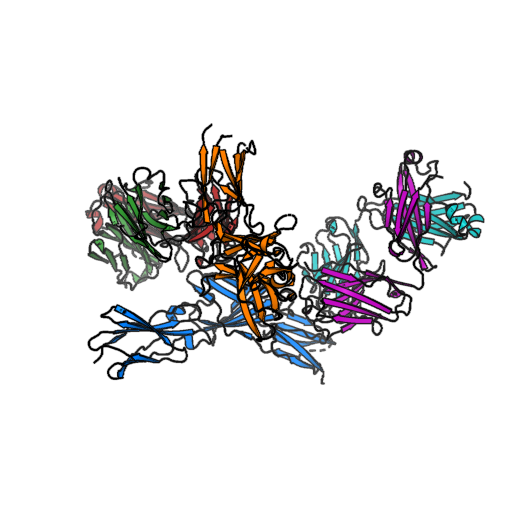ER C 2 75 ? -9.839 43.154 91.218 1.00 124.25 75 SER C CA 1
ATOM 4838 C C . SER C 2 75 ? -9.365 44.546 91.616 1.00 132.72 75 SER C C 1
ATOM 4839 O O . SER C 2 75 ? -10.144 45.504 91.545 1.00 129.57 75 SER C O 1
ATOM 4842 N N . LYS C 2 76 ? -8.108 44.686 92.038 1.00 135.81 76 LYS C N 1
ATOM 4843 C CA . LYS C 2 76 ? -7.570 45.980 92.442 1.00 137.36 76 LYS C CA 1
ATOM 4844 C C . LYS C 2 76 ? -6.521 46.507 91.473 1.00 133.25 76 LYS C C 1
ATOM 4845 O O . LYS C 2 76 ? -5.920 47.554 91.739 1.00 136.77 76 LYS C O 1
ATOM 4851 N N . ASN C 2 77 ? -6.290 45.810 90.360 1.00 137.72 77 ASN C N 1
ATOM 4852 C CA . ASN C 2 77 ? -5.321 46.222 89.344 1.00 140.57 77 ASN C CA 1
ATOM 4853 C C . ASN C 2 77 ? -3.937 46.449 89.952 1.00 135.40 77 ASN C C 1
ATOM 4854 O O . ASN C 2 77 ? -3.284 47.468 89.718 1.00 129.10 77 ASN C O 1
ATOM 4859 N N . THR C 2 78 ? -3.488 45.480 90.747 1.00 125.29 78 THR C N 1
ATOM 4860 C CA . THR C 2 78 ? -2.223 45.583 91.461 1.00 115.52 78 THR C CA 1
ATOM 4861 C C . THR C 2 78 ? -1.353 44.377 91.138 1.00 119.59 78 THR C C 1
ATOM 4862 O O . THR C 2 78 ? -1.830 43.238 91.155 1.00 119.58 78 THR C O 1
ATOM 4866 N N . LEU C 2 79 ? -0.082 44.634 90.844 1.00 111.44 79 LEU C N 1
ATOM 4867 C CA . LEU C 2 79 ? 0.920 43.595 90.658 1.00 110.65 79 LEU C CA 1
ATOM 4868 C C . LEU C 2 79 ? 1.840 43.565 91.869 1.00 119.49 79 LEU C C 1
ATOM 4869 O O . LEU C 2 79 ? 2.201 44.614 92.410 1.00 119.66 79 LEU C O 1
ATOM 4874 N N . TYR C 2 80 ? 2.219 42.362 92.293 1.00 122.02 80 TYR C N 1
ATOM 4875 C CA . TYR C 2 80 ? 3.025 42.181 93.490 1.00 123.33 80 TYR C CA 1
ATOM 4876 C C . TYR C 2 80 ? 4.298 41.412 93.166 1.00 117.14 80 TYR C C 1
ATOM 4877 O O . TYR C 2 80 ? 4.334 40.589 92.246 1.00 116.41 80 TYR C O 1
ATOM 4886 N N . LEU C 2 81 ? 5.343 41.692 93.941 1.00 124.93 81 LEU C N 1
ATOM 4887 C CA . LEU C 2 81 ? 6.571 40.904 93.936 1.00 127.79 81 LEU C CA 1
ATOM 4888 C C . LEU C 2 81 ? 6.955 40.651 95.387 1.00 132.51 81 LEU C C 1
ATOM 4889 O O . LEU C 2 81 ? 7.352 41.580 96.098 1.00 129.06 81 LEU C O 1
ATOM 4894 N N . GLN C 2 82 ? 6.838 39.401 95.821 1.00 133.23 82 GLN C N 1
ATOM 4895 C CA . GLN C 2 82 ? 7.193 39.015 97.180 1.00 133.42 82 GLN C CA 1
ATOM 4896 C C . GLN C 2 82 ? 8.632 38.515 97.185 1.00 136.35 82 GLN C C 1
ATOM 4897 O O . GLN C 2 82 ? 8.940 37.489 96.570 1.00 134.27 82 GLN C O 1
ATOM 4903 N N . MET C 2 83 ? 9.508 39.237 97.876 1.00 140.31 83 MET C N 1
ATOM 4904 C CA . MET C 2 83 ? 10.931 38.928 97.913 1.00 141.35 83 MET C CA 1
ATOM 4905 C C . MET C 2 83 ? 11.271 38.326 99.269 1.00 145.85 83 MET C C 1
ATOM 4906 O O . MET C 2 83 ? 11.022 38.947 100.307 1.00 148.62 83 MET C O 1
ATOM 4911 N N . ASN C 2 84 ? 11.829 37.117 99.254 1.00 152.79 84 ASN C N 1
ATOM 4912 C CA . ASN C 2 84 ? 12.232 36.414 100.463 1.00 154.53 84 ASN C CA 1
ATOM 4913 C C . ASN C 2 84 ? 13.697 36.016 100.351 1.00 154.16 84 ASN C C 1
ATOM 4914 O O . ASN C 2 84 ? 14.236 35.864 99.251 1.00 153.64 84 ASN C O 1
ATOM 4919 N N . SER C 2 85 ? 14.334 35.843 101.511 1.00 162.29 85 SER C N 1
ATOM 4920 C CA . SER C 2 85 ? 15.747 35.468 101.597 1.00 163.60 85 SER C CA 1
ATOM 4921 C C . SER C 2 85 ? 16.617 36.431 100.791 1.00 162.98 85 SER C C 1
ATOM 4922 O O . SER C 2 85 ? 17.460 36.028 99.986 1.00 159.72 85 SER C O 1
ATOM 4925 N N . LEU C 2 86 ? 16.393 37.725 101.015 1.00 158.83 86 LEU C N 1
ATOM 4926 C CA . LEU C 2 86 ? 17.080 38.758 100.252 1.00 163.04 86 LEU C CA 1
ATOM 4927 C C . LEU C 2 86 ? 18.584 38.710 100.487 1.00 166.52 86 LEU C C 1
ATOM 4928 O O . LEU C 2 86 ? 19.050 38.578 101.622 1.00 171.21 86 LEU C O 1
ATOM 4933 N N . ARG C 2 87 ? 19.341 38.820 99.401 1.00 167.60 87 ARG C N 1
ATOM 4934 C CA . ARG C 2 87 ? 20.791 38.918 99.445 1.00 158.18 87 ARG C CA 1
ATOM 4935 C C . ARG C 2 87 ? 21.224 40.311 99.001 1.00 153.61 87 ARG C C 1
ATOM 4936 O O . ARG C 2 87 ? 20.426 41.110 98.504 1.00 153.27 87 ARG C O 1
ATOM 4944 N N . ALA C 2 88 ? 22.516 40.594 99.189 1.00 145.98 88 ALA C N 1
ATOM 4945 C CA . ALA C 2 88 ? 23.052 41.903 98.826 1.00 140.79 88 ALA C CA 1
ATOM 4946 C C . ALA C 2 88 ? 22.942 42.174 97.330 1.00 149.33 88 ALA C C 1
ATOM 4947 O O . ALA C 2 88 ? 22.814 43.334 96.920 1.00 146.34 88 ALA C O 1
ATOM 4949 N N . GLU C 2 89 ? 22.998 41.128 96.502 1.00 156.52 89 GLU C N 1
ATOM 4950 C CA . GLU C 2 89 ? 22.942 41.309 95.054 1.00 148.07 89 GLU C CA 1
ATOM 4951 C C . GLU C 2 89 ? 21.597 41.844 94.577 1.00 147.53 89 GLU C C 1
ATOM 4952 O O . GLU C 2 89 ? 21.511 42.342 93.449 1.00 151.90 89 GLU C O 1
ATOM 4958 N N . ASP C 2 90 ? 20.555 41.757 95.400 1.00 145.76 90 ASP C N 1
ATOM 4959 C CA . ASP C 2 90 ? 19.231 42.240 95.025 1.00 145.65 90 ASP C CA 1
ATOM 4960 C C . ASP C 2 90 ? 19.102 43.757 95.086 1.00 140.10 90 ASP C C 1
ATOM 4961 O O . ASP C 2 90 ? 18.022 44.278 94.788 1.00 131.83 90 ASP C O 1
ATOM 4966 N N . THR C 2 91 ? 20.158 44.475 95.462 1.00 140.63 91 THR C N 1
ATOM 4967 C CA . THR C 2 91 ? 20.118 45.934 95.462 1.00 142.05 91 THR C CA 1
ATOM 4968 C C . THR C 2 91 ? 19.994 46.432 94.027 1.00 134.55 91 THR C C 1
ATOM 4969 O O . THR C 2 91 ? 20.925 46.283 93.229 1.00 128.75 91 THR C O 1
ATOM 4973 N N . ALA C 2 92 ? 18.856 47.041 93.703 1.00 134.71 92 ALA C N 1
ATOM 4974 C CA . ALA C 2 92 ? 18.582 47.490 92.344 1.00 130.57 92 ALA C CA 1
ATOM 4975 C C . ALA C 2 92 ? 17.340 48.369 92.361 1.00 128.07 92 ALA C C 1
ATOM 4976 O O . ALA C 2 92 ? 16.619 48.442 93.360 1.00 124.45 92 ALA C O 1
ATOM 4978 N N . VAL C 2 93 ? 17.101 49.036 91.236 1.00 127.62 93 VAL C N 1
ATOM 4979 C CA . VAL C 2 93 ? 15.824 49.687 90.968 1.00 122.03 93 VAL C CA 1
ATOM 4980 C C . VAL C 2 93 ? 14.917 48.674 90.286 1.00 112.98 93 VAL C C 1
ATOM 4981 O O . VAL C 2 93 ? 15.282 48.104 89.253 1.00 118.50 93 VAL C O 1
ATOM 4985 N N . TYR C 2 94 ? 13.732 48.456 90.849 1.00 112.15 94 TYR C N 1
ATOM 4986 C CA . TYR C 2 94 ? 12.819 47.427 90.367 1.00 112.50 94 TYR C CA 1
ATOM 4987 C C . TYR C 2 94 ? 11.698 48.079 89.567 1.00 118.62 94 TYR C C 1
ATOM 4988 O O . TYR C 2 94 ? 10.920 48.870 90.111 1.00 118.23 94 TYR C O 1
ATOM 4997 N N . TYR C 2 95 ? 11.602 47.722 88.289 1.00 112.64 95 TYR C N 1
ATOM 4998 C CA . TYR C 2 95 ? 10.647 48.319 87.369 1.00 112.15 95 TYR C CA 1
ATOM 4999 C C . TYR C 2 95 ? 9.430 47.423 87.178 1.00 116.97 95 TYR C C 1
ATOM 5000 O O . TYR C 2 95 ? 9.517 46.194 87.237 1.00 110.93 95 TYR C O 1
ATOM 5009 N N . CYS C 2 96 ? 8.288 48.063 86.950 1.00 119.63 96 CYS C N 1
ATOM 5010 C CA . CYS C 2 96 ? 7.046 47.387 86.603 1.00 117.15 96 CYS C CA 1
ATOM 5011 C C . CYS C 2 96 ? 6.820 47.542 85.104 1.00 109.71 96 CYS C C 1
ATOM 5012 O O . CYS C 2 96 ? 6.836 48.663 84.584 1.00 109.19 96 CYS C O 1
ATOM 5015 N N . ALA C 2 97 ? 6.613 46.423 84.411 1.00 108.86 97 ALA C N 1
ATOM 5016 C CA . ALA C 2 97 ? 6.576 46.423 82.955 1.00 105.89 97 ALA C CA 1
ATOM 5017 C C . ALA C 2 97 ? 5.395 45.606 82.457 1.00 104.68 97 ALA C C 1
ATOM 5018 O O . ALA C 2 97 ? 5.090 44.542 83.004 1.00 102.62 97 ALA C O 1
ATOM 5020 N N . ARG C 2 98 ? 4.735 46.113 81.418 1.00 104.60 98 ARG C N 1
ATOM 5021 C CA . ARG C 2 98 ? 3.585 45.457 80.814 1.00 100.48 98 ARG C CA 1
ATOM 5022 C C . ARG C 2 98 ? 3.985 44.749 79.526 1.00 99.90 98 ARG C C 1
ATOM 5023 O O . ARG C 2 98 ? 4.747 45.289 78.720 1.00 102.73 98 ARG C O 1
ATOM 5031 N N . SER C 2 99 ? 3.462 43.540 79.341 1.00 103.95 99 SER C N 1
ATOM 5032 C CA . SER C 2 99 ? 3.534 42.731 78.134 1.00 89.86 99 SER C CA 1
ATOM 5033 C C . SER C 2 99 ? 2.282 42.944 77.291 1.00 98.48 99 SER C C 1
ATOM 5034 O O . SER C 2 99 ? 1.189 43.118 77.841 1.00 104.81 99 SER C O 1
ATOM 5037 N N . PRO C 2 100 ? 2.382 42.951 75.958 1.00 102.90 100 PRO C N 1
ATOM 5038 C CA . PRO C 2 100 ? 1.223 43.331 75.139 1.00 100.60 100 PRO C CA 1
ATOM 5039 C C . PRO C 2 100 ? 0.187 42.229 74.967 1.00 92.62 100 PRO C C 1
ATOM 5040 O O . PRO C 2 100 ? -0.887 42.502 74.412 1.00 97.91 100 PRO C O 1
ATOM 5044 N N . ASP C 2 101 ? 0.451 41.011 75.434 1.00 89.64 101 ASP C N 1
ATOM 5045 C CA . ASP C 2 101 ? -0.425 39.879 75.172 1.00 101.69 101 ASP C CA 1
ATOM 5046 C C . ASP C 2 101 ? -0.847 39.247 76.492 1.00 93.64 101 ASP C C 1
ATOM 5047 O O . ASP C 2 101 ? -0.406 39.652 77.571 1.00 88.72 101 ASP C O 1
ATOM 5052 N N . TYR C 2 102 ? -1.745 38.264 76.389 1.00 88.34 102 TYR C N 1
ATOM 5053 C CA . TYR C 2 102 ? -2.158 37.487 77.553 1.00 92.50 102 TYR C CA 1
ATOM 5054 C C . TYR C 2 102 ? -0.959 36.847 78.243 1.00 92.63 102 TYR C C 1
ATOM 5055 O O . TYR C 2 102 ? -0.834 36.893 79.472 1.00 103.04 102 TYR C O 1
ATOM 5064 N N . ILE C 2 103 ? -0.068 36.246 77.465 1.00 91.19 103 ILE C N 1
ATOM 5065 C CA . ILE C 2 103 ? 1.023 35.458 77.998 1.00 92.72 103 ILE C CA 1
ATOM 5066 C C . ILE C 2 103 ? 2.287 36.308 78.054 1.00 96.72 103 ILE C C 1
ATOM 5067 O O . ILE C 2 103 ? 2.335 37.428 77.552 1.00 98.93 103 ILE C O 1
ATOM 5072 N N . ILE C 2 104 ? 3.328 35.767 78.683 1.00 97.73 104 ILE C N 1
ATOM 5073 C CA . ILE C 2 104 ? 4.625 36.434 78.736 1.00 103.47 104 ILE C CA 1
ATOM 5074 C C . ILE C 2 104 ? 5.276 36.294 77.364 1.00 94.88 104 ILE C C 1
ATOM 5075 O O . ILE C 2 104 ? 5.729 35.209 76.991 1.00 100.93 104 ILE C O 1
ATOM 5080 N N . ASP C 2 105 ? 5.327 37.390 76.613 1.00 89.70 105 ASP C N 1
ATOM 5081 C CA . ASP C 2 105 ? 5.736 37.339 75.216 1.00 95.05 105 ASP C CA 1
ATOM 5082 C C . ASP C 2 105 ? 5.982 38.759 74.729 1.00 90.58 105 ASP C C 1
ATOM 5083 O O . ASP C 2 105 ? 5.514 39.730 75.332 1.00 94.41 105 ASP C O 1
ATOM 5088 N N . TYR C 2 106 ? 6.735 38.862 73.631 1.00 96.37 106 TYR C N 1
ATOM 5089 C CA . TYR C 2 106 ? 7.046 40.134 72.984 1.00 92.25 106 TYR C CA 1
ATOM 5090 C C . TYR C 2 106 ? 7.795 41.068 73.927 1.00 92.21 106 TYR C C 1
ATOM 5091 O O . TYR C 2 106 ? 8.261 40.646 74.990 1.00 90.38 106 TYR C O 1
ATOM 5100 N N . GLY C 2 107 ? 7.932 42.338 73.542 1.00 90.41 107 GLY C N 1
ATOM 5101 C CA . GLY C 2 107 ? 8.657 43.300 74.343 1.00 95.08 107 GLY C CA 1
ATOM 5102 C C . GLY C 2 107 ? 7.781 43.971 75.386 1.00 95.03 107 GLY C C 1
ATOM 5103 O O . GLY C 2 107 ? 6.578 43.736 75.485 1.00 101.59 107 GLY C O 1
ATOM 5104 N N . PHE C 2 108 ? 8.413 44.834 76.178 1.00 84.05 108 PHE C N 1
ATOM 5105 C CA . PHE C 2 108 ? 7.731 45.590 77.222 1.00 89.94 108 PHE C CA 1
ATOM 5106 C C . PHE C 2 108 ? 7.468 46.993 76.690 1.00 88.48 108 PHE C C 1
ATOM 5107 O O . PHE C 2 108 ? 8.401 47.784 76.519 1.00 88.38 108 PHE C O 1
ATOM 5115 N N . ASP C 2 109 ? 6.196 47.298 76.438 1.00 89.94 109 ASP C N 1
ATOM 5116 C CA . ASP C 2 109 ? 5.804 48.561 75.829 1.00 92.18 109 ASP C CA 1
ATOM 5117 C C . ASP C 2 109 ? 5.493 49.658 76.840 1.00 96.38 109 ASP C C 1
ATOM 5118 O O . ASP C 2 109 ? 5.334 50.816 76.438 1.00 93.35 109 ASP C O 1
ATOM 5123 N N . TYR C 2 110 ? 5.408 49.335 78.129 1.00 97.45 110 TYR C N 1
ATOM 5124 C CA . TYR C 2 110 ? 5.070 50.320 79.148 1.00 96.53 110 TYR C CA 1
ATOM 5125 C C . TYR C 2 110 ? 5.839 50.009 80.422 1.00 100.80 110 TYR C C 1
ATOM 5126 O O . TYR C 2 110 ? 5.850 48.861 80.876 1.00 101.34 110 TYR C O 1
ATOM 5135 N N . TRP C 2 111 ? 6.472 51.031 80.995 1.00 99.03 111 TRP C N 1
ATOM 5136 C CA . TRP C 2 111 ? 7.277 50.882 82.197 1.00 95.27 111 TRP C CA 1
ATOM 5137 C C . TRP C 2 111 ? 6.828 51.890 83.246 1.00 104.23 111 TRP C C 1
ATOM 5138 O O . TRP C 2 111 ? 6.242 52.930 82.933 1.00 106.98 111 TRP C O 1
ATOM 5149 N N . GLY C 2 112 ? 7.116 51.566 84.505 1.00 110.08 112 GLY C N 1
ATOM 5150 C CA . GLY C 2 112 ? 6.956 52.497 85.600 1.00 104.82 112 GLY C CA 1
ATOM 5151 C C . GLY C 2 112 ? 8.247 53.232 85.904 1.00 112.39 112 GLY C C 1
ATOM 5152 O O . GLY C 2 112 ? 9.235 53.152 85.173 1.00 108.90 112 GLY C O 1
ATOM 5153 N N . ARG C 2 113 ? 8.229 53.965 87.017 1.00 112.05 113 ARG C N 1
ATOM 5154 C CA . ARG C 2 113 ? 9.427 54.682 87.437 1.00 117.57 113 ARG C CA 1
ATOM 5155 C C . ARG C 2 113 ? 10.392 53.800 88.213 1.00 117.69 113 ARG C C 1
ATOM 5156 O O . ARG C 2 113 ? 11.603 54.043 88.184 1.00 112.33 113 ARG C O 1
ATOM 5164 N N . GLY C 2 114 ? 9.891 52.787 88.906 1.00 126.39 114 GLY C N 1
ATOM 5165 C CA . GLY C 2 114 ? 10.760 51.942 89.692 1.00 128.19 114 GLY C CA 1
ATOM 5166 C C . GLY C 2 114 ? 10.858 52.391 91.139 1.00 131.55 114 GLY C C 1
ATOM 5167 O O . GLY C 2 114 ? 10.601 53.542 91.491 1.00 123.69 114 GLY C O 1
ATOM 5168 N N . THR C 2 115 ? 11.240 51.447 91.992 1.00 124.73 115 THR C N 1
ATOM 5169 C CA . THR C 2 115 ? 11.477 51.726 93.398 1.00 131.17 115 THR C CA 1
ATOM 5170 C C . THR C 2 115 ? 12.857 51.211 93.767 1.00 132.27 115 THR C C 1
ATOM 5171 O O . THR C 2 115 ? 13.252 50.115 93.357 1.00 122.55 115 THR C O 1
ATOM 5175 N N . LEU C 2 116 ? 13.587 52.010 94.537 1.00 127.12 116 LEU C N 1
ATOM 5176 C CA . LEU C 2 116 ? 14.932 51.635 94.941 1.00 126.75 116 LEU C CA 1
ATOM 5177 C C . LEU C 2 116 ? 14.857 50.657 96.102 1.00 128.56 116 LEU C C 1
ATOM 5178 O O . LEU C 2 116 ? 14.151 50.898 97.086 1.00 131.49 116 LEU C O 1
ATOM 5183 N N . VAL C 2 117 ? 15.581 49.551 95.981 1.00 131.00 117 VAL C N 1
ATOM 5184 C CA . VAL C 2 117 ? 15.683 48.549 97.033 1.00 139.66 117 VAL C CA 1
ATOM 5185 C C . VAL C 2 117 ? 17.162 48.376 97.338 1.00 142.50 117 VAL C C 1
ATOM 5186 O O . VAL C 2 117 ? 17.926 47.904 96.487 1.00 136.71 117 VAL C O 1
ATOM 5190 N N . THR C 2 118 ? 17.571 48.773 98.538 1.00 142.21 118 THR C N 1
ATOM 5191 C CA . THR C 2 118 ? 18.950 48.640 98.986 1.00 142.04 118 THR C CA 1
ATOM 5192 C C . THR C 2 118 ? 18.997 47.562 100.060 1.00 144.71 118 THR C C 1
ATOM 5193 O O . THR C 2 118 ? 18.365 47.704 101.112 1.00 148.29 118 THR C O 1
ATOM 5197 N N . VAL C 2 119 ? 19.741 46.495 99.794 1.00 144.70 119 VAL C N 1
ATOM 5198 C CA . VAL C 2 119 ? 19.892 45.391 100.734 1.00 150.63 119 VAL C CA 1
ATOM 5199 C C . VAL C 2 119 ? 21.245 45.544 101.414 1.00 150.83 119 VAL C C 1
ATOM 5200 O O . VAL C 2 119 ? 22.293 45.354 100.787 1.00 140.37 119 VAL C O 1
ATOM 5204 N N . SER C 2 120 ? 21.221 45.886 102.700 1.00 157.83 120 SER C N 1
ATOM 5205 C CA . SER C 2 120 ? 22.435 46.129 103.466 1.00 159.22 120 SER C CA 1
ATOM 5206 C C . SER C 2 120 ? 22.070 46.201 104.939 1.00 166.25 120 SER C C 1
ATOM 5207 O O . SER C 2 120 ? 20.994 46.691 105.293 1.00 164.37 120 SER C O 1
ATOM 5210 N N . SER C 2 121 ? 22.968 45.706 105.786 1.00 171.66 121 SER C N 1
ATOM 5211 C CA . SER C 2 121 ? 22.797 45.731 107.231 1.00 167.41 121 SER C CA 1
ATOM 5212 C C . SER C 2 121 ? 23.342 47.002 107.868 1.00 177.10 121 SER C C 1
ATOM 5213 O O . SER C 2 121 ? 23.395 47.090 109.099 1.00 171.96 121 SER C O 1
ATOM 5216 N N . ALA C 2 122 ? 23.743 47.984 107.065 1.00 185.02 122 ALA C N 1
ATOM 5217 C CA . ALA C 2 122 ? 24.250 49.234 107.607 1.00 186.34 122 ALA C CA 1
ATOM 5218 C C . ALA C 2 122 ? 23.129 50.054 108.241 1.00 185.40 122 ALA C C 1
ATOM 5219 O O . ALA C 2 122 ? 21.946 49.903 107.923 1.00 177.99 122 ALA C O 1
ATOM 5221 N N . SER C 2 123 ? 23.528 50.936 109.153 1.00 173.94 123 SER C N 1
ATOM 5222 C CA . SER C 2 123 ? 22.633 51.845 109.850 1.00 171.75 123 SER C CA 1
ATOM 5223 C C . SER C 2 123 ? 22.875 53.270 109.369 1.00 172.82 123 SER C C 1
ATOM 5224 O O . SER C 2 123 ? 23.974 53.610 108.920 1.00 169.30 123 SER C O 1
ATOM 5227 N N . THR C 2 124 ? 21.832 54.096 109.452 1.00 175.30 124 THR C N 1
ATOM 5228 C CA . THR C 2 124 ? 21.930 55.475 108.991 1.00 168.65 124 THR C CA 1
ATOM 5229 C C . THR C 2 124 ? 23.036 56.207 109.743 1.00 175.12 124 THR C C 1
ATOM 5230 O O . THR C 2 124 ? 23.096 56.175 110.975 1.00 178.66 124 THR C O 1
ATOM 5234 N N . LYS C 2 125 ? 23.915 56.870 108.992 1.00 169.63 125 LYS C N 1
ATOM 5235 C CA . LYS C 2 125 ? 25.104 57.488 109.563 1.00 166.15 125 LYS C CA 1
ATOM 5236 C C . LYS C 2 125 ? 25.529 58.653 108.685 1.00 157.58 125 LYS C C 1
ATOM 5237 O O . LYS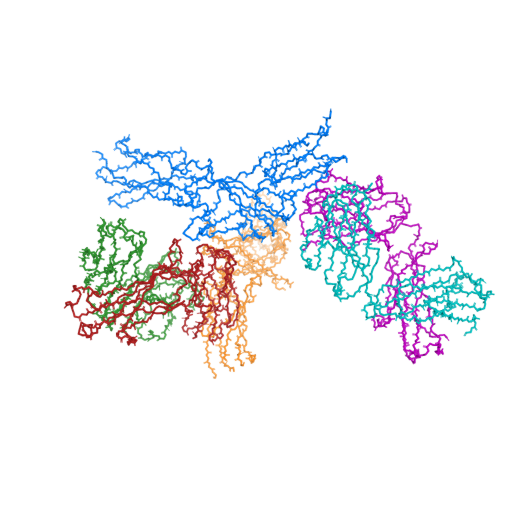 C 2 125 ? 25.613 58.510 107.461 1.00 155.58 125 LYS C O 1
ATOM 5243 N N . GLY C 2 126 ? 25.795 59.798 109.309 1.00 166.05 126 GLY C N 1
ATOM 5244 C CA . GLY C 2 126 ? 26.266 60.961 108.598 1.00 162.42 126 GLY C CA 1
ATOM 5245 C C . GLY C 2 126 ? 27.703 60.823 108.139 1.00 163.67 126 GLY C C 1
ATOM 5246 O O . GLY C 2 126 ? 28.481 60.030 108.679 1.00 155.38 126 GLY C O 1
ATOM 5247 N N . PRO C 2 127 ? 28.083 61.597 107.127 1.00 172.15 127 PRO C N 1
ATOM 5248 C CA . PRO C 2 127 ? 29.423 61.469 106.550 1.00 169.16 127 PRO C CA 1
ATOM 5249 C C . PRO C 2 127 ? 30.457 62.338 107.247 1.00 163.78 127 PRO C C 1
ATOM 5250 O O . PRO C 2 127 ? 30.155 63.382 107.828 1.00 167.31 127 PRO C O 1
ATOM 5254 N N . SER C 2 128 ? 31.703 61.878 107.181 1.00 161.69 128 SER C N 1
ATOM 5255 C CA . SER C 2 128 ? 32.852 62.695 107.545 1.00 160.96 128 SER C CA 1
ATOM 5256 C C . SER C 2 128 ? 33.337 63.451 106.315 1.00 166.06 128 SER C C 1
ATOM 5257 O O . SER C 2 128 ? 33.474 62.867 105.235 1.00 168.40 128 SER C O 1
ATOM 5260 N N . VAL C 2 129 ? 33.600 64.745 106.480 1.00 161.60 129 VAL C N 1
ATOM 5261 C CA . VAL C 2 129 ? 33.971 65.620 105.374 1.00 165.71 129 VAL C CA 1
ATOM 5262 C C . VAL C 2 129 ? 35.396 66.104 105.605 1.00 161.43 129 VAL C C 1
ATOM 5263 O O . VAL C 2 129 ? 35.664 66.829 106.572 1.00 163.66 129 VAL C O 1
ATOM 5267 N N . PHE C 2 130 ? 36.306 65.703 104.717 1.00 149.49 130 PHE C N 1
ATOM 5268 C CA . PHE C 2 130 ? 37.706 66.064 104.821 1.00 156.64 130 PHE C CA 1
ATOM 5269 C C . PHE C 2 130 ? 38.123 66.925 103.635 1.00 158.19 130 PHE C C 1
ATOM 5270 O O . PHE C 2 130 ? 37.657 66.701 102.512 1.00 160.68 130 PHE C O 1
ATOM 5278 N N . PRO C 2 131 ? 38.996 67.907 103.846 1.00 170.89 131 PRO C N 1
ATOM 5279 C CA . PRO C 2 131 ? 39.386 68.794 102.745 1.00 162.50 131 PRO C CA 1
ATOM 5280 C C . PRO C 2 131 ? 40.417 68.160 101.824 1.00 155.08 131 PRO C C 1
ATOM 5281 O O . PRO C 2 131 ? 41.347 67.482 102.266 1.00 160.92 131 PRO C O 1
ATOM 5285 N N . LEU C 2 132 ? 40.239 68.393 100.525 1.00 149.78 132 LEU C N 1
ATOM 5286 C CA . LEU C 2 132 ? 41.261 68.101 99.520 1.00 152.52 132 LEU C CA 1
ATOM 5287 C C . LEU C 2 132 ? 41.891 69.430 99.120 1.00 156.42 132 LEU C C 1
ATOM 5288 O O . LEU C 2 132 ? 41.404 70.129 98.232 1.00 154.15 132 LEU C O 1
ATOM 5293 N N . ALA C 2 133 ? 42.985 69.772 99.785 1.00 159.34 133 ALA C N 1
ATOM 5294 C CA . ALA C 2 133 ? 43.618 71.075 99.692 1.00 158.32 133 ALA C CA 1
ATOM 5295 C C . ALA C 2 133 ? 44.499 71.154 98.449 1.00 163.01 133 ALA C C 1
ATOM 5296 O O . ALA C 2 133 ? 45.019 70.136 97.986 1.00 167.37 133 ALA C O 1
ATOM 5298 N N . PRO C 2 134 ? 44.697 72.349 97.889 1.00 166.61 134 PRO C N 1
ATOM 5299 C CA . PRO C 2 134 ? 45.689 72.457 96.812 1.00 170.49 134 PRO C CA 1
ATOM 5300 C C . PRO C 2 134 ? 47.090 72.550 97.401 1.00 189.32 134 PRO C C 1
ATOM 5301 O O . PRO C 2 134 ? 47.389 73.437 98.203 1.00 195.24 134 PRO C O 1
ATOM 5305 N N . SER C 2 135 ? 47.950 71.627 96.976 1.00 199.75 135 SER C N 1
ATOM 5306 C CA . SER C 2 135 ? 49.342 71.531 97.380 1.00 213.77 135 SER C CA 1
ATOM 5307 C C . SER C 2 135 ? 50.191 72.542 96.613 1.00 218.19 135 SER C C 1
ATOM 5308 O O . SER C 2 135 ? 49.816 73.025 95.541 1.00 212.38 135 SER C O 1
ATOM 5311 N N . SER C 2 136 ? 51.328 72.899 97.210 1.00 222.81 136 SER C N 1
ATOM 5312 C CA . SER C 2 136 ? 52.380 73.757 96.659 1.00 230.88 136 SER C CA 1
ATOM 5313 C C . SER C 2 136 ? 51.950 75.200 96.460 1.00 235.28 136 SER C C 1
ATOM 5314 O O . SER C 2 136 ? 52.779 76.016 96.035 1.00 241.54 136 SER C O 1
ATOM 5317 N N . LYS C 2 137 ? 50.685 75.534 96.704 1.00 223.14 137 LYS C N 1
ATOM 5318 C CA . LYS C 2 137 ? 50.164 76.884 96.503 1.00 219.43 137 LYS C CA 1
ATOM 5319 C C . LYS C 2 137 ? 50.265 77.322 95.044 1.00 215.51 137 LYS C C 1
ATOM 5320 O O . LYS C 2 137 ? 50.565 78.479 94.751 1.00 216.26 137 LYS C O 1
ATOM 5322 N N . GLY C 2 141 ? 51.141 76.618 87.245 1.00 211.03 141 GLY C N 1
ATOM 5323 C CA . GLY C 2 141 ? 50.718 77.827 86.562 1.00 215.75 141 GLY C CA 1
ATOM 5324 C C . GLY C 2 141 ? 49.471 78.467 87.144 1.00 212.29 141 GLY C C 1
ATOM 5325 O O . GLY C 2 141 ? 49.370 78.658 88.355 1.00 207.96 141 GLY C O 1
ATOM 5326 N N . GLY C 2 142 ? 48.523 78.810 86.275 1.00 211.85 142 GLY C N 1
ATOM 5327 C CA . GLY C 2 142 ? 47.295 79.471 86.664 1.00 207.77 142 GLY C CA 1
ATOM 5328 C C . GLY C 2 142 ? 46.143 78.571 87.043 1.00 201.09 142 GLY C C 1
ATOM 5329 O O . GLY C 2 142 ? 45.055 79.070 87.347 1.00 200.27 142 GLY C O 1
ATOM 5330 N N . THR C 2 143 ? 46.338 77.255 87.036 1.00 182.63 143 THR C N 1
ATOM 5331 C CA . THR C 2 143 ? 45.268 76.305 87.303 1.00 174.91 143 THR C CA 1
ATOM 5332 C C . THR C 2 143 ? 45.588 75.508 88.559 1.00 169.89 143 THR C C 1
ATOM 5333 O O . THR C 2 143 ? 46.673 74.927 88.673 1.00 171.32 143 THR C O 1
ATOM 5337 N N . ALA C 2 144 ? 44.640 75.484 89.494 1.00 162.75 144 ALA C N 1
ATOM 5338 C CA . ALA C 2 144 ? 44.763 74.737 90.737 1.00 152.27 144 ALA C CA 1
ATOM 5339 C C . ALA C 2 144 ? 43.479 73.962 90.988 1.00 148.41 144 ALA C C 1
ATOM 5340 O O . ALA C 2 144 ? 42.384 74.456 90.704 1.00 146.60 144 ALA C O 1
ATOM 5342 N N . ALA C 2 145 ? 43.615 72.750 91.519 1.00 153.21 145 ALA C N 1
ATOM 5343 C CA . ALA C 2 145 ? 42.473 71.911 91.851 1.00 147.21 145 ALA C CA 1
ATOM 5344 C C . ALA C 2 145 ? 42.379 71.692 93.357 1.00 150.44 145 ALA C C 1
ATOM 5345 O O . ALA C 2 145 ? 43.392 71.614 94.058 1.00 153.20 145 ALA C O 1
ATOM 5347 N N . LEU C 2 146 ? 41.143 71.592 93.840 1.00 144.41 146 LEU C N 1
ATOM 5348 C CA . LEU C 2 146 ? 40.857 71.287 95.237 1.00 148.80 146 LEU C CA 1
ATOM 5349 C C . LEU C 2 146 ? 39.460 70.684 95.306 1.00 145.03 146 LEU C C 1
ATOM 5350 O O . LEU C 2 146 ? 38.699 70.727 94.336 1.00 150.15 146 LEU C O 1
ATOM 5355 N N . GLY C 2 147 ? 39.124 70.127 96.464 1.00 144.22 147 GLY C N 1
ATOM 5356 C CA . GLY C 2 147 ? 37.833 69.480 96.598 1.00 144.87 147 GLY C CA 1
ATOM 5357 C C . GLY C 2 147 ? 37.570 69.019 98.015 1.00 150.40 147 GLY C C 1
ATOM 5358 O O . GLY C 2 147 ? 38.258 69.411 98.960 1.00 145.78 147 GLY C O 1
ATOM 5359 N N . CYS C 2 148 ? 36.544 68.177 98.144 1.00 162.25 148 CYS C N 1
ATOM 5360 C CA . CYS C 2 148 ? 36.049 67.710 99.434 1.00 153.61 148 CYS C CA 1
ATOM 5361 C C . CYS C 2 148 ? 35.790 66.213 99.366 1.00 152.62 148 CYS C C 1
ATOM 5362 O O . CYS C 2 148 ? 35.184 65.730 98.404 1.00 155.96 148 CYS C O 1
ATOM 5365 N N . LEU C 2 149 ? 36.250 65.483 100.381 1.00 148.54 149 LEU C N 1
ATOM 5366 C CA . LEU C 2 149 ? 36.035 64.042 100.483 1.00 146.08 149 LEU C CA 1
ATOM 5367 C C . LEU C 2 149 ? 34.870 63.767 101.431 1.00 146.39 149 LEU C C 1
ATOM 5368 O O . LEU C 2 149 ? 34.961 64.039 102.632 1.00 153.82 149 LEU C O 1
ATOM 5373 N N . VAL C 2 150 ? 33.783 63.227 100.889 1.00 140.71 150 VAL C N 1
ATOM 5374 C CA . VAL C 2 150 ? 32.585 62.899 101.657 1.00 144.65 150 VAL C CA 1
ATOM 5375 C C . VAL C 2 150 ? 32.614 61.392 101.891 1.00 143.44 150 VAL C C 1
ATOM 5376 O O . VAL C 2 150 ? 32.304 60.605 100.993 1.00 144.86 150 VAL C O 1
ATOM 5380 N N . LYS C 2 151 ? 32.989 60.983 103.101 1.00 150.58 151 LYS C N 1
ATOM 5381 C CA . LYS C 2 151 ? 33.329 59.597 103.388 1.00 157.45 151 LYS C CA 1
ATOM 5382 C C . LYS C 2 151 ? 32.386 58.996 104.423 1.00 158.48 151 LYS C C 1
ATOM 5383 O O . LYS C 2 151 ? 32.028 59.650 105.409 1.00 162.37 151 LYS C O 1
ATOM 5389 N N . ASP C 2 152 ? 31.979 57.747 104.177 1.00 157.77 152 ASP C N 1
ATOM 5390 C CA . ASP C 2 152 ? 31.318 56.895 105.162 1.00 153.78 152 ASP C CA 1
ATOM 5391 C C . ASP C 2 152 ? 29.947 57.406 105.591 1.00 154.83 152 ASP C C 1
ATOM 5392 O O . ASP C 2 152 ? 29.736 57.713 106.768 1.00 153.56 152 ASP C O 1
ATOM 5397 N N . TYR C 2 153 ? 29.010 57.497 104.651 1.00 156.17 153 TYR C N 1
ATOM 5398 C CA . TYR C 2 153 ? 27.621 57.791 104.963 1.00 157.04 153 TYR C CA 1
ATOM 5399 C C . TYR C 2 153 ? 26.724 56.660 104.474 1.00 152.90 153 TYR C C 1
ATOM 5400 O O . TYR C 2 153 ? 27.113 55.850 103.628 1.00 147.22 153 TYR C O 1
ATOM 5409 N N . PHE C 2 154 ? 25.505 56.620 105.022 1.00 158.62 154 PHE C N 1
ATOM 5410 C CA . PHE C 2 154 ? 24.502 55.645 104.619 1.00 158.03 154 PHE C CA 1
ATOM 5411 C C . PHE C 2 154 ? 23.156 56.138 105.117 1.00 159.25 154 PHE C C 1
ATOM 5412 O O . PHE C 2 154 ? 23.081 56.640 106.247 1.00 162.22 154 PHE C O 1
ATOM 5420 N N . PRO C 2 155 ? 22.084 56.033 104.318 1.00 153.29 155 PRO C N 1
ATOM 5421 C CA . PRO C 2 155 ? 22.128 55.551 102.936 1.00 153.70 155 PRO C CA 1
ATOM 5422 C C . PRO C 2 155 ? 22.311 56.670 101.917 1.00 161.04 155 PRO C C 1
ATOM 5423 O O . PRO C 2 155 ? 22.678 57.788 102.279 1.00 159.38 155 PRO C O 1
ATOM 5427 N N . GLU C 2 156 ? 22.053 56.357 100.652 1.00 156.25 156 GLU C N 1
ATOM 5428 C CA . GLU C 2 156 ? 22.063 57.372 99.615 1.00 147.02 156 GLU C CA 1
ATOM 5429 C C . GLU C 2 156 ? 20.868 58.311 99.786 1.00 148.05 156 GLU C C 1
ATOM 5430 O O . GLU C 2 156 ? 19.828 57.913 100.316 1.00 149.56 156 GLU C O 1
ATOM 5436 N N . PRO C 2 157 ? 20.992 59.575 99.350 1.00 151.83 157 PRO C N 1
ATOM 5437 C CA . PRO C 2 157 ? 22.197 60.216 98.826 1.00 149.31 157 PRO C CA 1
ATOM 5438 C C . PRO C 2 157 ? 22.685 61.363 99.708 1.00 153.42 157 PRO C C 1
ATOM 5439 O O . PRO C 2 157 ? 22.030 61.711 100.691 1.00 159.56 157 PRO C O 1
ATOM 5443 N N . VAL C 2 158 ? 23.834 61.936 99.361 1.00 150.85 158 VAL C N 1
ATOM 5444 C CA . VAL C 2 158 ? 24.264 63.219 99.903 1.00 156.23 158 VAL C CA 1
ATOM 5445 C C . VAL C 2 158 ? 24.222 64.246 98.782 1.00 158.59 158 VAL C C 1
ATOM 5446 O O . VAL C 2 158 ? 24.343 63.909 97.599 1.00 157.69 158 VAL C O 1
ATOM 5450 N N . THR C 2 159 ? 24.047 65.508 99.160 1.00 162.63 159 THR C N 1
ATOM 5451 C CA . THR C 2 159 ? 24.120 66.621 98.225 1.00 162.11 159 THR C CA 1
ATOM 5452 C C . THR C 2 159 ? 25.292 67.514 98.600 1.00 161.48 159 THR C C 1
ATOM 5453 O O . THR C 2 159 ? 25.514 67.801 99.780 1.00 168.78 159 THR C O 1
ATOM 5457 N N . VAL C 2 160 ? 26.042 67.948 97.590 1.00 153.91 160 VAL C N 1
ATOM 5458 C CA . VAL C 2 160 ? 27.228 68.772 97.784 1.00 157.27 160 VAL C CA 1
ATOM 5459 C C . VAL C 2 160 ? 27.083 70.037 96.951 1.00 147.12 160 VAL C C 1
ATOM 5460 O O . VAL C 2 160 ? 26.706 69.974 95.775 1.00 149.02 160 VAL C O 1
ATOM 5464 N N . SER C 2 161 ? 27.374 71.181 97.562 1.00 145.58 161 SER C N 1
ATOM 5465 C CA . SER C 2 161 ? 27.449 72.454 96.864 1.00 145.57 161 SER C CA 1
ATOM 5466 C C . SER C 2 161 ? 28.746 73.148 97.254 1.00 156.13 161 SER C C 1
ATOM 5467 O O . SER C 2 161 ? 29.429 72.750 98.202 1.00 160.38 161 SER C O 1
ATOM 5470 N N . TRP C 2 162 ? 29.091 74.193 96.506 1.00 157.25 162 TRP C N 1
ATOM 5471 C CA . TRP C 2 162 ? 30.308 74.956 96.750 1.00 161.33 162 TRP C CA 1
ATOM 5472 C C . TRP C 2 162 ? 29.960 76.430 96.872 1.00 166.36 162 TRP C C 1
ATOM 5473 O O . TRP C 2 162 ? 29.307 76.992 95.986 1.00 167.57 162 TRP C O 1
ATOM 5484 N N . ASN C 2 163 ? 30.405 77.049 97.968 1.00 163.78 163 ASN C N 1
ATOM 5485 C CA . ASN C 2 163 ? 30.131 78.459 98.256 1.00 159.28 163 ASN C CA 1
ATOM 5486 C C . ASN C 2 163 ? 28.634 78.758 98.193 1.00 159.98 163 ASN C C 1
ATOM 5487 O O . ASN C 2 163 ? 28.202 79.754 97.609 1.00 163.68 163 ASN C O 1
ATOM 5492 N N . SER C 2 164 ? 27.837 77.874 98.800 1.00 156.40 164 SER C N 1
ATOM 5493 C CA . SER C 2 164 ? 26.382 78.028 98.880 1.00 158.14 164 SER C CA 1
ATOM 5494 C C . SER C 2 164 ? 25.750 78.081 97.491 1.00 160.48 164 SER C C 1
ATOM 5495 O O . SER C 2 164 ? 24.772 78.794 97.259 1.00 162.56 164 SER C O 1
ATOM 5498 N N . GLY C 2 165 ? 26.315 77.315 96.558 1.00 158.84 165 GLY C N 1
ATOM 5499 C CA . GLY C 2 165 ? 25.819 77.273 95.201 1.00 151.50 165 GLY C CA 1
ATOM 5500 C C . GLY C 2 165 ? 26.341 78.360 94.290 1.00 157.85 165 GLY C C 1
ATOM 5501 O O . GLY C 2 165 ? 26.074 78.312 93.082 1.00 157.90 165 GLY C O 1
ATOM 5502 N N . ALA C 2 166 ? 27.071 79.344 94.821 1.00 164.12 166 ALA C N 1
ATOM 5503 C CA . ALA C 2 166 ? 27.601 80.415 93.987 1.00 164.57 166 ALA C CA 1
ATOM 5504 C C . ALA C 2 166 ? 28.704 79.935 93.055 1.00 166.23 166 ALA C C 1
ATOM 5505 O O . ALA C 2 166 ? 29.012 80.623 92.076 1.00 159.46 166 ALA C O 1
ATOM 5507 N N . LEU C 2 167 ? 29.303 78.780 93.333 1.00 182.73 167 LEU C N 1
ATOM 5508 C CA . LEU C 2 167 ? 30.371 78.220 92.508 1.00 186.18 167 LEU C CA 1
ATOM 5509 C C . LEU C 2 167 ? 29.889 76.869 91.989 1.00 189.60 167 LEU C C 1
ATOM 5510 O O . LEU C 2 167 ? 29.8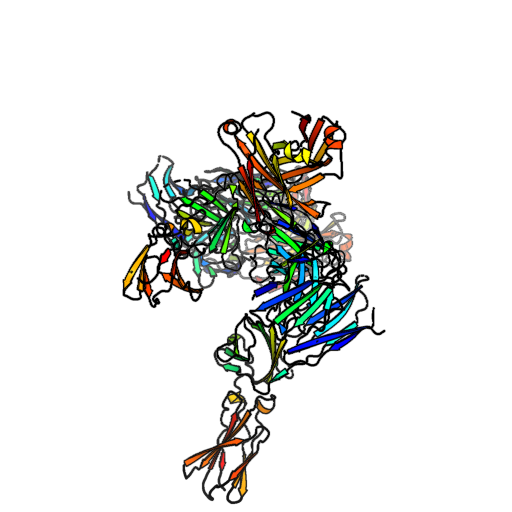68 75.882 92.732 1.00 187.09 167 LEU C O 1
ATOM 5515 N N . THR C 2 168 ? 29.499 76.828 90.714 1.00 183.96 168 THR C N 1
ATOM 5516 C CA . THR C 2 168 ? 29.059 75.595 90.073 1.00 177.89 168 THR C CA 1
ATOM 5517 C C . THR C 2 168 ? 29.773 75.291 88.766 1.00 169.56 168 THR C C 1
ATOM 5518 O O . THR C 2 168 ? 29.791 74.123 88.357 1.00 166.65 168 THR C O 1
ATOM 5522 N N . SER C 2 169 ? 30.358 76.284 88.100 1.00 159.24 169 SER C N 1
ATOM 5523 C CA . SER C 2 169 ? 31.083 76.037 86.862 1.00 147.79 169 SER C CA 1
ATOM 5524 C C . SER C 2 169 ? 32.404 75.342 87.164 1.00 146.85 169 SER C C 1
ATOM 5525 O O . SER C 2 169 ? 33.196 75.817 87.983 1.00 145.56 169 SER C O 1
ATOM 5528 N N . GLY C 2 170 ? 32.639 74.215 86.497 1.00 165.04 170 GLY C N 1
ATOM 5529 C CA . GLY C 2 170 ? 33.824 73.422 86.739 1.00 160.19 170 GLY C CA 1
ATOM 5530 C C . GLY C 2 170 ? 33.721 72.481 87.915 1.00 152.58 170 GLY C C 1
ATOM 5531 O O . GLY C 2 170 ? 34.731 71.880 88.299 1.00 147.49 170 GLY C O 1
ATOM 5532 N N . VAL C 2 171 ? 32.537 72.339 88.502 1.00 147.57 171 VAL C N 1
ATOM 5533 C CA . VAL C 2 171 ? 32.330 71.453 89.640 1.00 140.27 171 VAL C CA 1
ATOM 5534 C C . VAL C 2 171 ? 31.999 70.063 89.117 1.00 137.29 171 VAL C C 1
ATOM 5535 O O . VAL C 2 171 ? 31.116 69.903 88.265 1.00 135.41 171 VAL C O 1
ATOM 5539 N N . HIS C 2 172 ? 32.704 69.056 89.626 1.00 134.70 172 HIS C N 1
ATOM 5540 C CA . HIS C 2 172 ? 32.436 67.664 89.290 1.00 133.26 172 HIS C CA 1
ATOM 5541 C C . HIS C 2 172 ? 32.255 66.876 90.576 1.00 129.18 172 HIS C C 1
ATOM 5542 O O . HIS C 2 172 ? 33.196 66.749 91.367 1.00 127.40 172 HIS C O 1
ATOM 5549 N N . THR C 2 173 ? 31.051 66.352 90.779 1.00 130.79 173 THR C N 1
ATOM 5550 C CA . THR C 2 173 ? 30.721 65.527 91.933 1.00 128.43 173 THR C CA 1
ATOM 5551 C C . THR C 2 173 ? 30.552 64.092 91.457 1.00 126.27 173 THR C C 1
ATOM 5552 O O . THR C 2 173 ? 29.679 63.808 90.630 1.00 133.07 173 THR C O 1
ATOM 5556 N N . PHE C 2 174 ? 31.382 63.197 91.977 1.00 129.61 174 PHE C N 1
ATOM 5557 C CA . PHE C 2 174 ? 31.404 61.837 91.472 1.00 131.02 174 PHE C CA 1
ATOM 5558 C C . PHE C 2 174 ? 30.274 61.015 92.088 1.00 129.43 174 PHE C C 1
ATOM 5559 O O . PHE C 2 174 ? 29.827 61.294 93.204 1.00 118.12 174 PHE C O 1
ATOM 5567 N N . PRO C 2 175 ? 29.790 60.000 91.373 1.00 136.86 175 PRO C N 1
ATOM 5568 C CA . PRO C 2 175 ? 28.802 59.095 91.967 1.00 134.43 175 PRO C CA 1
ATOM 5569 C C . PRO C 2 175 ? 29.394 58.353 93.153 1.00 130.60 175 PRO C C 1
ATOM 5570 O O . PRO C 2 175 ? 30.604 58.129 93.236 1.00 123.19 175 PRO C O 1
ATOM 5574 N N . ALA C 2 176 ? 28.524 57.983 94.087 1.00 128.34 176 ALA C N 1
ATOM 5575 C CA . ALA C 2 176 ? 28.980 57.324 95.299 1.00 131.07 176 ALA C CA 1
ATOM 5576 C C . ALA C 2 176 ? 29.549 55.947 94.984 1.00 133.20 176 ALA C C 1
ATOM 5577 O O . ALA C 2 176 ? 29.182 55.307 93.995 1.00 127.73 176 ALA C O 1
ATOM 5579 N N . VAL C 2 177 ? 30.457 55.495 95.842 1.00 140.78 177 VAL C N 1
ATOM 5580 C CA . VAL C 2 177 ? 31.015 54.152 95.777 1.00 140.71 177 VAL C CA 1
ATOM 5581 C C . VAL C 2 177 ? 30.628 53.415 97.050 1.00 136.10 177 VAL C C 1
ATOM 5582 O O . VAL C 2 177 ? 30.651 53.993 98.142 1.00 133.87 177 VAL C O 1
ATOM 5586 N N . LEU C 2 178 ? 30.280 52.138 96.910 1.00 138.84 178 LEU C N 1
ATOM 5587 C CA . LEU C 2 178 ? 29.954 51.293 98.053 1.00 137.56 178 LEU C CA 1
ATOM 5588 C C . LEU C 2 178 ? 31.241 50.647 98.550 1.00 140.71 178 LEU C C 1
ATOM 5589 O O . LEU C 2 178 ? 31.805 49.772 97.884 1.00 140.14 178 LEU C O 1
ATOM 5594 N N . GLN C 2 179 ? 31.703 51.076 99.720 1.00 157.92 179 GLN C N 1
ATOM 5595 C CA . GLN C 2 179 ? 32.944 50.572 100.281 1.00 155.40 179 GLN C CA 1
ATOM 5596 C C . GLN C 2 179 ? 32.726 49.201 100.918 1.00 157.85 179 GLN C C 1
ATOM 5597 O O . GLN C 2 179 ? 31.596 48.741 101.105 1.00 164.32 179 GLN C O 1
ATOM 5603 N N . SER C 2 180 ? 33.839 48.540 101.246 1.00 151.98 180 SER C N 1
ATOM 5604 C CA . SER C 2 180 ? 33.767 47.215 101.852 1.00 154.41 180 SER C CA 1
ATOM 5605 C C . SER C 2 180 ? 33.125 47.243 103.233 1.00 161.63 180 SER C C 1
ATOM 5606 O O . SER C 2 180 ? 32.671 46.199 103.714 1.00 162.30 180 SER C O 1
ATOM 5609 N N . SER C 2 181 ? 33.075 48.409 103.877 1.00 158.96 181 SER C N 1
ATOM 5610 C CA . SER C 2 181 ? 32.443 48.542 105.182 1.00 160.95 181 SER C CA 1
ATOM 5611 C C . SER C 2 181 ? 30.923 48.605 105.104 1.00 160.53 181 SER C C 1
ATOM 5612 O O . SER C 2 181 ? 30.263 48.529 106.147 1.00 162.89 181 SER C O 1
ATOM 5615 N N . GLY C 2 182 ? 30.355 48.739 103.906 1.00 152.58 182 GLY C N 1
ATOM 5616 C CA . GLY C 2 182 ? 28.927 48.894 103.739 1.00 146.24 182 GLY C CA 1
ATOM 5617 C C . GLY C 2 182 ? 28.445 50.325 103.648 1.00 147.29 182 GLY C C 1
ATOM 5618 O O . GLY C 2 182 ? 27.256 50.545 103.378 1.00 150.02 182 GLY C O 1
ATOM 5619 N N . LEU C 2 183 ? 29.320 51.301 103.862 1.00 145.19 183 LEU C N 1
ATOM 5620 C CA . LEU C 2 183 ? 28.976 52.712 103.785 1.00 140.66 183 LEU C CA 1
ATOM 5621 C C . LEU C 2 183 ? 29.417 53.294 102.447 1.00 144.63 183 LEU C C 1
ATOM 5622 O O . LEU C 2 183 ? 30.321 52.779 101.785 1.00 143.91 183 LEU C O 1
ATOM 5627 N N . TYR C 2 184 ? 28.766 54.384 102.057 1.00 144.90 184 TYR C N 1
ATOM 5628 C CA . TYR C 2 184 ? 29.059 55.034 100.790 1.00 145.37 184 TYR C CA 1
ATOM 5629 C C . TYR C 2 184 ? 30.070 56.160 100.984 1.00 148.44 184 TYR C C 1
ATOM 5630 O O . TYR C 2 184 ? 30.273 56.666 102.090 1.00 149.87 184 TYR C O 1
ATOM 5639 N N . SER C 2 185 ? 30.707 56.548 99.881 1.00 152.36 185 SER C N 1
ATOM 5640 C CA . SER C 2 185 ? 31.679 57.632 99.897 1.00 152.87 185 SER C CA 1
ATOM 5641 C C . SER C 2 185 ? 31.784 58.221 98.499 1.00 142.06 185 SER C C 1
ATOM 5642 O O . SER C 2 185 ? 31.608 57.518 97.501 1.00 142.65 185 SER C O 1
ATOM 5645 N N . LEU C 2 186 ? 32.076 59.518 98.442 1.00 128.06 186 LEU C N 1
ATOM 5646 C CA . LEU C 2 186 ? 32.282 60.202 97.175 1.00 130.69 186 LEU C CA 1
ATOM 5647 C C . LEU C 2 186 ? 33.172 61.414 97.403 1.00 125.24 186 LEU C C 1
ATOM 5648 O O . LEU C 2 186 ? 33.469 61.792 98.538 1.00 134.53 186 LEU C O 1
ATOM 5653 N N . SER C 2 187 ? 33.596 62.022 96.299 1.00 138.41 187 SER C N 1
ATOM 5654 C CA . SER C 2 187 ? 34.365 63.255 96.327 1.00 141.33 187 SER C CA 1
ATOM 5655 C C . SER C 2 187 ? 33.732 64.269 95.386 1.00 137.54 187 SER C C 1
ATOM 5656 O O . SER C 2 187 ? 33.096 63.907 94.392 1.00 144.50 187 SER C O 1
ATOM 5659 N N . SER C 2 188 ? 33.908 65.546 95.715 1.00 129.73 188 SER C N 1
ATOM 5660 C CA . SER C 2 188 ? 33.497 66.650 94.860 1.00 127.94 188 SER C CA 1
ATOM 5661 C C . SER C 2 188 ? 34.675 67.599 94.717 1.00 121.63 188 SER C C 1
ATOM 5662 O O . SER C 2 188 ? 35.268 68.004 95.721 1.00 134.80 188 SER C O 1
ATOM 5665 N N . VAL C 2 189 ? 35.012 67.955 93.477 1.00 133.62 189 VAL C N 1
ATOM 5666 C CA . VAL C 2 189 ? 36.196 68.755 93.197 1.00 137.36 189 VAL C CA 1
ATOM 5667 C C . VAL C 2 189 ? 35.819 69.936 92.313 1.00 142.04 189 VAL C C 1
ATOM 5668 O O . VAL C 2 189 ? 34.828 69.909 91.580 1.00 145.01 189 VAL C O 1
ATOM 5672 N N . VAL C 2 190 ? 36.634 70.986 92.398 1.00 150.30 190 VAL C N 1
ATOM 5673 C CA . VAL C 2 190 ? 36.491 72.184 91.577 1.00 155.83 190 VAL C CA 1
ATOM 5674 C C . VAL C 2 190 ? 37.881 72.621 91.137 1.00 159.88 190 VAL C C 1
ATOM 5675 O O . VAL C 2 190 ? 38.838 72.555 91.917 1.00 164.03 190 VAL C O 1
ATOM 5679 N N . THR C 2 191 ? 37.994 73.063 89.889 1.00 157.90 191 THR C N 1
ATOM 5680 C CA . THR C 2 191 ? 39.211 73.692 89.393 1.00 163.96 191 THR C CA 1
ATOM 5681 C C . THR C 2 191 ? 39.050 75.203 89.449 1.00 161.40 191 THR C C 1
ATOM 5682 O O . THR C 2 191 ? 38.035 75.742 88.993 1.00 153.97 191 THR C O 1
ATOM 5686 N N . VAL C 2 192 ? 40.049 75.881 90.005 1.00 158.57 192 VAL C N 1
ATOM 5687 C CA . VAL C 2 192 ? 39.979 77.325 90.228 1.00 161.50 192 VAL C CA 1
ATOM 5688 C C . VAL C 2 192 ? 41.298 77.960 89.803 1.00 166.03 192 VAL C C 1
ATOM 5689 O O . VAL C 2 192 ? 42.325 77.288 89.693 1.00 162.84 192 VAL C O 1
ATOM 5693 N N . PRO C 2 193 ? 41.277 79.270 89.552 1.00 169.60 193 PRO C N 1
ATOM 5694 C CA . PRO C 2 193 ? 42.528 79.970 89.234 1.00 179.39 193 PRO C CA 1
ATOM 5695 C C . PRO C 2 193 ? 43.481 79.975 90.420 1.00 184.88 193 PRO C C 1
ATOM 5696 O O . PRO C 2 193 ? 43.066 80.082 91.576 1.00 183.28 193 PRO C O 1
ATOM 5700 N N . SER C 2 194 ? 44.776 79.849 90.118 1.00 187.35 194 SER C N 1
ATOM 5701 C CA . SER C 2 194 ? 45.777 79.849 91.178 1.00 185.05 194 SER C CA 1
ATOM 5702 C C . SER C 2 194 ? 45.879 81.212 91.847 1.00 192.73 194 SER C C 1
ATOM 5703 O O . SER C 2 194 ? 46.174 81.291 93.044 1.00 199.96 194 SER C O 1
ATOM 5706 N N . SER C 2 195 ? 45.651 82.291 91.094 1.00 199.17 195 SER C N 1
ATOM 5707 C CA . SER C 2 195 ? 45.694 83.629 91.672 1.00 201.74 195 SER C CA 1
ATOM 5708 C C . SER C 2 195 ? 44.536 83.882 92.629 1.00 207.26 195 SER C C 1
ATOM 5709 O O . SER C 2 195 ? 44.606 84.818 93.433 1.00 214.68 195 SER C O 1
ATOM 5712 N N . SER C 2 196 ? 43.475 83.079 92.557 1.00 209.24 196 SER C N 1
ATOM 5713 C CA . SER C 2 196 ? 42.314 83.248 93.419 1.00 205.38 196 SER C CA 1
ATOM 5714 C C . SER C 2 196 ? 42.415 82.459 94.717 1.00 201.70 196 SER C C 1
ATOM 5715 O O . SER C 2 196 ? 41.513 82.561 95.555 1.00 202.82 196 SER C O 1
ATOM 5718 N N . LEU C 2 197 ? 43.476 81.666 94.900 1.00 194.48 197 LEU C N 1
ATOM 5719 C CA . LEU C 2 197 ? 43.631 80.931 96.150 1.00 186.22 197 LEU C CA 1
ATOM 5720 C C . LEU C 2 197 ? 43.850 81.880 97.320 1.00 193.41 197 LEU C C 1
ATOM 5721 O O . LEU C 2 197 ? 43.408 81.600 98.439 1.00 194.93 197 LEU C O 1
ATOM 5726 N N . GLY C 2 198 ? 44.528 83.003 97.077 1.00 201.21 198 GLY C N 1
ATOM 5727 C CA . GLY C 2 198 ? 44.760 83.977 98.128 1.00 197.93 198 GLY C CA 1
ATOM 5728 C C . GLY C 2 198 ? 43.591 84.904 98.377 1.00 206.81 198 GLY C C 1
ATOM 5729 O O . GLY C 2 198 ? 43.411 85.384 99.500 1.00 204.88 198 GLY C O 1
ATOM 5730 N N . THR C 2 199 ? 42.787 85.178 97.348 1.00 245.91 199 THR C N 1
ATOM 5731 C CA . THR C 2 199 ? 41.747 86.193 97.460 1.00 250.98 199 THR C CA 1
ATOM 5732 C C . THR C 2 199 ? 40.386 85.616 97.833 1.00 248.34 199 THR C C 1
ATOM 5733 O O . THR C 2 199 ? 39.626 86.256 98.569 1.00 246.69 199 THR C O 1
ATOM 5737 N N . GLN C 2 200 ? 40.056 84.423 97.347 1.00 211.64 200 GLN C N 1
ATOM 5738 C CA . GLN C 2 200 ? 38.734 83.844 97.533 1.00 197.85 200 GLN C CA 1
ATOM 5739 C C . GLN C 2 200 ? 38.806 82.644 98.469 1.00 188.15 200 GLN C C 1
ATOM 5740 O O . GLN C 2 200 ? 39.739 81.837 98.391 1.00 180.06 200 GLN C O 1
ATOM 5746 N N . THR C 2 201 ? 37.817 82.533 99.352 1.00 186.89 201 THR C N 1
ATOM 5747 C CA . THR C 2 201 ? 37.681 81.397 100.250 1.00 180.73 201 THR C CA 1
ATOM 5748 C C . THR C 2 201 ? 36.667 80.422 99.665 1.00 172.45 201 THR C C 1
ATOM 5749 O O . THR C 2 201 ? 35.613 80.831 99.168 1.00 173.90 201 THR C O 1
ATOM 5753 N N . TYR C 2 202 ? 36.985 79.132 99.733 1.00 177.37 202 TYR C N 1
ATOM 5754 C CA . TYR C 2 202 ? 36.158 78.087 99.142 1.00 172.96 202 TYR C CA 1
ATOM 5755 C C . TYR C 2 202 ? 35.633 77.166 100.234 1.00 164.00 202 TYR C C 1
ATOM 5756 O O . TYR C 2 202 ? 36.412 76.635 101.033 1.00 159.37 202 TYR C O 1
ATOM 5765 N N . ILE C 2 203 ? 34.314 76.981 100.264 1.00 160.51 203 ILE C N 1
ATOM 5766 C CA . ILE C 2 203 ? 33.643 76.180 101.282 1.00 162.22 203 ILE C CA 1
ATOM 5767 C C . ILE C 2 203 ? 32.660 75.248 100.588 1.00 171.85 203 ILE C C 1
ATOM 5768 O O . ILE C 2 203 ? 31.770 75.707 99.861 1.00 162.67 203 ILE C O 1
ATOM 5773 N N . CYS C 2 204 ? 32.821 73.947 100.810 1.00 214.53 204 CYS C N 1
ATOM 5774 C CA . CYS C 2 204 ? 31.896 72.948 100.298 1.00 212.88 204 CYS C CA 1
ATOM 5775 C C . CYS C 2 204 ? 30.843 72.625 101.352 1.00 213.68 204 CYS C C 1
ATOM 5776 O O . CYS C 2 204 ? 31.146 72.548 102.546 1.00 212.78 204 CYS C O 1
ATOM 5779 N N . ASN C 2 205 ? 29.600 72.456 100.904 1.00 169.99 205 ASN C N 1
ATOM 5780 C CA . ASN C 2 205 ? 28.457 72.235 101.786 1.00 164.87 205 ASN C CA 1
ATOM 5781 C C . ASN C 2 205 ? 27.902 70.840 101.533 1.00 160.37 205 ASN C C 1
ATOM 5782 O O . ASN C 2 205 ? 27.294 70.589 100.487 1.00 157.18 205 ASN C O 1
ATOM 5787 N N . VAL C 2 206 ? 28.105 69.939 102.490 1.00 161.69 206 VAL C N 1
ATOM 5788 C CA . VAL C 2 206 ? 27.648 68.559 102.388 1.00 162.65 206 VAL C CA 1
ATOM 5789 C C . VAL C 2 206 ? 26.374 68.413 103.207 1.00 168.90 206 VAL C C 1
ATOM 5790 O O . VAL C 2 206 ? 26.343 68.769 104.392 1.00 166.21 206 VAL C O 1
ATOM 5794 N N . ASN C 2 207 ? 25.324 67.891 102.577 1.00 166.69 207 ASN C N 1
ATOM 5795 C CA . ASN C 2 207 ? 24.028 67.706 103.217 1.00 173.15 207 ASN C CA 1
ATOM 5796 C C . ASN C 2 207 ? 23.582 66.261 103.055 1.00 169.25 207 ASN C C 1
ATOM 5797 O O . ASN C 2 207 ? 23.616 65.718 101.946 1.00 173.12 207 ASN C O 1
ATOM 5802 N N . HIS C 2 208 ? 23.165 65.645 104.161 1.00 168.32 208 HIS C N 1
ATOM 5803 C CA . HIS C 2 208 ? 22.723 64.248 104.192 1.00 167.13 208 HIS C CA 1
ATOM 5804 C C . HIS C 2 208 ? 21.357 64.215 104.874 1.00 172.46 208 HIS C C 1
ATOM 5805 O O . HIS C 2 208 ? 21.270 64.151 106.103 1.00 173.09 208 HIS C O 1
ATOM 5812 N N . LYS C 2 209 ? 20.297 64.268 104.067 1.00 170.84 209 LYS C N 1
ATOM 5813 C CA . LYS C 2 209 ? 18.945 64.302 104.620 1.00 171.21 209 LYS C CA 1
ATOM 5814 C C . LYS C 2 209 ? 18.586 63.085 105.471 1.00 172.73 209 LYS C C 1
ATOM 5815 O O . LYS C 2 209 ? 17.895 63.272 106.487 1.00 170.75 209 LYS C O 1
ATOM 5821 N N . PRO C 2 210 ? 18.979 61.848 105.133 1.00 170.06 210 PRO C N 1
ATOM 5822 C CA . PRO C 2 210 ? 18.633 60.721 106.018 1.00 165.51 210 PRO C CA 1
ATOM 5823 C C . PRO C 2 210 ? 19.128 60.879 107.446 1.00 161.80 210 PRO C C 1
ATOM 5824 O O . PRO C 2 210 ? 18.489 60.360 108.370 1.00 157.71 210 PRO C O 1
ATOM 5828 N N . SER C 2 211 ? 20.242 61.578 107.661 1.00 164.23 211 SER C N 1
ATOM 5829 C CA . SER C 2 211 ? 20.755 61.813 109.003 1.00 174.41 211 SER C CA 1
ATOM 5830 C C . SER C 2 211 ? 20.667 63.271 109.429 1.00 186.56 211 SER C C 1
ATOM 5831 O O . SER C 2 211 ? 21.094 63.600 110.541 1.00 162.62 211 SER C O 1
ATOM 5834 N N . ASN C 2 212 ? 20.115 64.145 108.585 1.00 222.31 212 ASN C N 1
ATOM 5835 C CA . ASN C 2 212 ? 19.962 65.569 108.888 1.00 225.48 212 ASN C CA 1
ATOM 5836 C C . ASN C 2 212 ? 21.280 66.197 109.340 1.00 221.83 212 ASN C C 1
ATOM 5837 O O . ASN C 2 212 ? 21.340 66.951 110.314 1.00 222.93 212 ASN C O 1
ATOM 5842 N N . THR C 2 213 ? 22.349 65.880 108.617 1.00 188.60 213 THR C N 1
ATOM 5843 C CA . THR C 2 213 ? 23.669 66.421 108.902 1.00 173.70 213 THR C CA 1
ATOM 5844 C C . THR C 2 213 ? 24.045 67.415 107.813 1.00 170.82 213 THR C C 1
ATOM 5845 O O . THR C 2 213 ? 23.993 67.088 106.623 1.00 165.45 213 THR C O 1
ATOM 5849 N N . LYS C 2 214 ? 24.425 68.621 108.226 1.00 171.67 214 LYS C N 1
ATOM 5850 C CA . LYS C 2 214 ? 24.887 69.656 107.310 1.00 171.69 214 LYS C CA 1
ATOM 5851 C C . LYS C 2 214 ? 26.239 70.147 107.798 1.00 169.68 214 LYS C C 1
ATOM 5852 O O . LYS C 2 214 ? 26.359 70.617 108.934 1.00 166.55 214 LYS C O 1
ATOM 5858 N N . VAL C 2 215 ? 27.252 70.041 106.941 1.00 174.67 215 VAL C N 1
ATOM 5859 C CA . VAL C 2 215 ? 28.624 70.390 107.287 1.00 169.17 215 VAL C CA 1
ATOM 5860 C C . VAL C 2 215 ? 29.176 71.312 106.210 1.00 177.66 215 VAL C C 1
ATOM 5861 O O . VAL C 2 215 ? 29.005 71.049 105.014 1.00 172.98 215 VAL C O 1
ATOM 5865 N N . ASP C 2 216 ? 29.836 72.386 106.632 1.00 182.42 216 ASP C N 1
ATOM 5866 C CA . ASP C 2 216 ? 30.517 73.306 105.728 1.00 182.19 216 ASP C CA 1
ATOM 5867 C C . ASP C 2 216 ? 31.999 73.226 106.062 1.00 172.67 216 ASP C C 1
ATOM 5868 O O . ASP C 2 216 ? 32.431 73.718 107.110 1.00 167.90 216 ASP C O 1
ATOM 5873 N N . LYS C 2 217 ? 32.775 72.610 105.176 1.00 172.17 217 LYS C N 1
ATOM 5874 C CA . LYS C 2 217 ? 34.187 72.353 105.420 1.00 161.12 217 LYS C CA 1
ATOM 5875 C C . LYS C 2 217 ? 35.001 73.295 104.546 1.00 162.69 217 LYS C C 1
ATOM 5876 O O . LYS C 2 217 ? 34.924 73.232 103.314 1.00 167.81 217 LYS C O 1
ATOM 5882 N N . ARG C 2 218 ? 35.777 74.163 105.185 1.00 174.31 218 ARG C N 1
ATOM 5883 C CA . ARG C 2 218 ? 36.632 75.100 104.472 1.00 177.01 218 ARG C CA 1
ATOM 5884 C C . ARG C 2 218 ? 37.911 74.410 104.014 1.00 171.58 218 ARG C C 1
ATOM 5885 O O . ARG C 2 218 ? 38.567 73.713 104.795 1.00 166.36 218 ARG C O 1
ATOM 5893 N N . VAL C 2 219 ? 38.258 74.600 102.745 1.00 167.27 219 VAL C N 1
ATOM 5894 C CA . VAL C 2 219 ? 39.417 73.960 102.134 1.00 170.65 219 VAL C CA 1
ATOM 5895 C C . VAL C 2 219 ? 40.524 75.003 102.047 1.00 180.94 219 VAL C C 1
ATOM 5896 O O . VAL C 2 219 ? 40.420 75.975 101.291 1.00 182.60 219 VAL C O 1
ATOM 5900 N N . GLU C 2 220 ? 41.589 74.802 102.827 1.00 188.79 220 GLU C N 1
ATOM 5901 C CA . GLU C 2 220 ? 42.677 75.760 102.896 1.00 196.07 220 GLU C CA 1
ATOM 5902 C C . GLU C 2 220 ? 43.955 75.167 102.315 1.00 203.57 220 GLU C C 1
ATOM 5903 O O . GLU C 2 220 ? 44.256 73.993 102.559 1.00 208.48 220 GLU C O 1
ATOM 5909 N N . PRO C 2 221 ? 44.740 75.952 101.561 1.00 210.89 221 PRO C N 1
ATOM 5910 C CA . PRO C 2 221 ? 45.999 75.468 100.983 1.00 208.28 221 PRO C CA 1
ATOM 5911 C C . PRO C 2 221 ? 47.055 75.170 102.046 1.00 210.11 221 PRO C C 1
ATOM 5912 O O . PRO C 2 221 ? 48.136 74.690 101.703 1.00 212.43 221 PRO C O 1
ATOM 5916 N N . ILE D 3 2 ? 19.889 31.540 77.978 1.00 106.41 1 ILE D N 1
ATOM 5917 C CA . ILE D 3 2 ? 20.367 32.138 76.738 1.00 113.29 1 ILE D CA 1
ATOM 5918 C C . ILE D 3 2 ? 21.139 33.418 77.034 1.00 116.54 1 ILE D C 1
ATOM 5919 O O . ILE D 3 2 ? 20.626 34.326 77.689 1.00 109.18 1 ILE D O 1
ATOM 5924 N N . GLN D 3 3 ? 22.374 33.488 76.543 1.00 126.47 2 GLN D N 1
ATOM 5925 C CA . GLN D 3 3 ? 23.215 34.662 76.721 1.00 128.49 2 GLN D CA 1
ATOM 5926 C C . GLN D 3 3 ? 23.080 35.608 75.534 1.00 125.07 2 GLN D C 1
ATOM 5927 O O . GLN D 3 3 ? 23.077 35.179 74.377 1.00 122.85 2 GLN D O 1
ATOM 5933 N N . MET D 3 4 ? 22.969 36.901 75.832 1.00 104.44 3 MET D N 1
ATOM 5934 C CA . MET D 3 4 ? 22.816 37.941 74.822 1.00 101.19 3 MET D CA 1
ATOM 5935 C C . MET D 3 4 ? 24.019 38.870 74.900 1.00 101.80 3 MET D C 1
ATOM 5936 O O . MET D 3 4 ? 24.240 39.516 75.930 1.00 107.78 3 MET D O 1
ATOM 5941 N N . THR D 3 5 ? 24.792 38.933 73.818 1.00 100.80 4 THR D N 1
ATOM 5942 C CA . THR D 3 5 ? 26.041 39.683 73.781 1.00 95.14 4 THR D CA 1
ATOM 5943 C C . THR D 3 5 ? 25.941 40.787 72.738 1.00 95.80 4 THR D C 1
ATOM 5944 O O . THR D 3 5 ? 25.713 40.509 71.555 1.00 99.82 4 THR D O 1
ATOM 5948 N N . GLN D 3 6 ? 26.113 42.030 73.175 1.00 93.95 5 GLN D N 1
ATOM 5949 C CA . GLN D 3 6 ? 26.093 43.188 72.294 1.00 91.13 5 GLN D CA 1
ATOM 5950 C C . GLN D 3 6 ? 27.514 43.635 71.964 1.00 96.83 5 GLN D C 1
ATOM 5951 O O . GLN D 3 6 ? 28.462 43.384 72.712 1.00 102.23 5 GLN D O 1
ATOM 5957 N N . SER D 3 7 ? 27.649 44.310 70.821 1.00 98.75 6 SER D N 1
ATOM 5958 C CA . SER D 3 7 ? 28.937 44.821 70.385 1.00 96.96 6 SER D CA 1
ATOM 5959 C C . SER D 3 7 ? 28.705 46.102 69.595 1.00 99.85 6 SER D C 1
ATOM 5960 O O . SER D 3 7 ? 27.834 46.120 68.711 1.00 101.35 6 SER D O 1
ATOM 5963 N N . PRO D 3 8 ? 29.450 47.179 69.885 1.00 99.32 7 PRO D N 1
ATOM 5964 C CA . PRO D 3 8 ? 30.431 47.222 70.974 1.00 102.83 7 PRO D CA 1
ATOM 5965 C C . PRO D 3 8 ? 29.787 47.544 72.317 1.00 101.34 7 PRO D C 1
ATOM 5966 O O . PRO D 3 8 ? 28.580 47.776 72.376 1.00 104.39 7 PRO D O 1
ATOM 5970 N N . SER D 3 9 ? 30.587 47.556 73.385 1.00 103.12 8 SER D N 1
ATOM 5971 C CA . SER D 3 9 ? 30.053 47.944 74.686 1.00 108.85 8 SER D CA 1
ATOM 5972 C C . SER D 3 9 ? 29.804 49.444 74.751 1.00 101.05 8 SER D C 1
ATOM 5973 O O . SER D 3 9 ? 28.866 49.889 75.422 1.00 102.64 8 SER D O 1
ATOM 5976 N N . SER D 3 10 ? 30.622 50.231 74.056 1.00 99.37 9 SER D N 1
ATOM 5977 C CA . SER D 3 10 ? 30.409 51.664 73.944 1.00 93.51 9 SER D CA 1
ATOM 5978 C C . SER D 3 10 ? 30.965 52.135 72.611 1.00 101.49 9 SER D C 1
ATOM 5979 O O . SER D 3 10 ? 31.784 51.459 71.983 1.00 108.16 9 SER D O 1
ATOM 5982 N N . LEU D 3 11 ? 30.507 53.307 72.184 1.00 100.98 10 LEU D N 1
ATOM 5983 C CA . LEU D 3 11 ? 30.995 53.903 70.951 1.00 92.91 10 LEU D CA 1
ATOM 5984 C C . LEU D 3 11 ? 30.715 55.395 70.991 1.00 102.05 10 LEU D C 1
ATOM 5985 O O . LEU D 3 11 ? 29.719 55.840 71.568 1.00 106.72 10 LEU D O 1
ATOM 5990 N N . SER D 3 12 ? 31.605 56.158 70.370 1.00 101.59 11 SER D N 1
ATOM 5991 C CA . SER D 3 12 ? 31.465 57.600 70.262 1.00 100.16 11 SER D CA 1
ATOM 5992 C C . SER D 3 12 ? 31.119 57.970 68.829 1.00 91.41 11 SER D C 1
ATOM 5993 O O . SER D 3 12 ? 31.693 57.427 67.881 1.00 98.02 11 SER D O 1
ATOM 5996 N N . ALA D 3 13 ? 30.174 58.893 68.676 1.00 94.58 12 ALA D N 1
ATOM 5997 C CA . ALA D 3 13 ? 29.724 59.325 67.364 1.00 89.22 12 ALA D CA 1
ATOM 5998 C C . ALA D 3 13 ? 29.389 60.806 67.420 1.00 88.47 12 ALA D C 1
ATOM 5999 O O . ALA D 3 13 ? 29.389 61.429 68.485 1.00 92.26 12 ALA D O 1
ATOM 6001 N N . SER D 3 14 ? 29.098 61.368 66.252 1.00 83.30 13 SER D N 1
ATOM 6002 C CA . SER D 3 14 ? 28.712 62.762 66.125 1.00 89.85 13 SER D CA 1
ATOM 6003 C C . SER D 3 14 ? 27.305 62.845 65.551 1.00 76.70 13 SER D C 1
ATOM 6004 O O . SER D 3 14 ? 26.802 61.897 64.942 1.00 81.86 13 SER D O 1
ATOM 6007 N N . VAL D 3 15 ? 26.663 63.991 65.781 1.00 85.67 14 VAL D N 1
ATOM 6008 C CA . VAL D 3 15 ? 25.335 64.225 65.231 1.00 82.19 14 VAL D CA 1
ATOM 6009 C C . VAL D 3 15 ? 25.391 64.132 63.714 1.00 86.83 14 VAL D C 1
ATOM 6010 O O . VAL D 3 15 ? 26.205 64.796 63.061 1.00 93.29 14 VAL D O 1
ATOM 6014 N N . GLY D 3 16 ? 24.516 63.303 63.144 1.00 86.74 15 GLY D N 1
ATOM 6015 C CA . GLY D 3 16 ? 24.480 63.057 61.721 1.00 79.86 15 GLY D CA 1
ATOM 6016 C C . GLY D 3 16 ? 25.099 61.742 61.293 1.00 91.53 15 GLY D C 1
ATOM 6017 O O . GLY D 3 16 ? 24.864 61.302 60.161 1.00 86.18 15 GLY D O 1
ATOM 6018 N N . ASP D 3 17 ? 25.886 61.111 62.160 1.00 90.50 16 ASP D N 1
ATOM 6019 C CA . ASP D 3 17 ? 26.521 59.846 61.822 1.00 80.62 16 ASP D CA 1
ATOM 6020 C C . ASP D 3 17 ? 25.489 58.725 61.722 1.00 83.66 16 ASP D C 1
ATOM 6021 O O . ASP D 3 17 ? 24.384 58.802 62.267 1.00 82.40 16 ASP D O 1
ATOM 6026 N N . ARG D 3 18 ? 25.872 57.669 61.010 1.00 87.50 17 ARG D N 1
ATOM 6027 C CA . ARG D 3 18 ? 25.094 56.440 60.934 1.00 75.61 17 ARG D CA 1
ATOM 6028 C C . ARG D 3 18 ? 25.654 55.456 61.954 1.00 78.99 17 ARG D C 1
ATOM 6029 O O . ARG D 3 18 ? 26.819 55.057 61.861 1.00 92.02 17 ARG D O 1
ATOM 6037 N N . VAL D 3 19 ? 24.830 55.073 62.925 1.00 83.69 18 VAL D N 1
ATOM 6038 C CA . VAL D 3 19 ? 25.252 54.230 64.037 1.00 82.26 18 VAL D CA 1
ATOM 6039 C C . VAL D 3 19 ? 24.591 52.867 63.891 1.00 79.71 18 VAL D C 1
ATOM 6040 O O . VAL D 3 19 ? 23.387 52.779 63.621 1.00 80.74 18 VAL D O 1
ATOM 6044 N N . THR D 3 20 ? 25.378 51.807 64.067 1.00 82.82 19 THR D N 1
ATOM 6045 C CA . THR D 3 20 ? 24.887 50.437 63.973 1.00 81.92 19 THR D CA 1
ATOM 6046 C C . THR D 3 20 ? 25.366 49.659 65.189 1.00 83.51 19 THR D C 1
ATOM 6047 O O . THR D 3 20 ? 26.574 49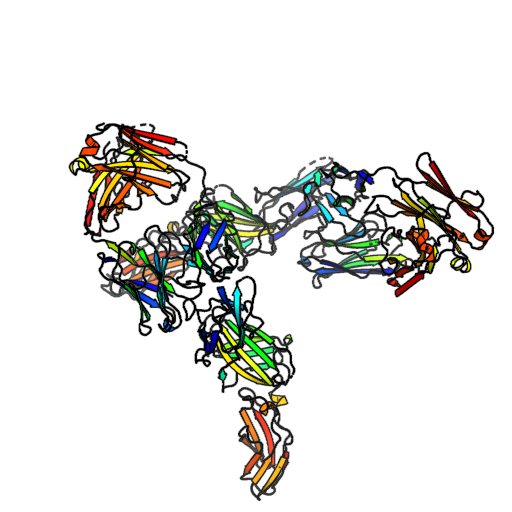.562 65.429 1.00 83.66 19 THR D O 1
ATOM 6051 N N . ILE D 3 21 ? 24.423 49.106 65.947 1.00 85.43 20 ILE D N 1
ATOM 6052 C CA . ILE D 3 21 ? 24.714 48.269 67.105 1.00 90.97 20 ILE D CA 1
ATOM 6053 C C . ILE D 3 21 ? 24.297 46.844 66.776 1.00 88.64 20 ILE D C 1
ATOM 6054 O O . ILE D 3 21 ? 23.245 46.623 66.165 1.00 96.28 20 ILE D O 1
ATOM 6059 N N . THR D 3 22 ? 25.115 45.877 67.186 1.00 87.26 21 THR D N 1
ATOM 6060 C CA . THR D 3 22 ? 24.859 44.471 66.912 1.00 96.51 21 THR D CA 1
ATOM 6061 C C . THR D 3 22 ? 24.575 43.717 68.206 1.00 98.09 21 THR D C 1
ATOM 6062 O O . THR D 3 22 ? 25.097 44.053 69.272 1.00 91.08 21 THR D O 1
ATOM 6066 N N . CYS D 3 23 ? 23.731 42.692 68.092 1.00 97.06 22 CYS D N 1
ATOM 6067 C CA . CYS D 3 23 ? 23.335 41.847 69.212 1.00 90.38 22 CYS D CA 1
ATOM 6068 C C . CYS D 3 23 ? 23.344 40.398 68.750 1.00 94.70 22 CYS D C 1
ATOM 6069 O O . CYS D 3 23 ? 22.707 40.064 67.747 1.00 104.15 22 CYS D O 1
ATOM 6072 N N . ARG D 3 24 ? 24.059 39.542 69.475 1.00 97.12 23 ARG D N 1
ATOM 6073 C CA . ARG D 3 24 ? 24.187 38.136 69.118 1.00 96.63 23 ARG D CA 1
ATOM 6074 C C . ARG D 3 24 ? 23.712 37.265 70.274 1.00 106.83 23 ARG D C 1
ATOM 6075 O O . ARG D 3 24 ? 23.915 37.604 71.445 1.00 110.12 23 ARG D O 1
ATOM 6083 N N . ALA D 3 25 ? 23.074 36.146 69.936 1.00 104.12 24 ALA D N 1
ATOM 6084 C CA . ALA D 3 25 ? 22.431 35.274 70.908 1.00 104.48 24 ALA D CA 1
ATOM 6085 C C . ALA D 3 25 ? 23.136 33.925 70.940 1.00 108.12 24 ALA D C 1
ATOM 6086 O O . ALA D 3 25 ? 23.559 33.406 69.900 1.00 107.68 24 ALA D O 1
ATOM 6088 N N . SER D 3 26 ? 23.266 33.368 72.147 1.00 114.16 25 SER D N 1
ATOM 6089 C CA . SER D 3 26 ? 23.958 32.095 72.314 1.00 106.57 25 SER D CA 1
ATOM 6090 C C . SER D 3 26 ? 23.201 30.944 71.662 1.00 113.60 25 SER D C 1
ATOM 6091 O O . SER D 3 26 ? 23.815 29.941 71.282 1.00 121.52 25 SER D O 1
ATOM 6094 N N . GLN D 3 27 ? 21.883 31.066 71.518 1.00 114.60 26 GLN D N 1
ATOM 6095 C CA . GLN D 3 27 ? 21.068 30.071 70.838 1.00 107.49 26 GLN D CA 1
ATOM 6096 C C . GLN D 3 27 ? 20.185 30.763 69.808 1.00 104.24 26 GLN D C 1
ATOM 6097 O O . GLN D 3 27 ? 20.044 31.989 69.800 1.00 100.98 26 GLN D O 1
ATOM 6103 N N . GLY D 3 28 ? 19.585 29.962 68.932 1.00 105.18 27 GLY D N 1
ATOM 6104 C CA . GLY D 3 28 ? 18.672 30.511 67.942 1.00 100.22 27 GLY D CA 1
ATOM 6105 C C . GLY D 3 28 ? 17.392 30.988 68.601 1.00 101.43 27 GLY D C 1
ATOM 6106 O O . GLY D 3 28 ? 16.790 30.276 69.414 1.00 102.50 27 GLY D O 1
ATOM 6107 N N . ILE D 3 29 ? 16.969 32.202 68.255 1.00 99.00 28 ILE D N 1
ATOM 6108 C CA . ILE D 3 29 ? 15.789 32.803 68.864 1.00 96.82 28 ILE D CA 1
ATOM 6109 C C . ILE D 3 29 ? 14.857 33.318 67.776 1.00 92.56 28 ILE D C 1
ATOM 6110 O O . ILE D 3 29 ? 13.953 34.116 68.050 1.00 86.33 28 ILE D O 1
ATOM 6115 N N . SER D 3 30 ? 15.066 32.853 66.542 1.00 86.39 29 SER D N 1
ATOM 6116 C CA . SER D 3 30 ? 14.275 33.275 65.389 1.00 89.76 29 SER D CA 1
ATOM 6117 C C . SER D 3 30 ? 14.223 34.794 65.275 1.00 85.24 29 SER D C 1
ATOM 6118 O O . SER D 3 30 ? 15.244 35.439 65.020 1.00 96.22 29 SER D O 1
ATOM 6121 N N . SER D 3 31 ? 13.037 35.372 65.463 1.00 89.95 30 SER D N 1
ATOM 6122 C CA . SER D 3 31 ? 12.855 36.818 65.409 1.00 79.00 30 SER D CA 1
ATOM 6123 C C . SER D 3 31 ? 12.390 37.395 66.740 1.00 82.29 30 SER D C 1
ATOM 6124 O O . SER D 3 31 ? 12.059 38.585 66.807 1.00 87.38 30 SER D O 1
ATOM 6127 N N . ASP D 3 32 ? 12.368 36.589 67.803 1.00 74.52 31 ASP D N 1
ATOM 6128 C CA . ASP D 3 32 ? 11.859 37.023 69.103 1.00 85.47 31 ASP D CA 1
ATOM 6129 C C . ASP D 3 32 ? 12.917 37.866 69.820 1.00 89.62 31 ASP D C 1
ATOM 6130 O O . ASP D 3 32 ? 13.537 37.456 70.804 1.00 88.12 31 ASP D O 1
ATOM 6135 N N . LEU D 3 33 ? 13.108 39.082 69.306 1.00 88.17 32 LEU D N 1
ATOM 6136 C CA . LEU D 3 33 ? 14.120 39.994 69.820 1.00 83.09 32 LEU D CA 1
ATOM 6137 C C . LEU D 3 33 ? 13.581 41.416 69.832 1.00 82.08 32 LEU D C 1
ATOM 6138 O O . LEU D 3 33 ? 12.937 41.852 68.874 1.00 82.23 32 LEU D O 1
ATOM 6143 N N . ALA D 3 34 ? 13.853 42.137 70.917 1.00 82.09 33 ALA D N 1
ATOM 6144 C CA . ALA D 3 34 ? 13.430 43.519 71.070 1.00 80.87 33 ALA D CA 1
ATOM 6145 C C . ALA D 3 34 ? 14.635 44.427 71.285 1.00 87.15 33 ALA D C 1
ATOM 6146 O O . ALA D 3 34 ? 15.721 43.977 71.660 1.00 81.05 33 ALA D O 1
ATOM 6148 N N . TRP D 3 35 ? 14.424 45.722 71.051 1.00 78.14 34 TRP D N 1
ATOM 6149 C CA . TRP D 3 35 ? 15.432 46.749 71.281 1.00 82.73 34 TRP D CA 1
ATOM 6150 C C . TRP D 3 35 ? 14.849 47.854 72.148 1.00 84.32 34 TRP D C 1
ATOM 6151 O O . TRP D 3 35 ? 13.714 48.291 71.932 1.00 76.77 34 TRP D O 1
ATOM 6162 N N . TYR D 3 36 ? 15.636 48.319 73.117 1.00 81.68 35 TYR D N 1
ATOM 6163 C CA . TYR D 3 36 ? 15.211 49.369 74.030 1.00 77.91 35 TYR D CA 1
ATOM 6164 C C . TYR D 3 36 ? 16.218 50.510 74.034 1.00 84.57 35 TYR D C 1
ATOM 6165 O O . TYR D 3 36 ? 17.404 50.316 73.752 1.00 83.06 35 TYR D O 1
ATOM 6174 N N . GLN D 3 37 ? 15.728 51.704 74.360 1.00 84.65 36 GLN D N 1
ATOM 6175 C CA . GLN D 3 37 ? 16.565 52.863 74.639 1.00 85.29 36 GLN D CA 1
ATOM 6176 C C . GLN D 3 37 ? 16.356 53.270 76.089 1.00 90.64 36 GLN D C 1
ATOM 6177 O O . GLN D 3 37 ? 15.215 53.362 76.552 1.00 86.86 36 GLN D O 1
ATOM 6183 N N . GLN D 3 38 ? 17.453 53.513 76.802 1.00 86.86 37 GLN D N 1
ATOM 6184 C CA . GLN D 3 38 ? 17.394 53.960 78.186 1.00 94.08 37 GLN D CA 1
ATOM 6185 C C . GLN D 3 38 ? 18.291 55.173 78.366 1.00 96.70 37 GLN D C 1
ATOM 6186 O O . GLN D 3 38 ? 19.460 55.151 77.969 1.00 99.12 37 GLN D O 1
ATOM 6192 N N . LYS D 3 39 ? 17.747 56.214 78.961 1.00 90.86 38 LYS D N 1
ATOM 6193 C CA . LYS D 3 39 ? 18.569 57.353 79.319 1.00 101.34 38 LYS D CA 1
ATOM 6194 C C . LYS D 3 39 ? 18.839 57.348 80.819 1.00 112.67 38 LYS D C 1
ATOM 6195 O O . LYS D 3 39 ? 18.023 56.839 81.595 1.00 107.45 38 LYS D O 1
ATOM 6201 N N . PRO D 3 40 ? 19.982 57.881 81.250 1.00 116.03 39 PRO D N 1
ATOM 6202 C CA . PRO D 3 40 ? 20.344 57.813 82.673 1.00 118.01 39 PRO D CA 1
ATOM 6203 C C . PRO D 3 40 ? 19.252 58.384 83.567 1.00 114.01 39 PRO D C 1
ATOM 6204 O O . PRO D 3 40 ? 18.801 59.517 83.385 1.00 119.35 39 PRO D O 1
ATOM 6208 N N . GLY D 3 41 ? 18.833 57.585 84.546 1.00 111.17 40 GLY D N 1
ATOM 6209 C CA . GLY D 3 41 ? 17.791 57.994 85.465 1.00 110.27 40 GLY D CA 1
ATOM 6210 C C . GLY D 3 41 ? 16.385 57.917 84.917 1.00 117.06 40 GLY D C 1
ATOM 6211 O O . GLY D 3 41 ? 15.490 58.585 85.443 1.00 130.72 40 GLY D O 1
ATOM 6212 N N . LYS D 3 42 ? 16.159 57.122 83.874 1.00 113.55 41 LYS D N 1
ATOM 6213 C CA . LYS D 3 42 ? 14.843 56.981 83.267 1.00 108.01 41 LYS D CA 1
ATOM 6214 C C . LYS D 3 42 ? 14.576 55.512 82.979 1.00 107.03 41 LYS D C 1
ATOM 6215 O O . LYS D 3 42 ? 15.498 54.700 82.871 1.00 101.95 41 LYS D O 1
ATOM 6221 N N . ALA D 3 43 ? 13.296 55.180 82.848 1.00 101.41 42 ALA D N 1
ATOM 6222 C CA . ALA D 3 43 ? 12.920 53.831 82.465 1.00 101.98 42 ALA D CA 1
ATOM 6223 C C . ALA D 3 43 ? 13.253 53.589 80.992 1.00 100.39 42 ALA D C 1
ATOM 6224 O O . ALA D 3 43 ? 13.272 54.527 80.190 1.00 95.05 42 ALA D O 1
ATOM 6226 N N . PRO D 3 44 ? 13.527 52.340 80.614 1.00 95.55 43 PRO D N 1
ATOM 6227 C CA . PRO D 3 44 ? 13.770 52.041 79.198 1.00 97.50 43 PRO D CA 1
ATOM 6228 C C . PRO D 3 44 ? 12.530 52.298 78.356 1.00 91.62 43 PRO D C 1
ATOM 6229 O O . PRO D 3 44 ? 11.397 52.239 78.839 1.00 83.14 43 PRO D O 1
ATOM 6233 N N . LYS D 3 45 ? 12.758 52.594 77.079 1.00 86.83 44 LYS D N 1
ATOM 6234 C CA . LYS D 3 45 ? 11.689 52.807 76.114 1.00 88.71 44 LYS D CA 1
ATOM 6235 C C . LYS D 3 45 ? 11.859 51.825 74.965 1.00 94.20 44 LYS D C 1
ATOM 6236 O O . LYS D 3 45 ? 12.928 51.763 74.348 1.00 79.07 44 LYS D O 1
ATOM 6242 N N . LEU D 3 46 ? 10.805 51.068 74.677 1.00 92.51 45 LEU D N 1
ATOM 6243 C CA . LEU D 3 46 ? 10.880 50.014 73.675 1.00 82.21 45 LEU D CA 1
ATOM 6244 C C . LEU D 3 46 ? 10.871 50.628 72.280 1.00 90.78 45 LEU D C 1
ATOM 6245 O O . LEU D 3 46 ? 9.990 51.429 71.947 1.00 89.46 45 LEU D O 1
ATOM 6250 N N . LEU D 3 47 ? 11.856 50.252 71.467 1.00 87.31 46 LEU D N 1
ATOM 6251 C CA . LEU D 3 47 ? 12.029 50.804 70.129 1.00 78.75 46 LEU D CA 1
ATOM 6252 C C . LEU D 3 47 ? 11.574 49.861 69.026 1.00 83.22 46 LEU D C 1
ATOM 6253 O O . LEU D 3 47 ? 10.923 50.300 68.072 1.00 76.19 46 LEU D O 1
ATOM 6258 N N . ILE D 3 48 ? 11.897 48.576 69.131 1.00 81.88 47 ILE D N 1
ATOM 6259 C CA . ILE D 3 48 ? 11.689 47.636 68.035 1.00 78.46 47 ILE D CA 1
ATOM 6260 C C . ILE D 3 48 ? 11.343 46.275 68.617 1.00 81.48 47 ILE D C 1
ATOM 6261 O O . ILE D 3 48 ? 11.935 45.840 69.609 1.00 75.13 47 ILE D O 1
ATOM 6266 N N . TYR D 3 49 ? 10.372 45.610 67.998 1.00 79.50 48 TYR D N 1
ATOM 6267 C CA . TYR D 3 49 ? 9.991 44.251 68.343 1.00 76.63 48 TYR D CA 1
ATOM 6268 C C . TYR D 3 49 ? 9.988 43.416 67.071 1.00 84.79 48 TYR D C 1
ATOM 6269 O O . TYR D 3 49 ? 10.020 43.945 65.957 1.00 80.48 48 TYR D O 1
ATOM 6278 N N . ASP D 3 50 ? 9.956 42.093 67.250 1.00 81.98 49 ASP D N 1
ATOM 6279 C CA . ASP D 3 50 ? 10.008 41.145 66.135 1.00 82.29 49 ASP D CA 1
ATOM 6280 C C . ASP D 3 50 ? 11.229 41.398 65.250 1.00 86.67 49 ASP D C 1
ATOM 6281 O O . ASP D 3 50 ? 11.170 41.248 64.027 1.00 83.36 49 ASP D O 1
ATOM 6286 N N . ALA D 3 51 ? 12.331 41.820 65.879 1.00 90.26 50 ALA D N 1
ATOM 6287 C CA . ALA D 3 51 ? 13.630 42.039 65.245 1.00 72.37 50 ALA D CA 1
ATOM 6288 C C . ALA D 3 51 ? 13.659 43.236 64.298 1.00 86.13 50 ALA D C 1
ATOM 6289 O O . ALA D 3 51 ? 14.697 43.893 64.175 1.00 85.43 50 ALA D O 1
ATOM 6291 N N . SER D 3 52 ? 12.540 43.545 63.631 1.00 89.08 51 SER D N 1
ATOM 6292 C CA . SER D 3 52 ? 12.563 44.589 62.612 1.00 87.79 51 SER D CA 1
ATOM 6293 C C . SER D 3 52 ? 11.303 45.448 62.565 1.00 82.91 51 SER D C 1
ATOM 6294 O O . SER D 3 52 ? 11.183 46.283 61.659 1.00 84.60 51 SER D O 1
ATOM 6297 N N . SER D 3 53 ? 10.363 45.279 63.491 1.00 80.57 52 SER D N 1
ATOM 6298 C CA . SER D 3 53 ? 9.138 46.070 63.495 1.00 82.56 52 SER D CA 1
ATOM 6299 C C . SER D 3 53 ? 9.313 47.308 64.368 1.00 77.20 52 SER D C 1
ATOM 6300 O O . SER D 3 53 ? 9.673 47.202 65.544 1.00 80.95 52 SER D O 1
ATOM 6303 N N . LEU D 3 54 ? 9.052 48.477 63.787 1.00 83.67 53 LEU D N 1
ATOM 6304 C CA . LEU D 3 54 ? 9.226 49.745 64.486 1.00 74.85 53 LEU D CA 1
ATOM 6305 C C . LEU D 3 54 ? 8.033 49.997 65.402 1.00 77.31 53 LEU D C 1
ATOM 6306 O O . LEU D 3 54 ? 6.890 50.062 64.937 1.00 78.08 53 LEU D O 1
ATOM 6311 N N . GLN D 3 55 ? 8.299 50.118 66.703 1.00 79.52 54 GLN D N 1
ATOM 6312 C CA . GLN D 3 55 ? 7.243 50.396 67.670 1.00 72.01 54 GLN D CA 1
ATOM 6313 C C . GLN D 3 55 ? 6.562 51.726 67.369 1.00 76.85 54 GLN D C 1
ATOM 6314 O O . GLN D 3 55 ? 7.206 52.693 66.954 1.00 83.16 54 GLN D O 1
ATOM 6320 N N . SER D 3 56 ? 5.245 51.765 67.577 1.00 81.48 55 SER D N 1
ATOM 6321 C CA . SER D 3 56 ? 4.475 52.977 67.331 1.00 78.74 55 SER D CA 1
ATOM 6322 C C . SER D 3 56 ? 5.001 54.127 68.181 1.00 87.16 55 SER D C 1
ATOM 6323 O O . SER D 3 56 ? 5.247 53.971 69.381 1.00 85.54 55 SER D O 1
ATOM 6326 N N . GLY D 3 57 ? 5.177 55.287 67.550 1.00 89.55 56 GLY D N 1
ATOM 6327 C CA . GLY D 3 57 ? 5.672 56.467 68.223 1.00 87.20 56 GLY D CA 1
ATOM 6328 C C . GLY D 3 57 ? 7.177 56.627 68.207 1.00 89.98 56 GLY D C 1
ATOM 6329 O O . GLY D 3 57 ? 7.675 57.680 68.623 1.00 93.61 56 GLY D O 1
ATOM 6330 N N . VAL D 3 58 ? 7.914 55.621 67.747 1.00 84.02 57 VAL D N 1
ATOM 6331 C CA . VAL D 3 58 ? 9.371 55.688 67.665 1.00 69.76 57 VAL D CA 1
ATOM 6332 C C . VAL D 3 58 ? 9.737 56.344 66.339 1.00 78.18 57 VAL D C 1
ATOM 6333 O O . VAL D 3 58 ? 9.139 56.010 65.306 1.00 76.51 57 VAL D O 1
ATOM 6337 N N . PRO D 3 59 ? 10.684 57.284 66.319 1.00 81.48 58 PRO D N 1
ATOM 6338 C CA . PRO D 3 59 ? 11.046 57.937 65.054 1.00 79.59 58 PRO D CA 1
ATOM 6339 C C . PRO D 3 59 ? 11.525 56.937 64.012 1.00 80.33 58 PRO D C 1
ATOM 6340 O O . PRO D 3 59 ? 12.076 55.880 64.332 1.00 78.69 58 PRO D O 1
ATOM 6344 N N . SER D 3 60 ? 11.317 57.293 62.743 1.00 76.47 59 SER D N 1
ATOM 6345 C CA . SER D 3 60 ? 11.602 56.390 61.636 1.00 79.76 59 SER D CA 1
ATOM 6346 C C . SER D 3 60 ? 13.087 56.268 61.326 1.00 76.37 59 SER D C 1
ATOM 6347 O O . SER D 3 60 ? 13.463 55.405 60.525 1.00 81.04 59 SER D O 1
ATOM 6350 N N . ARG D 3 61 ? 13.939 57.099 61.931 1.00 73.58 60 ARG D N 1
ATOM 6351 C CA . ARG D 3 61 ? 15.379 56.920 61.788 1.00 74.98 60 ARG D CA 1
ATOM 6352 C C . ARG D 3 61 ? 15.879 55.656 62.475 1.00 73.12 60 ARG D C 1
ATOM 6353 O O . ARG D 3 61 ? 17.024 55.257 62.239 1.00 81.01 60 ARG D O 1
ATOM 6361 N N . PHE D 3 62 ? 15.060 55.027 63.314 1.00 73.24 61 PHE D N 1
ATOM 6362 C CA . PHE D 3 62 ? 15.399 53.755 63.932 1.00 75.38 61 PHE D CA 1
ATOM 6363 C C . PHE D 3 62 ? 14.918 52.607 63.056 1.00 77.93 61 PHE D C 1
ATOM 6364 O O . PHE D 3 62 ? 13.863 52.692 62.421 1.00 86.58 61 PHE D O 1
ATOM 6372 N N . SER D 3 63 ? 15.695 51.528 63.033 1.00 75.58 62 SER D N 1
ATOM 6373 C CA . SER D 3 63 ? 15.336 50.348 62.261 1.00 73.22 62 SER D CA 1
ATOM 6374 C C . SER D 3 63 ? 16.188 49.180 62.730 1.00 78.17 62 SER D C 1
ATOM 6375 O O . SER D 3 63 ? 17.356 49.357 63.086 1.00 83.22 62 SER D O 1
ATOM 6378 N N . GLY D 3 64 ? 15.586 47.994 62.742 1.00 77.76 63 GLY D N 1
ATOM 6379 C CA . GLY D 3 64 ? 16.292 46.784 63.105 1.00 83.57 63 GLY D CA 1
ATOM 6380 C C . GLY D 3 64 ? 16.212 45.734 62.018 1.00 78.98 63 GLY D C 1
ATOM 6381 O O . GLY D 3 64 ? 15.366 45.828 61.125 1.00 88.53 63 GLY D O 1
ATOM 6382 N N . SER D 3 65 ? 17.094 44.739 62.068 1.00 76.47 64 SER D N 1
ATOM 6383 C CA . SER D 3 65 ? 17.061 43.654 61.098 1.00 85.54 64 SER D CA 1
ATOM 6384 C C . SER D 3 65 ? 17.779 42.451 61.689 1.00 88.85 64 SER D C 1
ATOM 6385 O O . SER D 3 65 ? 18.422 42.538 62.739 1.00 78.00 64 SER D O 1
ATOM 6388 N N . GLY D 3 66 ? 17.656 41.328 61.001 1.00 91.08 65 GLY D N 1
ATOM 6389 C CA . GLY D 3 66 ? 18.311 40.103 61.401 1.00 86.13 65 GLY D CA 1
ATOM 6390 C C . GLY D 3 66 ? 17.316 39.050 61.866 1.00 85.51 65 GLY D C 1
ATOM 6391 O O . GLY D 3 66 ? 16.170 39.339 62.224 1.00 89.76 65 GLY D O 1
ATOM 6392 N N . SER D 3 67 ? 17.780 37.804 61.857 1.00 85.71 66 SER D N 1
ATOM 6393 C CA . SER D 3 67 ? 16.992 36.679 62.340 1.00 94.97 66 SER D CA 1
ATOM 6394 C C . SER D 3 67 ? 17.946 35.547 62.685 1.00 100.44 66 SER D C 1
ATOM 6395 O O . SER D 3 67 ? 19.062 35.471 62.164 1.00 108.88 66 SER D O 1
ATOM 6398 N N . GLY D 3 68 ? 17.487 34.662 63.565 1.00 109.53 67 GLY D N 1
ATOM 6399 C CA . GLY D 3 68 ? 18.308 33.552 64.004 1.00 101.89 67 GLY D CA 1
ATOM 6400 C C . GLY D 3 68 ? 19.194 33.892 65.184 1.00 100.92 67 GLY D C 1
ATOM 6401 O O . GLY D 3 68 ? 18.766 33.780 66.336 1.00 106.02 67 GLY D O 1
ATOM 6402 N N . THR D 3 69 ? 20.435 34.310 64.916 1.00 101.17 68 THR D N 1
ATOM 6403 C CA . THR D 3 69 ? 21.395 34.588 65.976 1.00 99.49 68 THR D CA 1
ATOM 6404 C C . THR D 3 69 ? 22.066 35.953 65.890 1.00 102.99 68 THR D C 1
ATOM 6405 O O . THR D 3 69 ? 22.685 36.368 66.876 1.00 105.50 68 THR D O 1
ATOM 6409 N N . ASP D 3 70 ? 21.973 36.659 64.765 1.00 105.35 69 ASP D N 1
ATOM 6410 C CA . ASP D 3 70 ? 22.648 37.938 64.579 1.00 93.37 69 ASP D CA 1
ATOM 6411 C C . ASP D 3 70 ? 21.629 39.020 64.252 1.00 88.59 69 ASP D C 1
ATOM 6412 O O . ASP D 3 70 ? 20.864 38.890 63.290 1.00 94.70 69 ASP D O 1
ATOM 6417 N N . PHE D 3 71 ? 21.638 40.093 65.039 1.00 83.75 70 PHE D N 1
ATOM 6418 C CA . PHE D 3 71 ? 20.689 41.185 64.894 1.00 85.53 70 PHE D CA 1
ATOM 6419 C C . PHE D 3 71 ? 21.429 42.513 64.953 1.00 79.58 70 PHE D C 1
ATOM 6420 O O . PHE D 3 71 ? 22.491 42.623 65.571 1.00 87.93 70 PHE D O 1
ATOM 6428 N N . THR D 3 72 ? 20.857 43.526 64.304 1.00 74.75 71 THR D N 1
ATOM 6429 C CA . THR D 3 72 ? 21.464 44.848 64.255 1.00 80.58 71 THR D CA 1
ATOM 6430 C C . THR D 3 72 ? 20.409 45.920 64.481 1.00 85.10 71 THR D C 1
ATOM 6431 O O . THR D 3 72 ? 19.306 45.843 63.935 1.00 86.47 71 THR D O 1
ATOM 6435 N N . LEU D 3 73 ? 20.753 46.909 65.301 1.00 85.67 72 LEU D N 1
ATOM 6436 C CA . LEU D 3 73 ? 19.979 48.136 65.430 1.00 80.72 72 LEU D CA 1
ATOM 6437 C C . LEU D 3 73 ? 20.709 49.249 64.691 1.00 79.44 72 LEU D C 1
ATOM 6438 O O . LEU D 3 73 ? 21.928 49.394 64.828 1.00 78.36 72 LEU D O 1
ATOM 6443 N N . THR D 3 74 ? 19.967 50.029 63.908 1.00 76.12 73 THR D N 1
ATOM 6444 C CA . THR D 3 74 ? 20.556 51.065 63.071 1.00 75.80 73 THR D CA 1
ATOM 6445 C C . THR D 3 74 ? 19.836 52.386 63.289 1.00 77.71 73 THR D C 1
ATOM 6446 O O . THR D 3 74 ? 18.601 52.435 63.286 1.00 75.71 73 THR D O 1
ATOM 6450 N N . ILE D 3 75 ? 20.612 53.449 63.476 1.00 75.17 74 ILE D N 1
ATOM 6451 C CA . ILE D 3 75 ? 20.116 54.820 63.492 1.00 71.24 74 ILE D CA 1
ATOM 6452 C C . ILE D 3 75 ? 20.703 55.504 62.266 1.00 79.24 74 ILE D C 1
ATOM 6453 O O . ILE D 3 75 ? 21.924 55.686 62.173 1.00 82.51 74 ILE D O 1
ATOM 6458 N N . SER D 3 76 ? 19.841 55.866 61.314 1.00 81.17 75 SER D N 1
ATOM 6459 C CA . SER D 3 76 ? 20.320 56.335 60.017 1.00 86.59 75 SER D CA 1
ATOM 6460 C C . SER D 3 76 ? 21.092 57.642 60.150 1.00 89.01 75 SER D C 1
ATOM 6461 O O . SER D 3 76 ? 22.188 57.788 59.597 1.00 96.18 75 SER D O 1
ATOM 6464 N N . SER D 3 77 ? 20.533 58.605 60.876 1.00 87.35 76 SER D N 1
ATOM 6465 C CA . SER D 3 77 ? 21.176 59.894 61.108 1.00 82.51 76 SER D CA 1
ATOM 6466 C C . SER D 3 77 ? 21.041 60.229 62.587 1.00 86.97 76 SER D C 1
ATOM 6467 O O . SER D 3 77 ? 19.946 60.563 63.053 1.00 79.65 76 SER D O 1
ATOM 6470 N N . LEU D 3 78 ? 22.148 60.128 63.322 1.00 81.90 77 LEU D N 1
ATOM 6471 C CA . LEU D 3 78 ? 22.116 60.345 64.762 1.00 81.86 77 LEU D CA 1
ATOM 6472 C C . LEU D 3 78 ? 21.666 61.765 65.084 1.00 85.23 77 LEU D C 1
ATOM 6473 O O . LEU D 3 78 ? 22.106 62.734 64.460 1.00 88.52 77 LEU D O 1
ATOM 6478 N N . GLN D 3 79 ? 20.788 61.880 66.071 1.00 83.51 78 GLN D N 1
ATOM 6479 C CA . GLN D 3 79 ? 20.249 63.152 66.515 1.00 86.93 78 GLN D CA 1
ATOM 6480 C C . GLN D 3 79 ? 20.712 63.461 67.934 1.00 89.24 78 GLN D C 1
ATOM 6481 O O . GLN D 3 79 ? 21.148 62.565 68.664 1.00 86.37 78 GLN D O 1
ATOM 6487 N N . PRO D 3 80 ? 20.663 64.733 68.348 1.00 86.26 79 PRO D N 1
ATOM 6488 C CA . PRO D 3 80 ? 21.161 65.091 69.689 1.00 97.58 79 PRO D CA 1
ATOM 6489 C C . PRO D 3 80 ? 20.540 64.301 70.833 1.00 96.26 79 PRO D C 1
ATOM 6490 O O . PRO D 3 80 ? 21.255 63.931 71.773 1.00 96.95 79 PRO D O 1
ATOM 6494 N N . GLU D 3 81 ? 19.236 64.030 70.789 1.00 98.99 80 GLU D N 1
ATOM 6495 C CA . GLU D 3 81 ? 18.578 63.303 71.870 1.00 102.53 80 GLU D CA 1
ATOM 6496 C C . GLU D 3 81 ? 18.775 61.794 71.784 1.00 97.38 80 GLU D C 1
ATOM 6497 O O . GLU D 3 81 ? 18.193 61.064 72.594 1.00 105.06 80 GLU D O 1
ATOM 6503 N N . ASP D 3 82 ? 19.578 61.308 70.840 1.00 96.92 81 ASP D N 1
ATOM 6504 C CA . ASP D 3 82 ? 19.796 59.876 70.687 1.00 97.68 81 ASP D CA 1
ATOM 6505 C C . ASP D 3 82 ? 20.999 59.353 71.462 1.00 90.96 81 ASP D C 1
ATOM 6506 O O . ASP D 3 82 ? 21.196 58.134 71.510 1.00 90.99 81 ASP D O 1
ATOM 6511 N N . PHE D 3 83 ? 21.805 60.223 72.064 1.00 93.08 82 PHE D N 1
ATOM 6512 C CA . PHE D 3 83 ? 22.928 59.756 72.867 1.00 93.54 82 PHE D CA 1
ATOM 6513 C C . PHE D 3 83 ? 22.412 59.114 74.150 1.00 95.64 82 PHE D C 1
ATOM 6514 O O . PHE D 3 83 ? 21.832 59.796 75.002 1.00 88.85 82 PHE D O 1
ATOM 6522 N N . ALA D 3 84 ? 22.652 57.809 74.298 1.00 88.82 83 ALA D N 1
ATOM 6523 C CA . ALA D 3 84 ? 22.091 57.025 75.392 1.00 85.07 83 ALA D CA 1
ATOM 6524 C C . ALA D 3 84 ? 22.604 55.591 75.341 1.00 88.19 83 ALA D C 1
ATOM 6525 O O . ALA D 3 84 ? 23.502 55.274 74.554 1.00 91.49 83 ALA D O 1
ATOM 6527 N N . THR D 3 85 ? 22.042 54.720 76.175 1.00 81.31 84 THR D N 1
ATOM 6528 C CA . THR D 3 85 ? 22.369 53.302 76.169 1.00 88.65 84 THR D CA 1
ATOM 6529 C C . THR D 3 85 ? 21.236 52.518 75.517 1.00 91.90 84 THR D C 1
ATOM 6530 O O . THR D 3 85 ? 20.058 52.838 75.704 1.00 87.67 84 THR D O 1
ATOM 6534 N N . TYR D 3 86 ? 21.599 51.491 74.749 1.00 73.07 85 TYR D N 1
ATOM 6535 C CA . TYR D 3 86 ? 20.639 50.685 74.008 1.00 84.90 85 TYR D CA 1
ATOM 6536 C C . TYR D 3 86 ? 20.823 49.219 74.372 1.00 90.70 85 TYR D C 1
ATOM 6537 O O . TYR D 3 86 ? 21.953 48.719 74.399 1.00 83.50 85 TYR D O 1
ATOM 6546 N N . TYR D 3 87 ? 19.712 48.536 74.642 1.00 83.89 86 TYR D N 1
ATOM 6547 C CA . TYR D 3 87 ? 19.706 47.139 75.051 1.00 84.49 86 TYR D CA 1
ATOM 6548 C C . TYR D 3 87 ? 18.888 46.313 74.069 1.00 84.81 86 TYR D C 1
ATOM 6549 O O . TYR D 3 87 ? 17.850 46.766 73.576 1.00 86.87 86 TYR D O 1
ATOM 6558 N N . CYS D 3 88 ? 19.357 45.101 73.791 1.00 78.30 87 CYS D N 1
ATOM 6559 C CA . CYS D 3 88 ? 18.541 44.096 73.127 1.00 89.83 87 CYS D CA 1
ATOM 6560 C C . CYS D 3 88 ? 18.011 43.104 74.156 1.00 91.42 87 CYS D C 1
ATOM 6561 O O . CYS D 3 88 ? 18.568 42.940 75.243 1.00 86.37 87 CYS D O 1
ATOM 6564 N N . GLN D 3 89 ? 16.908 42.450 73.802 1.00 86.34 88 GLN D N 1
ATOM 6565 C CA . GLN D 3 89 ? 16.259 41.510 74.705 1.00 86.82 88 GLN D CA 1
ATOM 6566 C C . GLN D 3 89 ? 15.559 40.433 73.894 1.00 88.23 88 GLN D C 1
ATOM 6567 O O . GLN D 3 89 ? 14.783 40.744 72.986 1.00 88.45 88 GLN D O 1
ATOM 6573 N N . GLN D 3 90 ? 15.832 39.176 74.225 1.00 84.73 89 GLN D N 1
ATOM 6574 C CA . GLN D 3 90 ? 15.135 38.059 73.610 1.00 90.07 89 GLN D CA 1
ATOM 6575 C C . GLN D 3 90 ? 13.906 37.701 74.434 1.00 94.39 89 GLN D C 1
ATOM 6576 O O . GLN D 3 90 ? 13.952 37.680 75.668 1.00 97.57 89 GLN D O 1
ATOM 6582 N N . TYR D 3 91 ? 12.795 37.455 73.744 1.00 89.48 90 TYR D N 1
ATOM 6583 C CA . TYR D 3 91 ? 11.599 36.899 74.362 1.00 89.08 90 TYR D CA 1
ATOM 6584 C C . TYR D 3 91 ? 11.259 35.547 73.745 1.00 91.82 90 TYR D C 1
ATOM 6585 O O . TYR D 3 91 ? 10.098 35.133 73.724 1.00 97.47 90 TYR D O 1
ATOM 6594 N N . TRP D 3 92 ? 12.281 34.853 73.239 1.00 84.51 91 TRP D N 1
ATOM 6595 C CA . TRP D 3 92 ? 12.079 33.531 72.655 1.00 88.13 91 TRP D CA 1
ATOM 6596 C C . TRP D 3 92 ? 11.668 32.517 73.713 1.00 89.91 91 TRP D C 1
ATOM 6597 O O . TRP D 3 92 ? 10.689 31.783 73.537 1.00 90.34 91 TRP D O 1
ATOM 6608 N N . TRP D 3 93 ? 12.405 32.462 74.821 1.00 94.28 92 TRP D N 1
ATOM 6609 C CA . TRP D 3 93 ? 12.108 31.518 75.887 1.00 97.78 92 TRP D CA 1
ATOM 6610 C C . TRP D 3 93 ? 12.601 32.080 77.213 1.00 96.40 92 TRP D C 1
ATOM 6611 O O . TRP D 3 93 ? 13.399 33.019 77.256 1.00 98.36 92 TRP D O 1
ATOM 6622 N N . TYR D 3 94 ? 12.117 31.480 78.301 1.00 97.46 93 TYR D N 1
ATOM 6623 C CA . TYR D 3 94 ? 12.386 31.916 79.665 1.00 103.48 93 TYR D CA 1
ATOM 6624 C C . TYR D 3 94 ? 13.669 31.273 80.188 1.00 104.68 93 TYR D C 1
ATOM 6625 O O . TYR D 3 94 ? 13.957 30.115 79.870 1.00 112.03 93 TYR D O 1
ATOM 6634 N N . PRO D 3 95 ? 14.462 32.002 80.990 1.00 93.91 94 PRO D N 1
ATOM 6635 C CA . PRO D 3 95 ? 14.190 33.384 81.399 1.00 106.02 94 PRO D CA 1
ATOM 6636 C C . PRO D 3 95 ? 14.534 34.408 80.318 1.00 101.84 94 PRO D C 1
ATOM 6637 O O . PRO D 3 95 ? 15.538 34.247 79.623 1.00 101.25 94 PRO D O 1
ATOM 6641 N N . PHE D 3 96 ? 13.696 35.433 80.169 1.00 100.14 95 PHE D N 1
ATOM 6642 C CA . PHE D 3 96 ? 14.022 36.525 79.263 1.00 99.58 95 PHE D CA 1
ATOM 6643 C C . PHE D 3 96 ? 15.323 37.181 79.702 1.00 102.42 95 PHE D C 1
ATOM 6644 O O . PHE D 3 96 ? 15.531 37.454 80.887 1.00 112.84 95 PHE D O 1
ATOM 6652 N N . THR D 3 97 ? 16.204 37.436 78.740 1.00 101.75 96 THR D N 1
ATOM 6653 C CA . THR D 3 97 ? 17.537 37.939 79.031 1.00 99.97 96 THR D CA 1
ATOM 6654 C C . THR D 3 97 ? 17.823 39.169 78.184 1.00 95.64 96 THR D C 1
ATOM 6655 O O . THR D 3 97 ? 17.493 39.212 76.995 1.00 100.52 96 THR D O 1
ATOM 6659 N N . PHE D 3 98 ? 18.432 40.168 78.812 1.00 97.35 97 PHE D N 1
ATOM 6660 C CA . PHE D 3 98 ? 18.856 41.390 78.150 1.00 98.59 97 PHE D CA 1
ATOM 6661 C C . PHE D 3 98 ? 20.326 41.291 77.762 1.00 96.71 97 PHE D C 1
ATOM 6662 O O . PHE D 3 98 ? 21.081 40.471 78.290 1.00 104.03 97 PHE D O 1
ATOM 6670 N N . GLY D 3 99 ? 20.725 42.144 76.826 1.00 92.39 98 GLY D N 1
ATOM 6671 C CA . GLY D 3 99 ? 22.132 42.344 76.568 1.00 100.04 98 GLY D CA 1
ATOM 6672 C C . GLY D 3 99 ? 22.757 43.265 77.599 1.00 98.76 98 GLY D C 1
ATOM 6673 O O . GLY D 3 99 ? 22.074 43.926 78.381 1.00 104.83 98 GLY D O 1
ATOM 6674 N N . GLN D 3 100 ? 24.090 43.303 77.600 1.00 99.38 99 GLN D N 1
ATOM 6675 C CA . GLN D 3 100 ? 24.788 44.130 78.577 1.00 108.41 99 GLN D CA 1
ATOM 6676 C C . GLN D 3 100 ? 24.668 45.618 78.278 1.00 110.17 99 GLN D C 1
ATOM 6677 O O . GLN D 3 100 ? 24.989 46.435 79.149 1.00 106.75 99 GLN D O 1
ATOM 6683 N N . GLY D 3 101 ? 24.210 45.987 77.087 1.00 103.35 100 GLY D N 1
ATOM 6684 C CA . GLY D 3 101 ? 24.005 47.374 76.735 1.00 97.96 100 GLY D CA 1
ATOM 6685 C C . GLY D 3 101 ? 25.100 47.911 75.827 1.00 98.59 100 GLY D C 1
ATOM 6686 O O . GLY D 3 101 ? 26.219 47.396 75.768 1.00 100.64 100 GLY D O 1
ATOM 6687 N N . THR D 3 102 ? 24.759 48.978 75.106 1.00 98.33 101 THR D N 1
ATOM 6688 C CA . THR D 3 102 ? 25.702 49.675 74.240 1.00 89.31 101 THR D CA 1
ATOM 6689 C C . THR D 3 102 ? 25.492 51.169 74.426 1.00 97.17 101 THR D C 1
ATOM 6690 O O . THR D 3 102 ? 24.425 51.693 74.092 1.00 91.79 101 THR D O 1
ATOM 6694 N N . LYS D 3 103 ? 26.505 51.847 74.957 1.00 102.71 102 LYS D N 1
ATOM 6695 C CA . LYS D 3 103 ? 26.423 53.271 75.256 1.00 99.66 102 LYS D CA 1
ATOM 6696 C C . LYS D 3 103 ? 26.902 54.073 74.052 1.00 99.81 102 LYS D C 1
ATOM 6697 O O . LYS D 3 103 ? 28.029 53.883 73.582 1.00 105.71 102 LYS D O 1
ATOM 6703 N N . VAL D 3 104 ? 26.049 54.963 73.558 1.00 97.48 103 VAL D N 1
ATOM 6704 C CA . VAL D 3 104 ? 26.367 55.820 72.422 1.00 92.09 103 VAL D CA 1
ATOM 6705 C C . VAL D 3 104 ? 26.728 57.186 72.992 1.00 92.93 103 VAL D C 1
ATOM 6706 O O . VAL D 3 104 ? 25.857 57.953 73.413 1.00 90.91 103 VAL D O 1
ATOM 6710 N N . GLU D 3 105 ? 28.020 57.485 73.012 1.00 93.57 104 GLU D N 1
ATOM 6711 C CA . GLU D 3 105 ? 28.545 58.731 73.545 1.00 96.63 104 GLU D CA 1
ATOM 6712 C C . GLU D 3 105 ? 28.829 59.717 72.418 1.00 99.11 104 GLU D C 1
ATOM 6713 O O . GLU D 3 105 ? 28.905 59.350 71.242 1.00 98.80 104 GLU D O 1
ATOM 6719 N N . ILE D 3 106 ? 28.995 60.981 72.792 1.00 97.36 105 ILE D N 1
ATOM 6720 C CA . ILE D 3 106 ? 29.212 62.050 71.824 1.00 104.84 105 ILE D CA 1
ATOM 6721 C C . ILE D 3 106 ? 30.712 62.226 71.613 1.00 106.48 105 ILE D C 1
ATOM 6722 O O . ILE D 3 106 ? 31.486 62.305 72.575 1.00 90.81 105 ILE D O 1
ATOM 6727 N N . LYS D 3 107 ? 31.123 62.265 70.348 1.00 105.23 106 LYS D N 1
ATOM 6728 C CA . LYS D 3 107 ? 32.535 62.326 69.999 1.00 100.94 106 LYS D CA 1
ATOM 6729 C C . LYS D 3 107 ? 33.069 63.751 70.062 1.00 110.36 106 LYS D C 1
ATOM 6730 O O . LYS D 3 107 ? 32.373 64.710 69.719 1.00 115.20 106 LYS D O 1
ATOM 6736 N N . ARG D 3 108 ? 34.320 63.877 70.501 1.00 115.36 107 ARG D N 1
ATOM 6737 C CA . ARG D 3 108 ? 35.045 65.139 70.477 1.00 121.10 107 ARG D CA 1
ATOM 6738 C C . ARG D 3 108 ? 36.522 64.833 70.256 1.00 118.73 107 ARG D C 1
ATOM 6739 O O . ARG D 3 108 ? 36.927 63.671 70.160 1.00 114.80 107 ARG D O 1
ATOM 6747 N N . THR D 3 109 ? 37.330 65.887 70.173 1.00 119.86 108 THR D N 1
ATOM 6748 C CA . THR D 3 109 ? 38.762 65.699 70.005 1.00 127.76 108 THR D CA 1
ATOM 6749 C C . THR D 3 109 ? 39.389 65.200 71.305 1.00 127.05 108 THR D C 1
ATOM 6750 O O . THR D 3 109 ? 38.847 65.382 72.399 1.00 123.23 108 THR D O 1
ATOM 6754 N N . VAL D 3 110 ? 40.550 64.555 71.171 1.00 123.29 109 VAL D N 1
ATOM 6755 C CA . VAL D 3 110 ? 41.237 63.997 72.329 1.00 122.04 109 VAL D CA 1
ATOM 6756 C C . VAL D 3 110 ? 41.695 65.122 73.247 1.00 128.75 109 VAL D C 1
ATOM 6757 O O . VAL D 3 110 ? 42.047 66.221 72.794 1.00 122.03 109 VAL D O 1
ATOM 6761 N N . ALA D 3 111 ? 41.659 64.864 74.553 1.00 127.41 110 ALA D N 1
ATOM 6762 C CA . ALA D 3 111 ? 42.087 65.836 75.550 1.00 128.95 110 ALA D CA 1
ATOM 6763 C C . ALA D 3 111 ? 42.789 65.110 76.685 1.00 131.35 110 ALA D C 1
ATOM 6764 O O . ALA D 3 111 ? 42.254 64.140 77.230 1.00 136.92 110 ALA D O 1
ATOM 6766 N N . ALA D 3 112 ? 43.981 65.581 77.038 1.00 128.14 111 ALA D N 1
ATOM 6767 C CA . ALA D 3 112 ? 44.747 64.928 78.089 1.00 143.95 111 ALA D CA 1
ATOM 6768 C C . ALA D 3 112 ? 44.250 65.383 79.460 1.00 148.03 111 ALA D C 1
ATOM 6769 O O . ALA D 3 112 ? 43.914 66.557 79.642 1.00 137.84 111 ALA D O 1
ATOM 6771 N N . PRO D 3 113 ? 44.187 64.479 80.435 1.00 150.24 112 PRO D N 1
ATOM 6772 C CA . PRO D 3 113 ? 43.687 64.863 81.757 1.00 148.43 112 PRO D CA 1
ATOM 6773 C C . PRO D 3 113 ? 44.677 65.732 82.512 1.00 147.21 112 PRO D C 1
ATOM 6774 O O . PRO D 3 113 ? 45.895 65.571 82.405 1.00 148.18 112 PRO D O 1
ATOM 6778 N N . SER D 3 114 ? 44.131 66.664 83.286 1.00 152.89 113 SER D N 1
ATOM 6779 C CA . SER D 3 114 ? 44.913 67.363 84.295 1.00 155.43 113 SER D CA 1
ATOM 6780 C C . SER D 3 114 ? 44.925 66.511 85.557 1.00 155.01 113 SER D C 1
ATOM 6781 O O . SER D 3 114 ? 43.868 66.239 86.137 1.00 157.19 113 SER D O 1
ATOM 6784 N N . VAL D 3 115 ? 46.113 66.097 85.985 1.00 139.07 114 VAL D N 1
ATOM 6785 C CA . VAL D 3 115 ? 46.264 65.101 87.039 1.00 140.95 114 VAL D CA 1
ATOM 6786 C C . VAL D 3 115 ? 46.612 65.806 88.340 1.00 142.58 114 VAL D C 1
ATOM 6787 O O . VAL D 3 115 ? 47.566 66.593 88.398 1.00 134.94 114 VAL D O 1
ATOM 6791 N N . PHE D 3 116 ? 45.832 65.531 89.382 1.00 154.67 115 PHE D N 1
ATOM 6792 C CA . PHE D 3 116 ? 46.061 66.078 90.709 1.00 154.60 115 PHE D CA 1
ATOM 6793 C C . PHE D 3 116 ? 46.015 64.947 91.724 1.00 155.76 115 PHE D C 1
ATOM 6794 O O . PHE D 3 116 ? 45.230 64.005 91.581 1.00 154.65 115 PHE D O 1
ATOM 6802 N N . ILE D 3 117 ? 46.858 65.045 92.748 1.00 164.29 116 ILE D N 1
ATOM 6803 C CA . ILE D 3 117 ? 46.927 64.052 93.812 1.00 166.52 116 ILE D CA 1
ATOM 6804 C C . ILE D 3 117 ? 46.766 64.772 95.143 1.00 164.17 116 ILE D C 1
ATOM 6805 O O . ILE D 3 117 ? 47.242 65.901 95.311 1.00 159.08 116 ILE D O 1
ATOM 6810 N N . PHE D 3 118 ? 46.081 64.128 96.086 1.00 168.09 117 PHE D N 1
ATOM 6811 C CA . PHE D 3 118 ? 45.746 64.751 97.364 1.00 167.76 117 PHE D CA 1
ATOM 6812 C C . PHE D 3 118 ? 46.179 63.850 98.508 1.00 172.56 117 PHE D C 1
ATOM 6813 O O . PHE D 3 118 ? 45.740 62.683 98.577 1.00 162.61 117 PHE D O 1
ATOM 6821 N N . PRO D 3 119 ? 47.023 64.324 99.422 1.00 183.88 118 PRO D N 1
ATOM 6822 C CA . PRO D 3 119 ? 47.315 63.560 100.639 1.00 180.87 118 PRO D CA 1
ATOM 6823 C C . PRO D 3 119 ? 46.105 63.535 101.554 1.00 176.27 118 PRO D C 1
ATOM 6824 O O . PRO D 3 119 ? 45.202 64.376 101.422 1.00 180.55 118 PRO D O 1
ATOM 6828 N N . PRO D 3 120 ? 46.038 62.589 102.488 1.00 168.55 119 PRO D N 1
ATOM 6829 C CA . PRO D 3 120 ? 44.947 62.611 103.466 1.00 171.01 119 PRO D CA 1
ATOM 6830 C C . PRO D 3 120 ? 45.048 63.830 104.370 1.00 178.76 119 PRO D C 1
ATOM 6831 O O . PRO D 3 120 ? 46.138 64.312 104.687 1.00 182.06 119 PRO D O 1
ATOM 6835 N N . SER D 3 121 ? 43.886 64.328 104.783 1.00 197.03 120 SER D N 1
ATOM 6836 C CA . SER D 3 121 ? 43.835 65.502 105.641 1.00 207.02 120 SER D CA 1
ATOM 6837 C C . SER D 3 121 ? 44.405 65.193 107.019 1.00 206.73 120 SER D C 1
ATOM 6838 O O . SER D 3 121 ? 44.388 64.050 107.485 1.00 213.62 120 SER D O 1
ATOM 6841 N N . ASP D 3 122 ? 44.932 66.236 107.666 1.00 192.46 121 ASP D N 1
ATOM 6842 C CA . ASP D 3 122 ? 45.386 66.099 109.045 1.00 202.44 121 ASP D CA 1
ATOM 6843 C C . ASP D 3 122 ? 44.259 65.646 109.964 1.00 197.99 121 ASP D C 1
ATOM 6844 O O . ASP D 3 122 ? 44.491 64.886 110.911 1.00 192.79 121 ASP D O 1
ATOM 6849 N N . GLU D 3 123 ? 43.032 66.108 109.711 1.00 196.39 122 GLU D N 1
ATOM 6850 C CA . GLU D 3 123 ? 41.926 65.733 110.587 1.00 194.70 122 GLU D CA 1
ATOM 6851 C C . GLU D 3 123 ? 41.582 64.253 110.432 1.00 193.99 122 GLU D C 1
ATOM 6852 O O . GLU D 3 123 ? 41.227 63.587 111.412 1.00 190.48 122 GLU D O 1
ATOM 6858 N N . GLN D 3 124 ? 41.671 63.723 109.206 1.00 190.37 123 GLN D N 1
ATOM 6859 C CA . GLN D 3 124 ? 41.339 62.319 108.968 1.00 178.62 123 GLN D CA 1
ATOM 6860 C C . GLN D 3 124 ? 42.381 61.375 109.559 1.00 181.60 123 GLN D C 1
ATOM 6861 O O . GLN D 3 124 ? 42.037 60.261 109.970 1.00 175.68 123 GLN D O 1
ATOM 6867 N N . LEU D 3 125 ? 43.650 61.793 109.605 1.00 196.71 124 LEU D N 1
ATOM 6868 C CA . LEU D 3 125 ? 44.698 60.920 110.128 1.00 192.46 124 LEU D CA 1
ATOM 6869 C C . LEU D 3 125 ? 44.421 60.501 111.567 1.00 195.14 124 LEU D C 1
ATOM 6870 O O . LEU D 3 125 ? 44.789 59.391 111.969 1.00 197.47 124 LEU D O 1
ATOM 6875 N N . LYS D 3 126 ? 43.783 61.371 112.356 1.00 190.93 125 LYS D N 1
ATOM 6876 C CA . LYS D 3 126 ? 43.410 61.006 113.720 1.00 186.71 125 LYS D CA 1
ATOM 6877 C C . LYS D 3 126 ? 42.486 59.794 113.743 1.00 181.30 125 LYS D C 1
ATOM 6878 O O . LYS D 3 126 ? 42.563 58.962 114.656 1.00 179.44 125 LYS D O 1
ATOM 6884 N N . SER D 3 127 ? 41.606 59.673 112.746 1.00 178.99 126 SER D N 1
ATOM 6885 C CA . SER D 3 127 ? 40.674 58.553 112.681 1.00 181.91 126 SER D CA 1
ATOM 6886 C C . SER D 3 127 ? 41.355 57.216 112.412 1.00 183.74 126 SER D C 1
ATOM 6887 O O . SER D 3 127 ? 40.687 56.180 112.486 1.00 177.09 126 SER D O 1
ATOM 6890 N N . GLY D 3 128 ? 42.649 57.208 112.107 1.00 182.86 127 GLY D N 1
ATOM 6891 C CA . GLY D 3 128 ? 43.379 55.977 111.895 1.00 177.75 127 GLY D CA 1
ATOM 6892 C C . GLY D 3 128 ? 43.318 55.406 110.496 1.00 178.16 127 GLY D C 1
ATOM 6893 O O . GLY D 3 128 ? 43.813 54.293 110.279 1.00 178.42 127 GLY D O 1
ATOM 6894 N N . THR D 3 129 ? 42.735 56.127 109.541 1.00 182.38 128 THR D N 1
ATOM 6895 C CA . THR D 3 129 ? 42.753 55.735 108.140 1.00 180.99 128 THR D CA 1
ATOM 6896 C C . THR D 3 129 ? 43.286 56.885 107.300 1.00 176.34 128 THR D C 1
ATOM 6897 O O . THR D 3 129 ? 43.268 58.046 107.715 1.00 175.70 128 THR D O 1
ATOM 6901 N N . ALA D 3 130 ? 43.761 56.546 106.103 1.00 174.27 129 ALA D N 1
ATOM 6902 C CA . ALA D 3 130 ? 44.340 57.517 105.184 1.00 166.37 129 ALA D CA 1
ATOM 6903 C C . ALA D 3 130 ? 43.784 57.265 103.793 1.00 161.62 129 ALA D C 1
ATOM 6904 O O . ALA D 3 130 ? 44.011 56.198 103.214 1.00 165.10 129 ALA D O 1
ATOM 6906 N N . SER D 3 131 ? 43.060 58.245 103.261 1.00 154.34 130 SER D N 1
ATOM 6907 C CA . SER D 3 131 ? 42.504 58.179 101.915 1.00 150.55 130 SER D CA 1
ATOM 6908 C C . SER D 3 131 ? 43.314 59.106 101.017 1.00 148.42 130 SER D C 1
ATOM 6909 O O . SER D 3 131 ? 43.308 60.327 101.207 1.00 154.05 130 SER D O 1
ATOM 6912 N N . VAL D 3 132 ? 44.013 58.527 100.045 1.00 139.59 131 VAL D N 1
ATOM 6913 C CA . VAL D 3 132 ? 44.761 59.286 99.051 1.00 144.16 131 VAL D CA 1
ATOM 6914 C C . VAL D 3 132 ? 43.966 59.275 97.754 1.00 148.81 131 VAL D C 1
ATOM 6915 O O . VAL D 3 132 ? 43.545 58.210 97.284 1.00 151.50 131 VAL D O 1
ATOM 6919 N N . VAL D 3 133 ? 43.759 60.454 97.173 1.00 141.39 132 VAL D N 1
ATOM 6920 C CA . VAL D 3 133 ? 42.849 60.633 96.048 1.00 146.21 132 VAL D CA 1
ATOM 6921 C C . VAL D 3 133 ? 43.634 61.183 94.864 1.00 152.49 132 VAL D C 1
ATOM 6922 O O . VAL D 3 133 ? 44.418 62.128 95.017 1.00 149.58 132 VAL D O 1
ATOM 6926 N N . CYS D 3 134 ? 43.427 60.585 93.693 1.00 145.58 133 CYS D N 1
ATOM 6927 C CA . CYS D 3 134 ? 44.029 61.033 92.444 1.00 151.30 133 CYS D CA 1
ATOM 6928 C C . CYS D 3 134 ? 42.917 61.516 91.520 1.00 145.18 133 CYS D C 1
ATOM 6929 O O . CYS D 3 134 ? 41.964 60.778 91.254 1.00 137.36 133 CYS D O 1
ATOM 6932 N N . LEU D 3 135 ? 43.042 62.749 91.034 1.00 140.02 134 LEU D N 1
ATOM 6933 C CA . LEU D 3 135 ? 42.003 63.395 90.240 1.00 135.78 134 LEU D CA 1
ATOM 6934 C C . LEU D 3 135 ? 42.466 63.564 88.799 1.00 144.13 134 LEU D C 1
ATOM 6935 O O . LEU D 3 135 ? 43.515 64.165 88.547 1.00 145.60 134 LEU D O 1
ATOM 6940 N N . LEU D 3 136 ? 41.681 63.036 87.863 1.00 141.81 135 LEU D N 1
ATOM 6941 C CA . LEU D 3 136 ? 41.855 63.275 86.433 1.00 131.93 135 LEU D CA 1
ATOM 6942 C C . LEU D 3 136 ? 40.688 64.142 85.971 1.00 129.27 135 LEU D C 1
ATOM 6943 O O . LEU D 3 136 ? 39.533 63.705 86.007 1.00 131.33 135 LEU D O 1
ATOM 6948 N N . ASN D 3 137 ? 40.983 65.367 85.544 1.00 131.50 136 ASN D N 1
ATOM 6949 C CA . ASN D 3 137 ? 39.961 66.366 85.254 1.00 130.77 136 ASN D CA 1
ATOM 6950 C C . ASN D 3 137 ? 39.906 66.667 83.762 1.00 125.95 136 ASN D C 1
ATOM 6951 O O . ASN D 3 137 ? 40.929 66.997 83.152 1.00 120.25 136 ASN D O 1
ATOM 6956 N N . ASN D 3 138 ? 38.705 66.557 83.187 1.00 125.35 137 ASN D N 1
ATOM 6957 C CA . ASN D 3 138 ? 38.399 67.004 81.826 1.00 123.00 137 ASN D CA 1
ATOM 6958 C C . ASN D 3 138 ? 39.317 66.328 80.802 1.00 120.49 137 ASN D C 1
ATOM 6959 O O . ASN D 3 138 ? 40.225 66.933 80.228 1.00 122.75 137 ASN D O 1
ATOM 6964 N N . PHE D 3 139 ? 39.044 65.045 80.584 1.00 114.01 138 PHE D N 1
ATOM 6965 C CA . PHE D 3 139 ? 39.795 64.249 79.627 1.00 117.83 138 PHE D CA 1
ATOM 6966 C C . PHE D 3 139 ? 38.845 63.484 78.717 1.00 126.98 138 PHE D C 1
ATOM 6967 O O . PHE D 3 139 ? 37.664 63.298 79.022 1.00 128.64 138 PHE D O 1
ATOM 6975 N N . TYR D 3 140 ? 39.390 63.046 77.582 1.00 118.33 139 TYR D N 1
ATOM 6976 C CA . TYR D 3 140 ? 38.683 62.278 76.575 1.00 119.43 139 TYR D CA 1
ATOM 6977 C C . TYR D 3 140 ? 39.718 61.454 75.823 1.00 121.51 139 TYR D C 1
ATOM 6978 O O . TYR D 3 140 ? 40.788 61.983 75.489 1.00 118.10 139 TYR D O 1
ATOM 6987 N N . PRO D 3 141 ? 39.445 60.167 75.548 1.00 121.16 140 PRO D N 1
ATOM 6988 C CA . PRO D 3 141 ? 38.218 59.439 75.884 1.00 122.03 140 PRO D CA 1
ATOM 6989 C C . PRO D 3 141 ? 38.201 58.894 77.314 1.00 125.52 140 PRO D C 1
ATOM 6990 O O . PRO D 3 141 ? 39.043 59.260 78.134 1.00 130.62 140 PRO D O 1
ATOM 6994 N N . ARG D 3 142 ? 37.229 58.021 77.592 1.00 127.71 141 ARG D N 1
ATOM 6995 C CA . ARG D 3 142 ? 37.020 57.528 78.950 1.00 131.04 141 ARG D CA 1
ATOM 6996 C C . ARG D 3 142 ? 38.139 56.599 79.409 1.00 135.10 141 ARG D C 1
ATOM 6997 O O . ARG D 3 142 ? 38.445 56.548 80.605 1.00 135.53 141 ARG D O 1
ATOM 7005 N N . GLU D 3 143 ? 38.753 55.861 78.487 1.00 149.43 142 GLU D N 1
ATOM 7006 C CA . GLU D 3 143 ? 39.729 54.846 78.866 1.00 145.61 142 GLU D CA 1
ATOM 7007 C C . GLU D 3 143 ? 40.987 55.478 79.454 1.00 146.94 142 GLU D C 1
ATOM 7008 O O . GLU D 3 143 ? 41.599 56.358 78.841 1.00 149.47 142 GLU D O 1
ATOM 7014 N N . ALA D 3 144 ? 41.378 55.008 80.641 1.00 134.95 143 ALA D N 1
ATOM 7015 C CA . ALA D 3 144 ? 42.603 55.443 81.303 1.00 136.31 143 ALA D CA 1
ATOM 7016 C C . ALA D 3 144 ? 42.912 54.529 82.484 1.00 136.35 143 ALA D C 1
ATOM 7017 O O . ALA D 3 144 ? 42.050 54.306 83.339 1.00 130.06 143 ALA D O 1
ATOM 7019 N N . LYS D 3 145 ? 44.129 53.993 82.541 1.00 134.26 144 LYS D N 1
ATOM 7020 C CA . LYS D 3 145 ? 44.558 53.145 83.647 1.00 137.35 144 LYS D CA 1
ATOM 7021 C C . LYS D 3 145 ? 45.364 53.965 84.647 1.00 144.00 144 LYS D C 1
ATOM 7022 O O . LYS D 3 145 ? 46.316 54.656 84.268 1.00 150.77 144 LYS D O 1
ATOM 7028 N N . VAL D 3 146 ? 44.982 53.882 85.920 1.00 139.59 145 VAL D N 1
ATOM 7029 C CA . VAL D 3 146 ? 45.671 54.564 87.008 1.00 152.37 145 VAL D CA 1
ATOM 7030 C C . VAL D 3 146 ? 46.274 53.516 87.934 1.00 157.31 145 VAL D C 1
ATOM 7031 O O . VAL D 3 146 ? 45.697 52.441 88.135 1.00 149.88 145 VAL D O 1
ATOM 7035 N N . GLN D 3 147 ? 47.456 53.818 88.470 1.00 185.41 146 GLN D N 1
ATOM 7036 C CA . GLN D 3 147 ? 48.209 52.874 89.288 1.00 190.26 146 GLN D CA 1
ATOM 7037 C C . GLN D 3 147 ? 48.875 53.630 90.426 1.00 192.38 146 GLN D C 1
ATOM 7038 O O . GLN D 3 147 ? 49.611 54.592 90.188 1.00 191.17 146 GLN D O 1
ATOM 7044 N N . TRP D 3 148 ? 48.612 53.195 91.656 1.00 179.51 147 TRP D N 1
ATOM 7045 C CA . TRP D 3 148 ? 49.169 53.821 92.845 1.00 178.88 147 TRP D CA 1
ATOM 7046 C C . TRP D 3 148 ? 50.548 53.256 93.161 1.00 181.19 147 TRP D C 1
ATOM 7047 O O . TRP D 3 148 ? 50.825 52.074 92.942 1.00 180.25 147 TRP D O 1
ATOM 7058 N N . LYS D 3 149 ? 51.410 54.117 93.693 1.00 180.50 148 LYS D N 1
ATOM 7059 C CA . LYS D 3 149 ? 52.761 53.734 94.076 1.00 183.74 148 LYS D CA 1
ATOM 7060 C C . LYS D 3 149 ? 53.045 54.249 95.477 1.00 185.58 148 LYS D C 1
ATOM 7061 O O . LYS D 3 149 ? 52.865 55.439 95.753 1.00 184.79 148 LYS D O 1
ATOM 7067 N N . VAL D 3 150 ? 53.482 53.355 96.359 1.00 189.03 149 VAL D N 1
ATOM 7068 C CA . VAL D 3 150 ? 53.873 53.705 97.719 1.00 194.99 149 VAL D CA 1
ATOM 7069 C C . VAL D 3 150 ? 55.314 53.249 97.901 1.00 200.36 149 VAL D C 1
ATOM 7070 O O . VAL D 3 150 ? 55.591 52.042 97.916 1.00 202.50 149 VAL D O 1
ATOM 7074 N N . ASP D 3 151 ? 56.225 54.210 98.070 1.00 203.59 150 ASP D N 1
ATOM 7075 C CA . ASP D 3 151 ? 57.662 53.948 98.011 1.00 203.79 150 ASP D CA 1
ATOM 7076 C C . ASP D 3 151 ? 58.009 53.094 96.794 1.00 204.63 150 ASP D C 1
ATOM 7077 O O . ASP D 3 151 ? 58.783 52.138 96.882 1.00 200.42 150 ASP D O 1
ATOM 7082 N N . ASN D 3 152 ? 57.396 53.429 95.657 1.00 204.76 151 ASN D N 1
ATOM 7083 C CA . ASN D 3 152 ? 57.571 52.812 94.342 1.00 197.41 151 ASN D CA 1
ATOM 7084 C C . ASN D 3 152 ? 56.947 51.425 94.236 1.00 192.22 151 ASN D C 1
ATOM 7085 O O . ASN D 3 152 ? 56.953 50.845 93.143 1.00 185.74 151 ASN D O 1
ATOM 7090 N N . ALA D 3 153 ? 56.403 50.872 95.318 1.00 191.52 152 ALA D N 1
ATOM 7091 C CA . ALA D 3 153 ? 55.719 49.587 95.251 1.00 184.08 152 ALA D CA 1
ATOM 7092 C C . ALA D 3 153 ? 54.312 49.785 94.698 1.00 185.65 152 ALA D C 1
ATOM 7093 O O . ALA D 3 153 ? 53.508 50.517 95.286 1.00 187.19 152 ALA D O 1
ATOM 7095 N N . LEU D 3 154 ? 54.014 49.137 93.574 1.00 187.64 153 LEU D N 1
ATOM 7096 C CA . LEU D 3 154 ? 52.694 49.236 92.961 1.00 186.08 153 LEU D CA 1
ATOM 7097 C C . LEU D 3 154 ? 51.699 48.378 93.737 1.00 183.44 153 LEU D C 1
ATOM 7098 O O . LEU D 3 154 ? 51.879 47.162 93.855 1.00 184.33 153 LEU D O 1
ATOM 7103 N N . GLN D 3 155 ? 50.652 49.009 94.257 1.00 176.56 154 GLN D N 1
ATOM 7104 C CA . GLN D 3 155 ? 49.631 48.346 95.055 1.00 168.02 154 GLN D CA 1
ATOM 7105 C C . GLN D 3 155 ? 48.416 47.997 94.199 1.00 168.56 154 GLN D C 1
ATOM 7106 O O . GLN D 3 155 ? 48.199 48.560 93.123 1.00 170.92 154 GLN D O 1
ATOM 7112 N N . SER D 3 156 ? 47.620 47.051 94.695 1.00 161.34 155 SER D N 1
ATOM 7113 C CA . SER D 3 156 ? 46.421 46.614 93.994 1.00 157.88 155 SER D CA 1
ATOM 7114 C C . SER D 3 156 ? 45.406 46.094 95.001 1.00 152.11 155 SER D C 1
ATOM 7115 O O . SER D 3 156 ? 45.769 45.581 96.064 1.00 157.18 155 SER D O 1
ATOM 7118 N N . GLY D 3 157 ? 44.126 46.233 94.653 1.00 147.05 156 GLY D N 1
ATOM 7119 C CA . GLY D 3 157 ? 43.039 45.749 95.477 1.00 144.44 156 GLY D CA 1
ATOM 7120 C C . GLY D 3 157 ? 42.601 46.666 96.598 1.00 146.18 156 GLY D C 1
ATOM 7121 O O . GLY D 3 157 ? 41.567 46.398 97.224 1.00 145.61 156 GLY D O 1
ATOM 7122 N N . ASN D 3 158 ? 43.343 47.736 96.883 1.00 145.44 157 ASN D N 1
ATOM 7123 C CA . ASN D 3 158 ? 43.030 48.636 97.986 1.00 143.15 157 ASN D CA 1
ATOM 7124 C C . ASN D 3 158 ? 42.620 50.023 97.495 1.00 145.46 157 ASN D C 1
ATOM 7125 O O . ASN D 3 158 ? 42.846 51.022 98.182 1.00 147.69 157 ASN D O 1
ATOM 7130 N N . SER D 3 159 ? 42.016 50.100 96.310 1.00 143.35 158 SER D N 1
ATOM 7131 C CA . SER D 3 159 ? 41.570 51.368 95.753 1.00 146.43 158 SER D CA 1
ATOM 7132 C C . SER D 3 159 ? 40.276 51.161 94.978 1.00 143.51 158 SER D C 1
ATOM 7133 O O . SER D 3 159 ? 39.981 50.062 94.501 1.00 136.62 158 SER D O 1
ATOM 7136 N N . GLN D 3 160 ? 39.502 52.239 94.860 1.00 147.75 159 GLN D N 1
ATOM 7137 C CA . GLN D 3 160 ? 38.251 52.228 94.115 1.00 144.55 159 GLN D CA 1
ATOM 7138 C C . GLN D 3 160 ? 38.156 53.499 93.284 1.00 143.49 159 GLN D C 1
ATOM 7139 O O . GLN D 3 160 ? 38.726 54.534 93.639 1.00 150.10 159 GLN D O 1
ATOM 7145 N N . GLU D 3 161 ? 37.426 53.413 92.175 1.00 144.18 160 GLU D N 1
ATOM 7146 C CA . GLU D 3 161 ? 37.329 54.501 91.214 1.00 146.54 160 GLU D CA 1
ATOM 7147 C C . GLU D 3 161 ? 35.877 54.920 91.014 1.00 136.49 160 GLU D C 1
ATOM 7148 O O . GLU D 3 161 ? 34.941 54.192 91.356 1.00 136.76 160 GLU D O 1
ATOM 7154 N N . SER D 3 162 ? 35.704 56.115 90.451 1.00 127.65 161 SER D N 1
ATOM 7155 C CA . SER D 3 162 ? 34.383 56.662 90.168 1.00 122.57 161 SER D CA 1
ATOM 7156 C C . SER D 3 162 ? 34.501 57.635 89.005 1.00 126.04 161 SER D C 1
ATOM 7157 O O . SER D 3 162 ? 35.406 58.475 88.989 1.00 122.77 161 SER D O 1
ATOM 7160 N N . VAL D 3 163 ? 33.588 57.526 88.040 1.00 123.22 162 VAL D N 1
ATOM 7161 C CA . VAL D 3 163 ? 33.626 58.320 86.818 1.00 115.53 162 VAL D CA 1
ATOM 7162 C C . VAL D 3 163 ? 32.316 59.081 86.675 1.00 115.01 162 VAL D C 1
ATOM 7163 O O . VAL D 3 163 ? 31.237 58.528 86.912 1.00 123.31 162 VAL D O 1
ATOM 7167 N N . THR D 3 164 ? 32.413 60.351 86.289 1.00 111.70 163 THR D N 1
ATOM 7168 C CA . THR D 3 164 ? 31.236 61.135 85.959 1.00 115.24 163 THR D CA 1
ATOM 7169 C C . THR D 3 164 ? 30.752 60.797 84.549 1.00 122.56 163 THR D C 1
ATOM 7170 O O . THR D 3 164 ? 31.450 60.157 83.757 1.00 123.15 163 THR D O 1
ATOM 7174 N N . GLU D 3 165 ? 29.538 61.240 84.238 1.00 123.51 164 GLU D N 1
ATOM 7175 C CA . GLU D 3 165 ? 29.050 61.187 82.871 1.00 111.11 164 GLU D CA 1
ATOM 7176 C C . GLU D 3 165 ? 29.705 62.283 82.034 1.00 113.82 164 GLU D C 1
ATOM 7177 O O . GLU D 3 165 ? 30.433 63.141 82.542 1.00 119.50 164 GLU D O 1
ATOM 7183 N N . GLN D 3 166 ? 29.454 62.236 80.727 1.00 112.08 165 GLN D N 1
ATOM 7184 C CA . GLN D 3 166 ? 30.009 63.236 79.826 1.00 114.59 165 GLN D CA 1
ATOM 7185 C C . GLN D 3 166 ? 29.509 64.623 80.202 1.00 109.20 165 GLN D C 1
ATOM 7186 O O . GLN D 3 166 ? 28.312 64.825 80.427 1.00 112.14 165 GLN D O 1
ATOM 7192 N N . ASP D 3 167 ? 30.433 65.577 80.275 1.00 112.15 166 ASP D N 1
ATOM 7193 C CA . ASP D 3 167 ? 30.063 66.945 80.606 1.00 116.39 166 ASP D CA 1
ATOM 7194 C C . ASP D 3 167 ? 29.148 67.517 79.531 1.00 115.99 166 ASP D C 1
ATOM 7195 O O . ASP D 3 167 ? 29.344 67.288 78.334 1.00 121.52 166 ASP D O 1
ATOM 7200 N N . SER D 3 168 ? 28.133 68.261 79.970 1.00 116.34 167 SER D N 1
ATOM 7201 C CA . SER D 3 168 ? 27.152 68.804 79.036 1.00 116.54 167 SER D CA 1
ATOM 7202 C C . SER D 3 168 ? 27.751 69.874 78.132 1.00 118.12 167 SER D C 1
ATOM 7203 O O . SER D 3 168 ? 27.250 70.096 77.024 1.00 117.62 167 SER D O 1
ATOM 7206 N N . LYS D 3 169 ? 28.809 70.548 78.581 1.00 118.00 168 LYS D N 1
ATOM 7207 C CA . LYS D 3 169 ? 29.347 71.689 77.848 1.00 120.11 168 LYS D CA 1
ATOM 7208 C C . LYS D 3 169 ? 30.502 71.324 76.919 1.00 115.15 168 LYS D C 1
ATOM 7209 O O . LYS D 3 169 ? 30.540 71.795 75.778 1.00 117.68 168 LYS D O 1
ATOM 7215 N N . ASP D 3 170 ? 31.452 70.507 77.376 1.00 121.17 169 ASP D N 1
ATOM 7216 C CA . ASP D 3 170 ? 32.613 70.161 76.565 1.00 122.04 169 ASP D CA 1
ATOM 7217 C C . ASP D 3 170 ? 32.767 68.666 76.308 1.00 117.04 169 ASP D C 1
ATOM 7218 O O . ASP D 3 170 ? 33.761 68.264 75.690 1.00 105.60 169 ASP D O 1
ATOM 7223 N N . SER D 3 171 ? 31.830 67.836 76.771 1.00 126.14 170 SER D N 1
ATOM 7224 C CA . SER D 3 171 ? 31.783 66.406 76.474 1.00 117.39 170 SER D CA 1
ATOM 7225 C C . SER D 3 171 ? 32.967 65.636 77.048 1.00 123.73 170 SER D C 1
ATOM 7226 O O . SER D 3 171 ? 33.282 64.541 76.571 1.00 126.14 170 SER D O 1
ATOM 7229 N N . THR D 3 172 ? 33.639 66.178 78.059 1.00 121.86 171 THR D N 1
ATOM 7230 C CA . THR D 3 172 ? 34.768 65.496 78.674 1.00 119.96 171 THR D CA 1
ATOM 7231 C C . THR D 3 172 ? 34.311 64.616 79.837 1.00 120.26 171 THR D C 1
ATOM 7232 O O . THR D 3 172 ? 33.163 64.668 80.284 1.00 119.72 171 THR D O 1
ATOM 7236 N N . TYR D 3 173 ? 35.238 63.796 80.325 1.00 130.10 172 TYR D N 1
ATOM 7237 C CA . TYR D 3 173 ? 35.033 62.944 81.487 1.00 129.64 172 TYR D CA 1
ATOM 7238 C C . TYR D 3 173 ? 35.888 63.422 82.654 1.00 129.80 172 TYR D C 1
ATOM 7239 O O . TYR D 3 173 ? 36.829 64.202 82.488 1.00 130.97 172 TYR D O 1
ATOM 7248 N N . SER D 3 174 ? 35.542 62.944 83.848 1.00 123.68 173 SER D N 1
ATOM 7249 C CA . SER D 3 174 ? 36.360 63.148 85.034 1.00 123.65 173 SER D CA 1
ATOM 7250 C C . SER D 3 174 ? 36.438 61.844 85.815 1.00 119.95 173 SER D C 1
ATOM 7251 O O . SER D 3 174 ? 35.487 61.059 85.837 1.00 118.92 173 SER D O 1
ATOM 7254 N N . LEU D 3 175 ? 37.580 61.625 86.464 1.00 126.20 174 LEU D N 1
ATOM 7255 C CA . LEU D 3 175 ? 37.850 60.369 87.149 1.00 122.85 174 LEU D CA 1
ATOM 7256 C C . LEU D 3 175 ? 38.534 60.650 88.479 1.00 124.47 174 LEU D C 1
ATOM 7257 O O . LEU D 3 175 ? 39.339 61.580 88.590 1.00 122.52 174 LEU D O 1
ATOM 7262 N N . SER D 3 176 ? 38.205 59.840 89.485 1.00 125.26 175 SER D N 1
ATOM 7263 C CA . SER D 3 176 ? 38.843 59.906 90.793 1.00 133.48 175 SER D CA 1
ATOM 7264 C C . SER D 3 176 ? 39.119 58.493 91.280 1.00 133.77 175 SER D C 1
ATOM 7265 O O . SER D 3 176 ? 38.242 57.628 91.201 1.00 133.61 175 SER D O 1
ATOM 7268 N N . SER D 3 177 ? 40.329 58.264 91.788 1.00 141.86 176 SER D N 1
ATOM 7269 C CA . SER D 3 177 ? 40.722 56.977 92.349 1.00 150.57 176 SER D CA 1
ATOM 7270 C C . SER D 3 177 ? 41.220 57.207 93.767 1.00 150.59 176 SER D C 1
ATOM 7271 O O . SER D 3 177 ? 42.132 58.012 93.982 1.00 151.86 176 SER D O 1
ATOM 7274 N N . THR D 3 178 ? 40.627 56.505 94.729 1.00 147.40 177 THR D N 1
ATOM 7275 C CA . THR D 3 178 ? 40.922 56.697 96.144 1.00 151.93 177 THR D CA 1
ATOM 7276 C C . THR D 3 178 ? 41.682 55.491 96.678 1.00 155.54 177 THR D C 1
ATOM 7277 O O . THR D 3 178 ? 41.150 54.376 96.696 1.00 151.45 177 THR D O 1
ATOM 7281 N N . LEU D 3 179 ? 42.918 55.719 97.116 1.00 153.95 178 LEU D N 1
ATOM 7282 C CA . LEU D 3 179 ? 43.720 54.693 97.772 1.00 153.64 178 LEU D CA 1
ATOM 7283 C C . LEU D 3 179 ? 43.503 54.784 99.277 1.00 157.85 178 LEU D C 1
ATOM 7284 O O . LEU D 3 179 ? 43.726 55.840 99.878 1.00 160.03 178 LEU D O 1
ATOM 7289 N N . THR D 3 180 ? 43.079 53.679 99.885 1.00 164.34 179 THR D N 1
ATOM 7290 C CA . THR D 3 180 ? 42.761 53.633 101.307 1.00 167.89 179 THR D CA 1
ATOM 7291 C C . THR D 3 180 ? 43.840 52.851 102.045 1.00 173.52 179 THR D C 1
ATOM 7292 O O . THR D 3 180 ? 44.128 51.701 101.697 1.00 176.01 179 THR D O 1
ATOM 7296 N N . LEU D 3 181 ? 44.434 53.480 103.057 1.00 173.53 180 LEU D N 1
ATOM 7297 C CA . LEU D 3 181 ? 45.435 52.849 103.903 1.00 177.97 180 LEU D CA 1
ATOM 7298 C C . LEU D 3 181 ? 45.101 53.112 105.365 1.00 179.03 180 LEU D C 1
ATOM 7299 O O . LEU D 3 181 ? 44.316 54.004 105.697 1.00 177.77 180 LEU D O 1
ATOM 7304 N N . SER D 3 182 ? 45.708 52.317 106.241 1.00 185.31 181 SER D N 1
ATOM 7305 C CA . SER D 3 182 ? 45.665 52.614 107.662 1.00 189.44 181 SER D CA 1
ATOM 7306 C C . SER D 3 182 ? 46.684 53.699 107.999 1.00 183.22 181 SER D C 1
ATOM 7307 O O . SER D 3 182 ? 47.668 53.906 107.282 1.00 184.14 181 SER D O 1
ATOM 7310 N N . LYS D 3 183 ? 46.426 54.415 109.096 1.00 169.81 182 LYS D N 1
ATOM 7311 C CA . LYS D 3 183 ? 47.380 55.422 109.548 1.00 175.09 182 LYS D CA 1
ATOM 7312 C C . LYS D 3 183 ? 48.741 54.800 109.836 1.00 183.97 182 LYS D C 1
ATOM 7313 O O . LYS D 3 183 ? 49.781 55.407 109.558 1.00 183.11 182 LYS D O 1
ATOM 7319 N N . ALA D 3 184 ? 48.754 53.580 110.379 1.00 189.16 183 ALA D N 1
ATOM 7320 C CA . ALA D 3 184 ? 50.019 52.917 110.681 1.00 191.73 183 ALA D CA 1
ATOM 7321 C C . ALA D 3 184 ? 50.809 52.653 109.406 1.00 196.79 183 ALA D C 1
ATOM 7322 O O . ALA D 3 184 ? 52.018 52.905 109.346 1.00 202.10 183 ALA D O 1
ATOM 7324 N N . ASP D 3 185 ? 50.138 52.149 108.367 1.00 195.73 184 ASP D N 1
ATOM 7325 C CA . ASP D 3 185 ? 50.804 51.947 107.084 1.00 199.22 184 ASP D CA 1
ATOM 7326 C C . ASP D 3 185 ? 51.161 53.278 106.432 1.00 199.40 184 ASP D C 1
ATOM 7327 O O . ASP D 3 185 ? 52.228 53.406 105.820 1.00 199.17 184 ASP D O 1
ATOM 7332 N N . TYR D 3 186 ? 50.275 54.273 106.538 1.00 195.31 185 TYR D N 1
ATOM 7333 C CA . TYR D 3 186 ? 50.544 55.567 105.916 1.00 194.24 185 TYR D CA 1
ATOM 7334 C C . TYR D 3 186 ? 51.781 56.226 106.517 1.00 202.53 185 TYR D C 1
ATOM 7335 O O . TYR D 3 186 ? 52.620 56.766 105.786 1.00 200.85 185 TYR D O 1
ATOM 7344 N N . GLU D 3 187 ? 51.916 56.186 107.845 1.00 213.67 186 GLU D N 1
ATOM 7345 C CA . GLU D 3 187 ? 53.085 56.764 108.499 1.00 211.57 186 GLU D CA 1
ATOM 7346 C C . GLU D 3 187 ? 54.337 55.925 108.294 1.00 217.79 186 GLU D C 1
ATOM 7347 O O . GLU D 3 187 ? 55.438 56.399 108.594 1.00 215.78 186 GLU D O 1
ATOM 7353 N N . LYS D 3 188 ? 54.191 54.695 107.801 1.00 210.61 187 LYS D N 1
ATOM 7354 C CA . LYS D 3 188 ? 55.332 53.826 107.552 1.00 209.45 187 LYS D CA 1
ATOM 7355 C C . LYS D 3 188 ? 56.067 54.166 106.264 1.00 202.78 187 LYS D C 1
ATOM 7356 O O . LYS D 3 188 ? 57.197 53.703 106.073 1.00 203.62 187 LYS D O 1
ATOM 7362 N N . HIS D 3 189 ? 55.457 54.955 105.381 1.00 204.04 188 HIS D N 1
ATOM 7363 C CA . HIS D 3 189 ? 56.007 55.214 104.059 1.00 204.54 188 HIS D CA 1
ATOM 7364 C C . HIS D 3 189 ? 56.073 56.713 103.795 1.00 202.00 188 HIS D C 1
ATOM 7365 O O . HIS D 3 189 ? 55.420 57.517 104.467 1.00 198.40 188 HIS D O 1
ATOM 7372 N N . LYS D 3 190 ? 56.877 57.080 102.797 1.00 203.53 189 LYS D N 1
ATOM 7373 C CA . LYS D 3 190 ? 57.173 58.473 102.479 1.00 201.13 189 LYS D CA 1
ATOM 7374 C C . LYS D 3 190 ? 56.599 58.935 101.147 1.00 201.63 189 LYS D C 1
ATOM 7375 O O . LYS D 3 190 ? 55.919 59.964 101.094 1.00 199.88 189 LYS D O 1
ATOM 7381 N N . VAL D 3 191 ? 56.853 58.201 100.065 1.00 204.23 190 VAL D N 1
ATOM 7382 C CA . VAL D 3 191 ? 56.554 58.659 98.710 1.00 204.40 190 VAL D CA 1
ATOM 7383 C C . VAL D 3 191 ? 55.290 57.975 98.205 1.00 203.35 190 VAL D C 1
ATOM 7384 O O . VAL D 3 191 ? 55.193 56.741 98.207 1.00 202.44 190 VAL D O 1
ATOM 7388 N N . TYR D 3 192 ? 54.319 58.780 97.774 1.00 202.56 191 TYR D N 1
ATOM 7389 C CA . TYR D 3 192 ? 53.074 58.298 97.188 1.00 192.38 191 TYR D CA 1
ATOM 7390 C C . TYR D 3 192 ? 52.921 58.876 95.788 1.00 184.08 191 TYR D C 1
ATOM 7391 O O . TYR D 3 192 ? 53.008 60.094 95.608 1.00 182.75 191 TYR D O 1
ATOM 7400 N N . ALA D 3 193 ? 52.681 58.007 94.805 1.00 177.98 192 ALA D N 1
ATOM 7401 C CA . ALA D 3 193 ? 52.665 58.400 93.403 1.00 177.03 192 ALA D CA 1
ATOM 7402 C C . ALA D 3 193 ? 51.440 57.829 92.702 1.00 182.45 192 ALA D C 1
ATOM 7403 O O . ALA D 3 193 ? 51.005 56.712 92.998 1.00 177.73 192 ALA D O 1
ATOM 7405 N N . CYS D 3 194 ? 50.888 58.611 91.772 1.00 191.43 193 CYS D N 1
ATOM 7406 C CA . CYS D 3 194 ? 49.764 58.208 90.933 1.00 189.83 193 CYS D CA 1
ATOM 7407 C C . CYS D 3 194 ? 50.202 58.268 89.477 1.00 187.70 193 CYS D C 1
ATOM 7408 O O . CYS D 3 194 ? 50.565 59.340 88.981 1.00 183.59 193 CYS D O 1
ATOM 7411 N N . GLU D 3 195 ? 50.165 57.126 88.794 1.00 194.14 194 GLU D N 1
ATOM 7412 C CA . GLU D 3 195 ? 50.609 57.025 87.409 1.00 192.84 194 GLU D CA 1
ATOM 7413 C C . GLU D 3 195 ? 49.401 56.771 86.517 1.00 187.45 194 GLU D C 1
ATOM 7414 O O . GLU D 3 195 ? 48.696 55.772 86.691 1.00 186.43 194 GLU D O 1
ATOM 7420 N N . VAL D 3 196 ? 49.155 57.681 85.573 1.00 171.60 195 VAL D N 1
ATOM 7421 C CA . VAL D 3 196 ? 47.949 57.549 84.703 1.00 159.98 195 VAL D CA 1
ATOM 7422 C C . VAL D 3 196 ? 48.401 57.165 83.293 1.00 158.09 195 VAL D C 1
ATOM 7423 O O . VAL D 3 196 ? 49.344 57.794 82.778 1.00 161.89 195 VAL D O 1
ATOM 7427 N N . THR D 3 197 ? 47.759 56.152 82.710 1.00 151.10 196 THR D N 1
ATOM 7428 C CA . THR D 3 197 ? 48.147 55.684 81.356 1.00 154.99 196 THR D CA 1
ATOM 7429 C C . THR D 3 197 ? 46.939 55.767 80.421 1.00 152.38 196 THR D C 1
ATOM 7430 O O . THR D 3 197 ? 45.853 55.312 80.825 1.00 148.13 196 THR D O 1
ATOM 7434 N N . GLN D 3 198 ? 47.126 56.335 79.227 1.00 157.79 197 GLN D N 1
ATOM 7435 C CA . GLN D 3 198 ? 46.029 56.401 78.226 1.00 154.32 197 GLN D CA 1
ATOM 7436 C C . GLN D 3 198 ? 46.634 56.335 76.818 1.00 152.41 197 GLN D C 1
ATOM 7437 O O . GLN D 3 198 ? 47.409 55.389 76.573 1.00 139.80 197 GLN D O 1
ATOM 7443 N N . THR D 3 201 ? 48.729 58.476 76.648 1.00 145.42 200 THR D N 1
ATOM 7444 C CA . THR D 3 201 ? 50.131 58.680 77.099 1.00 156.56 200 THR D CA 1
ATOM 7445 C C . THR D 3 201 ? 50.249 58.338 78.587 1.00 156.68 200 THR D C 1
ATOM 7446 O O . THR D 3 201 ? 49.213 58.027 79.204 1.00 149.49 200 THR D O 1
ATOM 7450 N N . SER D 3 202 ? 51.467 58.399 79.132 1.00 163.17 201 SER D N 1
ATOM 7451 C CA . SER D 3 202 ? 51.687 58.094 80.570 1.00 163.68 201 SER D CA 1
ATOM 7452 C C . SER D 3 202 ? 52.206 59.338 81.295 1.00 158.40 201 SER D C 1
ATOM 7453 O O . SER D 3 202 ? 53.192 59.927 80.817 1.00 154.81 201 SER D O 1
ATOM 7456 N N . VAL D 3 203 ? 51.563 59.714 82.403 1.00 151.73 202 VAL D N 1
ATOM 7457 C CA . VAL D 3 203 ? 52.012 60.890 83.206 1.00 150.64 202 VAL D CA 1
ATOM 7458 C C . VAL D 3 203 ? 51.957 60.493 84.680 1.00 160.87 202 VAL D C 1
ATOM 7459 O O . VAL D 3 203 ? 51.111 59.647 85.027 1.00 162.34 202 VAL D O 1
ATOM 7463 N N . THR D 3 204 ? 52.817 61.082 85.515 1.00 163.34 203 THR D N 1
ATOM 7464 C CA . THR D 3 204 ? 52.867 60.655 86.907 1.00 169.60 203 THR D CA 1
ATOM 7465 C C . THR D 3 204 ? 52.981 61.870 87.819 1.00 168.71 203 THR D C 1
ATOM 7466 O O . THR D 3 204 ? 53.870 62.708 87.634 1.00 165.98 203 THR D O 1
ATOM 7470 N N . LYS D 3 205 ? 52.081 61.959 88.797 1.00 168.52 204 LYS D N 1
ATOM 7471 C CA . LYS D 3 205 ? 52.095 63.001 89.815 1.00 164.26 204 LYS D CA 1
ATOM 7472 C C . LYS D 3 205 ? 52.193 62.355 91.191 1.00 171.54 204 LYS D C 1
ATOM 7473 O O . LYS D 3 205 ? 51.523 61.353 91.462 1.00 176.77 204 LYS D O 1
ATOM 7479 N N . SER D 3 206 ? 53.026 62.929 92.059 1.00 171.33 205 SER D N 1
ATOM 7480 C CA . SER D 3 206 ? 53.351 62.311 93.337 1.00 171.79 205 SER D CA 1
ATOM 7481 C C . SER D 3 206 ? 53.500 63.380 94.413 1.00 174.58 205 SER D C 1
ATOM 7482 O O . SER D 3 206 ? 53.553 64.580 94.129 1.00 167.80 205 SER D O 1
ATOM 7485 N N . PHE D 3 207 ? 53.565 62.925 95.666 1.00 189.84 206 PHE D N 1
ATOM 7486 C CA . PHE D 3 207 ? 53.830 63.801 96.799 1.00 193.20 206 PHE D CA 1
ATOM 7487 C C . PHE D 3 207 ? 54.619 63.026 97.847 1.00 194.16 206 PHE D C 1
ATOM 7488 O O . PHE D 3 207 ? 54.734 61.799 97.790 1.00 194.55 206 PHE D O 1
ATOM 7496 N N . ASN D 3 208 ? 55.163 63.765 98.811 1.00 196.71 207 ASN D N 1
ATOM 7497 C CA . ASN D 3 208 ? 55.923 63.204 99.921 1.00 204.79 207 ASN D CA 1
ATOM 7498 C C . ASN D 3 208 ? 55.180 63.459 101.225 1.00 199.63 207 ASN D C 1
ATOM 7499 O O . ASN D 3 208 ? 54.726 64.581 101.475 1.00 196.43 207 ASN D O 1
ATOM 7504 N N . ARG D 3 209 ? 55.049 62.413 102.042 1.00 192.35 208 ARG D N 1
ATOM 7505 C CA . ARG D 3 209 ? 54.310 62.498 103.298 1.00 190.83 208 ARG D CA 1
ATOM 7506 C C . ARG D 3 209 ? 54.855 63.609 104.188 1.00 200.15 208 ARG D C 1
ATOM 7507 O O . ARG D 3 209 ? 56.070 63.745 104.367 1.00 195.90 208 ARG D O 1
ATOM 7515 N N . GLY D 3 210 ? 53.942 64.398 104.749 1.00 206.47 209 GLY D N 1
ATOM 7516 C CA . GLY D 3 210 ? 54.280 65.563 105.541 1.00 199.92 209 GLY D CA 1
ATOM 7517 C C . GLY D 3 210 ? 53.995 66.840 104.779 1.00 210.97 209 GLY D C 1
ATOM 7518 O O . GLY D 3 210 ? 52.945 67.456 104.984 1.00 209.36 209 GLY D O 1
ATOM 7519 N N . GLU D 3 211 ? 54.903 67.253 103.902 1.00 213.89 210 GLU D N 1
ATOM 7520 C CA . GLU D 3 211 ? 54.667 68.445 103.093 1.00 203.97 210 GLU D CA 1
ATOM 7521 C C . GLU D 3 211 ? 55.317 68.313 101.720 1.00 194.70 210 GLU D C 1
ATOM 7522 O O . GLU D 3 211 ? 56.002 67.330 101.438 1.00 193.52 210 GLU D O 1
ATOM 7528 N N . GLN E 2 1 ? 9.901 53.835 37.862 1.00 72.85 1 GLN H N 1
ATOM 7529 C CA . GLN E 2 1 ? 10.971 54.137 36.918 1.00 85.51 1 GLN H CA 1
ATOM 7530 C C . GLN E 2 1 ? 10.493 55.063 35.800 1.00 85.20 1 GLN H C 1
ATOM 7531 O O . GLN E 2 1 ? 9.373 54.928 35.305 1.00 82.00 1 GLN H O 1
ATOM 7533 N N . VAL E 2 2 ? 11.352 56.005 35.409 1.00 73.50 2 VAL H N 1
ATOM 7534 C CA . VAL E 2 2 ? 11.039 56.906 34.305 1.00 78.27 2 VAL H CA 1
ATOM 7535 C C . VAL E 2 2 ? 11.040 56.125 32.998 1.00 77.43 2 VAL H C 1
ATOM 7536 O O . VAL E 2 2 ? 11.967 55.354 32.719 1.00 78.06 2 VAL H O 1
ATOM 7540 N N . GLN E 2 3 ? 9.998 56.318 32.190 1.00 70.56 3 GLN H N 1
ATOM 7541 C CA . GLN E 2 3 ? 9.886 55.637 30.909 1.00 71.87 3 GLN H CA 1
ATOM 7542 C C . GLN E 2 3 ? 9.366 56.598 29.854 1.00 73.32 3 GLN H C 1
ATOM 7543 O O . GLN E 2 3 ? 8.507 57.440 30.134 1.00 74.46 3 GLN H O 1
ATOM 7549 N N . LEU E 2 4 ? 9.888 56.456 28.638 1.00 73.13 4 LEU H N 1
ATOM 7550 C CA . LEU E 2 4 ? 9.417 57.193 27.472 1.00 64.44 4 LEU H CA 1
ATOM 7551 C C . LEU E 2 4 ? 9.234 56.198 26.338 1.00 70.04 4 LEU H C 1
ATOM 7552 O O . LEU E 2 4 ? 10.190 55.518 25.950 1.00 73.39 4 LEU H O 1
ATOM 7557 N N . VAL E 2 5 ? 8.014 56.100 25.819 1.00 66.41 5 VAL H N 1
ATOM 7558 C CA . VAL E 2 5 ? 7.670 55.125 24.789 1.00 66.71 5 VAL H CA 1
ATOM 7559 C C . VAL E 2 5 ? 7.141 55.874 23.575 1.00 65.06 5 VAL H C 1
ATOM 7560 O O . VAL E 2 5 ? 6.102 56.541 23.655 1.00 73.06 5 VAL H O 1
ATOM 7564 N N . GLU E 2 6 ? 7.837 55.744 22.452 1.00 62.70 6 GLU H N 1
ATOM 7565 C CA . GLU E 2 6 ? 7.416 56.382 21.216 1.00 68.72 6 GLU H CA 1
ATOM 7566 C C . GLU E 2 6 ? 6.521 55.448 20.411 1.00 60.41 6 GLU H C 1
ATOM 7567 O O . GLU E 2 6 ? 6.605 54.222 20.523 1.00 64.90 6 GLU H O 1
ATOM 7573 N N . SER E 2 7 ? 5.659 56.046 19.595 1.00 63.39 7 SER H N 1
ATOM 7574 C CA . SER E 2 7 ? 4.816 55.292 18.678 1.00 64.32 7 SER H CA 1
ATOM 7575 C C . SER E 2 7 ? 4.393 56.219 17.547 1.00 59.64 7 SER H C 1
ATOM 7576 O O . SER E 2 7 ? 4.634 57.428 17.583 1.00 65.95 7 SER H O 1
ATOM 7579 N N . GLY E 2 8 ? 3.759 55.633 16.535 1.00 61.44 8 GLY H N 1
ATOM 7580 C CA . GLY E 2 8 ? 3.341 56.365 15.360 1.00 53.89 8 GLY H CA 1
ATOM 7581 C C . GLY E 2 8 ? 4.281 56.257 14.179 1.00 75.83 8 GLY H C 1
ATOM 7582 O O . GLY E 2 8 ? 3.943 56.746 13.093 1.00 74.01 8 GLY H O 1
ATOM 7583 N N . GLY E 2 9 ? 5.445 55.636 14.354 1.00 63.69 9 GLY H N 1
ATOM 7584 C CA . GLY E 2 9 ? 6.377 55.483 13.259 1.00 63.43 9 GLY H CA 1
ATOM 7585 C C . GLY E 2 9 ? 5.865 54.527 12.198 1.00 60.19 9 GLY H C 1
ATOM 7586 O O . GLY E 2 9 ? 4.873 53.817 12.368 1.00 70.69 9 GLY H O 1
ATOM 7587 N N . GLY E 2 10 ? 6.564 54.514 11.082 1.00 55.22 10 GLY H N 1
ATOM 7588 C CA . GLY E 2 10 ? 6.212 53.644 9.983 1.00 46.83 10 GLY H CA 1
ATOM 7589 C C . GLY E 2 10 ? 6.633 54.266 8.664 1.00 57.99 10 GLY H C 1
ATOM 7590 O O . GLY E 2 10 ? 7.542 55.092 8.618 1.00 62.42 10 GLY H O 1
ATOM 7591 N N . VAL E 2 11 ? 5.937 53.856 7.610 1.00 62.06 11 VAL H N 1
ATOM 7592 C CA . VAL E 2 11 ? 6.216 54.294 6.249 1.00 58.71 11 VAL H CA 1
ATOM 7593 C C . VAL E 2 11 ? 5.272 55.427 5.880 1.00 63.04 11 VAL H C 1
ATOM 7594 O O . VAL E 2 11 ? 4.076 55.388 6.198 1.00 73.42 11 VAL H O 1
ATOM 7598 N N . VAL E 2 12 ? 5.813 56.442 5.216 1.00 57.98 12 VAL H N 1
ATOM 7599 C CA . VAL E 2 12 ? 5.034 57.587 4.761 1.00 66.03 12 VAL H CA 1
ATOM 7600 C C . VAL E 2 12 ? 5.617 58.051 3.433 1.00 70.20 12 VAL H C 1
ATOM 7601 O O . VAL E 2 12 ? 6.837 58.082 3.251 1.00 74.79 12 VAL H O 1
ATOM 7605 N N . GLN E 2 13 ? 4.741 58.396 2.500 1.00 65.15 13 GLN H N 1
ATOM 7606 C CA . GLN E 2 13 ? 5.201 58.800 1.183 1.00 72.24 13 GLN H CA 1
ATOM 7607 C C . GLN E 2 13 ? 5.703 60.243 1.207 1.00 71.22 13 GLN H C 1
ATOM 7608 O O . GLN E 2 13 ? 5.269 61.044 2.041 1.00 72.66 13 GLN H O 1
ATOM 7614 N N . PRO E 2 14 ? 6.633 60.592 0.316 1.00 68.42 14 PRO H N 1
ATOM 7615 C CA . PRO E 2 14 ? 7.138 61.970 0.281 1.00 73.06 14 PRO H CA 1
ATOM 7616 C C . PRO E 2 14 ? 6.015 62.970 0.057 1.00 76.79 14 PRO H C 1
ATOM 7617 O O . PRO E 2 14 ? 5.084 62.728 -0.713 1.00 73.15 14 PRO H O 1
ATOM 7621 N N . GLY E 2 15 ? 6.117 64.108 0.740 1.00 82.00 15 GLY H N 1
ATOM 7622 C CA . GLY E 2 15 ? 5.097 65.129 0.680 1.00 77.04 15 GLY H CA 1
ATOM 7623 C C . GLY E 2 15 ? 3.913 64.903 1.592 1.00 75.01 15 GLY H C 1
ATOM 7624 O O . GLY E 2 15 ? 3.123 65.834 1.794 1.00 71.79 15 GLY H O 1
ATOM 7625 N N . ARG E 2 16 ? 3.755 63.704 2.146 1.00 71.90 16 ARG H N 1
ATOM 7626 C CA . ARG E 2 16 ? 2.643 63.409 3.034 1.00 70.10 16 ARG H CA 1
ATOM 7627 C C . ARG E 2 16 ? 2.997 63.797 4.469 1.00 73.56 16 ARG H C 1
ATOM 7628 O O . ARG E 2 16 ? 4.021 64.432 4.734 1.00 78.53 16 ARG H O 1
ATOM 7636 N N . SER E 2 17 ? 2.142 63.413 5.414 1.00 72.97 17 SER H N 1
ATOM 7637 C CA . SER E 2 17 ? 2.289 63.806 6.806 1.00 65.62 17 SER H CA 1
ATOM 7638 C C . SER E 2 17 ? 2.284 62.579 7.706 1.00 64.73 17 SER H C 1
ATOM 7639 O O . SER E 2 17 ? 1.770 61.517 7.349 1.00 72.28 17 SER H O 1
ATOM 7642 N N . LEU E 2 18 ? 2.874 62.744 8.889 1.00 62.90 18 LEU H N 1
ATOM 7643 C CA . LEU E 2 18 ? 2.928 61.692 9.891 1.00 62.41 18 LEU H CA 1
ATOM 7644 C C . LEU E 2 18 ? 3.026 62.340 11.265 1.00 74.26 18 LEU H C 1
ATOM 7645 O O . LEU E 2 18 ? 3.636 63.400 11.425 1.00 76.82 18 LEU H O 1
ATOM 7650 N N . ARG E 2 19 ? 2.414 61.695 12.254 1.00 73.03 19 ARG H N 1
ATOM 7651 C CA . ARG E 2 19 ? 2.319 62.230 13.607 1.00 65.44 19 ARG H CA 1
ATOM 7652 C C . ARG E 2 19 ? 2.895 61.219 14.586 1.00 60.37 19 ARG H C 1
ATOM 7653 O O . ARG E 2 19 ? 2.382 60.100 14.700 1.00 71.59 19 ARG H O 1
ATOM 7661 N N . LEU E 2 20 ? 3.949 61.614 15.292 1.00 66.09 20 LEU H N 1
ATOM 7662 C CA . LEU E 2 20 ? 4.585 60.767 16.288 1.00 60.40 20 LEU H CA 1
ATOM 7663 C C . LEU E 2 20 ? 4.056 61.099 17.677 1.00 61.57 20 LEU H C 1
ATOM 7664 O O . LEU E 2 20 ? 3.666 62.236 17.959 1.00 65.03 20 LEU H O 1
ATOM 7669 N N . SER E 2 21 ? 4.056 60.095 18.550 1.00 61.88 21 SER H N 1
ATOM 7670 C CA . SER E 2 21 ? 3.575 60.255 19.913 1.00 63.99 21 SER H CA 1
ATOM 7671 C C . SER E 2 21 ? 4.568 59.652 20.894 1.00 69.97 21 SER H C 1
ATOM 7672 O O . SER E 2 21 ? 5.238 58.659 20.596 1.00 70.70 21 SER H O 1
ATOM 7675 N N . CYS E 2 22 ? 4.647 60.265 22.073 1.00 63.74 22 CYS H N 1
ATOM 7676 C CA . CYS E 2 22 ? 5.503 59.801 23.158 1.00 71.90 22 CYS H CA 1
ATOM 7677 C C . CYS E 2 22 ? 4.673 59.724 24.429 1.00 66.72 22 CYS H C 1
ATOM 7678 O O . CYS E 2 22 ? 4.060 60.717 24.831 1.00 75.88 22 CYS H O 1
ATOM 7681 N N . ALA E 2 23 ? 4.653 58.551 25.056 1.00 68.52 23 ALA H N 1
ATOM 7682 C CA . ALA E 2 23 ? 3.893 58.327 26.280 1.00 62.14 23 ALA H CA 1
ATOM 7683 C C . ALA E 2 23 ? 4.868 58.319 27.452 1.00 70.02 23 ALA H C 1
ATOM 7684 O O . ALA E 2 23 ? 5.721 57.432 27.554 1.00 75.03 23 ALA H O 1
ATOM 7686 N N . ALA E 2 24 ? 4.737 59.302 28.335 1.00 72.30 24 ALA H N 1
ATOM 7687 C CA . ALA E 2 24 ? 5.634 59.460 29.469 1.00 67.81 24 ALA H CA 1
ATOM 7688 C C . ALA E 2 24 ? 5.006 58.876 30.726 1.00 71.39 24 ALA H C 1
ATOM 7689 O O . ALA E 2 24 ? 3.796 58.992 30.941 1.00 71.59 24 ALA H O 1
ATOM 7691 N N . SER E 2 25 ? 5.839 58.245 31.550 1.00 70.86 25 SER H N 1
ATOM 7692 C CA . SER E 2 25 ? 5.399 57.699 32.825 1.00 75.10 25 SER H CA 1
ATOM 7693 C C . SER E 2 25 ? 6.586 57.658 33.777 1.00 71.28 25 SER H C 1
ATOM 7694 O O . SER E 2 25 ? 7.745 57.674 33.357 1.00 80.44 25 SER H O 1
ATOM 7697 N N . GLY E 2 26 ? 6.280 57.606 35.071 1.00 76.27 26 GLY H N 1
ATOM 7698 C CA . GLY E 2 26 ? 7.296 57.534 36.098 1.00 64.19 26 GLY H CA 1
ATOM 7699 C C . GLY E 2 26 ? 7.759 58.864 36.649 1.00 70.67 26 GLY H C 1
ATOM 7700 O O . GLY E 2 26 ? 8.681 58.885 37.475 1.00 78.07 26 GLY H O 1
ATOM 7701 N N . PHE E 2 27 ? 7.154 59.971 36.227 1.00 65.69 27 PHE H N 1
ATOM 7702 C CA . PHE E 2 27 ? 7.520 61.285 36.737 1.00 75.58 27 PHE H CA 1
ATOM 7703 C C . PHE E 2 27 ? 6.389 62.256 36.436 1.00 66.09 27 PHE H C 1
ATOM 7704 O O . PHE E 2 27 ? 5.424 61.924 35.743 1.00 70.96 27 PHE H O 1
ATOM 7712 N N . THR E 2 28 ? 6.520 63.467 36.971 1.00 74.30 28 THR H N 1
ATOM 7713 C CA . THR E 2 28 ? 5.527 64.519 36.765 1.00 73.00 28 THR H CA 1
ATOM 7714 C C . THR E 2 28 ? 5.797 65.170 35.414 1.00 81.53 28 THR H C 1
ATOM 7715 O O . THR E 2 28 ? 6.671 66.030 35.285 1.00 84.38 28 THR H O 1
ATOM 7719 N N . PHE E 2 29 ? 5.033 64.750 34.402 1.00 80.44 29 PHE H N 1
ATOM 7720 C CA . PHE E 2 29 ? 5.252 65.208 33.033 1.00 69.66 29 PHE H CA 1
ATOM 7721 C C . PHE E 2 29 ? 5.131 66.723 32.905 1.00 81.69 29 PHE H C 1
ATOM 7722 O O . PHE E 2 29 ? 5.808 67.328 32.067 1.00 72.99 29 PHE H O 1
ATOM 7730 N N . THR E 2 30 ? 4.294 67.354 33.731 1.00 70.83 30 THR H N 1
ATOM 7731 C CA . THR E 2 30 ? 4.019 68.779 33.585 1.00 69.33 30 THR H CA 1
ATOM 7732 C C . THR E 2 30 ? 5.171 69.669 34.038 1.00 69.80 30 THR H C 1
ATOM 7733 O O . THR E 2 30 ? 5.098 70.887 33.844 1.00 71.59 30 THR H O 1
ATOM 7737 N N . SER E 2 31 ? 6.224 69.108 34.629 1.00 71.00 31 SER H N 1
ATOM 7738 C CA . SER E 2 31 ? 7.293 69.905 35.216 1.00 75.58 31 SER H CA 1
ATOM 7739 C C . SER E 2 31 ? 8.580 69.906 34.402 1.00 68.79 31 SER H C 1
ATOM 7740 O O . SER E 2 31 ? 9.566 70.509 34.839 1.00 75.00 31 SER H O 1
ATOM 7743 N N . TYR E 2 32 ? 8.609 69.254 33.241 1.00 66.50 32 TYR H N 1
ATOM 7744 C CA . TYR E 2 32 ? 9.839 69.114 32.474 1.00 71.24 32 TYR H CA 1
ATOM 7745 C C . TYR E 2 32 ? 9.613 69.487 31.016 1.00 68.67 32 TYR H C 1
ATOM 7746 O O . TYR E 2 32 ? 8.557 69.200 30.446 1.00 73.58 32 TYR H O 1
ATOM 7755 N N . GLY E 2 33 ? 10.616 70.124 30.418 1.00 70.42 33 GLY H N 1
ATOM 7756 C CA . GLY E 2 33 ? 10.623 70.290 28.983 1.00 61.34 33 GLY H CA 1
ATOM 7757 C C . GLY E 2 33 ? 10.926 68.988 28.268 1.00 59.22 33 GLY H C 1
ATOM 7758 O O . GLY E 2 33 ? 11.543 68.070 28.811 1.00 61.45 33 GLY H O 1
ATOM 7759 N N . MET E 2 34 ? 10.475 68.906 27.021 1.00 59.27 34 MET H N 1
ATOM 7760 C CA . MET E 2 34 ? 10.616 67.699 26.222 1.00 58.59 34 MET H CA 1
ATOM 7761 C C . MET E 2 34 ? 11.139 68.064 24.842 1.00 64.06 34 MET H C 1
ATOM 7762 O O . MET E 2 34 ? 10.895 69.164 24.339 1.00 60.10 34 MET H O 1
ATOM 7767 N N . SER E 2 35 ? 11.873 67.132 24.238 1.00 60.22 35 SER H N 1
ATOM 7768 C CA . SER E 2 35 ? 12.462 67.349 22.926 1.00 58.99 35 SER H CA 1
ATOM 7769 C C . SER E 2 35 ? 12.381 66.073 22.103 1.00 62.63 35 SER H C 1
ATOM 7770 O O . SER E 2 35 ? 12.220 64.972 22.635 1.00 64.62 35 SER H O 1
ATOM 7773 N N . TRP E 2 36 ? 12.498 66.242 20.790 1.00 57.27 36 TRP H N 1
ATOM 7774 C CA . TRP E 2 36 ? 12.653 65.140 19.851 1.00 52.98 36 TRP H CA 1
ATOM 7775 C C . TRP E 2 36 ? 14.047 65.203 19.246 1.00 60.59 36 TRP H C 1
ATOM 7776 O O . TRP E 2 36 ? 14.507 66.280 18.850 1.00 63.93 36 TRP H O 1
ATOM 7787 N N . VAL E 2 37 ? 14.718 64.056 19.186 1.00 59.06 37 VAL H N 1
ATOM 7788 C CA . VAL E 2 37 ? 16.027 63.934 18.558 1.00 53.89 37 VAL H CA 1
ATOM 7789 C C . VAL E 2 37 ? 15.968 62.764 17.588 1.00 57.25 37 VAL H C 1
ATOM 7790 O O . VAL E 2 37 ? 15.464 61.691 17.938 1.00 60.10 37 VAL H O 1
ATOM 7794 N N . ARG E 2 38 ? 16.473 62.967 16.373 1.00 56.03 38 ARG H N 1
ATOM 7795 C CA . ARG E 2 38 ? 16.452 61.929 15.355 1.00 58.40 38 ARG H CA 1
ATOM 7796 C C . ARG E 2 38 ? 17.872 61.562 14.944 1.00 57.35 38 ARG H C 1
ATOM 7797 O O . ARG E 2 38 ? 18.818 62.332 15.129 1.00 60.01 38 ARG H O 1
ATOM 7805 N N . GLN E 2 39 ? 18.006 60.361 14.384 1.00 58.57 39 GLN H N 1
ATOM 7806 C CA . GLN E 2 39 ? 19.296 59.848 13.933 1.00 55.27 39 GLN H CA 1
ATOM 7807 C C . GLN E 2 39 ? 19.089 59.076 12.639 1.00 59.76 39 GLN H C 1
ATOM 7808 O O . GLN E 2 39 ? 18.504 57.988 12.647 1.00 56.72 39 GLN H O 1
ATOM 7814 N N . ALA E 2 40 ? 19.553 59.644 11.530 1.00 61.39 40 ALA H N 1
ATOM 7815 C CA . ALA E 2 40 ? 19.493 58.948 10.257 1.00 61.35 40 ALA H CA 1
ATOM 7816 C C . ALA E 2 40 ? 20.360 57.689 10.309 1.00 63.29 40 ALA H C 1
ATOM 7817 O O . ALA E 2 40 ? 21.308 57.612 11.097 1.00 65.57 40 ALA H O 1
ATOM 7819 N N . PRO E 2 41 ? 20.043 56.681 9.496 1.00 64.88 41 PRO H N 1
ATOM 7820 C CA . PRO E 2 41 ? 20.838 55.443 9.498 1.00 66.53 41 PRO H CA 1
ATOM 7821 C C . PRO E 2 41 ? 22.314 55.715 9.237 1.00 66.99 41 PRO H C 1
ATOM 7822 O O . PRO E 2 41 ? 22.684 56.327 8.232 1.00 67.66 41 PRO H O 1
ATOM 7826 N N . GLY E 2 42 ? 23.156 55.251 10.157 1.00 68.70 42 GLY H N 1
ATOM 7827 C CA . GLY E 2 42 ? 24.590 55.427 10.039 1.00 63.37 42 GLY H CA 1
ATOM 7828 C C . GLY E 2 42 ? 25.088 56.847 10.176 1.00 72.95 42 GLY H C 1
ATOM 7829 O O . GLY E 2 42 ? 26.228 57.132 9.801 1.00 83.67 42 GLY H O 1
ATOM 7830 N N . LYS E 2 43 ? 24.277 57.748 10.714 1.00 65.51 43 LYS H N 1
ATOM 7831 C CA . LYS E 2 43 ? 24.652 59.144 10.885 1.00 61.96 43 LYS H CA 1
ATOM 7832 C C . LYS E 2 43 ? 24.596 59.512 12.364 1.00 65.52 43 LYS H C 1
ATOM 7833 O O . LYS E 2 43 ? 24.317 58.675 13.227 1.00 60.49 43 LYS H O 1
ATOM 7839 N N . GLY E 2 44 ? 24.861 60.789 12.648 1.00 54.14 44 GLY H N 1
ATOM 7840 C CA . GLY E 2 44 ? 24.897 61.281 14.007 1.00 65.88 44 GLY H CA 1
ATOM 7841 C C . GLY E 2 44 ? 23.546 61.788 14.479 1.00 56.74 44 GLY H C 1
ATOM 7842 O O . GLY E 2 44 ? 22.546 61.756 13.765 1.00 64.87 44 GLY H O 1
ATOM 7843 N N . LEU E 2 45 ? 23.533 62.272 15.718 1.00 61.41 45 LEU H N 1
ATOM 7844 C CA . LEU E 2 45 ? 22.305 62.767 16.323 1.00 51.65 45 LEU H CA 1
ATOM 7845 C C . LEU E 2 45 ? 21.984 64.163 15.808 1.00 50.86 45 LEU H C 1
ATOM 7846 O O . LEU E 2 45 ? 22.880 64.981 15.587 1.00 58.79 45 LEU H O 1
ATOM 7851 N N . GLU E 2 46 ? 20.694 64.435 15.631 1.00 59.49 46 GLU H N 1
ATOM 7852 C CA . GLU E 2 46 ? 20.231 65.738 15.168 1.00 58.85 46 GLU H CA 1
ATOM 7853 C C . GLU E 2 46 ? 19.033 66.145 16.007 1.00 54.34 46 GLU H C 1
ATOM 7854 O O . GLU E 2 46 ? 17.996 65.475 15.977 1.00 66.63 46 GLU H O 1
ATOM 7860 N N . TRP E 2 47 ? 19.183 67.229 16.765 1.00 57.81 47 TRP H N 1
ATOM 7861 C CA . TRP E 2 47 ? 18.085 67.740 17.573 1.00 62.34 47 TRP H CA 1
ATOM 7862 C C . TRP E 2 47 ? 17.005 68.321 16.668 1.00 64.88 47 TRP H C 1
ATOM 7863 O O . TRP E 2 47 ? 17.294 69.128 15.780 1.00 66.59 47 TRP H O 1
ATOM 7874 N N . VAL E 2 48 ? 15.760 67.903 16.889 1.00 54.79 48 VAL H N 1
ATOM 7875 C CA . VAL E 2 48 ? 14.665 68.256 15.991 1.00 63.44 48 VAL H CA 1
ATOM 7876 C C . VAL E 2 48 ? 13.890 69.446 16.540 1.00 65.35 48 VAL H C 1
ATOM 7877 O O . VAL E 2 48 ? 13.791 70.490 15.884 1.00 68.48 48 VAL H O 1
ATOM 7881 N N . ALA E 2 49 ? 13.336 69.299 17.741 1.00 62.27 49 ALA H N 1
ATOM 7882 C CA . ALA E 2 49 ? 12.481 70.330 18.310 1.00 69.55 49 ALA H CA 1
ATOM 7883 C C . ALA E 2 49 ? 12.408 70.144 19.818 1.00 65.78 49 ALA H C 1
ATOM 7884 O O . ALA E 2 49 ? 12.658 69.055 20.339 1.00 62.52 49 ALA H O 1
ATOM 7886 N N . GLY E 2 50 ? 12.063 71.223 20.505 1.00 62.17 50 GLY H N 1
ATOM 7887 C CA . GLY E 2 50 ? 11.909 71.191 21.948 1.00 70.50 50 GLY H CA 1
ATOM 7888 C C . GLY E 2 50 ? 10.753 72.069 22.378 1.00 64.77 50 GLY H C 1
ATOM 7889 O O . GLY E 2 50 ? 10.381 73.023 21.690 1.00 66.10 50 GLY H O 1
ATOM 7890 N N . ILE E 2 51 ? 10.188 71.740 23.538 1.00 66.37 51 ILE H N 1
ATOM 7891 C CA . ILE E 2 51 ? 9.024 72.443 24.068 1.00 65.13 51 ILE H CA 1
ATOM 7892 C C . ILE E 2 51 ? 9.163 72.572 25.580 1.00 66.03 51 ILE H C 1
ATOM 7893 O O . ILE E 2 51 ? 9.635 71.649 26.253 1.00 58.85 51 ILE H O 1
ATOM 7898 N N . SER E 2 52 ? 8.758 73.724 26.114 1.00 73.80 52 SER H N 1
ATOM 7899 C CA . SER E 2 52 ? 8.861 73.967 27.547 1.00 68.65 52 SER H CA 1
ATOM 7900 C C . SER E 2 52 ? 7.785 73.178 28.294 1.00 70.77 52 SER H C 1
ATOM 7901 O O . SER E 2 52 ? 6.986 72.445 27.704 1.00 70.59 52 SER H O 1
ATOM 7904 N N . TYR E 2 53 ? 7.760 73.340 29.620 1.00 75.00 53 TYR H N 1
ATOM 7905 C CA . TYR E 2 53 ? 6.865 72.531 30.445 1.00 74.44 53 TYR H CA 1
ATOM 7906 C C . TYR E 2 53 ? 5.407 72.940 30.265 1.00 75.33 53 TYR H C 1
ATOM 7907 O O . TYR E 2 53 ? 4.514 72.085 30.278 1.00 72.90 53 TYR H O 1
ATOM 7916 N N . ASP E 2 54 ? 5.143 74.234 30.092 1.00 77.16 54 ASP H N 1
ATOM 7917 C CA . ASP E 2 54 ? 3.788 74.745 29.939 1.00 73.01 54 ASP H CA 1
ATOM 7918 C C . ASP E 2 54 ? 3.406 74.979 28.483 1.00 74.30 54 ASP H C 1
ATOM 7919 O O . ASP E 2 54 ? 2.380 75.615 28.220 1.00 84.97 54 ASP H O 1
ATOM 7924 N N . ALA E 2 55 ? 4.220 74.503 27.539 1.00 77.36 55 ALA H N 1
ATOM 7925 C CA . ALA E 2 55 ? 3.991 74.584 26.098 1.00 76.92 55 ALA H CA 1
ATOM 7926 C C . ALA E 2 55 ? 4.037 76.008 25.561 1.00 80.06 55 ALA H C 1
ATOM 7927 O O . ALA E 2 55 ? 3.617 76.244 24.420 1.00 87.45 55 ALA H O 1
ATOM 7929 N N . SER E 2 56 ? 4.534 76.969 26.343 1.00 74.18 56 SER H N 1
ATOM 7930 C CA . SER E 2 56 ? 4.620 78.341 25.859 1.00 83.12 56 SER H CA 1
ATOM 7931 C C . SER E 2 56 ? 5.812 78.551 24.933 1.00 88.09 56 SER H C 1
ATOM 7932 O O . SER E 2 56 ? 5.761 79.419 24.054 1.00 85.22 56 SER H O 1
ATOM 7935 N N . ASP E 2 57 ? 6.882 77.780 25.108 1.00 80.99 57 ASP H N 1
ATOM 7936 C CA . ASP E 2 57 ? 8.089 77.905 24.302 1.00 77.52 57 ASP H CA 1
ATOM 7937 C C . ASP E 2 57 ? 8.211 76.706 23.371 1.00 73.84 57 ASP H C 1
ATOM 7938 O O . ASP E 2 57 ? 8.104 75.558 23.815 1.00 73.45 57 ASP H O 1
ATOM 7943 N N . THR E 2 58 ? 8.431 76.975 22.084 1.00 73.18 58 THR H N 1
ATOM 7944 C CA . THR E 2 58 ? 8.722 75.941 21.099 1.00 79.62 58 THR H CA 1
ATOM 7945 C C . THR E 2 58 ? 9.901 76.384 20.246 1.00 78.00 58 THR H C 1
ATOM 7946 O O . THR E 2 58 ? 9.989 77.550 19.850 1.00 79.41 58 THR H O 1
ATOM 7950 N N . GLU E 2 59 ? 10.802 75.447 19.963 1.00 72.93 59 GLU H N 1
ATOM 7951 C CA . GLU E 2 59 ? 11.978 75.717 19.151 1.00 66.93 59 GLU H CA 1
ATOM 7952 C C . GLU E 2 59 ? 12.167 74.581 18.160 1.00 67.59 59 GLU H C 1
ATOM 7953 O O . GLU E 2 59 ? 11.801 73.435 18.432 1.00 67.57 59 GLU H O 1
ATOM 7959 N N . TYR E 2 60 ? 12.736 74.908 17.002 1.00 68.95 60 TYR H N 1
ATOM 7960 C CA . TYR E 2 60 ? 12.882 73.941 15.925 1.00 66.22 60 TYR H CA 1
ATOM 7961 C C . TYR E 2 60 ? 14.252 74.073 15.280 1.00 61.89 60 TYR H C 1
ATOM 7962 O O . TYR E 2 60 ? 14.831 75.161 15.226 1.00 67.21 60 TYR H O 1
ATOM 7971 N N . ALA E 2 61 ? 14.763 72.949 14.789 1.00 64.71 61 ALA H N 1
ATOM 7972 C CA . ALA E 2 61 ? 15.959 72.974 13.967 1.00 64.37 61 ALA H CA 1
ATOM 7973 C C . ALA E 2 61 ? 15.655 73.623 12.620 1.00 72.69 61 ALA H C 1
ATOM 7974 O O . ALA E 2 61 ? 14.500 73.738 12.201 1.00 85.20 61 ALA H O 1
ATOM 7976 N N . ASP E 2 62 ? 16.719 74.057 11.940 1.00 73.29 62 ASP H N 1
ATOM 7977 C CA . ASP E 2 62 ? 16.549 74.780 10.683 1.00 78.85 62 ASP H CA 1
ATOM 7978 C C . ASP E 2 62 ? 15.907 73.902 9.614 1.00 77.29 62 ASP H C 1
ATOM 7979 O O . ASP E 2 62 ? 15.049 74.365 8.854 1.00 77.25 62 ASP H O 1
ATOM 7984 N N . SER E 2 63 ? 16.311 72.631 9.540 1.00 71.14 63 SER H N 1
ATOM 7985 C CA . SER E 2 63 ? 15.835 71.754 8.475 1.00 69.63 63 SER H CA 1
ATOM 7986 C C . SER E 2 63 ? 14.363 71.386 8.617 1.00 78.01 63 SER H C 1
ATOM 7987 O O . SER E 2 63 ? 13.762 70.921 7.643 1.00 75.05 63 SER H O 1
ATOM 7990 N N . VAL E 2 64 ? 13.771 71.570 9.796 1.00 71.95 64 VAL H N 1
ATOM 7991 C CA . VAL E 2 64 ? 12.375 71.210 10.026 1.00 69.57 64 VAL H CA 1
ATOM 7992 C C . VAL E 2 64 ? 11.496 72.416 10.307 1.00 78.31 64 VAL H C 1
ATOM 7993 O O . VAL E 2 64 ? 10.277 72.251 10.469 1.00 75.95 64 VAL H O 1
ATOM 7997 N N . LYS E 2 65 ? 12.068 73.617 10.384 1.00 78.44 65 LYS H N 1
ATOM 7998 C CA . LYS E 2 65 ? 11.282 74.811 10.670 1.00 75.99 65 LYS H CA 1
ATOM 7999 C C . LYS E 2 65 ? 10.215 75.024 9.604 1.00 81.07 65 LYS H C 1
ATOM 8000 O O . LYS E 2 65 ? 10.495 74.957 8.404 1.00 86.30 65 LYS H O 1
ATOM 8006 N N . GLY E 2 66 ? 8.984 75.281 10.049 1.00 78.42 66 GLY H N 1
ATOM 8007 C CA . GLY E 2 66 ? 7.863 75.470 9.156 1.00 78.03 66 GLY H CA 1
ATOM 8008 C C . GLY E 2 66 ? 7.203 74.199 8.673 1.00 85.84 66 GLY H C 1
ATOM 8009 O O . GLY E 2 66 ? 6.072 74.257 8.175 1.00 85.67 66 GLY H O 1
ATOM 8010 N N . ARG E 2 67 ? 7.869 73.051 8.792 1.00 74.95 67 ARG H N 1
ATOM 8011 C CA . ARG E 2 67 ? 7.299 71.773 8.388 1.00 70.29 67 ARG H CA 1
ATOM 8012 C C . ARG E 2 67 ? 6.869 70.907 9.558 1.00 74.97 67 ARG H C 1
ATOM 8013 O O . ARG E 2 67 ? 5.939 70.112 9.410 1.00 77.71 67 ARG H O 1
ATOM 8021 N N . PHE E 2 68 ? 7.523 71.037 10.708 1.00 67.27 68 PHE H N 1
ATOM 8022 C CA . PHE E 2 68 ? 7.218 70.243 11.887 1.00 62.41 68 PHE H CA 1
ATOM 8023 C C . PHE E 2 68 ? 6.547 71.107 12.947 1.00 68.65 68 PHE H C 1
ATOM 8024 O O . PHE E 2 68 ? 6.745 72.324 13.000 1.00 75.94 68 PHE H O 1
ATOM 8032 N N . THR E 2 69 ? 5.746 70.462 13.793 1.00 64.09 69 THR H N 1
ATOM 8033 C CA . THR E 2 69 ? 5.084 71.131 14.909 1.00 63.92 69 THR H CA 1
ATOM 8034 C C . THR E 2 69 ? 5.154 70.219 16.122 1.00 72.15 69 THR H C 1
ATOM 8035 O O . THR E 2 69 ? 4.640 69.096 16.084 1.00 68.64 69 THR H O 1
ATOM 8039 N N . ILE E 2 70 ? 5.786 70.692 17.193 1.00 67.11 70 ILE H N 1
ATOM 8040 C CA . ILE E 2 70 ? 5.845 69.956 18.451 1.00 66.58 70 ILE H CA 1
ATOM 8041 C C . ILE E 2 70 ? 4.754 70.474 19.376 1.00 63.47 70 ILE H C 1
ATOM 8042 O O . ILE E 2 70 ? 4.466 71.677 19.409 1.00 63.56 70 ILE H O 1
ATOM 8047 N N . SER E 2 71 ? 4.118 69.559 20.105 1.00 66.32 71 SER H N 1
ATOM 8048 C CA . SER E 2 71 ? 3.054 69.921 21.027 1.00 67.54 71 SER H CA 1
ATOM 8049 C C . SER E 2 71 ? 2.989 68.885 22.138 1.00 71.17 71 SER H C 1
ATOM 8050 O O . SER E 2 71 ? 3.546 67.790 22.027 1.00 69.21 71 SER H O 1
ATOM 8053 N N . ARG E 2 72 ? 2.304 69.251 23.219 1.00 70.62 72 ARG H N 1
ATOM 8054 C CA . ARG E 2 72 ? 2.184 68.397 24.389 1.00 68.13 72 ARG H CA 1
ATOM 8055 C C . ARG E 2 72 ? 0.754 68.450 24.908 1.00 70.86 72 ARG H C 1
ATOM 8056 O O . ARG E 2 72 ? 0.048 69.446 24.730 1.00 81.98 72 ARG H O 1
ATOM 8064 N N . ASP E 2 73 ? 0.333 67.359 25.548 1.00 80.65 73 ASP H N 1
ATOM 8065 C CA . ASP E 2 73 ? -0.980 67.245 26.186 1.00 70.33 73 ASP H CA 1
ATOM 8066 C C . ASP E 2 73 ? -0.701 66.815 27.623 1.00 79.43 73 ASP H C 1
ATOM 8067 O O . ASP E 2 73 ? -0.612 65.620 27.921 1.00 88.55 73 ASP H O 1
ATOM 8072 N N . ASN E 2 74 ? -0.566 67.803 28.512 1.00 76.04 74 ASN H N 1
ATOM 8073 C CA . ASN E 2 74 ? -0.131 67.543 29.879 1.00 91.30 74 ASN H CA 1
ATOM 8074 C C . ASN E 2 74 ? -1.157 66.754 30.681 1.00 96.20 74 ASN H C 1
ATOM 8075 O O . ASN E 2 74 ? -0.790 66.121 31.677 1.00 99.46 74 ASN H O 1
ATOM 8080 N N . SER E 2 75 ? -2.428 66.771 30.274 1.00 84.91 75 SER H N 1
ATOM 8081 C CA . SER E 2 75 ? -3.427 65.972 30.975 1.00 96.62 75 SER H CA 1
ATOM 8082 C C . SER E 2 75 ? -3.257 64.487 30.681 1.00 96.41 75 SER H C 1
ATOM 8083 O O . SER E 2 75 ? -3.647 63.647 31.499 1.00 102.07 75 SER H O 1
ATOM 8086 N N . LYS E 2 76 ? -2.682 64.147 29.527 1.00 87.22 76 LYS H N 1
ATOM 8087 C CA . LYS E 2 76 ? -2.498 62.761 29.115 1.00 88.26 76 LYS H CA 1
ATOM 8088 C C . LYS E 2 76 ? -1.041 62.317 29.125 1.00 84.59 76 LYS H C 1
ATOM 8089 O O . LYS E 2 76 ? -0.752 61.189 28.708 1.00 79.52 76 LYS H O 1
ATOM 8095 N N . ASN E 2 77 ? -0.121 63.168 29.585 1.00 88.87 77 ASN H N 1
ATOM 8096 C CA . ASN E 2 77 ? 1.306 62.846 29.656 1.00 82.07 77 ASN H CA 1
ATOM 8097 C C . ASN E 2 77 ? 1.832 62.377 28.302 1.00 73.65 77 ASN H C 1
ATOM 8098 O O . ASN E 2 77 ? 2.535 61.370 28.192 1.00 71.73 77 ASN H O 1
ATOM 8103 N N . THR E 2 78 ? 1.485 63.124 27.255 1.00 69.05 78 THR H N 1
ATOM 8104 C CA . THR E 2 78 ? 1.832 62.744 25.893 1.00 71.22 78 THR H CA 1
ATOM 8105 C C . THR E 2 78 ? 2.555 63.885 25.195 1.00 69.19 78 THR H C 1
ATOM 8106 O O . THR E 2 78 ? 2.128 65.041 25.274 1.00 74.06 78 THR H O 1
ATOM 8110 N N . LEU E 2 79 ? 3.647 63.552 24.514 1.00 64.48 79 LEU H N 1
ATOM 8111 C CA . LEU E 2 79 ? 4.373 64.477 23.658 1.00 66.78 79 LEU H CA 1
ATOM 8112 C C . LEU E 2 79 ? 4.097 64.127 22.202 1.00 69.30 79 LEU H C 1
ATOM 8113 O O . LEU E 2 79 ? 4.042 62.947 21.840 1.00 62.36 79 LEU H O 1
ATOM 8118 N N . TYR E 2 80 ? 3.926 65.150 21.369 1.00 64.63 80 TYR H N 1
ATOM 8119 C CA . TYR E 2 80 ? 3.579 64.957 19.969 1.00 67.75 80 TYR H CA 1
ATOM 8120 C C . TYR E 2 80 ? 4.591 65.646 19.066 1.00 68.49 80 TYR H C 1
ATOM 8121 O O . TYR E 2 80 ? 5.196 66.658 19.435 1.00 64.88 80 TYR H O 1
ATOM 8130 N N . LEU E 2 81 ? 4.766 65.080 17.873 1.00 62.71 81 LEU H N 1
ATOM 8131 C CA . LEU E 2 81 ? 5.521 65.714 16.796 1.00 61.78 81 LEU H CA 1
ATOM 8132 C C . LEU E 2 81 ? 4.726 65.557 15.506 1.00 64.70 81 LEU H C 1
ATOM 8133 O O . LEU E 2 81 ? 4.570 64.441 15.001 1.00 66.15 81 LEU H O 1
ATOM 8138 N N . GLN E 2 82 ? 4.217 66.669 14.982 1.00 61.96 82 GLN H N 1
ATOM 8139 C CA . GLN E 2 82 ? 3.471 66.668 13.728 1.00 58.49 82 GLN H CA 1
ATOM 8140 C C . GLN E 2 82 ? 4.432 66.982 12.586 1.00 66.71 82 GLN H C 1
ATOM 8141 O O . GLN E 2 82 ? 4.983 68.084 12.515 1.00 73.01 82 GLN H O 1
ATOM 8147 N N . MET E 2 83 ? 4.631 66.015 11.696 1.00 59.68 83 MET H N 1
ATOM 8148 C CA . MET E 2 83 ? 5.564 66.136 10.582 1.00 67.51 83 MET H CA 1
ATOM 8149 C C . MET E 2 83 ? 4.778 66.302 9.289 1.00 72.51 83 MET H C 1
ATOM 8150 O O . MET E 2 83 ? 3.945 65.453 8.956 1.00 66.49 83 MET H O 1
ATOM 8155 N N . ASN E 2 84 ? 5.044 67.387 8.563 1.00 66.29 84 ASN H N 1
ATOM 8156 C CA . ASN E 2 84 ? 4.381 67.659 7.296 1.00 73.84 84 ASN H CA 1
ATOM 8157 C C . ASN E 2 84 ? 5.419 67.866 6.202 1.00 75.89 84 ASN H C 1
ATOM 8158 O O . ASN E 2 84 ? 6.565 68.240 6.468 1.00 80.31 84 ASN H O 1
ATOM 8163 N N . SER E 2 85 ? 4.995 67.613 4.963 1.00 71.84 85 SER H N 1
ATOM 8164 C CA . SER E 2 85 ? 5.847 67.751 3.781 1.00 74.76 85 SER H CA 1
ATOM 8165 C C . SER E 2 85 ? 7.142 66.961 3.951 1.00 77.05 85 SER H C 1
ATOM 8166 O O . SER E 2 85 ? 8.246 67.464 3.730 1.00 74.01 85 SER H O 1
ATOM 8169 N N . LEU E 2 86 ? 6.994 65.709 4.373 1.00 70.59 86 LEU H N 1
ATOM 8170 C CA . LEU E 2 86 ? 8.148 64.869 4.656 1.00 66.54 86 LEU H CA 1
ATOM 8171 C C . LEU E 2 86 ? 8.963 64.614 3.394 1.00 72.40 86 LEU H C 1
ATOM 8172 O O . LEU E 2 86 ? 8.418 64.343 2.321 1.00 70.04 86 LEU H O 1
ATOM 8177 N N . ARG E 2 87 ? 10.280 64.719 3.531 1.00 74.34 87 ARG H N 1
ATOM 8178 C CA . ARG E 2 87 ? 11.224 64.403 2.471 1.00 69.89 87 ARG H CA 1
ATOM 8179 C C . ARG E 2 87 ? 12.001 63.148 2.841 1.00 67.90 87 ARG H C 1
ATOM 8180 O O . ARG E 2 87 ? 11.937 62.660 3.973 1.00 60.01 87 ARG H O 1
ATOM 8188 N N . ALA E 2 88 ? 12.760 62.636 1.868 1.00 68.03 88 ALA H N 1
ATOM 8189 C CA . ALA E 2 88 ? 13.551 61.435 2.110 1.00 68.04 88 ALA H CA 1
ATOM 8190 C C . ALA E 2 88 ? 14.585 61.660 3.202 1.00 70.44 88 ALA H C 1
ATOM 8191 O O . ALA E 2 88 ? 14.929 60.724 3.934 1.00 70.11 88 ALA H O 1
ATOM 8193 N N . GLU E 2 89 ? 15.087 62.891 3.332 1.00 71.34 89 GLU H N 1
ATOM 8194 C CA . GLU E 2 89 ? 16.088 63.196 4.346 1.00 63.95 89 GLU H CA 1
ATOM 8195 C C . GLU E 2 89 ? 15.534 63.082 5.760 1.00 64.43 89 GLU H C 1
ATOM 8196 O O . GLU E 2 89 ? 16.316 62.986 6.712 1.00 73.88 89 GLU H O 1
ATOM 8202 N N . ASP E 2 90 ? 14.212 63.106 5.922 1.00 60.88 90 ASP H N 1
ATOM 8203 C CA . ASP E 2 90 ? 13.601 62.950 7.235 1.00 53.81 90 ASP H CA 1
ATOM 8204 C C . ASP E 2 90 ? 13.562 61.499 7.698 1.00 56.68 90 ASP H C 1
ATOM 8205 O O . ASP E 2 90 ? 13.095 61.234 8.810 1.00 56.85 90 ASP H O 1
ATOM 8210 N N . THR E 2 91 ? 14.037 60.560 6.881 1.00 57.41 91 THR H N 1
ATOM 8211 C CA . THR E 2 91 ? 14.108 59.160 7.282 1.00 57.43 91 THR H CA 1
ATOM 8212 C C . THR E 2 91 ? 15.128 58.992 8.401 1.00 61.50 91 THR H C 1
ATOM 8213 O O . THR E 2 91 ? 16.325 59.217 8.193 1.00 64.33 91 THR H O 1
ATOM 8217 N N . ALA E 2 92 ? 14.662 58.594 9.581 1.00 50.30 92 ALA H N 1
ATOM 8218 C CA . ALA E 2 92 ? 15.536 58.466 10.740 1.00 54.79 92 ALA H CA 1
ATOM 8219 C C . ALA E 2 92 ? 14.788 57.735 11.845 1.00 61.36 92 ALA H C 1
ATOM 8220 O O . ALA E 2 92 ? 13.577 57.513 11.764 1.00 59.86 92 ALA H O 1
ATOM 8222 N N . VAL E 2 93 ? 15.533 57.362 12.881 1.00 59.84 93 VAL H N 1
ATOM 8223 C CA . VAL E 2 93 ? 14.950 56.912 14.138 1.00 58.30 93 VAL H CA 1
ATOM 8224 C C . VAL E 2 93 ? 14.720 58.134 15.012 1.00 61.01 93 VAL H C 1
ATOM 8225 O O . VAL E 2 93 ? 15.650 58.907 15.266 1.00 58.75 93 VAL H O 1
ATOM 8229 N N . TYR E 2 94 ? 13.485 58.311 15.473 1.00 55.49 94 TYR H N 1
ATOM 8230 C CA . TYR E 2 94 ? 13.090 59.491 16.232 1.00 57.44 94 TYR H CA 1
ATOM 8231 C C . TYR E 2 94 ? 12.985 59.133 17.708 1.00 51.50 94 TYR H C 1
ATOM 8232 O O . TYR E 2 94 ? 12.203 58.252 18.085 1.00 53.63 94 TYR H O 1
ATOM 8241 N N . TYR E 2 95 ? 13.786 59.800 18.532 1.00 51.58 95 TYR H N 1
ATOM 8242 C CA . TYR E 2 95 ? 13.839 59.544 19.963 1.00 52.06 95 TYR H CA 1
ATOM 8243 C C . TYR E 2 95 ? 13.050 60.599 20.727 1.00 60.64 95 TYR H C 1
ATOM 8244 O O . TYR E 2 95 ? 12.975 61.763 20.324 1.00 54.81 95 TYR H O 1
ATOM 8253 N N . CYS E 2 96 ? 12.481 60.177 21.848 1.00 56.51 96 CYS H N 1
ATOM 8254 C CA . CYS E 2 96 ? 11.811 61.060 22.789 1.00 54.60 96 CYS H CA 1
ATOM 8255 C C . CYS E 2 96 ? 12.757 61.303 23.959 1.00 63.61 96 CYS H C 1
ATOM 8256 O O . CYS E 2 96 ? 13.303 60.349 24.523 1.00 63.71 96 CYS H O 1
ATOM 8259 N N . ALA E 2 97 ? 12.986 62.573 24.295 1.00 53.37 97 ALA H N 1
ATOM 8260 C CA . ALA E 2 97 ? 13.998 62.927 25.283 1.00 63.72 97 ALA H CA 1
ATOM 8261 C C . ALA E 2 97 ? 13.456 63.964 26.255 1.00 65.90 97 ALA H C 1
ATOM 8262 O O . ALA E 2 97 ? 12.753 64.897 25.853 1.00 69.53 97 ALA H O 1
ATOM 8264 N N . ARG E 2 98 ? 13.791 63.800 27.535 1.00 60.75 98 ARG H N 1
ATOM 8265 C CA . ARG E 2 98 ? 13.356 64.709 28.587 1.00 63.92 98 ARG H CA 1
ATOM 8266 C C . ARG E 2 98 ? 14.475 65.668 28.973 1.00 64.54 98 ARG H C 1
ATOM 8267 O O . ARG E 2 98 ? 15.635 65.267 29.104 1.00 66.51 98 ARG H O 1
ATOM 8275 N N . SER E 2 99 ? 14.115 66.934 29.162 1.00 65.28 99 SER H N 1
ATOM 8276 C CA . SER E 2 99 ? 14.921 68.030 29.683 1.00 64.95 99 SER H CA 1
ATOM 8277 C C . SER E 2 99 ? 14.682 68.183 31.185 1.00 72.73 99 SER H C 1
ATOM 8278 O O . SER E 2 99 ? 13.559 67.986 31.655 1.00 73.96 99 SER H O 1
ATOM 8281 N N . PRO E 2 100 ? 15.712 68.521 31.969 1.00 77.04 100 PRO H N 1
ATOM 8282 C CA . PRO E 2 100 ? 15.567 68.492 33.434 1.00 77.48 100 PRO H CA 1
ATOM 8283 C C . PRO E 2 100 ? 14.876 69.702 34.046 1.00 71.20 100 PRO H C 1
ATOM 8284 O O . PRO E 2 100 ? 14.635 69.691 35.261 1.00 79.29 100 PRO H O 1
ATOM 8288 N N . ASP E 2 101 ? 14.558 70.739 33.278 1.00 73.70 101 ASP H N 1
ATOM 8289 C CA . ASP E 2 101 ? 14.031 71.977 33.839 1.00 66.80 101 ASP H CA 1
ATOM 8290 C C . ASP E 2 101 ? 12.701 72.340 33.184 1.00 72.56 101 ASP H C 1
ATOM 8291 O O . ASP E 2 101 ? 12.245 71.690 32.239 1.00 64.94 101 ASP H O 1
ATOM 8296 N N . TYR E 2 102 ? 12.072 73.394 33.717 1.00 76.10 102 TYR H N 1
ATOM 8297 C CA . TYR E 2 102 ? 10.860 73.936 33.107 1.00 71.86 102 TYR H CA 1
ATOM 8298 C C . TYR E 2 102 ? 11.095 74.315 31.649 1.00 70.17 102 TYR H C 1
ATOM 8299 O O . TYR E 2 102 ? 10.273 74.007 30.778 1.00 77.51 102 TYR H O 1
ATOM 8308 N N . ILE E 2 103 ? 12.208 74.981 31.367 1.00 74.71 103 ILE H N 1
ATOM 8309 C CA . ILE E 2 103 ? 12.466 75.539 30.058 1.00 74.54 103 ILE H CA 1
ATOM 8310 C C . ILE E 2 103 ? 13.333 74.575 29.255 1.00 76.24 103 ILE H C 1
ATOM 8311 O O . ILE E 2 103 ? 13.854 73.590 29.773 1.00 70.21 103 ILE H O 1
ATOM 8316 N N . ILE E 2 104 ? 13.485 74.863 27.966 1.00 66.96 104 ILE H N 1
ATOM 8317 C CA . ILE E 2 104 ? 14.340 74.077 27.083 1.00 70.88 104 ILE H CA 1
ATOM 8318 C C . ILE E 2 104 ? 15.787 74.443 27.398 1.00 68.80 104 ILE H C 1
ATOM 8319 O O . ILE E 2 104 ? 16.255 75.522 27.029 1.00 70.58 104 ILE H O 1
ATOM 8324 N N . ASP E 2 105 ? 16.501 73.540 28.066 1.00 65.73 105 ASP H N 1
ATOM 8325 C CA . ASP E 2 105 ? 17.814 73.874 28.605 1.00 68.60 105 ASP H CA 1
ATOM 8326 C C . ASP E 2 105 ? 18.509 72.596 29.052 1.00 62.48 105 ASP H C 1
ATOM 8327 O O . ASP E 2 105 ? 17.871 71.559 29.255 1.00 65.11 105 ASP H O 1
ATOM 8332 N N . TYR E 2 106 ? 19.833 72.689 29.192 1.00 63.79 106 TYR H N 1
ATOM 8333 C CA . TYR E 2 106 ? 20.680 71.596 29.662 1.00 70.26 106 TYR H CA 1
ATOM 8334 C C . TYR E 2 106 ? 20.608 70.367 28.763 1.00 71.26 106 TYR H C 1
ATOM 8335 O O . TYR E 2 106 ? 20.074 70.427 27.650 1.00 60.07 106 TYR H O 1
ATOM 8344 N N . GLY E 2 107 ? 21.160 69.249 29.239 1.00 69.88 107 GLY H N 1
ATOM 8345 C CA . GLY E 2 107 ? 21.200 68.025 28.470 1.00 66.62 107 GLY H CA 1
ATOM 8346 C C . GLY E 2 107 ? 19.946 67.188 28.640 1.00 71.24 107 GLY H C 1
ATOM 8347 O O . GLY E 2 107 ? 19.018 67.536 29.367 1.00 73.34 107 GLY H O 1
ATOM 8348 N N . PHE E 2 108 ? 19.927 66.060 27.935 1.00 68.89 108 PHE H N 1
ATOM 8349 C CA . PHE E 2 108 ? 18.809 65.123 27.974 1.00 68.27 108 PHE H CA 1
ATOM 8350 C C . PHE E 2 108 ? 19.174 63.960 28.891 1.00 63.98 108 PHE H C 1
ATOM 8351 O O . PHE E 2 108 ? 20.052 63.155 28.565 1.00 70.92 108 PHE H O 1
ATOM 8359 N N . ASP E 2 109 ? 18.503 63.878 30.037 1.00 53.86 109 ASP H N 1
ATOM 8360 C CA . ASP E 2 109 ? 18.802 62.862 31.037 1.00 72.43 109 ASP H CA 1
ATOM 8361 C C . ASP E 2 109 ? 17.981 61.590 30.869 1.00 66.17 109 ASP H C 1
ATOM 8362 O O . ASP E 2 109 ? 18.285 60.585 31.520 1.00 71.87 109 ASP H O 1
ATOM 8367 N N . TYR E 2 110 ? 16.960 61.603 30.016 1.00 63.93 110 TYR H N 1
ATOM 8368 C CA . TYR E 2 110 ? 16.102 60.440 29.836 1.00 60.14 110 TYR H CA 1
ATOM 8369 C C . TYR E 2 110 ? 15.669 60.371 28.383 1.00 63.73 110 TYR H C 1
ATOM 8370 O O . TYR E 2 110 ? 15.244 61.379 27.810 1.00 63.24 110 TYR H O 1
ATOM 8379 N N . TRP E 2 111 ? 15.773 59.181 27.799 1.00 58.89 111 TRP H N 1
ATOM 8380 C CA . TRP E 2 111 ? 15.473 58.965 26.395 1.00 54.60 111 TRP H CA 1
ATOM 8381 C C . TRP E 2 111 ? 14.456 57.844 26.257 1.00 56.17 111 TRP H C 1
ATOM 8382 O O . TRP E 2 111 ? 14.291 57.012 27.151 1.00 56.92 111 TRP H O 1
ATOM 8393 N N . GLY E 2 112 ? 13.787 57.824 25.107 1.00 58.11 112 GLY H N 1
ATOM 8394 C CA . GLY E 2 112 ? 12.915 56.730 24.747 1.00 54.54 112 GLY H CA 1
ATOM 8395 C C . GLY E 2 112 ? 13.661 55.650 23.990 1.00 66.83 112 GLY H C 1
ATOM 8396 O O . GLY E 2 112 ? 14.885 55.669 23.853 1.00 60.13 112 GLY H O 1
ATOM 8397 N N . ARG E 2 113 ? 12.891 54.693 23.475 1.00 72.21 113 ARG H N 1
ATOM 8398 C CA . ARG E 2 113 ? 13.493 53.573 22.766 1.00 59.40 113 ARG H CA 1
ATOM 8399 C C . ARG E 2 113 ? 13.776 53.933 21.314 1.00 67.66 113 ARG H C 1
ATOM 8400 O O . ARG E 2 113 ? 14.701 53.383 20.706 1.00 64.71 113 ARG H O 1
ATOM 8408 N N . GLY E 2 114 ? 12.997 54.850 20.759 1.00 68.84 114 GLY H N 1
ATOM 8409 C CA . GLY E 2 114 ? 13.051 55.321 19.385 1.00 57.17 114 GLY H CA 1
ATOM 8410 C C . GLY E 2 114 ? 12.082 54.579 18.485 1.00 57.83 114 GLY H C 1
ATOM 8411 O O . GLY E 2 114 ? 11.732 53.419 18.710 1.00 60.85 114 GLY H O 1
ATOM 8412 N N . THR E 2 115 ? 11.641 55.267 17.436 1.00 53.85 115 THR H N 1
ATOM 8413 C CA . THR E 2 115 ? 10.777 54.683 16.421 1.00 60.42 115 THR H CA 1
ATOM 8414 C C . THR E 2 115 ? 11.303 55.036 15.037 1.00 50.60 115 THR H C 1
ATOM 8415 O O . THR E 2 115 ? 11.746 56.165 14.799 1.00 58.79 115 THR H O 1
ATOM 8419 N N . LEU E 2 116 ? 11.277 54.057 14.136 1.00 57.22 116 LEU H N 1
ATOM 8420 C CA . LEU E 2 116 ? 11.755 54.255 12.774 1.00 47.69 116 LEU H CA 1
ATOM 8421 C C . LEU E 2 116 ? 10.688 54.930 11.920 1.00 54.93 116 LEU H C 1
ATOM 8422 O O . LEU E 2 116 ? 9.521 54.525 11.931 1.00 58.36 116 LEU H O 1
ATOM 8427 N N . VAL E 2 117 ? 11.091 55.964 11.188 1.00 53.62 117 VAL H N 1
ATOM 8428 C CA . VAL E 2 117 ? 10.230 56.666 10.243 1.00 43.69 117 VAL H CA 1
ATOM 8429 C C . VAL E 2 117 ? 10.929 56.632 8.891 1.00 58.39 117 VAL H C 1
ATOM 8430 O O . VAL E 2 117 ? 12.001 57.228 8.726 1.00 63.23 117 VAL H O 1
ATOM 8434 N N . THR E 2 118 ? 10.335 55.935 7.926 1.00 58.32 118 THR H N 1
ATOM 8435 C CA . THR E 2 118 ? 10.887 55.820 6.581 1.00 55.29 118 THR H CA 1
ATOM 8436 C C . THR E 2 118 ? 10.026 56.618 5.612 1.00 58.87 118 THR H C 1
ATOM 8437 O O . THR E 2 118 ? 8.836 56.326 5.449 1.00 63.00 118 THR H O 1
ATOM 8441 N N . VAL E 2 119 ? 10.626 57.617 4.973 1.00 53.89 119 VAL H N 1
ATOM 8442 C CA . VAL E 2 119 ? 9.948 58.440 3.978 1.00 53.71 119 VAL H CA 1
ATOM 8443 C C . VAL E 2 119 ? 10.395 57.957 2.606 1.00 65.64 119 VAL H C 1
ATOM 8444 O O . VAL E 2 119 ? 11.551 58.149 2.212 1.00 61.33 119 VAL H O 1
ATOM 8448 N N . SER E 2 120 ? 9.476 57.338 1.874 1.00 63.37 120 SER H N 1
ATOM 8449 C CA . SER E 2 120 ? 9.780 56.730 0.588 1.00 61.37 120 SER H CA 1
ATOM 8450 C C . SER E 2 120 ? 8.477 56.385 -0.109 1.00 61.33 120 SER H C 1
ATOM 8451 O O . SER E 2 120 ? 7.484 56.046 0.541 1.00 70.06 120 SER H O 1
ATOM 8454 N N . SER E 2 121 ? 8.491 56.471 -1.435 1.00 55.62 121 SER H N 1
ATOM 8455 C CA . SER E 2 121 ? 7.324 56.111 -2.223 1.00 69.82 121 SER H CA 1
ATOM 8456 C C . SER E 2 121 ? 7.283 54.624 -2.549 1.00 57.98 121 SER H C 1
ATOM 8457 O O . SER E 2 121 ? 6.403 54.191 -3.299 1.00 61.76 121 SER H O 1
ATOM 8460 N N . ALA E 2 122 ? 8.205 53.837 -1.998 1.00 59.00 122 ALA H N 1
ATOM 8461 C CA . ALA E 2 122 ? 8.179 52.395 -2.176 1.00 61.81 122 ALA H CA 1
ATOM 8462 C C . ALA E 2 122 ? 7.034 51.784 -1.374 1.00 63.34 122 ALA H C 1
ATOM 8463 O O . ALA E 2 122 ? 6.530 52.374 -0.414 1.00 65.13 122 ALA H O 1
ATOM 8465 N N . SER E 2 123 ? 6.629 50.579 -1.767 1.00 53.08 123 SER H N 1
ATOM 8466 C CA . SER E 2 123 ? 5.562 49.869 -1.081 1.00 52.41 123 SER H CA 1
ATOM 8467 C C . SER E 2 123 ? 6.134 48.708 -0.277 1.00 59.34 123 SER H C 1
ATOM 8468 O O . SER E 2 123 ? 7.153 48.116 -0.644 1.00 58.73 123 SER H O 1
ATOM 8471 N N . THR E 2 124 ? 5.463 48.402 0.834 1.00 59.25 124 THR H N 1
ATOM 8472 C CA . THR E 2 124 ? 5.914 47.345 1.730 1.00 54.28 124 THR H CA 1
ATOM 8473 C C . THR E 2 124 ? 5.950 46.007 1.004 1.00 61.33 124 THR H C 1
ATOM 8474 O O . THR E 2 124 ? 4.982 45.614 0.346 1.00 58.46 124 THR H O 1
ATOM 8478 N N . LYS E 2 125 ? 7.072 45.303 1.134 1.00 50.52 125 LYS H N 1
ATOM 8479 C CA . LYS E 2 125 ? 7.310 44.085 0.375 1.00 51.93 125 LYS H CA 1
ATOM 8480 C C . LYS E 2 125 ? 8.267 43.187 1.143 1.00 51.86 125 LYS H C 1
ATOM 8481 O O . LYS E 2 125 ? 9.304 43.650 1.627 1.00 46.75 125 LYS H O 1
ATOM 8487 N N . GLY E 2 126 ? 7.916 41.909 1.248 1.00 53.02 126 GLY H N 1
ATOM 8488 C CA . GLY E 2 126 ? 8.772 40.927 1.866 1.00 40.97 126 GLY H CA 1
ATOM 8489 C C . GLY E 2 126 ? 9.968 40.624 0.988 1.00 55.01 126 GLY H C 1
ATOM 8490 O O . GLY E 2 126 ? 9.961 40.881 -0.220 1.00 48.04 126 GLY H O 1
ATOM 8491 N N . PRO E 2 127 ? 11.022 40.071 1.578 1.00 45.51 127 PRO H N 1
ATOM 8492 C CA . PRO E 2 127 ? 12.272 39.876 0.841 1.00 49.69 127 PRO H CA 1
ATOM 8493 C C . PRO E 2 127 ? 12.340 38.567 0.074 1.00 45.90 127 PRO H C 1
ATOM 8494 O O . PRO E 2 127 ? 11.704 37.568 0.415 1.00 54.83 127 PRO H O 1
ATOM 8498 N N . SER E 2 128 ? 13.123 38.597 -1.000 1.00 50.38 128 SER H N 1
ATOM 8499 C CA . SER E 2 128 ? 13.563 37.383 -1.672 1.00 50.23 128 SER H CA 1
ATOM 8500 C C . SER E 2 128 ? 14.878 36.943 -1.042 1.00 52.29 128 SER H C 1
ATOM 8501 O O . SER E 2 128 ? 15.769 37.769 -0.819 1.00 50.37 128 SER H O 1
ATOM 8504 N N . VAL E 2 129 ? 14.991 35.654 -0.737 1.00 43.88 129 VAL H N 1
ATOM 8505 C CA . VAL E 2 129 ? 16.152 35.108 -0.042 1.00 43.38 129 VAL H CA 1
ATOM 8506 C C . VAL E 2 129 ? 16.853 34.133 -0.976 1.00 43.22 129 VAL H C 1
ATOM 8507 O O . VAL E 2 129 ? 16.280 33.103 -1.354 1.00 52.65 129 VAL H O 1
ATOM 8511 N N . PHE E 2 130 ? 18.093 34.456 -1.345 1.00 44.88 130 PHE H N 1
ATOM 8512 C CA . PHE E 2 130 ? 18.849 33.621 -2.259 1.00 45.23 130 PHE H CA 1
ATOM 8513 C C . PHE E 2 130 ? 20.054 33.017 -1.557 1.00 46.17 130 PHE H C 1
ATOM 8514 O O . PHE E 2 130 ? 20.653 33.659 -0.685 1.00 43.49 130 PHE H O 1
ATOM 8522 N N . PRO E 2 131 ? 20.430 31.792 -1.904 1.00 43.73 131 PRO H N 1
ATOM 8523 C CA . PRO E 2 131 ? 21.559 31.156 -1.224 1.00 42.12 131 PRO H CA 1
ATOM 8524 C C . PRO E 2 131 ? 22.885 31.689 -1.738 1.00 44.34 131 PRO H C 1
ATOM 8525 O O . PRO E 2 131 ? 23.052 31.959 -2.930 1.00 37.48 131 PRO H O 1
ATOM 8529 N N . LEU E 2 132 ? 23.823 31.864 -0.813 1.00 39.57 132 LEU H N 1
ATOM 8530 C CA . LEU E 2 132 ? 25.231 32.061 -1.148 1.00 45.08 132 LEU H CA 1
ATOM 8531 C C . LEU E 2 132 ? 25.870 30.707 -0.870 1.00 40.83 132 LEU H C 1
ATOM 8532 O O . LEU E 2 132 ? 26.272 30.409 0.254 1.00 43.55 132 LEU H O 1
ATOM 8537 N N . ALA E 2 133 ? 25.932 29.869 -1.902 1.00 37.54 133 ALA H N 1
ATOM 8538 C CA . ALA E 2 133 ? 26.278 28.480 -1.658 1.00 57.97 133 ALA H CA 1
ATOM 8539 C C . ALA E 2 133 ? 27.790 28.260 -1.584 1.00 55.13 133 ALA H C 1
ATOM 8540 O O . ALA E 2 133 ? 28.564 28.937 -2.265 1.00 57.39 133 ALA H O 1
ATOM 8542 N N . PRO E 2 134 ? 28.220 27.320 -0.748 1.00 57.77 134 PRO H N 1
ATOM 8543 C CA . PRO E 2 134 ? 29.602 26.836 -0.763 1.00 59.08 134 PRO H CA 1
ATOM 8544 C C . PRO E 2 134 ? 29.762 25.717 -1.776 1.00 55.08 134 PRO H C 1
ATOM 8545 O O . PRO E 2 134 ? 28.835 24.955 -2.049 1.00 75.82 134 PRO H O 1
ATOM 8549 N N . SER E 2 135 ? 30.946 25.631 -2.369 1.00 79.07 135 SER H N 1
ATOM 8550 C CA . SER E 2 135 ? 31.163 24.538 -3.302 1.00 70.53 135 SER H CA 1
ATOM 8551 C C . SER E 2 135 ? 31.286 23.225 -2.535 1.00 67.56 135 SER H C 1
ATOM 8552 O O . SER E 2 135 ? 31.724 23.191 -1.382 1.00 80.20 135 SER H O 1
ATOM 8555 N N . SER E 2 136 ? 30.900 22.129 -3.192 1.00 90.83 136 SER H N 1
ATOM 8556 C CA . SER E 2 136 ? 31.042 20.824 -2.558 1.00 94.73 136 SER H CA 1
ATOM 8557 C C . SER E 2 136 ? 32.488 20.353 -2.515 1.00 92.34 136 SER H C 1
ATOM 8558 O O . SER E 2 136 ? 32.776 19.346 -1.859 1.00 93.66 136 SER H O 1
ATOM 8561 N N . LYS E 2 137 ? 33.396 21.063 -3.179 1.00 78.63 137 LYS H N 1
ATOM 8562 C CA . LYS E 2 137 ? 34.814 20.729 -3.208 1.00 94.49 137 LYS H CA 1
ATOM 8563 C C . LYS E 2 137 ? 35.536 21.920 -2.594 1.00 87.08 137 LYS H C 1
ATOM 8564 O O . LYS E 2 137 ? 35.602 22.992 -3.207 1.00 78.86 137 LYS H O 1
ATOM 8566 N N . SER E 2 138 ? 36.050 21.740 -1.378 1.00 81.26 138 SER H N 1
ATOM 8567 C CA . SER E 2 138 ? 36.607 22.859 -0.630 1.00 72.83 138 SER H CA 1
ATOM 8568 C C . SER E 2 138 ? 37.762 23.498 -1.385 1.00 86.88 138 SER H C 1
ATOM 8569 O O . SER E 2 138 ? 38.670 22.811 -1.864 1.00 80.90 138 SER H O 1
ATOM 8572 N N . THR E 2 139 ? 37.720 24.822 -1.491 1.00 78.01 139 THR H N 1
ATOM 8573 C CA . THR E 2 139 ? 38.789 25.581 -2.114 1.00 77.95 139 THR H CA 1
ATOM 8574 C C . THR E 2 139 ? 39.421 26.587 -1.163 1.00 72.86 139 THR H C 1
ATOM 8575 O O . THR E 2 139 ? 40.279 27.367 -1.591 1.00 72.51 139 THR H O 1
ATOM 8579 N N . SER E 2 140 ? 39.029 26.587 0.109 1.00 78.62 140 SER H N 1
ATOM 8580 C CA . SER E 2 140 ? 39.546 27.501 1.119 1.00 67.37 140 SER H CA 1
ATOM 8581 C C . SER E 2 140 ? 40.141 26.729 2.292 1.00 68.63 140 SER H C 1
ATOM 8582 O O . SER E 2 140 ? 40.037 27.140 3.449 1.00 87.75 140 SER H O 1
ATOM 8585 N N . GLY E 2 141 ? 40.771 25.596 1.999 1.00 70.60 141 GLY H N 1
ATOM 8586 C CA . GLY E 2 141 ? 41.325 24.762 3.055 1.00 56.82 141 GLY H CA 1
ATOM 8587 C C . GLY E 2 141 ? 40.224 24.083 3.849 1.00 77.70 141 GLY H C 1
ATOM 8588 O O . GLY E 2 141 ? 39.269 23.535 3.287 1.00 81.65 141 GLY H O 1
ATOM 8589 N N . GLY E 2 142 ? 40.344 24.125 5.173 1.00 70.99 142 GLY H N 1
ATOM 8590 C CA . GLY E 2 142 ? 39.389 23.478 6.045 1.00 76.25 142 GLY H CA 1
ATOM 8591 C C . GLY E 2 142 ? 38.201 24.314 6.457 1.00 76.77 142 GLY H C 1
ATOM 8592 O O . GLY E 2 142 ? 37.339 23.831 7.198 1.00 71.85 142 GLY H O 1
ATOM 8593 N N . THR E 2 143 ? 38.115 25.553 5.985 1.00 76.69 143 THR H N 1
ATOM 8594 C CA . THR E 2 143 ? 37.062 26.481 6.370 1.00 59.81 143 THR H CA 1
ATOM 8595 C C . THR E 2 143 ? 36.239 26.838 5.141 1.00 63.23 143 THR H C 1
ATOM 8596 O O . THR E 2 143 ? 36.793 27.131 4.076 1.00 83.56 143 THR H O 1
ATOM 8600 N N . ALA E 2 144 ? 34.919 26.794 5.286 1.00 65.19 144 ALA H N 1
ATOM 8601 C CA . ALA E 2 144 ? 34.001 27.095 4.200 1.00 56.84 144 ALA H CA 1
ATOM 8602 C C . ALA E 2 144 ? 33.005 28.144 4.661 1.00 53.34 144 ALA H C 1
ATOM 8603 O O . ALA E 2 144 ? 32.574 28.142 5.818 1.00 51.91 144 ALA H O 1
ATOM 8605 N N . ALA E 2 145 ? 32.646 29.038 3.750 1.00 55.07 145 ALA H N 1
ATOM 8606 C CA . ALA E 2 145 ? 31.690 30.096 4.022 1.00 48.23 145 ALA H CA 1
ATOM 8607 C C . ALA E 2 145 ? 30.416 29.855 3.227 1.00 51.41 145 ALA H C 1
ATOM 8608 O O . ALA E 2 145 ? 30.446 29.307 2.122 1.00 53.60 145 ALA H O 1
ATOM 8610 N N . LEU E 2 146 ? 29.294 30.258 3.814 1.00 45.45 146 LEU H N 1
ATOM 8611 C CA . LEU E 2 146 ? 27.999 30.179 3.157 1.00 47.33 146 LEU H CA 1
ATOM 8612 C C . LEU E 2 146 ? 27.106 31.243 3.769 1.00 46.16 146 LEU H C 1
ATOM 8613 O O . LEU E 2 146 ? 27.418 31.813 4.817 1.00 47.85 146 LEU H O 1
ATOM 8618 N N . GLY E 2 147 ? 25.987 31.512 3.112 1.00 42.64 147 GLY H N 1
ATOM 8619 C CA . GLY E 2 147 ? 25.120 32.552 3.620 1.00 52.42 147 GLY H CA 1
ATOM 8620 C C . GLY E 2 147 ? 23.853 32.700 2.811 1.00 50.86 147 GLY H C 1
ATOM 8621 O O . GLY E 2 147 ? 23.512 31.861 1.973 1.00 44.77 147 GLY H O 1
ATOM 8622 N N . CYS E 2 148 ? 23.173 33.813 3.074 1.00 46.95 148 CYS H N 1
ATOM 8623 C CA . CYS E 2 148 ? 21.867 34.107 2.507 1.00 46.32 148 CYS H CA 1
ATOM 8624 C C . CYS E 2 148 ? 21.855 35.551 2.038 1.00 45.30 148 CYS H C 1
ATOM 8625 O O . CYS E 2 148 ? 22.275 36.447 2.775 1.00 48.35 148 CYS H O 1
ATOM 8628 N N . LEU E 2 149 ? 21.377 35.774 0.820 1.00 38.88 149 LEU H N 1
ATOM 8629 C CA . LEU E 2 149 ? 21.219 37.114 0.271 1.00 41.45 149 LEU H CA 1
ATOM 8630 C C . LEU E 2 149 ? 19.759 37.516 0.454 1.00 53.29 149 LEU H C 1
ATOM 8631 O O . LEU E 2 149 ? 18.864 36.917 -0.151 1.00 40.35 149 LEU H O 1
ATOM 8636 N N . VAL E 2 150 ? 19.520 38.518 1.294 1.00 45.29 150 VAL H N 1
ATOM 8637 C CA . VAL E 2 150 ? 18.175 38.991 1.599 1.00 37.93 150 VAL H CA 1
ATOM 8638 C C . VAL E 2 150 ? 17.962 40.254 0.773 1.00 46.63 150 VAL H C 1
ATOM 8639 O O . VAL E 2 150 ? 18.415 41.340 1.147 1.00 46.13 150 VAL H O 1
ATOM 8643 N N . LYS E 2 151 ? 17.256 40.121 -0.346 1.00 39.13 151 LYS H N 1
ATOM 8644 C CA . LYS E 2 151 ? 17.212 41.158 -1.366 1.00 44.03 151 LYS H CA 1
ATOM 8645 C C . LYS E 2 151 ? 15.795 41.680 -1.565 1.00 55.50 151 LYS H C 1
ATOM 8646 O O . LYS E 2 151 ? 14.827 40.910 -1.562 1.00 41.93 151 LYS H O 1
ATOM 8652 N N . ASP E 2 152 ? 15.692 42.999 -1.729 1.00 52.29 152 ASP H N 1
ATOM 8653 C CA . ASP E 2 152 ? 14.484 43.670 -2.195 1.00 49.85 152 ASP H CA 1
ATOM 8654 C C . ASP E 2 152 ? 13.339 43.566 -1.198 1.00 51.51 152 ASP H C 1
ATOM 8655 O O . ASP E 2 152 ? 12.276 43.021 -1.515 1.00 58.51 152 ASP H O 1
ATOM 8660 N N . TYR E 2 153 ? 13.540 44.101 0.002 1.00 42.55 153 TYR H N 1
ATOM 8661 C CA . TYR E 2 153 ? 12.477 44.242 0.980 1.00 46.53 153 TYR H CA 1
ATOM 8662 C C . TYR E 2 153 ? 12.307 45.715 1.326 1.00 54.74 153 TYR H C 1
ATOM 8663 O O . TYR E 2 153 ? 13.191 46.540 1.078 1.00 53.45 153 TYR H O 1
ATOM 8672 N N . PHE E 2 154 ? 11.151 46.034 1.911 1.00 46.46 154 PHE H N 1
ATOM 8673 C CA . PHE E 2 154 ? 10.864 47.393 2.344 1.00 45.32 154 PHE H CA 1
ATOM 8674 C C . PHE E 2 154 ? 9.726 47.362 3.346 1.00 49.69 154 PHE H C 1
ATOM 8675 O O . PHE E 2 154 ? 8.739 46.648 3.119 1.00 52.60 154 PHE H O 1
ATOM 8683 N N . PRO E 2 155 ? 9.821 48.108 4.455 1.00 49.47 155 PRO H N 1
ATOM 8684 C CA . PRO E 2 155 ? 11.013 48.862 4.849 1.00 45.02 155 PRO H CA 1
ATOM 8685 C C . PRO E 2 155 ? 11.920 48.061 5.780 1.00 48.36 155 PRO H C 1
ATOM 8686 O O . PRO E 2 155 ? 11.776 46.844 5.887 1.00 45.65 155 PRO H O 1
ATOM 8690 N N . GLU E 2 156 ? 12.842 48.755 6.443 1.00 45.52 156 GLU H N 1
ATOM 8691 C CA . GLU E 2 156 ? 13.639 48.147 7.494 1.00 48.26 156 GLU H CA 1
ATOM 8692 C C . GLU E 2 156 ? 12.766 47.850 8.715 1.00 56.70 156 GLU H C 1
ATOM 8693 O O . GLU E 2 156 ? 11.754 48.519 8.941 1.00 57.80 156 GLU H O 1
ATOM 8699 N N . PRO E 2 157 ? 13.141 46.853 9.530 1.00 59.36 157 PRO H N 1
ATOM 8700 C CA . PRO E 2 157 ? 14.283 45.971 9.298 1.00 54.61 157 PRO H CA 1
ATOM 8701 C C . PRO E 2 157 ? 13.893 44.520 9.069 1.00 57.04 157 PRO H C 1
ATOM 8702 O O . PRO E 2 157 ? 12.723 44.159 9.191 1.00 53.45 157 PRO H O 1
ATOM 8706 N N . VAL E 2 158 ? 14.883 43.702 8.727 1.00 55.41 158 VAL H N 1
ATOM 8707 C CA . VAL E 2 158 ? 14.771 42.252 8.787 1.00 51.46 158 VAL H CA 1
ATOM 8708 C C . VAL E 2 158 ? 15.698 41.753 9.884 1.00 52.56 158 VAL H C 1
ATOM 8709 O O . VAL E 2 158 ? 16.700 42.394 10.217 1.00 55.95 158 VAL H O 1
ATOM 8713 N N . THR E 2 159 ? 15.353 40.602 10.449 1.00 51.34 159 THR H N 1
ATOM 8714 C CA . THR E 2 159 ? 16.212 39.888 11.382 1.00 49.68 159 THR H CA 1
ATOM 8715 C C . THR E 2 159 ? 16.580 38.545 10.772 1.00 55.91 159 THR H C 1
ATOM 8716 O O . THR E 2 159 ? 15.740 37.885 10.153 1.00 56.28 159 THR H O 1
ATOM 8720 N N . VAL E 2 160 ? 17.838 38.147 10.936 1.00 48.80 160 VAL H N 1
ATOM 8721 C CA . VAL E 2 160 ? 18.340 36.894 10.386 1.00 40.26 160 VAL H CA 1
ATOM 8722 C C . VAL E 2 160 ? 18.923 36.068 11.522 1.00 50.62 160 VAL H C 1
ATOM 8723 O O . VAL E 2 160 ? 19.683 36.585 12.349 1.00 60.97 160 VAL H O 1
ATOM 8727 N N . SER E 2 161 ? 18.556 34.792 11.564 1.00 47.82 161 SER H N 1
ATOM 8728 C CA . SER E 2 161 ? 19.153 33.819 12.463 1.00 45.32 161 SER H CA 1
ATOM 8729 C C . SER E 2 161 ? 19.509 32.583 11.650 1.00 46.34 161 SER H C 1
ATOM 8730 O O . SER E 2 161 ? 19.095 32.432 10.498 1.00 48.13 161 SER H O 1
ATOM 8733 N N . TRP E 2 162 ? 20.281 31.689 12.256 1.00 50.84 162 TRP H N 1
ATOM 8734 C CA . TRP E 2 162 ? 20.715 30.472 11.585 1.00 44.85 162 TRP H CA 1
ATOM 8735 C C . TRP E 2 162 ? 20.345 29.263 12.429 1.00 54.73 162 TRP H C 1
ATOM 8736 O O . TRP E 2 162 ? 20.641 29.223 13.628 1.00 52.93 162 TRP H O 1
ATOM 8747 N N . ASN E 2 163 ? 19.681 28.294 11.798 1.00 44.96 163 ASN H N 1
ATOM 8748 C CA . ASN E 2 163 ? 19.242 27.069 12.461 1.00 44.40 163 ASN H CA 1
ATOM 8749 C C . ASN E 2 163 ? 18.418 27.379 13.707 1.00 56.88 163 ASN H C 1
ATOM 8750 O O . ASN E 2 163 ? 18.618 26.794 14.774 1.00 57.96 163 ASN H O 1
ATOM 8755 N N . SER E 2 164 ? 17.491 28.329 13.567 1.00 61.84 164 SER H N 1
ATOM 8756 C CA . SER E 2 164 ? 16.578 28.714 14.645 1.00 57.64 164 SER H CA 1
ATOM 8757 C C . SER E 2 164 ? 17.347 29.222 15.862 1.00 53.05 164 SER H C 1
ATOM 8758 O O . SER E 2 164 ? 16.956 28.992 17.008 1.00 70.11 164 SER H O 1
ATOM 8761 N N . GLY E 2 165 ? 18.454 29.921 15.609 1.00 58.72 165 GLY H N 1
ATOM 8762 C CA . GLY E 2 165 ? 19.287 30.459 16.661 1.00 45.98 165 GLY H CA 1
ATOM 8763 C C . GLY E 2 165 ? 20.320 29.502 17.216 1.00 58.15 165 GLY H C 1
ATOM 8764 O O . GLY E 2 165 ? 21.163 29.924 18.018 1.00 63.64 165 GLY H O 1
ATOM 8765 N N . ALA E 2 166 ? 20.282 28.227 16.820 1.00 57.86 166 ALA H N 1
ATOM 8766 C CA . ALA E 2 166 ? 21.250 27.256 17.313 1.00 57.19 166 ALA H CA 1
ATOM 8767 C C . ALA E 2 166 ? 22.653 27.499 16.775 1.00 51.56 166 ALA H C 1
ATOM 8768 O O . ALA E 2 166 ? 23.616 26.961 17.331 1.00 66.19 166 ALA H O 1
ATOM 8770 N N . LEU E 2 167 ? 22.793 28.291 15.715 1.00 59.43 167 LEU H N 1
ATOM 8771 C CA . LEU E 2 167 ? 24.082 28.558 15.084 1.00 48.78 167 LEU H CA 1
ATOM 8772 C C . LEU E 2 167 ? 24.383 30.046 15.188 1.00 60.20 167 LEU H C 1
ATOM 8773 O O . LEU E 2 167 ? 23.765 30.861 14.493 1.00 56.04 167 LEU H O 1
ATOM 8778 N N . THR E 2 168 ? 25.327 30.400 16.058 1.00 59.92 168 THR H N 1
ATOM 8779 C CA . THR E 2 168 ? 25.738 31.787 16.229 1.00 56.29 168 THR H CA 1
ATOM 8780 C C . THR E 2 168 ? 27.235 32.010 16.080 1.00 63.70 168 THR H C 1
ATOM 8781 O O . THR E 2 168 ? 27.640 33.146 15.803 1.00 58.91 168 THR H O 1
ATOM 8785 N N . SER E 2 169 ? 28.064 30.984 16.241 1.00 57.15 169 SER H N 1
ATOM 8786 C CA . SER E 2 169 ? 29.502 31.161 16.099 1.00 61.64 169 SER H CA 1
ATOM 8787 C C . SER E 2 169 ? 29.881 31.337 14.633 1.00 57.74 169 SER H C 1
ATOM 8788 O O . SER E 2 169 ? 29.533 30.508 13.786 1.00 62.04 169 SER H O 1
ATOM 8791 N N . GLY E 2 170 ? 30.595 32.421 14.336 1.00 55.82 170 GLY H N 1
ATOM 8792 C CA . GLY E 2 170 ? 31.005 32.713 12.978 1.00 43.46 170 GLY H CA 1
ATOM 8793 C C . GLY E 2 170 ? 29.967 33.390 12.115 1.00 58.00 170 GLY H C 1
ATOM 8794 O O . GLY E 2 170 ? 30.182 33.514 10.903 1.00 54.18 170 GLY H O 1
ATOM 8795 N N . VAL E 2 171 ? 28.854 33.834 12.691 1.00 52.77 171 VAL H N 1
ATOM 8796 C CA . VAL E 2 171 ? 27.775 34.461 11.935 1.00 51.82 171 VAL H CA 1
ATOM 8797 C C . VAL E 2 171 ? 28.063 35.948 11.785 1.00 50.54 171 VAL H C 1
ATOM 8798 O O . VAL E 2 171 ? 28.384 36.632 12.764 1.00 54.95 171 VAL H O 1
ATOM 8802 N N . HIS E 2 172 ? 27.960 36.448 10.556 1.00 45.87 172 HIS H N 1
ATOM 8803 C CA . HIS E 2 172 ? 28.096 37.872 10.267 1.00 46.26 172 HIS H CA 1
ATOM 8804 C C . HIS E 2 172 ? 26.879 38.317 9.470 1.00 45.32 172 HIS H C 1
ATOM 8805 O O . HIS E 2 172 ? 26.674 37.859 8.341 1.00 51.98 172 HIS H O 1
ATOM 8812 N N . THR E 2 173 ? 26.067 39.194 10.052 1.00 52.33 173 THR H N 1
ATOM 8813 C CA . THR E 2 173 ? 24.917 39.770 9.367 1.00 46.39 173 THR H CA 1
ATOM 8814 C C . THR E 2 173 ? 25.207 41.242 9.112 1.00 42.34 173 THR H C 1
ATOM 8815 O O . THR E 2 173 ? 25.380 42.019 10.057 1.00 50.49 173 THR H O 1
ATOM 8819 N N . PHE E 2 174 ? 25.270 41.615 7.845 1.00 43.37 174 PHE H N 1
ATOM 8820 C CA . PHE E 2 174 ? 25.708 42.949 7.479 1.00 52.42 174 PHE H CA 1
ATOM 8821 C C . PHE E 2 174 ? 24.553 43.944 7.549 1.00 40.73 174 PHE H C 1
ATOM 8822 O O . PHE E 2 174 ? 23.389 43.570 7.382 1.00 57.15 174 PHE H O 1
ATOM 8830 N N . PRO E 2 175 ? 24.849 45.217 7.805 1.00 50.81 175 PRO H N 1
ATOM 8831 C CA . PRO E 2 175 ? 23.798 46.234 7.737 1.00 36.06 175 PRO H CA 1
ATOM 8832 C C . PRO E 2 175 ? 23.252 46.363 6.324 1.00 43.39 175 PRO H C 1
ATOM 8833 O O . PRO E 2 175 ? 23.951 46.127 5.336 1.00 50.61 175 PRO H O 1
ATOM 8837 N N . ALA E 2 176 ? 21.979 46.733 6.241 1.00 53.85 176 ALA H N 1
ATOM 8838 C CA . ALA E 2 176 ? 21.302 46.842 4.960 1.00 52.90 176 ALA H CA 1
ATOM 8839 C C . ALA E 2 176 ? 21.851 48.006 4.145 1.00 53.71 176 ALA H C 1
ATOM 8840 O O . ALA E 2 176 ? 22.396 48.971 4.683 1.00 47.29 176 ALA H O 1
ATOM 8842 N N . VAL E 2 177 ? 21.713 47.898 2.827 1.00 46.87 177 VAL H N 1
ATOM 8843 C CA . VAL E 2 177 ? 22.017 48.986 1.907 1.00 54.41 177 VAL H CA 1
ATOM 8844 C C . VAL E 2 177 ? 20.736 49.362 1.175 1.00 52.92 177 VAL H C 1
ATOM 8845 O O . VAL E 2 177 ? 19.895 48.500 0.894 1.00 46.43 177 VAL H O 1
ATOM 8849 N N . LEU E 2 178 ? 20.563 50.657 0.916 1.00 58.03 178 LEU H N 1
ATOM 8850 C CA . LEU E 2 178 ? 19.433 51.154 0.136 1.00 52.68 178 LEU H CA 1
ATOM 8851 C C . LEU E 2 178 ? 19.829 51.164 -1.336 1.00 49.04 178 LEU H C 1
ATOM 8852 O O . LEU E 2 178 ? 20.692 51.946 -1.749 1.00 50.99 178 LEU H O 1
ATOM 8857 N N . GLN E 2 179 ? 19.212 50.288 -2.125 1.00 46.48 179 GLN H N 1
ATOM 8858 C CA . GLN E 2 179 ? 19.534 50.205 -3.539 1.00 54.66 179 GLN H CA 1
ATOM 8859 C C . GLN E 2 179 ? 18.866 51.348 -4.302 1.00 53.66 179 GLN H C 1
ATOM 8860 O O . GLN E 2 179 ? 18.003 52.063 -3.783 1.00 52.44 179 GLN H O 1
ATOM 8866 N N . SER E 2 180 ? 19.286 51.520 -5.557 1.00 58.91 180 SER H N 1
ATOM 8867 C CA . SER E 2 180 ? 18.739 52.587 -6.388 1.00 67.79 180 SER H CA 1
ATOM 8868 C C . SER E 2 180 ? 17.261 52.390 -6.690 1.00 59.68 180 SER H C 1
ATOM 8869 O O . SER E 2 180 ? 16.584 53.355 -7.061 1.00 61.66 180 SER H O 1
ATOM 8872 N N . SER E 2 181 ? 16.748 51.169 -6.543 1.00 55.22 181 SER H N 1
ATOM 8873 C CA . SER E 2 181 ? 15.338 50.897 -6.782 1.00 56.60 181 SER H CA 1
ATOM 8874 C C . SER E 2 181 ? 14.444 51.340 -5.634 1.00 60.88 181 SER H C 1
ATOM 8875 O O . SER E 2 181 ? 13.218 51.316 -5.784 1.00 71.35 181 SER H O 1
ATOM 8878 N N . GLY E 2 182 ? 15.019 51.735 -4.498 1.00 57.56 182 GLY H N 1
ATOM 8879 C CA . GLY E 2 182 ? 14.250 52.080 -3.325 1.00 53.76 182 GLY H CA 1
ATOM 8880 C C . GLY E 2 182 ? 14.064 50.951 -2.337 1.00 51.27 182 GLY H C 1
ATOM 8881 O O . GLY E 2 182 ? 13.526 51.183 -1.247 1.00 54.52 182 GLY H O 1
ATOM 8882 N N . LEU E 2 183 ? 14.493 49.744 -2.680 1.00 51.17 183 LEU H N 1
ATOM 8883 C CA . LEU E 2 183 ? 14.381 48.582 -1.815 1.00 46.48 183 LEU H CA 1
ATOM 8884 C C . LEU E 2 183 ? 15.712 48.320 -1.118 1.00 57.21 183 LEU H C 1
ATOM 8885 O O . LEU E 2 183 ? 16.780 48.714 -1.592 1.00 48.64 183 LEU H O 1
ATOM 8890 N N . TYR E 2 184 ? 15.631 47.649 0.024 1.00 43.70 184 TYR H N 1
ATOM 8891 C CA . TYR E 2 184 ? 16.793 47.345 0.843 1.00 43.81 184 TYR H CA 1
ATOM 8892 C C . TYR E 2 184 ? 17.326 45.951 0.539 1.00 49.71 184 TYR H C 1
ATOM 8893 O O . TYR E 2 184 ? 16.632 45.100 -0.020 1.00 48.32 184 TYR H O 1
ATOM 8902 N N . SER E 2 185 ? 18.580 45.726 0.925 1.00 48.35 185 SER H N 1
ATOM 8903 C CA . SER E 2 185 ? 19.195 44.421 0.740 1.00 43.93 185 SER H CA 1
ATOM 8904 C C . SER E 2 185 ? 20.331 44.257 1.736 1.00 49.43 185 SER H C 1
ATOM 8905 O O . SER E 2 185 ? 20.987 45.230 2.116 1.00 50.50 185 SER H O 1
ATOM 8908 N N . LEU E 2 186 ? 20.546 43.016 2.160 1.00 46.64 186 LEU H N 1
ATOM 8909 C CA . LEU E 2 186 ? 21.673 42.689 3.022 1.00 50.59 186 LEU H CA 1
ATOM 8910 C C . LEU E 2 186 ? 22.004 41.216 2.839 1.00 47.76 186 LEU H C 1
ATOM 8911 O O . LEU E 2 186 ? 21.253 40.462 2.215 1.00 47.12 186 LEU H O 1
ATOM 8916 N N . SER E 2 187 ? 23.136 40.814 3.408 1.00 52.41 187 SER H N 1
ATOM 8917 C CA . SER E 2 187 ? 23.556 39.423 3.417 1.00 43.52 187 SER H CA 1
ATOM 8918 C C . SER E 2 187 ? 23.921 39.004 4.831 1.00 51.53 187 SER H C 1
ATOM 8919 O O . SER E 2 187 ? 24.332 39.823 5.657 1.00 51.41 187 SER H O 1
ATOM 8922 N N . SER E 2 188 ? 23.759 37.713 5.098 1.00 43.84 188 SER H N 1
ATOM 8923 C CA . SER E 2 188 ? 24.202 37.099 6.340 1.00 47.78 188 SER H CA 1
ATOM 8924 C C . SER E 2 188 ? 25.020 35.871 5.981 1.00 48.72 188 SER H C 1
ATOM 8925 O O . SER E 2 188 ? 24.576 35.049 5.176 1.00 45.05 188 SER H O 1
ATOM 8928 N N . VAL E 2 189 ? 26.218 35.756 6.557 1.00 43.69 189 VAL H N 1
ATOM 8929 C CA . VAL E 2 189 ? 27.137 34.680 6.213 1.00 42.40 189 VAL H CA 1
ATOM 8930 C C . VAL E 2 189 ? 27.633 34.005 7.484 1.00 50.48 189 VAL H C 1
ATOM 8931 O O . VAL E 2 189 ? 27.631 34.586 8.571 1.00 57.68 189 VAL H O 1
ATOM 8935 N N . VAL E 2 190 ? 28.048 32.748 7.328 1.00 45.34 190 VAL H N 1
ATOM 8936 C CA . VAL E 2 190 ? 28.627 31.947 8.402 1.00 50.62 190 VAL H CA 1
ATOM 8937 C C . VAL E 2 190 ? 29.805 31.172 7.830 1.00 50.89 190 VAL H C 1
ATOM 8938 O O . VAL E 2 190 ? 29.736 30.664 6.705 1.00 54.35 190 VAL H O 1
ATOM 8942 N N . THR E 2 191 ? 30.884 31.077 8.603 1.00 44.82 191 THR H N 1
ATOM 8943 C CA . THR E 2 191 ? 32.003 30.202 8.277 1.00 53.99 191 THR H CA 1
ATOM 8944 C C . THR E 2 191 ? 31.875 28.913 9.081 1.00 52.10 191 THR H C 1
ATOM 8945 O O . THR E 2 191 ? 31.658 28.954 10.296 1.00 49.72 191 THR H O 1
ATOM 8949 N N . VAL E 2 192 ? 31.993 27.778 8.398 1.00 49.47 192 VAL H N 1
ATOM 8950 C CA . VAL E 2 192 ? 31.799 26.458 8.998 1.00 54.76 192 VAL H CA 1
ATOM 8951 C C . VAL E 2 192 ? 32.877 25.522 8.492 1.00 59.08 192 VAL H C 1
ATOM 8952 O O . VAL E 2 192 ? 33.561 25.819 7.493 1.00 66.91 192 VAL H O 1
ATOM 8956 N N . PRO E 2 193 ? 33.098 24.392 9.167 1.00 60.24 193 PRO H N 1
ATOM 8957 C CA . PRO E 2 193 ? 34.054 23.411 8.643 1.00 52.10 193 PRO H CA 1
ATOM 8958 C C . PRO E 2 193 ? 33.565 22.826 7.326 1.00 65.57 193 PRO H C 1
ATOM 8959 O O . PRO E 2 193 ? 32.374 22.562 7.145 1.00 76.42 193 PRO H O 1
ATOM 8963 N N . SER E 2 194 ? 34.505 22.630 6.398 1.00 68.41 194 SER H N 1
ATOM 8964 C CA . SER E 2 194 ? 34.158 22.091 5.086 1.00 69.84 194 SER H CA 1
ATOM 8965 C C . SER E 2 194 ? 33.748 20.625 5.156 1.00 69.69 194 SER H C 1
ATOM 8966 O O . SER E 2 194 ? 32.928 20.176 4.348 1.00 77.79 194 SER H O 1
ATOM 8969 N N . SER E 2 195 ? 34.309 19.863 6.098 1.00 72.11 195 SER H N 1
ATOM 8970 C CA . SER E 2 195 ? 33.961 18.450 6.219 1.00 74.82 195 SER H CA 1
ATOM 8971 C C . SER E 2 195 ? 32.525 18.230 6.685 1.00 71.71 195 SER H C 1
ATOM 8972 O O . SER E 2 195 ? 31.996 17.127 6.514 1.00 91.69 195 SER H O 1
ATOM 8975 N N . SER E 2 196 ? 31.888 19.242 7.267 1.00 66.90 196 SER H N 1
ATOM 8976 C CA . SER E 2 196 ? 30.522 19.127 7.763 1.00 79.31 196 SER H CA 1
ATOM 8977 C C . SER E 2 196 ? 29.467 19.515 6.732 1.00 82.09 196 SER H C 1
ATOM 8978 O O . SER E 2 196 ? 28.272 19.443 7.037 1.00 87.44 196 SER H O 1
ATOM 8981 N N . LEU E 2 197 ? 29.874 19.928 5.529 1.00 76.00 197 LEU H N 1
ATOM 8982 C CA . LEU E 2 197 ? 28.906 20.362 4.525 1.00 76.06 197 LEU H CA 1
ATOM 8983 C C . LEU E 2 197 ? 27.984 19.233 4.076 1.00 88.07 197 LEU H C 1
ATOM 8984 O O . LEU E 2 197 ? 26.820 19.483 3.746 1.00 95.41 197 LEU H O 1
ATOM 8989 N N . GLY E 2 198 ? 28.472 17.992 4.055 1.00 83.03 198 GLY H N 1
ATOM 8990 C CA . GLY E 2 198 ? 27.633 16.887 3.624 1.00 82.36 198 GLY H CA 1
ATOM 8991 C C . GLY E 2 198 ? 26.673 16.384 4.680 1.00 99.47 198 GLY H C 1
ATOM 8992 O O . GLY E 2 198 ? 25.586 15.900 4.349 1.00 96.93 198 GLY H O 1
ATOM 8993 N N . THR E 2 199 ? 27.047 16.486 5.953 1.00 90.33 199 THR H N 1
ATOM 8994 C CA . THR E 2 199 ? 26.272 15.905 7.040 1.00 87.54 199 THR H CA 1
ATOM 8995 C C . THR E 2 199 ? 25.332 16.893 7.716 1.00 86.83 199 THR H C 1
ATOM 8996 O O . THR E 2 199 ? 24.268 16.489 8.196 1.00 97.52 199 THR H O 1
ATOM 9000 N N . GLN E 2 200 ? 25.687 18.173 7.758 1.00 78.62 200 GLN H N 1
ATOM 9001 C CA . GLN E 2 200 ? 24.966 19.166 8.539 1.00 69.84 200 GLN H CA 1
ATOM 9002 C C . GLN E 2 200 ? 24.150 20.070 7.623 1.00 63.75 200 GLN H C 1
ATOM 9003 O O . GLN E 2 200 ? 24.609 20.461 6.545 1.00 73.42 200 GLN H O 1
ATOM 9009 N N . THR E 2 201 ? 22.935 20.392 8.058 1.00 66.00 201 THR H N 1
ATOM 9010 C CA . THR E 2 201 ? 22.054 21.285 7.324 1.00 65.38 201 THR H CA 1
ATOM 9011 C C . THR E 2 201 ? 22.136 22.691 7.904 1.00 57.71 201 THR H C 1
ATOM 9012 O O . THR E 2 201 ? 22.178 22.873 9.125 1.00 59.63 201 THR H O 1
ATOM 9016 N N . TYR E 2 202 ? 22.198 23.679 7.016 1.00 60.95 202 TYR H N 1
ATOM 9017 C CA . TYR E 2 202 ? 22.273 25.083 7.392 1.00 54.36 202 TYR H CA 1
ATOM 9018 C C . TYR E 2 202 ? 21.061 25.804 6.824 1.00 56.01 202 TYR H C 1
ATOM 9019 O O . TYR E 2 202 ? 20.815 25.755 5.613 1.00 58.81 202 TYR H O 1
ATOM 9028 N N . ILE E 2 203 ? 20.313 26.476 7.695 1.00 51.42 203 ILE H N 1
ATOM 9029 C CA . ILE E 2 203 ? 19.079 27.156 7.323 1.00 44.33 203 ILE H CA 1
ATOM 9030 C C . ILE E 2 203 ? 19.103 28.546 7.935 1.00 52.53 203 ILE H C 1
ATOM 9031 O O . ILE E 2 203 ? 19.233 28.686 9.157 1.00 63.23 203 ILE H O 1
ATOM 9036 N N . CYS E 2 204 ? 18.979 29.567 7.096 1.00 44.72 204 CYS H N 1
ATOM 9037 C CA . CYS E 2 204 ? 18.870 30.933 7.581 1.00 56.24 204 CYS H CA 1
ATOM 9038 C C . CYS E 2 204 ? 17.398 31.301 7.718 1.00 54.51 204 CYS H C 1
ATOM 9039 O O . CYS E 2 204 ? 16.572 30.928 6.881 1.00 52.12 204 CYS H O 1
ATOM 9042 N N . ASN E 2 205 ? 17.074 32.015 8.793 1.00 50.62 205 ASN H N 1
ATOM 9043 C CA . ASN E 2 205 ? 15.698 32.359 9.132 1.00 52.10 205 ASN H CA 1
ATOM 9044 C C . ASN E 2 205 ? 15.547 33.868 9.030 1.00 57.48 205 ASN H C 1
ATOM 9045 O O . ASN E 2 205 ? 16.032 34.608 9.893 1.00 62.17 205 ASN H O 1
ATOM 9050 N N . VAL E 2 206 ? 14.864 34.318 7.987 1.00 52.13 206 VAL H N 1
ATOM 9051 C CA . VAL E 2 206 ? 14.659 35.736 7.735 1.00 57.62 206 VAL H CA 1
ATOM 9052 C C . VAL E 2 206 ? 13.244 36.095 8.155 1.00 52.63 206 VAL H C 1
ATOM 9053 O O . VAL E 2 206 ? 12.280 35.435 7.746 1.00 65.86 206 VAL H O 1
ATOM 9057 N N . ASN E 2 207 ? 13.118 37.126 8.982 1.00 48.92 207 ASN H N 1
ATOM 9058 C CA . ASN E 2 207 ? 11.822 37.582 9.457 1.00 56.16 207 ASN H CA 1
ATOM 9059 C C . ASN E 2 207 ? 11.699 39.063 9.144 1.00 49.30 207 ASN H C 1
ATOM 9060 O O . ASN E 2 207 ? 12.605 39.842 9.455 1.00 53.43 207 ASN H O 1
ATOM 9065 N N . HIS E 2 208 ? 10.586 39.444 8.519 1.00 46.23 208 HIS H N 1
ATOM 9066 C CA . HIS E 2 208 ? 10.333 40.826 8.114 1.00 41.88 208 HIS H CA 1
ATOM 9067 C C . HIS E 2 208 ? 8.955 41.198 8.652 1.00 52.10 208 HIS H C 1
ATOM 9068 O O . HIS E 2 208 ? 7.938 40.998 7.982 1.00 58.06 208 HIS H O 1
ATOM 9075 N N . LYS E 2 209 ? 8.938 41.742 9.868 1.00 46.48 209 LYS H N 1
ATOM 9076 C CA . LYS E 2 209 ? 7.676 42.087 10.514 1.00 52.56 209 LYS H CA 1
ATOM 9077 C C . LYS E 2 209 ? 6.855 43.139 9.774 1.00 43.15 209 LYS H C 1
ATOM 9078 O O . LYS E 2 209 ? 5.619 43.019 9.786 1.00 48.86 209 LYS H O 1
ATOM 9084 N N . PRO E 2 210 ? 7.433 44.171 9.142 1.00 54.41 210 PRO H N 1
ATOM 9085 C CA . PRO E 2 210 ? 6.579 45.147 8.441 1.00 39.09 210 PRO H CA 1
ATOM 9086 C C . PRO E 2 210 ? 5.655 44.528 7.407 1.00 54.09 210 PRO H C 1
ATOM 9087 O O . PRO E 2 210 ? 4.569 45.067 7.162 1.00 47.53 210 PRO H O 1
ATOM 9091 N N . SER E 2 211 ? 6.043 43.410 6.798 1.00 44.57 211 SER H N 1
ATOM 9092 C CA . SER E 2 211 ? 5.203 42.726 5.827 1.00 55.03 211 SER H CA 1
ATOM 9093 C C . SER E 2 211 ? 4.684 41.394 6.340 1.00 53.74 211 SER H C 1
ATOM 9094 O O . SER E 2 211 ? 4.046 40.662 5.575 1.00 46.70 211 SER H O 1
ATOM 9097 N N . ASN E 2 212 ? 4.949 41.059 7.605 1.00 50.19 212 ASN H N 1
ATOM 9098 C CA . ASN E 2 212 ? 4.519 39.795 8.202 1.00 45.38 212 ASN H CA 1
ATOM 9099 C C . ASN E 2 212 ? 4.968 38.610 7.352 1.00 49.61 212 ASN H C 1
ATOM 9100 O O . ASN E 2 212 ? 4.225 37.650 7.138 1.00 59.19 212 ASN H O 1
ATOM 9105 N N . THR E 2 213 ? 6.199 38.689 6.855 1.00 43.60 213 THR H N 1
ATOM 9106 C CA . THR E 2 213 ? 6.807 37.642 6.047 1.00 51.20 213 THR H CA 1
ATOM 9107 C C . THR E 2 213 ? 7.961 37.015 6.817 1.00 50.65 213 THR H C 1
ATOM 9108 O O . THR E 2 213 ? 8.817 37.730 7.351 1.00 53.71 213 THR H O 1
ATOM 9112 N N . LYS E 2 214 ? 7.975 35.686 6.873 1.00 51.78 214 LYS H N 1
ATOM 9113 C CA . LYS E 2 214 ? 9.044 34.917 7.495 1.00 50.72 214 LYS H CA 1
ATOM 9114 C C . LYS E 2 214 ? 9.521 33.915 6.449 1.00 54.71 214 LYS H C 1
ATOM 9115 O O . LYS E 2 214 ? 8.702 33.196 5.868 1.00 55.71 214 LYS H O 1
ATOM 9121 N N . VAL E 2 215 ? 10.827 33.884 6.179 1.00 51.76 215 VAL H N 1
ATOM 9122 C CA . VAL E 2 215 ? 11.382 33.029 5.132 1.00 52.22 215 VAL H CA 1
ATOM 9123 C C . VAL E 2 215 ? 12.483 32.161 5.725 1.00 41.46 215 VAL H C 1
ATOM 9124 O O . VAL E 2 215 ? 13.363 32.662 6.434 1.00 55.21 215 VAL H O 1
ATOM 9128 N N . ASP E 2 216 ? 12.434 30.861 5.430 1.00 45.43 216 ASP H N 1
ATOM 9129 C CA . ASP E 2 216 ? 13.440 29.892 5.858 1.00 50.80 216 ASP H CA 1
ATOM 9130 C C . ASP E 2 216 ? 14.078 29.247 4.631 1.00 55.28 216 ASP H C 1
ATOM 9131 O O . ASP E 2 216 ? 13.430 28.462 3.930 1.00 62.58 216 ASP H O 1
ATOM 9136 N N . LYS E 2 217 ? 15.342 29.575 4.375 1.00 52.03 217 LYS H N 1
ATOM 9137 C CA . LYS E 2 217 ? 16.074 29.107 3.201 1.00 51.24 217 LYS H CA 1
ATOM 9138 C C . LYS E 2 217 ? 17.137 28.088 3.596 1.00 50.55 217 LYS H C 1
ATOM 9139 O O . LYS E 2 217 ? 18.058 28.411 4.354 1.00 51.87 217 LYS H O 1
ATOM 9145 N N . ARG E 2 218 ? 17.014 26.866 3.079 1.00 50.08 218 ARG H N 1
ATOM 9146 C CA . ARG E 2 218 ? 18.048 25.861 3.281 1.00 54.15 218 ARG H CA 1
ATOM 9147 C C . ARG E 2 218 ? 19.182 26.124 2.300 1.00 53.57 218 ARG H C 1
ATOM 9148 O O . ARG E 2 218 ? 18.952 26.230 1.091 1.00 56.17 218 ARG H O 1
ATOM 9156 N N . VAL E 2 219 ? 20.404 26.213 2.813 1.00 48.87 219 VAL H N 1
ATOM 9157 C CA . VAL E 2 219 ? 21.578 26.522 2.004 1.00 48.72 219 VAL H CA 1
ATOM 9158 C C . VAL E 2 219 ? 22.367 25.233 1.825 1.00 49.62 219 VAL H C 1
ATOM 9159 O O . VAL E 2 219 ? 22.950 24.708 2.782 1.00 55.63 219 VAL H O 1
ATOM 9163 N N . GLU E 2 220 ? 22.391 24.726 0.600 1.00 48.87 220 GLU H N 1
ATOM 9164 C CA . GLU E 2 220 ? 23.029 23.471 0.242 1.00 56.97 220 GLU H CA 1
ATOM 9165 C C . GLU E 2 220 ? 24.221 23.720 -0.672 1.00 56.21 220 GLU H C 1
ATOM 9166 O O . GLU E 2 220 ? 24.190 24.647 -1.489 1.00 58.30 220 GLU H O 1
ATOM 9172 N N . PRO E 2 221 ? 25.286 22.933 -0.542 1.00 64.93 221 PRO H N 1
ATOM 9173 C CA . PRO E 2 221 ? 26.460 23.145 -1.394 1.00 64.99 221 PRO H CA 1
ATOM 9174 C C . PRO E 2 221 ? 26.146 22.879 -2.856 1.00 59.39 221 PRO H C 1
ATOM 9175 O O . PRO E 2 221 ? 25.281 22.068 -3.193 1.00 70.43 221 PRO H O 1
ATOM 9179 N N . LYS E 2 222 ? 26.858 23.589 -3.726 1.00 68.02 222 LYS H N 1
ATOM 9180 C CA . LYS E 2 222 ? 26.699 23.425 -5.168 1.00 80.56 222 LYS H CA 1
ATOM 9181 C C . LYS E 2 222 ? 28.002 22.941 -5.796 1.00 73.57 222 LYS H C 1
ATOM 9182 O O . LYS E 2 222 ? 28.071 21.834 -6.329 1.00 100.01 222 LYS H O 1
ATOM 9188 N N . ALA F 3 1 ? 22.873 78.760 12.915 1.00 94.13 0 ALA L N 1
ATOM 9189 C CA . ALA F 3 1 ? 23.039 77.719 13.922 1.00 83.32 0 ALA L CA 1
ATOM 9190 C C . ALA F 3 1 ? 24.509 77.541 14.289 1.00 87.24 0 ALA L C 1
ATOM 9191 O O . ALA F 3 1 ? 25.397 77.738 13.459 1.00 95.11 0 ALA L O 1
ATOM 9193 N N . ILE F 3 2 ? 24.753 77.167 15.540 1.00 80.71 1 ILE L N 1
ATOM 9194 C CA . ILE F 3 2 ? 26.110 76.942 16.025 1.00 82.49 1 ILE L CA 1
ATOM 9195 C C . ILE F 3 2 ? 26.600 75.592 15.523 1.00 85.21 1 ILE L C 1
ATOM 9196 O O . ILE F 3 2 ? 25.933 74.567 15.710 1.00 86.55 1 ILE L O 1
ATOM 9201 N N . GLN F 3 3 ? 27.768 75.586 14.886 1.00 79.15 2 GLN L N 1
ATOM 9202 C CA . GLN F 3 3 ? 28.361 74.353 14.388 1.00 82.32 2 GLN L CA 1
ATOM 9203 C C . GLN F 3 3 ? 29.271 73.754 15.450 1.00 75.12 2 GLN L C 1
ATOM 9204 O O . GLN F 3 3 ? 30.050 74.463 16.092 1.00 79.56 2 GLN L O 1
ATOM 9210 N N . MET F 3 4 ? 29.157 72.441 15.636 1.00 68.81 3 MET L N 1
ATOM 9211 C CA . MET F 3 4 ? 29.934 71.707 16.627 1.00 74.38 3 MET L CA 1
ATOM 9212 C C . MET F 3 4 ? 30.799 70.688 15.904 1.00 77.14 3 MET L C 1
ATOM 9213 O O . MET F 3 4 ? 30.276 69.768 15.266 1.00 75.15 3 MET L O 1
ATOM 9218 N N . THR F 3 5 ? 32.114 70.840 16.016 1.00 77.35 4 THR L N 1
ATOM 9219 C CA . THR F 3 5 ? 33.068 70.016 15.287 1.00 73.09 4 THR L CA 1
ATOM 9220 C C . THR F 3 5 ? 33.904 69.230 16.285 1.00 77.79 4 THR L C 1
ATOM 9221 O O . THR F 3 5 ? 34.578 69.822 17.136 1.00 84.67 4 THR L O 1
ATOM 9225 N N . GLN F 3 6 ? 33.856 67.906 16.185 1.00 62.51 5 GLN L N 1
ATOM 9226 C CA . GLN F 3 6 ? 34.626 67.027 17.051 1.00 68.72 5 GLN L CA 1
ATOM 9227 C C . GLN F 3 6 ? 35.892 66.549 16.350 1.00 72.68 5 GLN L C 1
ATOM 9228 O O . GLN F 3 6 ? 35.967 66.482 15.120 1.00 72.03 5 GLN L O 1
ATOM 9234 N N . SER F 3 7 ? 36.892 66.200 17.162 1.00 67.18 6 SER L N 1
ATOM 9235 C CA . SER F 3 7 ? 38.156 65.704 16.659 1.00 73.30 6 SER L CA 1
ATOM 9236 C C . SER F 3 7 ? 38.721 64.716 17.669 1.00 68.84 6 SER L C 1
ATOM 9237 O O . SER F 3 7 ? 38.745 65.026 18.871 1.00 71.80 6 SER L O 1
ATOM 9240 N N . PRO F 3 8 ? 39.162 63.529 17.229 1.00 73.95 7 PRO L N 1
ATOM 9241 C CA . PRO F 3 8 ? 39.053 63.092 15.834 1.00 71.95 7 PRO L CA 1
ATOM 9242 C C . PRO F 3 8 ? 37.686 62.486 15.534 1.00 68.00 7 PRO L C 1
ATOM 9243 O O . PRO F 3 8 ? 36.859 62.377 16.438 1.00 69.78 7 PRO L O 1
ATOM 9247 N N . SER F 3 9 ? 37.448 62.105 14.277 1.00 69.01 8 SER L N 1
ATOM 9248 C CA . SER F 3 9 ? 36.193 61.440 13.945 1.00 75.41 8 SER L CA 1
ATOM 9249 C C . SER F 3 9 ? 36.173 60.003 14.446 1.00 70.56 8 SER L C 1
ATOM 9250 O O . SER F 3 9 ? 35.111 59.487 14.807 1.00 68.61 8 SER L O 1
ATOM 9253 N N . SER F 3 10 ? 37.328 59.344 14.468 1.00 62.24 9 SER L N 1
ATOM 9254 C CA . SER F 3 10 ? 37.438 58.011 15.035 1.00 68.66 9 SER L CA 1
ATOM 9255 C C . SER F 3 10 ? 38.850 57.820 15.564 1.00 69.42 9 SER L C 1
ATOM 9256 O O . SER F 3 10 ? 39.778 58.537 15.184 1.00 78.25 9 SER L O 1
ATOM 9259 N N . LEU F 3 11 ? 39.001 56.841 16.449 1.00 66.09 10 LEU L N 1
ATOM 9260 C CA . LEU F 3 11 ? 40.310 56.520 16.993 1.00 65.19 10 LEU L CA 1
ATOM 9261 C C . LEU F 3 11 ? 40.276 55.107 17.550 1.00 67.69 10 LEU L C 1
ATOM 9262 O O . LEU F 3 11 ? 39.236 54.631 18.012 1.00 76.26 10 LEU L O 1
ATOM 9267 N N . SER F 3 12 ? 41.422 54.438 17.486 1.00 70.19 11 SER L N 1
ATOM 9268 C CA . SER F 3 12 ? 41.583 53.104 18.040 1.00 76.67 11 SER L CA 1
ATOM 9269 C C . SER F 3 12 ? 42.450 53.177 19.288 1.00 78.95 11 SER L C 1
ATOM 9270 O O . SER F 3 12 ? 43.469 53.874 19.308 1.00 85.19 11 SER L O 1
ATOM 9273 N N . ALA F 3 13 ? 42.044 52.452 20.328 1.00 71.65 12 ALA L N 1
ATOM 9274 C CA . ALA F 3 13 ? 42.765 52.463 21.590 1.00 66.77 12 ALA L CA 1
ATOM 9275 C C . ALA F 3 13 ? 42.694 51.079 22.216 1.00 76.14 12 ALA L C 1
ATOM 9276 O O . ALA F 3 13 ? 41.997 50.186 21.727 1.00 83.06 12 ALA L O 1
ATOM 9278 N N . SER F 3 14 ? 43.434 50.910 23.309 1.00 80.83 13 SER L N 1
ATOM 9279 C CA . SER F 3 14 ? 43.467 49.670 24.068 1.00 73.30 13 SER L CA 1
ATOM 9280 C C . SER F 3 14 ? 42.985 49.921 25.490 1.00 79.31 13 SER L C 1
ATOM 9281 O O . SER F 3 14 ? 42.976 51.057 25.973 1.00 83.40 13 SER L O 1
ATOM 9284 N N . VAL F 3 15 ? 42.567 48.840 26.154 1.00 79.25 14 VAL L N 1
ATOM 9285 C CA . VAL F 3 15 ? 42.155 48.935 27.549 1.00 80.22 14 VAL L CA 1
ATOM 9286 C C . VAL F 3 15 ? 43.307 49.467 28.385 1.00 75.05 14 VAL L C 1
ATOM 9287 O O . VAL F 3 15 ? 44.429 48.945 28.334 1.00 90.92 14 VAL L O 1
ATOM 9291 N N . GLY F 3 16 ? 43.036 50.516 29.160 1.00 80.13 15 GLY L N 1
ATOM 9292 C CA . GLY F 3 16 ? 44.036 51.168 29.973 1.00 85.70 15 GLY L CA 1
ATOM 9293 C C . GLY F 3 16 ? 44.561 52.468 29.402 1.00 83.98 15 GLY L C 1
ATOM 9294 O O . GLY F 3 16 ? 45.185 53.244 30.136 1.00 88.43 15 GLY L O 1
ATOM 9295 N N . ASP F 3 17 ? 44.330 52.723 28.118 1.00 78.07 16 ASP L N 1
ATOM 9296 C CA . ASP F 3 17 ? 44.814 53.943 27.493 1.00 83.11 16 ASP L CA 1
ATOM 9297 C C . ASP F 3 17 ? 44.068 55.166 28.022 1.00 84.35 16 ASP L C 1
ATOM 9298 O O . ASP F 3 17 ? 42.950 55.078 28.538 1.00 83.83 16 ASP L O 1
ATOM 9303 N N . ARG F 3 18 ? 44.711 56.321 27.885 1.00 84.35 17 ARG L N 1
ATOM 9304 C CA . ARG F 3 18 ? 44.097 57.607 28.183 1.00 77.99 17 ARG L CA 1
ATOM 9305 C C . ARG F 3 18 ? 43.605 58.214 26.875 1.00 83.80 17 ARG L C 1
ATOM 9306 O O . ARG F 3 18 ? 44.406 58.488 25.975 1.00 87.37 17 ARG L O 1
ATOM 9314 N N . VAL F 3 19 ? 42.296 58.423 26.772 1.00 78.09 18 VAL L N 1
ATOM 9315 C CA . VAL F 3 19 ? 41.660 58.876 25.541 1.00 79.62 18 VAL L CA 1
ATOM 9316 C C . VAL F 3 19 ? 41.183 60.308 25.731 1.00 80.69 18 VAL L C 1
ATOM 9317 O O . VAL F 3 19 ? 40.587 60.644 26.762 1.00 81.12 18 VAL L O 1
ATOM 9321 N N . THR F 3 20 ? 41.444 61.151 24.733 1.00 79.99 19 THR L N 1
ATOM 9322 C CA . THR F 3 20 ? 41.053 62.555 24.763 1.00 74.34 19 THR L CA 1
ATOM 9323 C C . THR F 3 20 ? 40.329 62.897 23.471 1.00 74.30 19 THR L C 1
ATOM 9324 O O . THR F 3 20 ? 40.899 62.761 22.383 1.00 88.36 19 THR L O 1
ATOM 9328 N N . ILE F 3 21 ? 39.082 63.344 23.593 1.00 75.68 20 ILE L N 1
ATOM 9329 C CA . ILE F 3 21 ? 38.276 63.801 22.468 1.00 72.51 20 ILE L CA 1
ATOM 9330 C C . ILE F 3 21 ? 38.056 65.299 22.619 1.00 74.77 20 ILE L C 1
ATOM 9331 O O . ILE F 3 21 ? 37.811 65.787 23.728 1.00 77.85 20 ILE L O 1
ATOM 9336 N N . THR F 3 22 ? 38.138 66.028 21.510 1.00 67.65 21 THR L N 1
ATOM 9337 C CA . THR F 3 22 ? 37.970 67.473 21.526 1.00 72.26 21 THR L CA 1
ATOM 9338 C C . THR F 3 22 ? 36.711 67.870 20.764 1.00 69.91 21 THR L C 1
ATOM 9339 O O . THR F 3 22 ? 36.305 67.205 19.807 1.00 75.05 21 THR L O 1
ATOM 9343 N N . CYS F 3 23 ? 36.098 68.965 21.208 1.00 76.94 22 CYS L N 1
ATOM 9344 C CA . CYS F 3 23 ? 34.885 69.505 20.608 1.00 85.97 22 CYS L CA 1
ATOM 9345 C C . CYS F 3 23 ? 35.059 71.011 20.496 1.00 77.47 22 CYS L C 1
ATOM 9346 O O . CYS F 3 23 ? 35.389 71.673 21.485 1.00 91.00 22 CYS L O 1
ATOM 9349 N N . ARG F 3 24 ? 34.857 71.545 19.295 1.00 76.98 23 ARG L N 1
ATOM 9350 C CA . ARG F 3 24 ? 35.045 72.963 19.026 1.00 74.15 23 ARG L CA 1
ATOM 9351 C C . ARG F 3 24 ? 33.751 73.554 18.483 1.00 81.32 23 ARG L C 1
ATOM 9352 O O . ARG F 3 24 ? 33.044 72.911 17.698 1.00 90.90 23 ARG L O 1
ATOM 9360 N N . ALA F 3 25 ? 33.450 74.781 18.902 1.00 76.82 24 ALA L N 1
ATOM 9361 C CA . ALA F 3 25 ? 32.182 75.430 18.603 1.00 76.24 24 ALA L CA 1
ATOM 9362 C C . ALA F 3 25 ? 32.413 76.662 17.740 1.00 78.45 24 ALA L C 1
ATOM 9363 O O . ALA F 3 25 ? 33.378 77.406 17.946 1.00 81.76 24 ALA L O 1
ATOM 9365 N N . SER F 3 26 ? 31.513 76.873 16.775 1.00 85.39 25 SER L N 1
ATOM 9366 C CA . SER F 3 26 ? 31.652 78.003 15.863 1.00 81.39 25 SER L CA 1
ATOM 9367 C C . SER F 3 26 ? 31.478 79.336 16.580 1.00 78.21 25 SER L C 1
ATOM 9368 O O . SER F 3 26 ? 32.012 80.353 16.126 1.00 97.92 25 SER L O 1
ATOM 9371 N N . GLN F 3 27 ? 30.745 79.355 17.690 1.00 87.13 26 GLN L N 1
ATOM 9372 C CA . GLN F 3 27 ? 30.584 80.544 18.513 1.00 82.45 26 GLN L CA 1
ATOM 9373 C C . GLN F 3 27 ? 30.855 80.189 19.968 1.00 82.24 26 GLN L C 1
ATOM 9374 O O . GLN F 3 27 ? 30.925 79.017 20.344 1.00 83.86 26 GLN L O 1
ATOM 9380 N N . GLY F 3 28 ? 31.009 81.223 20.791 1.00 80.62 27 GLY L N 1
ATOM 9381 C CA . GLY F 3 28 ? 31.197 81.010 22.217 1.00 84.03 27 GLY L CA 1
ATOM 9382 C C . GLY F 3 28 ? 29.913 80.522 22.862 1.00 77.11 27 GLY L C 1
ATOM 9383 O O . GLY F 3 28 ? 28.830 81.068 22.617 1.00 85.06 27 GLY L O 1
ATOM 9384 N N . ILE F 3 29 ? 30.025 79.483 23.687 1.00 70.78 28 ILE L N 1
ATOM 9385 C CA . ILE F 3 29 ? 28.855 78.888 24.323 1.00 74.79 28 ILE L CA 1
ATOM 9386 C C . ILE F 3 29 ? 29.088 78.767 25.824 1.00 76.05 28 ILE L C 1
ATOM 9387 O O . ILE F 3 29 ? 28.370 78.033 26.514 1.00 75.03 28 ILE L O 1
ATOM 9392 N N . SER F 3 30 ? 30.082 79.498 26.336 1.00 75.66 29 SER L N 1
ATOM 9393 C CA . SER F 3 30 ? 30.455 79.460 27.748 1.00 72.90 29 SER L CA 1
ATOM 9394 C C . SER F 3 30 ? 30.677 78.031 28.228 1.00 81.49 29 SER L C 1
ATOM 9395 O O . SER F 3 30 ? 31.614 77.359 27.784 1.00 83.87 29 SER L O 1
ATOM 9398 N N . SER F 3 31 ? 29.822 77.559 29.135 1.00 75.08 30 SER L N 1
ATOM 9399 C CA . SER F 3 31 ? 29.908 76.198 29.652 1.00 74.63 30 SER L CA 1
ATOM 9400 C C . SER F 3 31 ? 28.676 75.365 29.323 1.00 71.04 30 SER L C 1
ATOM 9401 O O . SER F 3 31 ? 28.546 74.246 29.832 1.00 72.71 30 SER L O 1
ATOM 9404 N N . ASP F 3 32 ? 27.769 75.875 28.489 1.00 67.90 31 ASP L N 1
ATOM 9405 C CA . ASP F 3 32 ? 26.527 75.172 28.161 1.00 66.02 31 ASP L CA 1
ATOM 9406 C C . ASP F 3 32 ? 26.816 74.091 27.117 1.00 70.71 31 ASP L C 1
ATOM 9407 O O . ASP F 3 32 ? 26.458 74.188 25.941 1.00 73.09 31 ASP L O 1
ATOM 9412 N N . LEU F 3 33 ? 27.483 73.034 27.578 1.00 66.32 32 LEU L N 1
ATOM 9413 C CA . LEU F 3 33 ? 27.912 71.946 26.710 1.00 70.67 32 LEU L CA 1
ATOM 9414 C C . LEU F 3 33 ? 27.728 70.614 27.419 1.00 64.00 32 LEU L C 1
ATOM 9415 O O . LEU F 3 33 ? 28.040 70.487 28.606 1.00 74.63 32 LEU L O 1
ATOM 9420 N N . ALA F 3 34 ? 27.224 69.625 26.686 1.00 65.23 33 ALA L N 1
ATOM 9421 C CA . ALA F 3 34 ? 27.014 68.285 27.209 1.00 64.59 33 ALA L CA 1
ATOM 9422 C C . ALA F 3 34 ? 27.798 67.261 26.395 1.00 70.70 33 ALA L C 1
ATOM 9423 O O . ALA F 3 34 ? 28.202 67.516 25.257 1.00 63.41 33 ALA L O 1
ATOM 9425 N N . TRP F 3 35 ? 28.005 66.091 26.998 1.00 64.45 34 TRP L N 1
ATOM 9426 C CA . TRP F 3 35 ? 28.643 64.955 26.346 1.00 56.10 34 TRP L CA 1
ATOM 9427 C C . TRP F 3 35 ? 27.764 63.723 26.506 1.00 66.96 34 TRP L C 1
ATOM 9428 O O . TRP F 3 35 ? 27.233 63.467 27.591 1.00 58.38 34 TRP L O 1
ATOM 9439 N N . TYR F 3 36 ? 27.629 62.951 25.430 1.00 55.74 35 TYR L N 1
ATOM 9440 C CA . TYR F 3 36 ? 26.821 61.742 25.439 1.00 61.21 35 TYR L CA 1
ATOM 9441 C C . TYR F 3 36 ? 27.645 60.554 24.965 1.00 64.42 35 TYR L C 1
ATOM 9442 O O . TYR F 3 36 ? 28.600 60.702 24.197 1.00 70.42 35 TYR L O 1
ATOM 9451 N N . GLN F 3 37 ? 27.257 59.369 25.429 1.00 58.38 36 GLN L N 1
ATOM 9452 C CA . GLN F 3 37 ? 27.775 58.104 24.929 1.00 51.49 36 GLN L CA 1
ATOM 9453 C C . GLN F 3 37 ? 26.634 57.321 24.298 1.00 61.72 36 GLN L C 1
ATOM 9454 O O . GLN F 3 37 ? 25.561 57.192 24.898 1.00 67.75 36 GLN L O 1
ATOM 9460 N N . GLN F 3 38 ? 26.865 56.794 23.097 1.00 57.26 37 GLN L N 1
ATOM 9461 C CA . GLN F 3 38 ? 25.875 55.983 22.402 1.00 61.68 37 GLN L CA 1
ATOM 9462 C C . GLN F 3 38 ? 26.528 54.701 21.911 1.00 56.80 37 GLN L C 1
ATOM 9463 O O . GLN F 3 38 ? 27.613 54.738 21.323 1.00 52.02 37 GLN L O 1
ATOM 9469 N N . LYS F 3 39 ? 25.883 53.576 22.183 1.00 57.31 38 LYS L N 1
ATOM 9470 C CA . LYS F 3 39 ? 26.251 52.268 21.671 1.00 62.55 38 LYS L CA 1
ATOM 9471 C C . LYS F 3 39 ? 25.285 51.846 20.567 1.00 71.44 38 LYS L C 1
ATOM 9472 O O . LYS F 3 39 ? 24.129 52.282 20.553 1.00 75.55 38 LYS L O 1
ATOM 9478 N N . PRO F 3 40 ? 25.737 51.026 19.617 1.00 67.50 39 PRO L N 1
ATOM 9479 C CA . PRO F 3 40 ? 24.901 50.696 18.454 1.00 78.08 39 PRO L CA 1
ATOM 9480 C C . PRO F 3 40 ? 23.523 50.171 18.835 1.00 74.89 39 PRO L C 1
ATOM 9481 O O . PRO F 3 40 ? 23.388 49.241 19.633 1.00 77.56 39 PRO L O 1
ATOM 9485 N N . GLY F 3 41 ? 22.493 50.792 18.264 1.00 76.73 40 GLY L N 1
ATOM 9486 C CA . GLY F 3 41 ? 21.129 50.373 18.510 1.00 72.85 40 GLY L CA 1
ATOM 9487 C C . GLY F 3 41 ? 20.564 50.780 19.847 1.00 77.26 40 GLY L C 1
ATOM 9488 O O . GLY F 3 41 ? 19.606 50.159 20.315 1.00 72.32 40 GLY L O 1
ATOM 9489 N N . LYS F 3 42 ? 21.126 51.802 20.486 1.00 69.00 41 LYS L N 1
ATOM 9490 C CA . LYS F 3 42 ? 20.657 52.229 21.793 1.00 60.31 41 LYS L CA 1
ATOM 9491 C C . LYS F 3 42 ? 20.574 53.747 21.820 1.00 63.35 41 LYS L C 1
ATOM 9492 O O . LYS F 3 42 ? 21.214 54.441 21.028 1.00 60.45 41 LYS L O 1
ATOM 9498 N N . ALA F 3 43 ? 19.772 54.254 22.748 1.00 58.28 42 ALA L N 1
ATOM 9499 C CA . ALA F 3 43 ? 19.680 55.688 22.939 1.00 54.78 42 ALA L CA 1
ATOM 9500 C C . ALA F 3 43 ? 20.959 56.220 23.585 1.00 67.62 42 ALA L C 1
ATOM 9501 O O . ALA F 3 43 ? 21.660 55.488 24.290 1.00 63.71 42 ALA L O 1
ATOM 9503 N N . PRO F 3 44 ? 21.297 57.485 23.341 1.00 63.56 43 PRO L N 1
ATOM 9504 C CA . PRO F 3 44 ? 22.460 58.076 24.010 1.00 60.94 43 PRO L CA 1
ATOM 9505 C C . PRO F 3 44 ? 22.254 58.147 25.515 1.00 59.19 43 PRO L C 1
ATOM 9506 O O . PRO F 3 44 ? 21.126 58.185 26.011 1.00 58.29 43 PRO L O 1
ATOM 9510 N N . LYS F 3 45 ? 23.368 58.153 26.241 1.00 60.58 44 LYS L N 1
ATOM 9511 C CA . LYS F 3 45 ? 23.374 58.299 27.690 1.00 56.39 44 LYS L CA 1
ATOM 9512 C C . LYS F 3 45 ? 24.200 59.522 28.052 1.00 53.06 44 LYS L C 1
ATOM 9513 O O . LYS F 3 45 ? 25.340 59.661 27.598 1.00 63.98 44 LYS L O 1
ATOM 9519 N N . LEU F 3 46 ? 23.622 60.410 28.855 1.00 64.58 45 LEU L N 1
ATOM 9520 C CA . LEU F 3 46 ? 24.303 61.651 29.195 1.00 57.99 45 LEU L CA 1
ATOM 9521 C C . LEU F 3 46 ? 25.423 61.383 30.192 1.00 71.10 45 LEU L C 1
ATOM 9522 O O . LEU F 3 46 ? 25.208 60.759 31.236 1.00 74.51 45 LEU L O 1
ATOM 9527 N N . LEU F 3 47 ? 26.625 61.850 29.860 1.00 69.11 46 LEU L N 1
ATOM 9528 C CA . LEU F 3 47 ? 27.807 61.651 30.688 1.00 66.14 46 LEU L CA 1
ATOM 9529 C C . LEU F 3 47 ? 28.212 62.899 31.455 1.00 69.48 46 LEU L C 1
ATOM 9530 O O . LEU F 3 47 ? 28.568 62.809 32.633 1.00 68.12 46 LEU L O 1
ATOM 9535 N N . ILE F 3 48 ? 28.173 64.060 30.807 1.00 67.72 47 ILE L N 1
ATOM 9536 C CA . ILE F 3 48 ? 28.717 65.288 31.371 1.00 72.24 47 ILE L CA 1
ATOM 9537 C C . ILE F 3 48 ? 27.861 66.453 30.899 1.00 66.39 47 ILE L C 1
ATOM 9538 O O . ILE F 3 48 ? 27.467 66.518 29.732 1.00 60.77 47 ILE L O 1
ATOM 9543 N N . TYR F 3 49 ? 27.560 67.361 31.823 1.00 62.46 48 TYR L N 1
ATOM 9544 C CA . TYR F 3 49 ? 26.849 68.593 31.528 1.00 62.49 48 TYR L CA 1
ATOM 9545 C C . TYR F 3 49 ? 27.618 69.754 32.140 1.00 75.40 48 TYR L C 1
ATOM 9546 O O . TYR F 3 49 ? 28.513 69.562 32.968 1.00 78.52 48 TYR L O 1
ATOM 9555 N N . ASP F 3 50 ? 27.263 70.971 31.721 1.00 73.64 49 ASP L N 1
ATOM 9556 C CA . ASP F 3 50 ? 27.949 72.181 32.178 1.00 71.86 49 ASP L CA 1
ATOM 9557 C C . ASP F 3 50 ? 29.451 72.088 31.928 1.00 72.01 49 ASP L C 1
ATOM 9558 O O . ASP F 3 50 ? 30.260 72.553 32.735 1.00 76.85 49 ASP L O 1
ATOM 9563 N N . ALA F 3 51 ? 29.823 71.430 30.827 1.00 76.18 50 ALA L N 1
ATOM 9564 C CA . ALA F 3 51 ? 31.202 71.300 30.362 1.00 71.99 50 ALA L CA 1
ATOM 9565 C C . ALA F 3 51 ? 32.063 70.422 31.265 1.00 76.17 50 ALA L C 1
ATOM 9566 O O . ALA F 3 51 ? 32.973 69.745 30.778 1.00 79.84 50 ALA L O 1
ATOM 9568 N N . SER F 3 52 ? 31.800 70.412 32.575 1.00 77.44 51 SER L N 1
ATOM 9569 C CA . SER F 3 52 ? 32.682 69.689 33.482 1.00 78.36 51 SER L CA 1
ATOM 9570 C C . SER F 3 52 ? 31.961 69.002 34.636 1.00 72.92 51 SER L C 1
ATOM 9571 O O . SER F 3 52 ? 32.632 68.441 35.511 1.00 87.20 51 SER L O 1
ATOM 9574 N N . SER F 3 53 ? 30.633 69.005 34.669 1.00 82.14 52 SER L N 1
ATOM 9575 C CA . SER F 3 53 ? 29.895 68.364 35.751 1.00 76.11 52 SER L CA 1
ATOM 9576 C C . SER F 3 53 ? 29.587 66.922 35.364 1.00 73.86 52 SER L C 1
ATOM 9577 O O . SER F 3 53 ? 28.980 66.667 34.318 1.00 76.08 52 SER L O 1
ATOM 9580 N N . LEU F 3 54 ? 30.010 65.986 36.209 1.00 77.99 53 LEU L N 1
ATOM 9581 C CA . LEU F 3 54 ? 29.847 64.564 35.937 1.00 69.82 53 LEU L CA 1
ATOM 9582 C C . LEU F 3 54 ? 28.430 64.133 36.291 1.00 70.19 53 LEU L C 1
ATOM 9583 O O . LEU F 3 54 ? 28.006 64.262 37.446 1.00 89.07 53 LEU L O 1
ATOM 9588 N N . GLN F 3 55 ? 27.696 63.638 35.298 1.00 76.70 54 GLN L N 1
ATOM 9589 C CA . GLN F 3 55 ? 26.342 63.158 35.534 1.00 74.36 54 GLN L CA 1
ATOM 9590 C C . GLN F 3 55 ? 26.355 62.012 36.539 1.00 78.58 54 GLN L C 1
ATOM 9591 O O . GLN F 3 55 ? 27.279 61.196 36.562 1.00 80.81 54 GLN L O 1
ATOM 9597 N N . SER F 3 56 ? 25.326 61.970 37.384 1.00 77.16 55 SER L N 1
ATOM 9598 C CA . SER F 3 56 ? 25.220 60.940 38.410 1.00 81.24 55 SER L CA 1
ATOM 9599 C C . SER F 3 56 ? 25.239 59.544 37.797 1.00 88.18 55 SER L C 1
ATOM 9600 O O . SER F 3 56 ? 24.560 59.277 36.801 1.00 91.23 55 SER L O 1
ATOM 9603 N N . GLY F 3 57 ? 26.030 58.654 38.398 1.00 86.05 56 GLY L N 1
ATOM 9604 C CA . GLY F 3 57 ? 26.142 57.284 37.948 1.00 81.56 56 GLY L CA 1
ATOM 9605 C C . GLY F 3 57 ? 27.236 57.018 36.936 1.00 83.33 56 GLY L C 1
ATOM 9606 O O . GLY F 3 57 ? 27.485 55.850 36.613 1.00 82.55 56 GLY L O 1
ATOM 9607 N N . VAL F 3 58 ? 27.894 58.054 36.424 1.00 77.97 57 VAL L N 1
ATOM 9608 C CA . VAL F 3 58 ? 28.970 57.885 35.451 1.00 74.88 57 VAL L CA 1
ATOM 9609 C C . VAL F 3 58 ? 30.276 57.637 36.198 1.00 76.16 57 VAL L C 1
ATOM 9610 O O . VAL F 3 58 ? 30.562 58.329 37.186 1.00 77.79 57 VAL L O 1
ATOM 9614 N N . PRO F 3 59 ? 31.080 56.656 35.781 1.00 73.80 58 PRO L N 1
ATOM 9615 C CA . PRO F 3 59 ? 32.349 56.393 36.471 1.00 71.84 58 PRO L CA 1
ATOM 9616 C C . PRO F 3 59 ? 33.268 57.607 36.462 1.00 80.17 58 PRO L C 1
ATOM 9617 O O . PRO F 3 59 ? 33.207 58.457 35.571 1.00 74.26 58 PRO L O 1
ATOM 9621 N N . SER F 3 60 ? 34.136 57.675 37.474 1.00 79.67 59 SER L N 1
ATOM 9622 C CA . SER F 3 60 ? 34.994 58.836 37.667 1.00 85.36 59 SER L CA 1
ATOM 9623 C C . SER F 3 60 ? 36.154 58.893 36.681 1.00 77.57 59 SER L C 1
ATOM 9624 O O . SER F 3 60 ? 36.856 59.909 36.637 1.00 88.86 59 SER L O 1
ATOM 9627 N N . ARG F 3 61 ? 36.376 57.839 35.893 1.00 78.27 60 ARG L N 1
ATOM 9628 C CA . ARG F 3 61 ? 37.369 57.916 34.830 1.00 85.70 60 ARG L CA 1
ATOM 9629 C C . ARG F 3 61 ? 36.957 58.868 33.716 1.00 87.10 60 ARG L C 1
ATOM 9630 O O . ARG F 3 61 ? 37.804 59.237 32.895 1.00 78.47 60 ARG L O 1
ATOM 9638 N N . PHE F 3 62 ? 35.692 59.276 33.674 1.00 78.35 61 PHE L N 1
ATOM 9639 C CA . PHE F 3 62 ? 35.229 60.281 32.729 1.00 77.04 61 PHE L CA 1
ATOM 9640 C C . PHE F 3 62 ? 35.356 61.664 33.349 1.00 72.65 61 PHE L C 1
ATOM 9641 O O . PHE F 3 62 ? 35.155 61.838 34.555 1.00 77.85 61 PHE L O 1
ATOM 9649 N N . SER F 3 63 ? 35.691 62.647 32.517 1.00 69.02 62 SER L N 1
ATOM 9650 C CA . SER F 3 63 ? 35.818 64.023 32.974 1.00 74.48 62 SER L CA 1
ATOM 9651 C C . SER F 3 63 ? 35.840 64.941 31.764 1.00 78.87 62 SER L C 1
ATOM 9652 O O . SER F 3 63 ? 36.381 64.578 30.717 1.00 84.38 62 SER L O 1
ATOM 9655 N N . GLY F 3 64 ? 35.248 66.123 31.916 1.00 76.09 63 GLY L N 1
ATOM 9656 C CA . GLY F 3 64 ? 35.256 67.119 30.865 1.00 63.84 63 GLY L CA 1
ATOM 9657 C C . GLY F 3 64 ? 35.853 68.431 31.325 1.00 75.82 63 GLY L C 1
ATOM 9658 O O . GLY F 3 64 ? 35.948 68.689 32.529 1.00 79.22 63 GLY L O 1
ATOM 9659 N N . SER F 3 65 ? 36.251 69.271 30.374 1.00 73.80 64 SER L N 1
ATOM 9660 C CA . SER F 3 65 ? 36.812 70.575 30.693 1.00 70.03 64 SER L CA 1
ATOM 9661 C C . SER F 3 65 ? 36.658 71.485 29.484 1.00 76.83 64 SER L C 1
ATOM 9662 O O . SER F 3 65 ? 36.300 71.045 28.388 1.00 77.26 64 SER L O 1
ATOM 9665 N N . GLY F 3 66 ? 36.943 72.759 29.697 1.00 79.12 65 GLY L N 1
ATOM 9666 C CA . GLY F 3 66 ? 36.886 73.746 28.643 1.00 79.85 65 GLY L CA 1
ATOM 9667 C C . GLY F 3 66 ? 35.757 74.744 28.858 1.00 89.33 65 GLY L C 1
ATOM 9668 O O . GLY F 3 66 ? 34.801 74.507 29.601 1.00 86.83 65 GLY L O 1
ATOM 9669 N N . SER F 3 67 ? 35.885 75.883 28.184 1.00 84.88 66 SER L N 1
ATOM 9670 C CA . SER F 3 67 ? 34.863 76.917 28.218 1.00 84.99 66 SER L CA 1
ATOM 9671 C C . SER F 3 67 ? 35.032 77.796 26.988 1.00 88.66 66 SER L C 1
ATOM 9672 O O . SER F 3 67 ? 36.117 77.877 26.407 1.00 100.56 66 SER L O 1
ATOM 9675 N N . GLY F 3 68 ? 33.942 78.450 26.599 1.00 87.07 67 GLY L N 1
ATOM 9676 C CA . GLY F 3 68 ? 33.962 79.308 25.432 1.00 75.87 67 GLY L CA 1
ATOM 9677 C C . GLY F 3 68 ? 33.697 78.566 24.139 1.00 83.27 67 GLY L C 1
ATOM 9678 O O . GLY F 3 68 ? 32.542 78.378 23.748 1.00 79.70 67 GLY L O 1
ATOM 9679 N N . THR F 3 69 ? 34.765 78.136 23.464 1.00 84.19 68 THR L N 1
ATOM 9680 C CA . THR F 3 69 ? 34.641 77.466 22.178 1.00 81.66 68 THR L CA 1
ATOM 9681 C C . THR F 3 69 ? 35.378 76.138 22.091 1.00 81.74 68 THR L C 1
ATOM 9682 O O . THR F 3 69 ? 35.122 75.381 21.149 1.00 90.96 68 THR L O 1
ATOM 9686 N N . ASP F 3 70 ? 36.266 75.822 23.032 1.00 83.67 69 ASP L N 1
ATOM 9687 C CA . ASP F 3 70 ? 37.078 74.612 22.971 1.00 75.65 69 ASP L CA 1
ATOM 9688 C C . ASP F 3 70 ? 36.818 73.769 24.211 1.00 73.33 69 ASP L C 1
ATOM 9689 O O . ASP F 3 70 ? 36.971 74.251 25.339 1.00 82.18 69 ASP L O 1
ATOM 9694 N N . PHE F 3 71 ? 36.428 72.514 23.997 1.00 74.69 70 PHE L N 1
ATOM 9695 C CA . PHE F 3 71 ? 36.084 71.594 25.070 1.00 71.67 70 PHE L CA 1
ATOM 9696 C C . PHE F 3 71 ? 36.736 70.245 24.809 1.00 73.61 70 PHE L C 1
ATOM 9697 O O . PHE F 3 71 ? 36.995 69.875 23.660 1.00 78.59 70 PHE L O 1
ATOM 9705 N N . THR F 3 72 ? 36.997 69.509 25.889 1.00 70.00 71 THR L N 1
ATOM 9706 C CA . THR F 3 72 ? 37.646 68.209 25.799 1.00 73.43 71 THR L CA 1
ATOM 9707 C C . THR F 3 72 ? 36.947 67.210 26.708 1.00 70.15 71 THR L C 1
ATOM 9708 O O . THR F 3 72 ? 36.632 67.516 27.861 1.00 74.65 71 THR L O 1
ATOM 9712 N N . LEU F 3 73 ? 36.717 66.014 26.179 1.00 74.83 72 LEU L N 1
ATOM 9713 C CA . LEU F 3 73 ? 36.290 64.864 26.963 1.00 69.63 72 LEU L CA 1
ATOM 9714 C C . LEU F 3 73 ? 37.477 63.928 27.146 1.00 75.95 72 LEU L C 1
ATOM 9715 O O . LEU F 3 73 ? 38.195 63.638 26.184 1.00 77.49 72 LEU L O 1
ATOM 9720 N N . THR F 3 74 ? 37.677 63.453 28.372 1.00 69.77 73 THR L N 1
ATOM 9721 C CA . THR F 3 74 ? 38.833 62.628 28.697 1.00 74.25 73 THR L CA 1
ATOM 9722 C C . THR F 3 74 ? 38.384 61.365 29.415 1.00 71.51 73 THR L C 1
ATOM 9723 O O . THR F 3 74 ? 37.554 61.426 30.327 1.00 77.43 73 THR L O 1
ATOM 9727 N N . ILE F 3 75 ? 38.920 60.225 28.989 1.00 71.69 74 ILE L N 1
ATOM 9728 C CA . ILE F 3 75 ? 38.766 58.957 29.691 1.00 74.97 74 ILE L CA 1
ATOM 9729 C C . ILE F 3 75 ? 40.146 58.563 30.200 1.00 72.87 74 ILE L C 1
ATOM 9730 O O . ILE F 3 75 ? 41.039 58.241 29.406 1.00 86.39 74 ILE L O 1
ATOM 9735 N N . SER F 3 76 ? 40.322 58.587 31.524 1.00 76.18 75 SER L N 1
ATOM 9736 C CA . SER F 3 76 ? 41.653 58.417 32.101 1.00 84.59 75 SER L CA 1
ATOM 9737 C C . SER F 3 76 ? 42.199 57.017 31.840 1.00 89.12 75 SER L C 1
ATOM 9738 O O . SER F 3 76 ? 43.352 56.859 31.423 1.00 94.43 75 SER L O 1
ATOM 9741 N N . SER F 3 77 ? 41.388 55.989 32.080 1.00 86.77 76 SER L N 1
ATOM 9742 C CA . SER F 3 77 ? 41.782 54.601 31.841 1.00 87.71 76 SER L CA 1
ATOM 9743 C C . SER F 3 77 ? 40.637 53.911 31.106 1.00 85.12 76 SER L C 1
ATOM 9744 O O . SER F 3 77 ? 39.606 53.595 31.707 1.00 85.53 76 SER L O 1
ATOM 9747 N N . LEU F 3 78 ? 40.823 53.683 29.809 1.00 88.66 77 LEU L N 1
ATOM 9748 C CA . LEU F 3 78 ? 39.766 53.108 28.988 1.00 82.31 77 LEU L CA 1
ATOM 9749 C C . LEU F 3 78 ? 39.413 51.702 29.457 1.00 82.47 77 LEU L C 1
ATOM 9750 O O . LEU F 3 78 ? 40.291 50.883 29.743 1.00 85.95 77 LEU L O 1
ATOM 9755 N N . GLN F 3 79 ? 38.118 51.427 29.537 1.00 80.01 78 GLN L N 1
ATOM 9756 C CA . GLN F 3 79 ? 37.589 50.140 29.952 1.00 81.06 78 GLN L CA 1
ATOM 9757 C C . GLN F 3 79 ? 36.837 49.485 28.800 1.00 77.09 78 GLN L C 1
ATOM 9758 O O . GLN F 3 79 ? 36.424 50.165 27.853 1.00 73.57 78 GLN L O 1
ATOM 9764 N N . PRO F 3 80 ? 36.652 48.158 28.841 1.00 79.12 79 PRO L N 1
ATOM 9765 C CA . PRO F 3 80 ? 35.983 47.473 27.720 1.00 77.58 79 PRO L CA 1
ATOM 9766 C C . PRO F 3 80 ? 34.616 48.035 27.363 1.00 75.67 79 PRO L C 1
ATOM 9767 O O . PRO F 3 80 ? 34.287 48.131 26.174 1.00 67.06 79 PRO L O 1
ATOM 9771 N N . GLU F 3 81 ? 33.809 48.412 28.350 1.00 68.16 80 GLU L N 1
ATOM 9772 C CA . GLU F 3 81 ? 32.480 48.931 28.055 1.00 67.48 80 GLU L CA 1
ATOM 9773 C C . GLU F 3 81 ? 32.492 50.393 27.628 1.00 68.89 80 GLU L C 1
ATOM 9774 O O . GLU F 3 81 ? 31.417 50.964 27.415 1.00 75.14 80 GLU L O 1
ATOM 9780 N N . ASP F 3 82 ? 33.665 51.008 27.486 1.00 64.94 81 ASP L N 1
ATOM 9781 C CA . ASP F 3 82 ? 33.751 52.400 27.065 1.00 55.18 81 ASP L CA 1
ATOM 9782 C C . ASP F 3 82 ? 33.905 52.557 25.557 1.00 65.48 81 ASP L C 1
ATOM 9783 O O . ASP F 3 82 ? 33.824 53.685 25.056 1.00 63.92 81 ASP L O 1
ATOM 9788 N N . PHE F 3 83 ? 34.118 51.467 24.824 1.00 54.66 82 PHE L N 1
ATOM 9789 C CA . PHE F 3 83 ? 34.204 51.544 23.371 1.00 67.86 82 PHE L CA 1
ATOM 9790 C C . PHE F 3 83 ? 32.826 51.828 22.790 1.00 58.77 82 PHE L C 1
ATOM 9791 O O . PHE F 3 83 ? 31.902 51.022 22.941 1.00 64.34 82 PHE L O 1
ATOM 9799 N N . ALA F 3 84 ? 32.696 52.977 22.127 1.00 59.79 83 ALA L N 1
ATOM 9800 C CA . ALA F 3 84 ? 31.413 53.479 21.651 1.00 52.62 83 ALA L CA 1
ATOM 9801 C C . ALA F 3 84 ? 31.618 54.770 20.871 1.00 59.95 83 ALA L C 1
ATOM 9802 O O . ALA F 3 84 ? 32.756 55.148 20.572 1.00 60.83 83 ALA L O 1
ATOM 9804 N N . THR F 3 85 ? 30.525 55.445 20.531 1.00 57.18 84 THR L N 1
ATOM 9805 C CA . THR F 3 85 ? 30.569 56.749 19.888 1.00 53.04 84 THR L CA 1
ATOM 9806 C C . THR F 3 85 ? 30.220 57.817 20.917 1.00 55.14 84 THR L C 1
ATOM 9807 O O . THR F 3 85 ? 29.361 57.603 21.777 1.00 63.39 84 THR L O 1
ATOM 9811 N N . TYR F 3 86 ? 30.895 58.962 20.835 1.00 58.30 85 TYR L N 1
ATOM 9812 C CA . TYR F 3 86 ? 30.711 60.042 21.796 1.00 64.86 85 TYR L CA 1
ATOM 9813 C C . TYR F 3 86 ? 30.357 61.322 21.057 1.00 63.91 85 TYR L C 1
ATOM 9814 O O . TYR F 3 86 ? 30.992 61.662 20.053 1.00 67.79 85 TYR L O 1
ATOM 9823 N N . TYR F 3 87 ? 29.340 62.021 21.553 1.00 56.20 86 TYR L N 1
ATOM 9824 C CA . TYR F 3 87 ? 28.834 63.239 20.940 1.00 56.65 86 TYR L CA 1
ATOM 9825 C C . TYR F 3 87 ? 28.914 64.384 21.939 1.00 65.92 86 TYR L C 1
ATOM 9826 O O . TYR F 3 87 ? 28.655 64.196 23.132 1.00 68.45 86 TYR L O 1
ATOM 9835 N N . CYS F 3 88 ? 29.262 65.569 21.454 1.00 66.01 87 CYS L N 1
ATOM 9836 C CA . CYS F 3 88 ? 29.060 66.779 22.233 1.00 70.84 87 CYS L CA 1
ATOM 9837 C C . CYS F 3 88 ? 27.810 67.495 21.738 1.00 68.73 87 CYS L C 1
ATOM 9838 O O . CYS F 3 88 ? 27.363 67.308 20.603 1.00 63.73 87 CYS L O 1
ATOM 9841 N N . GLN F 3 89 ? 27.233 68.306 22.618 1.00 61.90 88 GLN L N 1
ATOM 9842 C CA . GLN F 3 89 ? 26.010 69.023 22.291 1.00 60.77 88 GLN L CA 1
ATOM 9843 C C . GLN F 3 89 ? 25.985 70.330 23.062 1.00 68.38 88 GLN L C 1
ATOM 9844 O O . GLN F 3 89 ? 26.149 70.334 24.286 1.00 67.58 88 GLN L O 1
ATOM 9850 N N . GLN F 3 90 ? 25.778 71.428 22.345 1.00 65.55 89 GLN L N 1
ATOM 9851 C CA . GLN F 3 90 ? 25.613 72.726 22.973 1.00 72.20 89 GLN L CA 1
ATOM 9852 C C . GLN F 3 90 ? 24.136 72.984 23.239 1.00 71.39 89 GLN L C 1
ATOM 9853 O O . GLN F 3 90 ? 23.280 72.709 22.391 1.00 71.15 89 GLN L O 1
ATOM 9859 N N . TYR F 3 91 ? 23.840 73.485 24.435 1.00 69.13 90 TYR L N 1
ATOM 9860 C CA . TYR F 3 91 ? 22.509 73.974 24.768 1.00 68.21 90 TYR L CA 1
ATOM 9861 C C . TYR F 3 91 ? 22.555 75.455 25.119 1.00 65.88 90 TYR L C 1
ATOM 9862 O O . TYR F 3 91 ? 21.725 75.953 25.881 1.00 70.38 90 TYR L O 1
ATOM 9871 N N . TRP F 3 92 ? 23.533 76.164 24.555 1.00 69.87 91 TRP L N 1
ATOM 9872 C CA . TRP F 3 92 ? 23.659 77.597 24.794 1.00 76.12 91 TRP L CA 1
ATOM 9873 C C . TRP F 3 92 ? 22.485 78.357 24.192 1.00 71.98 91 TRP L C 1
ATOM 9874 O O . TRP F 3 92 ? 21.869 79.198 24.857 1.00 70.37 91 TRP L O 1
ATOM 9885 N N . TRP F 3 93 ? 22.158 78.073 22.935 1.00 71.47 92 TRP L N 1
ATOM 9886 C CA . TRP F 3 93 ? 21.059 78.751 22.269 1.00 78.73 92 TRP L CA 1
ATOM 9887 C C . TRP F 3 93 ? 20.472 77.829 21.211 1.00 78.44 92 TRP L C 1
ATOM 9888 O O . TRP F 3 93 ? 21.082 76.831 20.820 1.00 72.99 92 TRP L O 1
ATOM 9899 N N . TYR F 3 94 ? 19.274 78.181 20.749 1.00 79.29 93 TYR L N 1
ATOM 9900 C CA . TYR F 3 94 ? 18.505 77.374 19.810 1.00 73.87 93 TYR L CA 1
ATOM 9901 C C . TYR F 3 94 ? 18.889 77.718 18.372 1.00 67.89 93 TYR L C 1
ATOM 9902 O O . TYR F 3 94 ? 19.166 78.882 18.066 1.00 81.86 93 TYR L O 1
ATOM 9911 N N . PRO F 3 95 ? 18.921 76.729 17.465 1.00 67.70 94 PRO L N 1
ATOM 9912 C CA . PRO F 3 95 ? 18.623 75.316 17.725 1.00 72.12 94 PRO L CA 1
ATOM 9913 C C . PRO F 3 95 ? 19.777 74.566 18.390 1.00 77.48 94 PRO L C 1
ATOM 9914 O O . PRO F 3 95 ? 20.938 74.804 18.053 1.00 78.93 94 PRO L O 1
ATOM 9918 N N . PHE F 3 96 ? 19.455 73.687 19.338 1.00 73.19 95 PHE L N 1
ATOM 9919 C CA . PHE F 3 96 ? 20.467 72.826 19.933 1.00 68.52 95 PHE L CA 1
ATOM 9920 C C . PHE F 3 96 ? 21.107 71.960 18.853 1.00 69.76 95 PHE L C 1
ATOM 9921 O O . PHE F 3 96 ? 20.420 71.410 17.989 1.00 76.59 95 PHE L O 1
ATOM 9929 N N . THR F 3 97 ? 22.434 71.860 18.889 1.00 64.16 96 THR L N 1
ATOM 9930 C CA . THR F 3 97 ? 23.187 71.166 17.854 1.00 66.93 96 THR L CA 1
ATOM 9931 C C . THR F 3 97 ? 24.163 70.179 18.477 1.00 66.48 96 THR L C 1
ATOM 9932 O O . THR F 3 97 ? 24.806 70.477 19.489 1.00 68.88 96 THR L O 1
ATOM 9936 N N . PHE F 3 98 ? 24.256 69.000 17.872 1.00 68.31 97 PHE L N 1
ATOM 9937 C CA . PHE F 3 98 ? 25.201 67.968 18.267 1.00 63.39 97 PHE L CA 1
ATOM 9938 C C . PHE F 3 98 ? 26.454 68.036 17.400 1.00 61.86 97 PHE L C 1
ATOM 9939 O O . PHE F 3 98 ? 26.460 68.620 16.314 1.00 69.99 97 PHE L O 1
ATOM 9947 N N . GLY F 3 99 ? 27.525 67.426 17.902 1.00 68.30 98 GLY L N 1
ATOM 9948 C CA . GLY F 3 99 ? 28.688 67.176 17.080 1.00 61.01 98 GLY L CA 1
ATOM 9949 C C . GLY F 3 99 ? 28.481 65.967 16.188 1.00 58.02 98 GLY L C 1
ATOM 9950 O O . GLY F 3 99 ? 27.540 65.191 16.353 1.00 75.87 98 GLY L O 1
ATOM 9951 N N . GLN F 3 100 ? 29.385 65.805 15.220 1.00 62.09 99 GLN L N 1
ATOM 9952 C CA . GLN F 3 100 ? 29.245 64.702 14.277 1.00 54.33 99 GLN L CA 1
ATOM 9953 C C . GLN F 3 100 ? 29.556 63.350 14.904 1.00 62.07 99 GLN L C 1
ATOM 9954 O O . GLN F 3 100 ? 29.243 62.321 14.297 1.00 64.31 99 GLN L O 1
ATOM 9960 N N . GLY F 3 101 ? 30.152 63.325 16.090 1.00 60.02 100 GLY L N 1
ATOM 9961 C CA . GLY F 3 101 ? 30.428 62.087 16.783 1.00 64.10 100 GLY L CA 1
ATOM 9962 C C . GLY F 3 101 ? 31.889 61.678 16.678 1.00 65.50 100 GLY L C 1
ATOM 9963 O O . GLY F 3 101 ? 32.623 62.083 15.774 1.00 68.59 100 GLY L O 1
ATOM 9964 N N . THR F 3 102 ? 32.313 60.857 17.637 1.00 68.41 101 THR L N 1
ATOM 9965 C CA . THR F 3 102 ? 33.657 60.290 17.658 1.00 66.06 101 THR L CA 1
ATOM 9966 C C . THR F 3 102 ? 33.552 58.834 18.078 1.00 63.55 101 THR L C 1
ATOM 9967 O O . THR F 3 102 ? 33.151 58.545 19.209 1.00 67.69 101 THR L O 1
ATOM 9971 N N . LYS F 3 103 ? 33.907 57.922 17.177 1.00 60.65 102 LYS L N 1
ATOM 9972 C CA . LYS F 3 103 ? 33.815 56.493 17.447 1.00 64.01 102 LYS L CA 1
ATOM 9973 C C . LYS F 3 103 ? 35.138 56.007 18.031 1.00 72.56 102 LYS L C 1
ATOM 9974 O O . LYS F 3 103 ? 36.193 56.166 17.408 1.00 68.88 102 LYS L O 1
ATOM 9980 N N . VAL F 3 104 ? 35.081 55.418 19.223 1.00 68.35 103 VAL L N 1
ATOM 9981 C CA . VAL F 3 104 ? 36.258 54.893 19.906 1.00 65.61 103 VAL L CA 1
ATOM 9982 C C . VAL F 3 104 ? 36.261 53.381 19.708 1.00 56.36 103 VAL L C 1
ATOM 9983 O O . VAL F 3 104 ? 35.494 52.653 20.346 1.00 68.64 103 VAL L O 1
ATOM 9987 N N . GLU F 3 105 ? 37.121 52.907 18.816 1.00 68.75 104 GLU L N 1
ATOM 9988 C CA . GLU F 3 105 ? 37.239 51.492 18.500 1.00 65.69 104 GLU L CA 1
ATOM 9989 C C . GLU F 3 105 ? 38.429 50.866 19.224 1.00 70.75 104 GLU L C 1
ATOM 9990 O O . GLU F 3 105 ? 39.315 51.558 19.734 1.00 75.28 104 GLU L O 1
ATOM 9996 N N . ILE F 3 106 ? 38.430 49.532 19.272 1.00 60.18 105 ILE L N 1
ATOM 9997 C CA . ILE F 3 106 ? 39.454 48.770 19.982 1.00 65.44 105 ILE L CA 1
ATOM 9998 C C . ILE F 3 106 ? 40.579 48.378 19.031 1.00 74.85 105 ILE L C 1
ATOM 9999 O O . ILE F 3 106 ? 40.339 47.827 17.950 1.00 64.54 105 ILE L O 1
ATOM 10004 N N . LYS F 3 107 ? 41.814 48.654 19.448 1.00 70.49 106 LYS L N 1
ATOM 10005 C CA . LYS F 3 107 ? 42.986 48.387 18.627 1.00 75.51 106 LYS L CA 1
ATOM 10006 C C . LYS F 3 107 ? 43.425 46.936 18.777 1.00 70.43 106 LYS L C 1
ATOM 10007 O O . LYS F 3 107 ? 43.365 46.362 19.867 1.00 73.74 106 LYS L O 1
ATOM 10013 N N . ARG F 3 108 ? 43.878 46.345 17.674 1.00 66.63 107 ARG L N 1
ATOM 10014 C CA . ARG F 3 108 ? 44.453 45.009 17.700 1.00 75.72 107 ARG L CA 1
ATOM 10015 C C . ARG F 3 108 ? 45.510 44.911 16.608 1.00 65.37 107 ARG L C 1
ATOM 10016 O O . ARG F 3 108 ? 45.750 45.862 15.858 1.00 74.76 107 ARG L O 1
ATOM 10024 N N . THR F 3 109 ? 46.152 43.749 16.530 1.00 65.92 108 THR L N 1
ATOM 10025 C CA . THR F 3 109 ? 47.157 43.513 15.506 1.00 69.96 108 THR L CA 1
ATOM 10026 C C . THR F 3 109 ? 46.500 43.324 14.141 1.00 61.31 108 THR L C 1
ATOM 10027 O O . THR F 3 109 ? 45.314 43.001 14.029 1.00 59.69 108 THR L O 1
ATOM 10031 N N . VAL F 3 110 ? 47.296 43.543 13.091 1.00 67.92 109 VAL L N 1
ATOM 10032 C CA . VAL F 3 110 ? 46.792 43.422 11.728 1.00 58.75 109 VAL L CA 1
ATOM 10033 C C . VAL F 3 110 ? 46.395 41.979 11.447 1.00 57.50 109 VAL L C 1
ATOM 10034 O O . VAL F 3 110 ? 47.035 41.030 11.920 1.00 60.90 109 VAL L O 1
ATOM 10038 N N . ALA F 3 111 ? 45.330 41.809 10.666 1.00 49.66 110 ALA L N 1
ATOM 10039 C CA . ALA F 3 111 ? 44.837 40.492 10.289 1.00 56.78 110 ALA L CA 1
ATOM 10040 C C . ALA F 3 111 ? 44.355 40.538 8.849 1.00 59.51 110 ALA L C 1
ATOM 10041 O O . ALA F 3 111 ? 43.593 41.434 8.473 1.00 54.56 110 ALA L O 1
ATOM 10043 N N . ALA F 3 112 ? 44.813 39.583 8.046 1.00 55.90 111 ALA L N 1
ATOM 10044 C CA . ALA F 3 112 ? 44.439 39.554 6.640 1.00 59.89 111 ALA L CA 1
ATOM 10045 C C . ALA F 3 112 ? 43.067 38.903 6.471 1.00 57.30 111 ALA L C 1
ATOM 10046 O O . ALA F 3 112 ? 42.750 37.929 7.160 1.00 54.53 111 ALA L O 1
ATOM 10048 N N . PRO F 3 113 ? 42.237 39.421 5.572 1.00 42.99 112 PRO L N 1
ATOM 10049 C CA . PRO F 3 113 ? 40.908 38.837 5.379 1.00 53.87 112 PRO L CA 1
ATOM 10050 C C . PRO F 3 113 ? 40.983 37.505 4.655 1.00 49.40 112 PRO L C 1
ATOM 10051 O O . PRO F 3 113 ? 41.841 37.284 3.797 1.00 58.33 112 PRO L O 1
ATOM 10055 N N . SER F 3 114 ? 40.077 36.604 5.027 1.00 48.08 113 SER L N 1
ATOM 10056 C CA . SER F 3 114 ? 39.790 35.416 4.234 1.00 46.26 113 SER L CA 1
ATOM 10057 C C . SER F 3 114 ? 38.749 35.795 3.188 1.00 51.14 113 SER L C 1
ATOM 10058 O O . SER F 3 114 ? 37.649 36.238 3.537 1.00 54.23 113 SER L O 1
ATOM 10061 N N . VAL F 3 115 ? 39.095 35.640 1.913 1.00 47.02 114 VAL L N 1
ATOM 10062 C CA . VAL F 3 115 ? 38.291 36.157 0.810 1.00 39.27 114 VAL L CA 1
ATOM 10063 C C . VAL F 3 115 ? 37.510 35.019 0.164 1.00 44.58 114 VAL L C 1
ATOM 10064 O O . VAL F 3 115 ? 38.085 33.988 -0.210 1.00 47.06 114 VAL L O 1
ATOM 10068 N N . PHE F 3 116 ? 36.198 35.208 0.035 1.00 47.38 115 PHE L N 1
ATOM 10069 C CA . PHE F 3 116 ? 35.301 34.255 -0.605 1.00 40.23 115 PHE L CA 1
ATOM 10070 C C . PHE F 3 116 ? 34.461 34.986 -1.642 1.00 46.27 115 PHE L C 1
ATOM 10071 O O . PHE F 3 116 ? 34.101 36.151 -1.451 1.00 45.66 115 PHE L O 1
ATOM 10079 N N . ILE F 3 117 ? 34.159 34.305 -2.744 1.00 39.87 116 ILE L N 1
ATOM 10080 C CA . ILE F 3 117 ? 33.335 34.870 -3.803 1.00 47.61 116 ILE L CA 1
ATOM 10081 C C . ILE F 3 117 ? 32.192 33.903 -4.088 1.00 33.37 116 ILE L C 1
ATOM 10082 O O . ILE F 3 117 ? 32.365 32.682 -4.006 1.00 42.21 116 ILE L O 1
ATOM 10087 N N . PHE F 3 118 ? 31.012 34.448 -4.384 1.00 43.86 117 PHE L N 1
ATOM 10088 C CA . PHE F 3 118 ? 29.808 33.644 -4.588 1.00 41.59 117 PHE L CA 1
ATOM 10089 C C . PHE F 3 118 ? 29.169 34.023 -5.917 1.00 44.18 117 PHE L C 1
ATOM 10090 O O . PHE F 3 118 ? 28.813 35.203 -6.118 1.00 37.02 117 PHE L O 1
ATOM 10098 N N . PRO F 3 119 ? 28.975 33.078 -6.829 1.00 44.28 118 PRO L N 1
ATOM 10099 C CA . PRO F 3 119 ? 28.193 33.358 -8.033 1.00 44.84 118 PRO L CA 1
ATOM 10100 C C . PRO F 3 119 ? 26.734 33.561 -7.677 1.00 47.14 118 PRO L C 1
ATOM 10101 O O . PRO F 3 119 ? 26.286 33.135 -6.601 1.00 43.69 118 PRO L O 1
ATOM 10105 N N . PRO F 3 120 ? 25.960 34.220 -8.534 1.00 53.40 119 PRO L N 1
ATOM 10106 C CA . PRO F 3 120 ? 24.521 34.314 -8.283 1.00 43.35 119 PRO L CA 1
ATOM 10107 C C . PRO F 3 120 ? 23.870 32.948 -8.399 1.00 40.38 119 PRO L C 1
ATOM 10108 O O . PRO F 3 120 ? 24.298 32.092 -9.177 1.00 48.58 119 PRO L O 1
ATOM 10112 N N . SER F 3 121 ? 22.837 32.739 -7.590 1.00 39.69 120 SER L N 1
ATOM 10113 C CA . SER F 3 121 ? 22.099 31.489 -7.653 1.00 48.55 120 SER L CA 1
ATOM 10114 C C . SER F 3 121 ? 21.316 31.407 -8.956 1.00 44.36 120 SER L C 1
ATOM 10115 O O . SER F 3 121 ? 20.925 32.424 -9.536 1.00 47.78 120 SER L O 1
ATOM 10118 N N . ASP F 3 122 ? 21.092 30.175 -9.419 1.00 58.26 121 ASP L N 1
ATOM 10119 C CA . ASP F 3 122 ? 20.196 29.966 -10.552 1.00 53.59 121 ASP L CA 1
ATOM 10120 C C . ASP F 3 122 ? 18.803 30.504 -10.261 1.00 59.05 121 ASP L C 1
ATOM 10121 O O . ASP F 3 122 ? 18.110 30.968 -11.174 1.00 65.83 121 ASP L O 1
ATOM 10126 N N . GLU F 3 123 ? 18.380 30.451 -8.996 1.00 68.13 122 GLU L N 1
ATOM 10127 C CA . GLU F 3 123 ? 17.051 30.928 -8.630 1.00 65.54 122 GLU L CA 1
ATOM 10128 C C . GLU F 3 123 ? 16.915 32.426 -8.876 1.00 61.19 122 GLU L C 1
ATOM 10129 O O . GLU F 3 123 ? 15.873 32.890 -9.354 1.00 77.99 122 GLU L O 1
ATOM 10135 N N . GLN F 3 124 ? 17.975 33.191 -8.616 1.00 53.01 123 GLN L N 1
ATOM 10136 C CA . GLN F 3 124 ? 17.895 34.666 -8.783 1.00 53.84 123 GLN L CA 1
ATOM 10137 C C . GLN F 3 124 ? 17.972 35.027 -10.267 1.00 62.32 123 GLN L C 1
ATOM 10138 O O . GLN F 3 124 ? 17.351 36.025 -10.660 1.00 57.18 123 GLN L O 1
ATOM 10144 N N . LEU F 3 125 ? 18.700 34.243 -11.059 1.00 59.28 124 LEU L N 1
ATOM 10145 C CA . LEU F 3 125 ? 18.899 34.593 -12.490 1.00 63.71 124 LEU L CA 1
ATOM 10146 C C . LEU F 3 125 ? 17.541 34.616 -13.195 1.00 75.35 124 LEU L C 1
ATOM 10147 O O . LEU F 3 125 ? 17.345 35.484 -14.062 1.00 73.22 124 LEU L O 1
ATOM 10152 N N . LYS F 3 126 ? 16.645 33.698 -12.833 1.00 70.32 125 LYS L N 1
ATOM 10153 C CA . LYS F 3 126 ? 15.280 33.702 -13.413 1.00 75.96 125 LYS L CA 1
ATOM 10154 C C . LYS F 3 126 ? 14.703 35.119 -13.330 1.00 84.29 125 LYS L C 1
ATOM 10155 O O . LYS F 3 126 ? 14.174 35.596 -14.348 1.00 84.29 125 LYS L O 1
ATOM 10161 N N . SER F 3 127 ? 14.807 35.762 -12.165 1.00 78.82 126 SER L N 1
ATOM 10162 C CA . SER F 3 127 ? 14.259 37.103 -12.001 1.00 77.77 126 SER L CA 1
ATOM 10163 C C . SER F 3 127 ? 14.877 38.123 -12.950 1.00 79.54 126 SER L C 1
ATOM 10164 O O . SER F 3 127 ? 14.387 39.255 -13.015 1.00 71.84 126 SER L O 1
ATOM 10167 N N . GLY F 3 128 ? 15.923 37.757 -13.684 1.00 62.11 127 GLY L N 1
ATOM 10168 C CA . GLY F 3 128 ? 16.543 38.657 -14.633 1.00 62.34 127 GLY L CA 1
ATOM 10169 C C . GLY F 3 128 ? 17.613 39.567 -14.075 1.00 58.78 127 GLY L C 1
ATOM 10170 O O . GLY F 3 128 ? 18.075 40.463 -14.793 1.00 70.35 127 GLY L O 1
ATOM 10171 N N . THR F 3 129 ? 18.023 39.377 -12.824 1.00 58.63 128 THR L N 1
ATOM 10172 C CA . THR F 3 129 ? 19.155 40.096 -12.258 1.00 63.93 128 THR L CA 1
ATOM 10173 C C . THR F 3 129 ? 20.152 39.098 -11.690 1.00 53.03 128 THR L C 1
ATOM 10174 O O . THR F 3 129 ? 19.817 37.949 -11.396 1.00 53.71 128 THR L O 1
ATOM 10178 N N . ALA F 3 130 ? 21.390 39.559 -11.537 1.00 49.56 129 ALA L N 1
ATOM 10179 C CA . ALA F 3 130 ? 22.487 38.729 -11.057 1.00 45.50 129 ALA L CA 1
ATOM 10180 C C . ALA F 3 130 ? 23.259 39.503 -10.002 1.00 59.06 129 ALA L C 1
ATOM 10181 O O . ALA F 3 130 ? 23.799 40.577 -10.286 1.00 52.93 129 ALA L O 1
ATOM 10183 N N . SER F 3 131 ? 23.284 38.973 -8.785 1.00 45.46 130 SER L N 1
ATOM 10184 C CA . SER F 3 131 ? 24.039 39.549 -7.682 1.00 48.70 130 SER L CA 1
ATOM 10185 C C . SER F 3 131 ? 25.264 38.681 -7.421 1.00 44.92 130 SER L C 1
ATOM 10186 O O . SER F 3 131 ? 25.128 37.501 -7.078 1.00 46.54 130 SER L O 1
ATOM 10189 N N . VAL F 3 132 ? 26.453 39.250 -7.619 1.00 39.30 131 VAL L N 1
ATOM 10190 C CA . VAL F 3 132 ? 27.714 38.583 -7.297 1.00 40.87 131 VAL L CA 1
ATOM 10191 C C . VAL F 3 132 ? 28.242 39.176 -5.997 1.00 46.85 131 VAL L C 1
ATOM 10192 O O . VAL F 3 132 ? 28.328 40.403 -5.858 1.00 41.52 131 VAL L O 1
ATOM 10196 N N . VAL F 3 133 ? 28.606 38.312 -5.049 1.00 46.32 132 VAL L N 1
ATOM 10197 C CA . VAL F 3 133 ? 28.923 38.721 -3.684 1.00 42.46 132 VAL L CA 1
ATOM 10198 C C . VAL F 3 133 ? 30.355 38.323 -3.349 1.00 47.72 132 VAL L C 1
ATOM 10199 O O . VAL F 3 133 ? 30.753 37.170 -3.559 1.00 43.74 132 VAL L O 1
ATOM 10203 N N . CYS F 3 134 ? 31.111 39.273 -2.797 1.00 48.39 133 CYS L N 1
ATOM 10204 C CA . CYS F 3 134 ? 32.474 39.061 -2.323 1.00 45.54 133 CYS L CA 1
ATOM 10205 C C . CYS F 3 134 ? 32.521 39.262 -0.816 1.00 50.43 133 CYS L C 1
ATOM 10206 O O . CYS F 3 134 ? 32.073 40.297 -0.312 1.00 48.78 133 CYS L O 1
ATOM 10209 N N . LEU F 3 135 ? 33.064 38.282 -0.099 1.00 39.98 134 LEU L N 1
ATOM 10210 C CA . LEU F 3 135 ? 33.112 38.304 1.359 1.00 39.08 134 LEU L CA 1
ATOM 10211 C C . LEU F 3 135 ? 34.552 38.475 1.828 1.00 50.01 134 LEU L C 1
ATOM 10212 O O . LEU F 3 135 ? 35.429 37.682 1.465 1.00 41.80 134 LEU L O 1
ATOM 10217 N N . LEU F 3 136 ? 34.789 39.504 2.639 1.00 40.92 135 LEU L N 1
ATOM 10218 C CA . LEU F 3 136 ? 36.055 39.704 3.339 1.00 45.65 135 LEU L CA 1
ATOM 10219 C C . LEU F 3 136 ? 35.789 39.427 4.813 1.00 40.13 135 LEU L C 1
ATOM 10220 O O . LEU F 3 136 ? 35.070 40.186 5.470 1.00 49.92 135 LEU L O 1
ATOM 10225 N N . ASN F 3 137 ? 36.379 38.357 5.336 1.00 45.08 136 ASN L N 1
ATOM 10226 C CA . ASN F 3 137 ? 36.034 37.849 6.657 1.00 52.66 136 ASN L CA 1
ATOM 10227 C C . ASN F 3 137 ? 37.188 38.032 7.633 1.00 52.83 136 ASN L C 1
ATOM 10228 O O . ASN F 3 137 ? 38.311 37.589 7.366 1.00 50.26 136 ASN L O 1
ATOM 10233 N N . ASN F 3 138 ? 36.898 38.679 8.766 1.00 45.77 137 ASN L N 1
ATOM 10234 C CA . ASN F 3 138 ? 37.792 38.765 9.924 1.00 49.55 137 ASN L CA 1
ATOM 10235 C C . ASN F 3 138 ? 39.146 39.377 9.546 1.00 52.49 137 ASN L C 1
ATOM 10236 O O . ASN F 3 138 ? 40.177 38.704 9.490 1.00 50.55 137 ASN L O 1
ATOM 10241 N N . PHE F 3 139 ? 39.118 40.688 9.311 1.00 48.32 138 PHE L N 1
ATOM 10242 C CA . PHE F 3 139 ? 40.323 41.431 8.975 1.00 48.54 138 PHE L CA 1
ATOM 10243 C C . PHE F 3 139 ? 40.427 42.675 9.845 1.00 56.16 138 PHE L C 1
ATOM 10244 O O . PHE F 3 139 ? 39.445 43.139 10.429 1.00 53.36 138 PHE L O 1
ATOM 10252 N N . TYR F 3 140 ? 41.650 43.205 9.931 1.00 53.84 139 TYR L N 1
ATOM 10253 C CA . TYR F 3 140 ? 41.933 44.409 10.689 1.00 53.11 139 TYR L CA 1
ATOM 10254 C C . TYR F 3 140 ? 43.178 45.035 10.078 1.00 54.67 139 TYR L C 1
ATOM 10255 O O . TYR F 3 140 ? 44.130 44.309 9.761 1.00 55.84 139 TYR L O 1
ATOM 10264 N N . PRO F 3 141 ? 43.213 46.366 9.906 1.00 60.41 140 PRO L N 1
ATOM 10265 C CA . PRO F 3 141 ? 42.168 47.315 10.303 1.00 61.51 140 PRO L CA 1
ATOM 10266 C C . PRO F 3 141 ? 41.032 47.416 9.289 1.00 55.10 140 PRO L C 1
ATOM 10267 O O . PRO F 3 141 ? 40.958 46.603 8.369 1.00 54.03 140 PRO L O 1
ATOM 10271 N N . ARG F 3 142 ? 40.167 48.420 9.457 1.00 62.20 141 ARG L N 1
ATOM 10272 C CA . ARG F 3 142 ? 38.960 48.505 8.640 1.00 65.21 141 ARG L CA 1
ATOM 10273 C C . ARG F 3 142 ? 39.280 48.826 7.186 1.00 59.00 141 ARG L C 1
ATOM 10274 O O . ARG F 3 142 ? 38.547 48.402 6.285 1.00 64.76 141 ARG L O 1
ATOM 10282 N N . GLU F 3 143 ? 40.364 49.554 6.935 1.00 72.06 142 GLU L N 1
ATOM 10283 C CA . GLU F 3 143 ? 40.672 50.001 5.584 1.00 62.42 142 GLU L CA 1
ATOM 10284 C C . GLU F 3 143 ? 40.986 48.808 4.689 1.00 63.64 142 GLU L C 1
ATOM 10285 O O . GLU F 3 143 ? 41.799 47.947 5.041 1.00 69.15 142 GLU L O 1
ATOM 10291 N N . ALA F 3 144 ? 40.334 48.764 3.528 1.00 66.92 143 ALA L N 1
ATOM 10292 C CA . ALA F 3 144 ? 40.538 47.708 2.546 1.00 68.12 143 ALA L CA 1
ATOM 10293 C C . ALA F 3 144 ? 39.924 48.114 1.214 1.00 52.61 143 ALA L C 1
ATOM 10294 O O . ALA F 3 144 ? 38.766 48.539 1.166 1.00 76.09 143 ALA L O 1
ATOM 10296 N N . LYS F 3 145 ? 40.686 47.988 0.132 1.00 53.61 144 LYS L N 1
ATOM 10297 C CA . LYS F 3 145 ? 40.196 48.314 -1.199 1.00 52.74 144 LYS L CA 1
ATOM 10298 C C . LYS F 3 145 ? 39.662 47.057 -1.869 1.00 57.07 144 LYS L C 1
ATOM 10299 O O . LYS F 3 145 ? 40.348 46.031 -1.918 1.00 59.98 144 LYS L O 1
ATOM 10305 N N . VAL F 3 146 ? 38.432 47.137 -2.369 1.00 60.65 145 VAL L N 1
ATOM 10306 C CA . VAL F 3 146 ? 37.802 46.050 -3.104 1.00 49.69 145 VAL L CA 1
ATOM 10307 C C . VAL F 3 146 ? 37.588 46.519 -4.534 1.00 50.50 145 VAL L C 1
ATOM 10308 O O . VAL F 3 146 ? 37.174 47.661 -4.768 1.00 56.41 145 VAL L O 1
ATOM 10312 N N . GLN F 3 147 ? 37.858 45.636 -5.491 1.00 50.68 146 GLN L N 1
ATOM 10313 C CA . GLN F 3 147 ? 37.793 45.989 -6.903 1.00 48.52 146 GLN L CA 1
ATOM 10314 C C . GLN F 3 147 ? 37.250 44.800 -7.675 1.00 43.69 146 GLN L C 1
ATOM 10315 O O . GLN F 3 147 ? 37.832 43.712 -7.632 1.00 52.04 146 GLN L O 1
ATOM 10321 N N . TRP F 3 148 ? 36.144 45.010 -8.379 1.00 51.16 147 TRP L N 1
ATOM 10322 C CA . TRP F 3 148 ? 35.530 43.962 -9.178 1.00 39.14 147 TRP L CA 1
ATOM 10323 C C . TRP F 3 148 ? 36.117 43.939 -10.583 1.00 45.15 147 TRP L C 1
ATOM 10324 O O . TRP F 3 148 ? 36.432 44.984 -11.159 1.00 40.21 147 TRP L O 1
ATOM 10335 N N . LYS F 3 149 ? 36.259 42.732 -11.126 1.00 49.39 148 LYS L N 1
ATOM 10336 C CA . LYS F 3 149 ? 36.750 42.513 -12.480 1.00 47.25 148 LYS L CA 1
ATOM 10337 C C . LYS F 3 149 ? 35.863 41.489 -13.170 1.00 52.01 148 LYS L C 1
ATOM 10338 O O . LYS F 3 149 ? 35.614 40.409 -12.624 1.00 50.05 148 LYS L O 1
ATOM 10344 N N . VAL F 3 150 ? 35.388 41.834 -14.364 1.00 53.52 149 VAL L N 1
ATOM 10345 C CA . VAL F 3 150 ? 34.579 40.947 -15.193 1.00 48.34 149 VAL L CA 1
ATOM 10346 C C . VAL F 3 150 ? 35.314 40.762 -16.513 1.00 42.54 149 VAL L C 1
ATOM 10347 O O . VAL F 3 150 ? 35.445 41.714 -17.293 1.00 51.57 149 VAL L O 1
ATOM 10351 N N . ASP F 3 151 ? 35.781 39.538 -16.770 1.00 46.88 150 ASP L N 1
ATOM 10352 C CA . ASP F 3 151 ? 36.694 39.258 -17.881 1.00 52.07 150 ASP L CA 1
ATOM 10353 C C . ASP F 3 151 ? 37.817 40.292 -17.942 1.00 49.11 150 ASP L C 1
ATOM 10354 O O . ASP F 3 151 ? 38.154 40.812 -19.009 1.00 54.40 150 ASP L O 1
ATOM 10359 N N . ASN F 3 152 ? 38.375 40.614 -16.772 1.00 55.55 151 ASN L N 1
ATOM 10360 C CA . ASN F 3 152 ? 39.484 41.543 -16.551 1.00 44.33 151 ASN L CA 1
ATOM 10361 C C . ASN F 3 152 ? 39.089 43.006 -16.710 1.00 54.91 151 ASN L C 1
ATOM 10362 O O . ASN F 3 152 ? 39.944 43.884 -16.537 1.00 60.45 151 ASN L O 1
ATOM 10367 N N . ALA F 3 153 ? 37.840 43.303 -17.049 1.00 64.00 152 ALA L N 1
ATOM 10368 C CA . ALA F 3 153 ? 37.377 44.682 -17.140 1.00 59.13 152 ALA L CA 1
ATOM 10369 C C . ALA F 3 153 ? 37.131 45.229 -15.739 1.00 59.05 152 ALA L C 1
ATOM 10370 O O . ALA F 3 153 ? 36.387 44.631 -14.954 1.00 51.35 152 ALA L O 1
ATOM 10372 N N . LEU F 3 154 ? 37.770 46.353 -15.424 1.00 48.37 153 LEU L N 1
ATOM 10373 C CA . LEU F 3 154 ? 37.613 46.978 -14.118 1.00 56.11 153 LEU L CA 1
ATOM 10374 C C . LEU F 3 154 ? 36.223 47.591 -13.996 1.00 52.33 153 LEU L C 1
ATOM 10375 O O . LEU F 3 154 ? 35.820 48.416 -14.821 1.00 60.18 153 LEU L O 1
ATOM 10380 N N . GLN F 3 155 ? 35.497 47.196 -12.954 1.00 57.05 154 GLN L N 1
ATOM 10381 C CA . GLN F 3 155 ? 34.120 47.625 -12.777 1.00 47.10 154 GLN L CA 1
ATOM 10382 C C . GLN F 3 155 ? 34.055 48.876 -11.914 1.00 51.16 154 GLN L C 1
ATOM 10383 O O . GLN F 3 155 ? 34.927 49.129 -11.078 1.00 62.92 154 GLN L O 1
ATOM 10389 N N . SER F 3 156 ? 32.997 49.656 -12.117 1.00 55.81 155 SER L N 1
ATOM 10390 C CA . SER F 3 156 ? 32.769 50.855 -11.324 1.00 60.03 155 SER L CA 1
ATOM 10391 C C . SER F 3 156 ? 31.290 51.206 -11.380 1.00 59.24 155 SER L C 1
ATOM 10392 O O . SER F 3 156 ? 30.624 50.977 -12.394 1.00 62.99 155 SER L O 1
ATOM 10395 N N . GLY F 3 157 ? 30.786 51.762 -10.280 1.00 58.41 156 GLY L N 1
ATOM 10396 C CA . GLY F 3 157 ? 29.420 52.233 -10.219 1.00 58.27 156 GLY L CA 1
ATOM 10397 C C . GLY F 3 157 ? 28.364 51.169 -10.018 1.00 62.86 156 GLY L C 1
ATOM 10398 O O . GLY F 3 157 ? 27.208 51.516 -9.745 1.00 67.54 156 GLY L O 1
ATOM 10399 N N . ASN F 3 158 ? 28.708 49.888 -10.151 1.00 46.80 157 ASN L N 1
ATOM 10400 C CA . ASN F 3 158 ? 27.739 48.802 -10.076 1.00 45.15 157 ASN L CA 1
ATOM 10401 C C . ASN F 3 158 ? 27.973 47.889 -8.875 1.00 44.78 157 ASN L C 1
ATOM 10402 O O . ASN F 3 158 ? 27.684 46.691 -8.938 1.00 47.67 157 ASN L O 1
ATOM 10407 N N . SER F 3 159 ? 28.501 48.431 -7.780 1.00 41.27 158 SER L N 1
ATOM 10408 C CA . SER F 3 159 ? 28.736 47.640 -6.582 1.00 41.34 158 SER L CA 1
ATOM 10409 C C . SER F 3 159 ? 28.466 48.491 -5.351 1.00 44.86 158 SER L C 1
ATOM 10410 O O . SER F 3 159 ? 28.523 49.722 -5.394 1.00 51.51 158 SER L O 1
ATOM 10413 N N . GLN F 3 160 ? 28.144 47.812 -4.250 1.00 52.66 159 GLN L N 1
ATOM 10414 C CA . GLN F 3 160 ? 27.908 48.454 -2.966 1.00 51.46 159 GLN L CA 1
ATOM 10415 C C . GLN F 3 160 ? 28.574 47.629 -1.875 1.00 44.64 159 GLN L C 1
ATOM 10416 O O . GLN F 3 160 ? 28.716 46.409 -2.002 1.00 51.82 159 GLN L O 1
ATOM 10422 N N . GLU F 3 161 ? 28.962 48.298 -0.790 1.00 47.53 160 GLU L N 1
ATOM 10423 C CA . GLU F 3 161 ? 29.679 47.654 0.301 1.00 58.19 160 GLU L CA 1
ATOM 10424 C C . GLU F 3 161 ? 28.913 47.797 1.607 1.00 45.22 160 GLU L C 1
ATOM 10425 O O . GLU F 3 161 ? 28.060 48.675 1.769 1.00 61.32 160 GLU L O 1
ATOM 10431 N N . SER F 3 162 ? 29.261 46.931 2.552 1.00 51.51 161 SER L N 1
ATOM 10432 C CA . SER F 3 162 ? 28.649 46.918 3.870 1.00 51.31 161 SER L CA 1
ATOM 10433 C C . SER F 3 162 ? 29.652 46.314 4.840 1.00 43.43 161 SER L C 1
ATOM 10434 O O . SER F 3 162 ? 30.280 45.298 4.526 1.00 46.37 161 SER L O 1
ATOM 10437 N N . VAL F 3 163 ? 29.818 46.946 5.999 1.00 44.46 162 VAL L N 1
ATOM 10438 C CA . VAL F 3 163 ? 30.808 46.534 6.987 1.00 53.07 162 VAL L CA 1
ATOM 10439 C C . VAL F 3 163 ? 30.106 46.274 8.312 1.00 43.51 162 VAL L C 1
ATOM 10440 O O . VAL F 3 163 ? 29.234 47.045 8.726 1.00 51.36 162 VAL L O 1
ATOM 10444 N N . THR F 3 164 ? 30.494 45.191 8.979 1.00 47.43 163 THR L N 1
ATOM 10445 C CA . THR F 3 164 ? 30.001 44.920 10.317 1.00 49.82 163 THR L CA 1
ATOM 10446 C C . THR F 3 164 ? 30.729 45.791 11.337 1.00 56.36 163 THR L C 1
ATOM 10447 O O . THR F 3 164 ? 31.750 46.419 11.048 1.00 62.40 163 THR L O 1
ATOM 10451 N N . GLU F 3 165 ? 30.187 45.820 12.549 1.00 56.52 164 GLU L N 1
ATOM 10452 C CA . GLU F 3 165 ? 30.907 46.405 13.663 1.00 56.96 164 GLU L CA 1
ATOM 10453 C C . GLU F 3 165 ? 32.011 45.447 14.105 1.00 60.05 164 GLU L C 1
ATOM 10454 O O . GLU F 3 165 ? 32.092 44.302 13.650 1.00 69.72 164 GLU L O 1
ATOM 10460 N N . GLN F 3 166 ? 32.877 45.923 14.994 1.00 60.18 165 GLN L N 1
ATOM 10461 C CA . GLN F 3 166 ? 33.954 45.073 15.484 1.00 66.73 165 GLN L CA 1
ATOM 10462 C C . GLN F 3 166 ? 33.381 43.858 16.198 1.00 66.67 165 GLN L C 1
ATOM 10463 O O . GLN F 3 166 ? 32.489 43.980 17.042 1.00 63.95 165 GLN L O 1
ATOM 10469 N N . ASP F 3 167 ? 33.897 42.683 15.849 1.00 64.23 166 ASP L N 1
ATOM 10470 C CA . ASP F 3 167 ? 33.442 41.448 16.470 1.00 65.89 166 ASP L CA 1
ATOM 10471 C C . ASP F 3 167 ? 33.756 41.469 17.961 1.00 73.45 166 ASP L C 1
ATOM 10472 O O . ASP F 3 167 ? 34.814 41.942 18.384 1.00 77.89 166 ASP L O 1
ATOM 10477 N N . SER F 3 168 ? 32.816 40.965 18.762 1.00 84.82 167 SER L N 1
ATOM 10478 C CA . SER F 3 168 ? 32.988 40.993 20.210 1.00 88.40 167 SER L CA 1
ATOM 10479 C C . SER F 3 168 ? 34.114 40.075 20.669 1.00 87.32 167 SER L C 1
ATOM 10480 O O . SER F 3 168 ? 34.710 40.312 21.726 1.00 97.04 167 SER L O 1
ATOM 10483 N N . LYS F 3 169 ? 34.429 39.038 19.894 1.00 83.25 168 LYS L N 1
ATOM 10484 C CA . LYS F 3 169 ? 35.386 38.036 20.346 1.00 96.55 168 LYS L CA 1
ATOM 10485 C C . LYS F 3 169 ? 36.815 38.325 19.899 1.00 86.19 168 LYS L C 1
ATOM 10486 O O . LYS F 3 169 ? 37.742 38.215 20.709 1.00 83.39 168 LYS L O 1
ATOM 10492 N N . ASP F 3 170 ? 37.026 38.702 18.637 1.00 75.78 169 ASP L N 1
ATOM 10493 C CA . ASP F 3 170 ? 38.373 38.941 18.136 1.00 73.69 169 ASP L CA 1
ATOM 10494 C C . ASP F 3 170 ? 38.601 40.352 17.605 1.00 68.80 169 ASP L C 1
ATOM 10495 O O . ASP F 3 170 ? 39.690 40.631 17.090 1.00 60.47 169 ASP L O 1
ATOM 10500 N N . SER F 3 171 ? 37.607 41.237 17.692 1.00 67.94 170 SER L N 1
ATOM 10501 C CA . SER F 3 171 ? 37.736 42.657 17.371 1.00 61.04 170 SER L CA 1
ATOM 10502 C C . SER F 3 171 ? 38.039 42.919 15.901 1.00 58.82 170 SER L C 1
ATOM 10503 O O . SER F 3 171 ? 38.510 44.006 15.549 1.00 59.75 170 SER L O 1
ATOM 10506 N N . THR F 3 172 ? 37.776 41.959 15.025 1.00 55.78 171 THR L N 1
ATOM 10507 C CA . THR F 3 172 ? 38.001 42.163 13.604 1.00 54.18 171 THR L CA 1
ATOM 10508 C C . THR F 3 172 ? 36.741 42.712 12.942 1.00 56.98 171 THR L C 1
ATOM 10509 O O . THR F 3 172 ? 35.670 42.790 13.546 1.00 56.75 171 THR L O 1
ATOM 10513 N N . TYR F 3 173 ? 36.889 43.110 11.684 1.00 45.04 172 TYR L N 1
ATOM 10514 C CA . TYR F 3 173 ? 35.773 43.527 10.853 1.00 43.21 172 TYR L CA 1
ATOM 10515 C C . TYR F 3 173 ? 35.520 42.487 9.772 1.00 57.45 172 TYR L C 1
ATOM 10516 O O . TYR F 3 173 ? 36.378 41.658 9.457 1.00 53.49 172 TYR L O 1
ATOM 10525 N N . SER F 3 174 ? 34.328 42.560 9.193 1.00 47.26 173 SER L N 1
ATOM 10526 C CA . SER F 3 174 ? 33.984 41.774 8.022 1.00 39.55 173 SER L CA 1
ATOM 10527 C C . SER F 3 174 ? 33.265 42.679 7.037 1.00 47.93 173 SER L C 1
ATOM 10528 O O . SER F 3 174 ? 32.570 43.622 7.427 1.00 53.32 173 SER L O 1
ATOM 10531 N N . LEU F 3 175 ? 33.449 42.389 5.755 1.00 41.80 174 LEU L N 1
ATOM 10532 C CA . LEU F 3 175 ? 32.957 43.250 4.695 1.00 42.68 174 LEU L CA 1
ATOM 10533 C C . LEU F 3 175 ? 32.362 42.392 3.592 1.00 48.86 174 LEU L C 1
ATOM 10534 O O . LEU F 3 175 ? 32.812 41.271 3.339 1.00 48.10 174 LEU L O 1
ATOM 10539 N N . SER F 3 176 ? 31.344 42.936 2.940 1.00 47.94 175 SER L N 1
ATOM 10540 C CA . SER F 3 176 ? 30.701 42.296 1.807 1.00 47.34 175 SER L CA 1
ATOM 10541 C C . SER F 3 176 ? 30.530 43.326 0.705 1.00 45.87 175 SER L C 1
ATOM 10542 O O . SER F 3 176 ? 30.142 44.469 0.965 1.00 55.70 175 SER L O 1
ATOM 10545 N N . SER F 3 177 ? 30.848 42.922 -0.519 1.00 40.74 176 SER L N 1
ATOM 10546 C CA . SER F 3 177 ? 30.697 43.764 -1.696 1.00 42.45 176 SER L CA 1
ATOM 10547 C C . SER F 3 177 ? 29.812 43.020 -2.685 1.00 41.70 176 SER L C 1
ATOM 10548 O O . SER F 3 177 ? 30.095 41.868 -3.030 1.00 50.60 176 SER L O 1
ATOM 10551 N N . THR F 3 178 ? 28.725 43.658 -3.106 1.00 45.34 177 THR L N 1
ATOM 10552 C CA . THR F 3 178 ? 27.748 43.036 -3.990 1.00 47.69 177 THR L CA 1
ATOM 10553 C C . THR F 3 178 ? 27.814 43.700 -5.358 1.00 40.61 177 THR L C 1
ATOM 10554 O O . THR F 3 178 ? 27.554 44.902 -5.481 1.00 52.99 177 THR L O 1
ATOM 10558 N N . LEU F 3 179 ? 28.183 42.923 -6.375 1.00 38.54 178 LEU L N 1
ATOM 10559 C CA . LEU F 3 179 ? 28.150 43.380 -7.759 1.00 52.69 178 LEU L CA 1
ATOM 10560 C C . LEU F 3 179 ? 26.808 42.988 -8.367 1.00 48.53 178 LEU L C 1
ATOM 10561 O O . LEU F 3 179 ? 26.443 41.807 -8.365 1.00 52.65 178 LEU L O 1
ATOM 10566 N N . THR F 3 180 ? 26.073 43.971 -8.878 1.00 37.87 179 THR L N 1
ATOM 10567 C CA . THR F 3 180 ? 24.750 43.746 -9.447 1.00 61.80 179 THR L CA 1
ATOM 10568 C C . THR F 3 180 ? 24.823 43.892 -10.961 1.00 49.92 179 THR L C 1
ATOM 10569 O O . THR F 3 180 ? 25.245 44.936 -11.471 1.00 51.75 179 THR L O 1
ATOM 10573 N N . LEU F 3 181 ? 24.393 42.855 -11.671 1.00 47.42 180 LEU L N 1
ATOM 10574 C CA . LEU F 3 181 ? 24.357 42.853 -13.123 1.00 51.29 180 LEU L CA 1
ATOM 10575 C C . LEU F 3 181 ? 22.993 42.368 -13.588 1.00 59.59 180 LEU L C 1
ATOM 10576 O O . LEU F 3 181 ? 22.238 41.747 -12.835 1.00 53.01 180 LEU L O 1
ATOM 10581 N N . SER F 3 182 ? 22.690 42.648 -14.849 1.00 53.73 181 SER L N 1
ATOM 10582 C CA . SER F 3 182 ? 21.529 42.037 -15.469 1.00 54.00 181 SER L CA 1
ATOM 10583 C C . SER F 3 182 ? 21.861 40.603 -15.867 1.00 63.79 181 SER L C 1
ATOM 10584 O O . SER F 3 182 ? 23.025 40.240 -16.056 1.00 52.11 181 SER L O 1
ATOM 10587 N N . LYS F 3 183 ? 20.818 39.777 -15.977 1.00 49.40 182 LYS L N 1
ATOM 10588 C CA . LYS F 3 183 ? 21.028 38.407 -16.432 1.00 51.93 182 LYS L CA 1
ATOM 10589 C C . LYS F 3 183 ? 21.704 38.378 -17.797 1.00 62.49 182 LYS L C 1
ATOM 10590 O O . LYS F 3 183 ? 22.589 37.550 -18.040 1.00 56.71 182 LYS L O 1
ATOM 10596 N N . ALA F 3 184 ? 21.329 39.301 -18.687 1.00 55.87 183 ALA L N 1
ATOM 10597 C CA . ALA F 3 184 ? 21.923 39.329 -20.020 1.00 62.23 183 ALA L CA 1
ATOM 10598 C C . ALA F 3 184 ? 23.412 39.654 -19.962 1.00 64.45 183 ALA L C 1
ATOM 10599 O O . ALA F 3 184 ? 24.220 39.011 -20.642 1.00 70.04 183 ALA L O 1
ATOM 10601 N N . ASP F 3 185 ? 23.795 40.648 -19.157 1.00 55.56 184 ASP L N 1
ATOM 10602 C CA . ASP F 3 185 ? 25.210 40.984 -19.026 1.00 60.77 184 ASP L CA 1
ATOM 10603 C C . ASP F 3 185 ? 25.984 39.870 -18.335 1.00 59.27 184 ASP L C 1
ATOM 10604 O O . ASP F 3 185 ? 27.115 39.557 -18.726 1.00 61.96 184 ASP L O 1
ATOM 10609 N N . TYR F 3 186 ? 25.392 39.260 -17.306 1.00 63.53 185 TYR L N 1
ATOM 10610 C CA . TYR F 3 186 ? 26.080 38.196 -16.584 1.00 48.46 185 TYR L CA 1
ATOM 10611 C C . TYR F 3 186 ? 26.380 37.006 -17.488 1.00 52.15 185 TYR L C 1
ATOM 10612 O O . TYR F 3 186 ? 27.474 36.433 -17.424 1.00 49.25 185 TYR L O 1
ATOM 10621 N N . GLU F 3 187 ? 25.426 36.618 -18.336 1.00 57.60 186 GLU L N 1
ATOM 10622 C CA . GLU F 3 187 ? 25.641 35.480 -19.223 1.00 59.84 186 GLU L CA 1
ATOM 10623 C C . GLU F 3 187 ? 26.594 35.794 -20.371 1.00 57.45 186 GLU L C 1
ATOM 10624 O O . GLU F 3 187 ? 27.025 34.865 -21.063 1.00 60.52 186 GLU L O 1
ATOM 10630 N N . LYS F 3 188 ? 26.923 37.068 -20.597 1.00 59.62 187 LYS L N 1
ATOM 10631 C CA . LYS F 3 188 ? 27.838 37.457 -21.663 1.00 63.51 187 LYS L CA 1
ATOM 10632 C C . LYS F 3 188 ? 29.307 37.264 -21.307 1.00 66.95 187 LYS L C 1
ATOM 10633 O O . LYS F 3 188 ? 30.152 37.305 -22.207 1.00 68.36 187 LYS L O 1
ATOM 10639 N N . HIS F 3 189 ? 29.640 37.064 -20.033 1.00 63.22 188 HIS L N 1
ATOM 10640 C CA . HIS F 3 189 ? 31.028 37.027 -19.601 1.00 63.58 188 HIS L CA 1
ATOM 10641 C C . HIS F 3 189 ? 31.299 35.752 -18.816 1.00 50.21 188 HIS L C 1
ATOM 10642 O O . HIS F 3 189 ? 30.382 35.083 -18.334 1.00 58.00 188 HIS L O 1
ATOM 10649 N N . LYS F 3 190 ? 32.584 35.428 -18.687 1.00 51.81 189 LYS L N 1
ATOM 10650 C CA . LYS F 3 190 ? 33.021 34.156 -18.129 1.00 55.95 189 LYS L CA 1
ATOM 10651 C C . LYS F 3 190 ? 33.683 34.292 -16.766 1.00 51.39 189 LYS L C 1
ATOM 10652 O O . LYS F 3 190 ? 33.300 33.595 -15.821 1.00 50.30 189 LYS L O 1
ATOM 10658 N N . VAL F 3 191 ? 34.666 35.176 -16.632 1.00 49.19 190 VAL L N 1
ATOM 10659 C CA . VAL F 3 191 ? 35.494 35.244 -15.435 1.00 46.90 190 VAL L CA 1
ATOM 10660 C C . VAL F 3 191 ? 35.019 36.414 -14.587 1.00 47.58 190 VAL L C 1
ATOM 10661 O O . VAL F 3 191 ? 34.947 37.553 -15.064 1.00 57.67 190 VAL L O 1
ATOM 10665 N N . TYR F 3 192 ? 34.691 36.131 -13.331 1.00 42.81 191 TYR L N 1
ATOM 10666 C CA . TYR F 3 192 ? 34.294 37.147 -12.369 1.00 45.39 191 TYR L CA 1
ATOM 10667 C C . TYR F 3 192 ? 35.269 37.089 -11.208 1.00 47.33 191 TYR L C 1
ATOM 10668 O O . TYR F 3 192 ? 35.459 36.026 -10.608 1.00 51.45 191 TYR L O 1
ATOM 10677 N N . ALA F 3 193 ? 35.876 38.227 -10.890 1.00 38.81 192 ALA L N 1
ATOM 10678 C CA . ALA F 3 193 ? 36.972 38.273 -9.939 1.00 46.91 192 ALA L CA 1
ATOM 10679 C C . ALA F 3 193 ? 36.761 39.399 -8.942 1.00 45.04 192 ALA L C 1
ATOM 10680 O O . ALA F 3 193 ? 36.248 40.468 -9.289 1.00 47.00 192 ALA L O 1
ATOM 10682 N N . CYS F 3 194 ? 37.159 39.137 -7.700 1.00 40.44 193 CYS L N 1
ATOM 10683 C CA . CYS F 3 194 ? 37.135 40.109 -6.615 1.00 49.42 193 CYS L CA 1
ATOM 10684 C C . CYS F 3 194 ? 38.561 40.284 -6.113 1.00 42.12 193 CYS L C 1
ATOM 10685 O O . CYS F 3 194 ? 39.181 39.319 -5.654 1.00 47.10 193 CYS L O 1
ATOM 10688 N N . GLU F 3 195 ? 39.078 41.505 -6.204 1.00 41.70 194 GLU L N 1
ATOM 10689 C CA . GLU F 3 195 ? 40.457 41.806 -5.833 1.00 57.04 194 GLU L CA 1
ATOM 10690 C C . GLU F 3 195 ? 40.458 42.668 -4.578 1.00 50.11 194 GLU L C 1
ATOM 10691 O O . GLU F 3 195 ? 39.858 43.748 -4.563 1.00 56.70 194 GLU L O 1
ATOM 10697 N N . VAL F 3 196 ? 41.135 42.195 -3.534 1.00 42.71 195 VAL L N 1
ATOM 10698 C CA . VAL F 3 196 ? 41.190 42.876 -2.246 1.00 51.37 195 VAL L CA 1
ATOM 10699 C C . VAL F 3 196 ? 42.626 43.304 -1.982 1.00 49.84 195 VAL L C 1
ATOM 10700 O O . VAL F 3 196 ? 43.546 42.479 -2.041 1.00 47.42 195 VAL L O 1
ATOM 10704 N N . THR F 3 197 ? 42.811 44.579 -1.649 1.00 41.90 196 THR L N 1
ATOM 10705 C CA . THR F 3 197 ? 44.130 45.140 -1.392 1.00 47.91 196 THR L CA 1
ATOM 10706 C C . THR F 3 197 ? 44.210 45.621 0.047 1.00 56.30 196 THR L C 1
ATOM 10707 O O . THR F 3 197 ? 43.318 46.333 0.520 1.00 55.23 196 THR L O 1
ATOM 10711 N N . GLN F 3 198 ? 45.275 45.222 0.737 1.00 50.68 197 GLN L N 1
ATOM 10712 C CA . GLN F 3 198 ? 45.515 45.636 2.116 1.00 50.97 197 GLN L CA 1
ATOM 10713 C C . GLN F 3 198 ? 47.023 45.708 2.297 1.00 58.07 197 GLN L C 1
ATOM 10714 O O . GLN F 3 198 ? 47.707 44.683 2.219 1.00 50.63 197 GLN L O 1
ATOM 10720 N N . GLY F 3 199 ? 47.536 46.913 2.517 1.00 52.80 198 GLY L N 1
ATOM 10721 C CA . GLY F 3 199 ? 48.976 47.076 2.625 1.00 57.99 198 GLY L CA 1
ATOM 10722 C C . GLY F 3 199 ? 49.649 46.746 1.308 1.00 61.37 198 GLY L C 1
ATOM 10723 O O . GLY F 3 199 ? 49.212 47.177 0.235 1.00 53.60 198 GLY L O 1
ATOM 10724 N N . THR F 3 200 ? 50.726 45.964 1.383 1.00 55.58 199 THR L N 1
ATOM 10725 C CA . THR F 3 200 ? 51.494 45.570 0.212 1.00 56.73 199 THR L CA 1
ATOM 10726 C C . THR F 3 200 ? 50.981 44.284 -0.426 1.00 53.70 199 THR L C 1
ATOM 10727 O O . THR F 3 200 ? 51.691 43.681 -1.238 1.00 55.74 199 THR L O 1
ATOM 10731 N N . THR F 3 201 ? 49.769 43.855 -0.087 1.00 50.28 200 THR L N 1
ATOM 10732 C CA . THR F 3 201 ? 49.233 42.579 -0.541 1.00 52.25 200 THR L CA 1
ATOM 10733 C C . THR F 3 201 ? 47.910 42.793 -1.260 1.00 59.38 200 THR L C 1
ATOM 10734 O O . THR F 3 201 ? 47.003 43.443 -0.729 1.00 55.29 200 THR L O 1
ATOM 10738 N N . SER F 3 202 ? 47.805 42.246 -2.466 1.00 50.37 201 SER L N 1
ATOM 10739 C CA . SER F 3 202 ? 46.547 42.157 -3.189 1.00 44.11 201 SER L CA 1
ATOM 10740 C C . SER F 3 202 ? 46.203 40.688 -3.364 1.00 45.26 201 SER L C 1
ATOM 10741 O O . SER F 3 202 ? 47.066 39.884 -3.733 1.00 58.59 201 SER L O 1
ATOM 10744 N N . VAL F 3 203 ? 44.950 40.342 -3.092 1.00 37.96 202 VAL L N 1
ATOM 10745 C CA . VAL F 3 203 ? 44.471 38.970 -3.188 1.00 48.32 202 VAL L CA 1
ATOM 10746 C C . VAL F 3 203 ? 43.244 38.976 -4.083 1.00 44.78 202 VAL L C 1
ATOM 10747 O O . VAL F 3 203 ? 42.326 39.779 -3.879 1.00 47.17 202 VAL L O 1
ATOM 10751 N N . THR F 3 204 ? 43.231 38.091 -5.074 1.00 49.71 203 THR L N 1
ATOM 10752 C CA . THR F 3 204 ? 42.137 38.002 -6.029 1.00 47.48 203 THR L CA 1
ATOM 10753 C C . THR F 3 204 ? 41.542 36.606 -5.966 1.00 50.08 203 THR L C 1
ATOM 10754 O O . THR F 3 204 ? 42.263 35.609 -6.089 1.00 42.06 203 THR L O 1
ATOM 10758 N N . LYS F 3 205 ? 40.230 36.543 -5.775 1.00 39.86 204 LYS L N 1
ATOM 10759 C CA . LYS F 3 205 ? 39.485 35.296 -5.775 1.00 44.51 204 LYS L CA 1
ATOM 10760 C C . LYS F 3 205 ? 38.459 35.389 -6.893 1.00 53.46 204 LYS L C 1
ATOM 10761 O O . LYS F 3 205 ? 37.805 36.425 -7.056 1.00 47.25 204 LYS L O 1
ATOM 10767 N N . SER F 3 206 ? 38.338 34.325 -7.680 1.00 42.80 205 SER L N 1
ATOM 10768 C CA . SER F 3 206 ? 37.528 34.388 -8.885 1.00 42.09 205 SER L CA 1
ATOM 10769 C C . SER F 3 206 ? 36.841 33.054 -9.130 1.00 43.62 205 SER L C 1
ATOM 10770 O O . SER F 3 206 ? 37.161 32.031 -8.518 1.00 45.00 205 SER L O 1
ATOM 10773 N N . PHE F 3 207 ? 35.897 33.078 -10.064 1.00 41.82 206 PHE L N 1
ATOM 10774 C CA . PHE F 3 207 ? 35.233 31.872 -10.526 1.00 54.03 206 PHE L CA 1
ATOM 10775 C C . PHE F 3 207 ? 34.917 32.045 -12.002 1.00 48.12 206 PHE L C 1
ATOM 10776 O O . PHE F 3 207 ? 34.980 33.149 -12.548 1.00 49.86 206 PHE L O 1
ATOM 10784 N N . ASN F 3 208 ? 34.579 30.937 -12.648 1.00 55.71 207 ASN L N 1
ATOM 10785 C CA . ASN F 3 208 ? 34.200 30.941 -14.051 1.00 52.29 207 ASN L CA 1
ATOM 10786 C C . ASN F 3 208 ? 32.736 30.550 -14.153 1.00 54.94 207 ASN L C 1
ATOM 10787 O O . ASN F 3 208 ? 32.332 29.511 -13.618 1.00 54.68 207 ASN L O 1
ATOM 10792 N N . ARG F 3 209 ? 31.948 31.381 -14.831 1.00 50.61 208 ARG L N 1
ATOM 10793 C CA . ARG F 3 209 ? 30.523 31.109 -14.956 1.00 58.91 208 ARG L CA 1
ATOM 10794 C C . ARG F 3 209 ? 30.310 29.764 -15.632 1.00 66.31 208 ARG L C 1
ATOM 10795 O O . ARG F 3 209 ? 30.810 29.531 -16.736 1.00 63.90 208 ARG L O 1
ATOM 10803 N N . GLY F 3 210 ? 29.575 28.879 -14.972 1.00 64.24 209 GLY L N 1
ATOM 10804 C CA . GLY F 3 210 ? 29.329 27.561 -15.509 1.00 82.83 209 GLY L CA 1
ATOM 10805 C C . GLY F 3 210 ? 30.229 26.466 -14.985 1.00 90.87 209 GLY L C 1
ATOM 10806 O O . GLY F 3 210 ? 30.258 25.383 -15.583 1.00 100.73 209 GLY L O 1
ATOM 10807 N N . GLU F 3 211 ? 30.952 26.701 -13.893 1.00 99.42 210 GLU L N 1
ATOM 10808 C CA . GLU F 3 211 ? 31.871 25.707 -13.345 1.00 98.67 210 GLU L CA 1
ATOM 10809 C C . GLU F 3 211 ? 31.895 25.754 -11.821 1.00 101.67 210 GLU L C 1
ATOM 10810 O O . GLU F 3 211 ? 31.871 24.715 -11.159 1.00 101.13 210 GLU L O 1
#

Radius of gyration: 45.32 Å; Cα contacts (8 Å, |Δi|>4): 3709; chains: 6; bounding box: 126×92×135 Å